Protein AF-0000000072583130 (afdb_homodimer)

pLDDT: mean 97.02, std 3.83, range [47.22, 99.0]

Secondary structure (DSSP, 8-state):
-PPP----TT--PSTT---SEEEEEEE-GGG-S-HHHHEEEEEEEPPP--TTEEEEEEEEEE--THHHHHHHT-S--HHHHHHHTT---S-B---S-EEEEEEEE-TT--S--TT-EEEE--EE--TT-HHHHTT--GGGSTT-EETTTTSS--SSBSEEEEEGGGEEEPPTTS-HHHHTSSHHHHHHHHHHHHTSTTSS--TT-EEEEESTTSHHHHHHHHHHHHTT-EEEEEESSGGGHHHHHHHT-SEEEEGGG----SPPPGGGGSHHHHHHHHHHHHHHHHHHHHHH-TT---SEEEESSBTTTHHHHHHHSPTT-EEEE---TTBSEEEEEHHHHHTTT-EEEE--S--HHHHHHHHHHHHTTSS---EEEEE-GGGHHHHHHHHHTT-SPSSEEEEESS-SSTT-S--/-PPP----TT--PSTT---SEEEEEEE-GGG-S-HHHHEEEEEEEPPP--TTEEEEEEEEEE--THHHHHHHT-S--HHHHHHHTT---S-B---S-EEEEEEEE-TT--S--TT-EEEE--EE--TT-HHHHTT--GGGSTT-EETTTTSS--SSBSEEEEEGGGEEEPPTTS-HHHHTSSHHHHHHHHHHHHTSTTSS--TT-EEEEESTTSHHHHHHHHHHHHTT-EEEEEESSGGGHHHHHHHT-SEEEEGGG----SPPPGGGGSHHHHHHHHHHHHHHHHHHHHHH-TT---SEEEESSBTTTHHHHHHHSPTT-EEEE---TTBSEEEEEHHHHHTTT-EEEE--S--HHHHHHHHHHHHTTSS---EEEEE-GGGHHHHHHHHHTT-SPSSEEEEESS-SSTT-S--

Structure (mmCIF, N/CA/C/O backbone):
data_AF-0000000072583130-model_v1
#
loop_
_entity.id
_entity.type
_entity.pdbx_description
1 polymer 'Zn-dependent alcohol dehydrogenase'
#
loop_
_atom_site.group_PDB
_atom_site.id
_atom_site.type_symbol
_atom_site.label_atom_id
_atom_site.label_alt_id
_atom_site.label_comp_id
_atom_site.label_asym_id
_atom_site.label_entity_id
_atom_site.label_seq_id
_atom_site.pdbx_PDB_ins_code
_atom_site.Cartn_x
_atom_site.Cartn_y
_atom_site.Cartn_z
_atom_site.occupancy
_atom_site.B_iso_or_equiv
_atom_site.auth_seq_id
_atom_site.auth_comp_id
_atom_site.auth_asym_id
_atom_site.auth_atom_id
_atom_site.pdbx_PDB_model_num
ATOM 1 N N . MET A 1 1 ? 21.281 -54.562 -7.496 1 47.34 1 MET A N 1
ATOM 2 C CA . MET A 1 1 ? 20.094 -54.688 -8.344 1 47.34 1 MET A CA 1
ATOM 3 C C . MET A 1 1 ? 20.219 -53.812 -9.586 1 47.34 1 MET A C 1
ATOM 5 O O . MET A 1 1 ? 20.75 -52.688 -9.508 1 47.34 1 MET A O 1
ATOM 9 N N . SER A 1 2 ? 20.109 -54.281 -10.773 1 61.22 2 SER A N 1
ATOM 10 C CA . SER A 1 2 ? 20.344 -53.562 -12.039 1 61.22 2 SER A CA 1
ATOM 11 C C . SER A 1 2 ? 19.5 -52.312 -12.125 1 61.22 2 SER A C 1
ATOM 13 O O . SER A 1 2 ? 18.312 -52.312 -11.781 1 61.22 2 SER A O 1
ATOM 15 N N . GLN A 1 3 ? 20.109 -51.125 -12.219 1 79.5 3 GLN A N 1
ATOM 16 C CA . GLN A 1 3 ? 19.406 -49.844 -12.289 1 79.5 3 GLN A CA 1
ATOM 17 C C . GLN A 1 3 ? 18.438 -49.812 -13.461 1 79.5 3 GLN A C 1
ATOM 19 O O . GLN A 1 3 ? 18.797 -50.188 -14.586 1 79.5 3 GLN A O 1
ATOM 24 N N . ILE A 1 4 ? 17.141 -49.688 -13.234 1 91.25 4 ILE A N 1
ATOM 25 C CA . ILE A 1 4 ? 16.109 -49.5 -14.25 1 91.25 4 ILE A CA 1
ATOM 26 C C . ILE A 1 4 ? 16.5 -48.375 -15.188 1 91.25 4 ILE A C 1
ATOM 28 O O . ILE A 1 4 ? 16.906 -47.281 -14.742 1 91.25 4 ILE A O 1
ATOM 32 N N . GLU A 1 5 ? 16.594 -48.625 -16.484 1 95.44 5 GLU A N 1
ATOM 33 C CA . GLU A 1 5 ? 17 -47.594 -17.453 1 95.44 5 GLU A CA 1
ATOM 34 C C . GLU A 1 5 ? 15.961 -46.469 -17.547 1 95.44 5 GLU A C 1
ATOM 36 O O . GLU A 1 5 ? 16.281 -45.312 -17.359 1 95.44 5 GLU A O 1
ATOM 41 N N . SER A 1 6 ? 14.711 -46.844 -17.828 1 97.19 6 SER A N 1
ATOM 42 C CA . SER A 1 6 ? 13.578 -45.906 -17.906 1 97.19 6 SER A CA 1
ATOM 43 C C . SER A 1 6 ? 12.25 -46.656 -17.766 1 97.19 6 SER A C 1
ATOM 45 O O . SER A 1 6 ? 12.219 -47.875 -17.828 1 97.19 6 SER A O 1
ATOM 47 N N . VAL A 1 7 ? 11.219 -46.031 -17.5 1 97.38 7 VAL A N 1
ATOM 48 C CA . VAL A 1 7 ? 9.875 -46.562 -17.484 1 97.38 7 VAL A CA 1
ATOM 49 C C . VAL A 1 7 ? 8.961 -45.75 -18.406 1 97.38 7 VAL A C 1
ATOM 51 O O . VAL A 1 7 ? 9.211 -44.562 -18.625 1 97.38 7 VAL A O 1
ATOM 54 N N . PRO A 1 8 ? 7.91 -46.375 -18.922 1 97.44 8 PRO A N 1
ATOM 55 C CA . PRO A 1 8 ? 7 -45.594 -19.781 1 97.44 8 PRO A CA 1
ATOM 56 C C . PRO A 1 8 ? 6.168 -44.594 -19.016 1 97.44 8 PRO A C 1
ATOM 58 O O . PRO A 1 8 ? 5.949 -44.75 -17.812 1 97.44 8 PRO A O 1
ATOM 61 N N . ILE A 1 9 ? 5.75 -43.562 -19.688 1 97.88 9 ILE A N 1
ATOM 62 C CA . ILE A 1 9 ? 4.781 -42.656 -19.125 1 97.88 9 ILE A CA 1
ATOM 63 C C . ILE A 1 9 ? 3.559 -43.406 -18.609 1 97.88 9 ILE A C 1
ATOM 65 O O . ILE A 1 9 ? 3.129 -44.375 -19.234 1 97.88 9 ILE A O 1
ATOM 69 N N . GLY A 1 10 ? 3.033 -43 -17.5 1 97.62 10 GLY A N 1
ATOM 70 C CA . GLY A 1 10 ? 1.865 -43.656 -16.938 1 97.62 10 GLY A CA 1
ATOM 71 C C . GLY A 1 10 ? 2.215 -44.812 -16.047 1 97.62 10 GLY A C 1
ATOM 72 O O . GLY A 1 10 ? 1.327 -45.531 -15.555 1 97.62 10 GLY A O 1
ATOM 73 N N . THR A 1 11 ? 3.475 -45.062 -15.891 1 97 11 THR A N 1
ATOM 74 C CA . THR A 1 11 ? 3.928 -46.125 -15 1 97 11 THR A CA 1
ATOM 75 C C . THR A 1 11 ? 4.957 -45.594 -14.008 1 97 11 THR A C 1
ATOM 77 O O . THR A 1 11 ? 5.516 -44.531 -14.195 1 97 11 THR A O 1
ATOM 80 N N . LEU A 1 12 ? 5.137 -46.344 -12.922 1 97 12 LEU A N 1
ATOM 81 C CA . LEU A 1 12 ? 6.137 -46.031 -11.906 1 97 12 LEU A CA 1
ATOM 82 C C . LEU A 1 12 ? 7.082 -47.219 -11.688 1 97 12 LEU A C 1
ATOM 84 O O . LEU A 1 12 ? 6.656 -48.375 -11.734 1 97 12 LEU A O 1
ATOM 88 N N . PRO A 1 13 ? 8.305 -46.906 -11.531 1 96.94 13 PRO A N 1
ATOM 89 C CA . PRO A 1 13 ? 9.164 -47.969 -11.016 1 96.94 13 PRO A CA 1
ATOM 90 C C . PRO A 1 13 ? 8.844 -48.344 -9.57 1 96.94 13 PRO A C 1
ATOM 92 O O . PRO A 1 13 ? 8.07 -47.656 -8.906 1 96.94 13 PRO A O 1
ATOM 95 N N . PRO A 1 14 ? 9.414 -49.5 -9.086 1 96.25 14 PRO A N 1
ATOM 96 C CA . PRO A 1 14 ? 9.227 -49.812 -7.66 1 96.25 14 PRO A CA 1
ATOM 97 C C . PRO A 1 14 ? 9.625 -48.625 -6.762 1 96.25 14 PRO A C 1
ATOM 99 O O . PRO A 1 14 ? 10.562 -47.906 -7.082 1 96.25 14 PRO A O 1
ATOM 102 N N . LEU A 1 15 ? 8.875 -48.531 -5.684 1 96.56 15 LEU A N 1
ATOM 103 C CA . LEU A 1 15 ? 9.062 -47.406 -4.777 1 96.56 15 LEU A CA 1
ATOM 104 C C . LEU A 1 15 ? 10.523 -47.312 -4.332 1 96.56 15 LEU A C 1
ATOM 106 O O . LEU A 1 15 ? 11.109 -48.312 -3.902 1 96.56 15 LEU A O 1
ATOM 110 N N . GLY A 1 16 ? 11.023 -46.156 -4.527 1 93.88 16 GLY A N 1
ATOM 111 C CA . GLY A 1 16 ? 12.383 -45.938 -4.07 1 93.88 16 GLY A CA 1
ATOM 112 C C . GLY A 1 16 ? 13.43 -46.25 -5.121 1 93.88 16 GLY A C 1
ATOM 113 O O . GLY A 1 16 ? 14.594 -45.906 -4.969 1 93.88 16 GLY A O 1
ATOM 114 N N . GLN A 1 17 ? 13.016 -46.875 -6.207 1 96.19 17 GLN A N 1
ATOM 115 C CA . GLN A 1 17 ? 13.938 -47.156 -7.301 1 96.19 17 GLN A CA 1
ATOM 116 C C . GLN A 1 17 ? 13.859 -46.094 -8.383 1 96.19 17 GLN A C 1
ATOM 118 O O . GLN A 1 17 ? 12.883 -46.031 -9.133 1 96.19 17 GLN A O 1
ATOM 123 N N . VAL A 1 18 ? 14.891 -45.375 -8.516 1 97.06 18 VAL A N 1
ATOM 124 C CA . VAL A 1 18 ? 14.945 -44.25 -9.469 1 97.06 18 VAL A CA 1
ATOM 125 C C . VAL A 1 18 ? 15.594 -44.719 -10.766 1 97.06 18 VAL A C 1
ATOM 127 O O . VAL A 1 18 ? 16.719 -45.25 -10.75 1 97.06 18 VAL A O 1
ATOM 130 N N . PRO A 1 19 ? 14.93 -44.594 -11.852 1 97.94 19 PRO A N 1
ATOM 131 C CA . PRO A 1 19 ? 15.555 -44.969 -13.117 1 97.94 19 PRO A CA 1
ATOM 132 C C . PRO A 1 19 ? 16.672 -44.031 -13.539 1 97.94 19 PRO A C 1
ATOM 134 O O . PRO A 1 19 ? 16.797 -42.938 -12.992 1 97.94 19 PRO A O 1
ATOM 137 N N . LYS A 1 20 ? 17.453 -44.5 -14.5 1 97.81 20 LYS A N 1
ATOM 138 C CA . LYS A 1 20 ? 18.547 -43.688 -15 1 97.81 20 LYS A CA 1
ATOM 139 C C . LYS A 1 20 ? 18.016 -42.5 -15.836 1 97.81 20 LYS A C 1
ATOM 141 O O . LYS A 1 20 ? 18.516 -41.375 -15.727 1 97.81 20 LYS A O 1
ATOM 146 N N . LYS A 1 21 ? 17.016 -42.812 -16.656 1 98.5 21 LYS A N 1
ATOM 147 C CA . LYS A 1 21 ? 16.469 -41.812 -17.562 1 98.5 21 LYS A CA 1
ATOM 148 C C . LYS A 1 21 ? 14.969 -41.625 -17.344 1 98.5 21 LYS A C 1
ATOM 150 O O . LYS A 1 21 ? 14.312 -42.5 -16.781 1 98.5 21 LYS A O 1
ATOM 155 N N . MET A 1 22 ? 14.461 -40.531 -17.766 1 98.5 22 MET A N 1
ATOM 156 C CA . MET A 1 22 ? 13.039 -40.188 -17.656 1 98.5 22 MET A CA 1
ATOM 157 C C . MET A 1 22 ? 12.555 -39.438 -18.891 1 98.5 22 MET A C 1
ATOM 159 O O . MET A 1 22 ? 13.336 -38.781 -19.547 1 98.5 22 MET A O 1
ATOM 163 N N . TYR A 1 23 ? 11.312 -39.625 -19.141 1 98.75 23 TYR A N 1
ATOM 164 C CA . TYR A 1 23 ? 10.664 -38.75 -20.125 1 98.75 23 TYR A CA 1
ATOM 165 C C . TYR A 1 23 ? 10.352 -37.375 -19.531 1 98.75 23 TYR A C 1
ATOM 167 O O . TYR A 1 23 ? 9.938 -37.281 -18.375 1 98.75 23 TYR A O 1
ATOM 175 N N . ALA A 1 24 ? 10.602 -36.375 -20.312 1 98.88 24 ALA A N 1
ATOM 176 C CA . ALA A 1 24 ? 10.336 -35 -19.906 1 98.88 24 ALA A CA 1
ATOM 177 C C . ALA A 1 24 ? 9.867 -34.156 -21.094 1 98.88 24 AL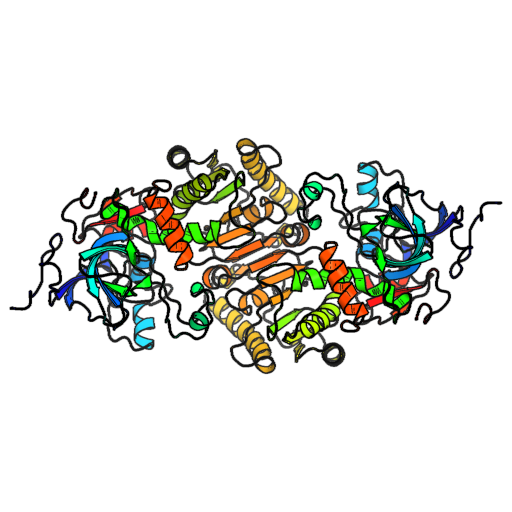A A C 1
ATOM 179 O O . ALA A 1 24 ? 10.195 -34.438 -22.234 1 98.88 24 ALA A O 1
ATOM 180 N N . GLN A 1 25 ? 8.984 -33.219 -20.828 1 98.81 25 GLN A N 1
ATOM 181 C CA . GLN A 1 25 ? 8.672 -32.156 -21.781 1 98.81 25 GLN A CA 1
ATOM 182 C C . GLN A 1 25 ? 9.688 -31.016 -21.703 1 98.81 25 GLN A C 1
ATOM 184 O O . GLN A 1 25 ? 9.711 -30.266 -20.734 1 98.81 25 GLN A O 1
ATOM 189 N N . VAL A 1 26 ? 10.484 -30.844 -22.75 1 98.69 26 VAL A N 1
ATOM 190 C CA . VAL A 1 26 ? 11.719 -30.078 -22.656 1 98.69 26 VAL A CA 1
ATOM 191 C C . VAL A 1 26 ? 11.648 -28.859 -23.578 1 98.69 26 VAL A C 1
ATOM 193 O O . VAL A 1 26 ? 11.156 -28.969 -24.703 1 98.69 26 VAL A O 1
ATOM 196 N N . VAL A 1 27 ? 12.062 -27.703 -23.078 1 98.69 27 VAL A N 1
ATOM 197 C CA . VAL A 1 27 ? 12.273 -26.5 -23.859 1 98.69 27 VAL A CA 1
ATOM 198 C C . VAL A 1 27 ? 13.766 -26.281 -24.094 1 98.69 27 VAL A C 1
ATOM 200 O O . VAL A 1 27 ? 14.57 -26.453 -23.172 1 98.69 27 VAL A O 1
ATOM 203 N N . ARG A 1 28 ? 14.195 -25.969 -25.266 1 98.31 28 ARG A N 1
ATOM 204 C CA . ARG A 1 28 ? 15.562 -25.609 -25.641 1 98.31 28 ARG A CA 1
ATOM 205 C C . ARG A 1 28 ? 15.609 -24.281 -26.375 1 98.31 28 ARG A C 1
ATOM 207 O O . ARG A 1 28 ? 14.688 -23.953 -27.125 1 98.31 28 ARG A O 1
ATOM 214 N N . PRO A 1 29 ? 16.719 -23.531 -26.172 1 97.44 29 PRO A N 1
ATOM 215 C CA . PRO A 1 29 ? 16.812 -22.203 -26.781 1 97.44 29 PRO A CA 1
ATOM 216 C C . PRO A 1 29 ? 16.625 -22.25 -28.297 1 97.44 29 PRO A C 1
ATOM 218 O O . PRO A 1 29 ? 16.047 -21.312 -28.875 1 97.44 29 PRO A O 1
ATOM 221 N N . GLU A 1 30 ? 17 -23.297 -28.922 1 96.88 30 GLU A N 1
ATOM 222 C CA . GLU A 1 30 ? 16.938 -23.406 -30.375 1 96.88 30 GLU A CA 1
ATOM 223 C C . GLU A 1 30 ? 15.484 -23.5 -30.859 1 96.88 30 GLU A C 1
ATOM 225 O O . GLU A 1 30 ? 15.203 -23.297 -32.031 1 96.88 30 GLU A O 1
ATOM 230 N N . ARG A 1 31 ? 14.562 -23.75 -29.891 1 97 31 ARG A N 1
ATOM 231 C CA . ARG A 1 31 ? 13.164 -23.938 -30.266 1 97 31 ARG A CA 1
ATOM 232 C C . ARG A 1 31 ? 12.273 -22.891 -29.609 1 97 31 ARG A C 1
ATOM 234 O O . ARG A 1 31 ? 11.055 -23.062 -29.516 1 97 31 ARG A O 1
ATOM 241 N N . TYR A 1 32 ? 12.836 -21.859 -29.016 1 97.69 32 TYR A N 1
ATOM 242 C CA . TYR A 1 32 ? 12.008 -20.828 -28.406 1 97.69 32 TYR A CA 1
ATOM 243 C C . TYR A 1 32 ? 10.914 -20.359 -29.359 1 97.69 32 TYR A C 1
ATOM 245 O O . TYR A 1 32 ? 11.148 -20.219 -30.562 1 97.69 32 TYR A O 1
ATOM 253 N N . GLY A 1 33 ? 9.781 -20.188 -28.875 1 97.94 33 GLY A N 1
ATOM 254 C CA . GLY A 1 33 ? 8.633 -19.797 -29.688 1 97.94 33 GLY A CA 1
ATOM 255 C C . GLY A 1 33 ? 7.312 -20.25 -29.094 1 97.94 33 GLY A C 1
ATOM 256 O O . GLY A 1 33 ? 7.172 -20.344 -27.875 1 97.94 33 GLY A O 1
ATOM 257 N N . ASP A 1 34 ? 6.41 -20.562 -30 1 98.25 34 ASP A N 1
ATOM 258 C CA . ASP A 1 34 ? 5.094 -21.016 -29.547 1 98.25 34 ASP A CA 1
ATOM 259 C C . ASP A 1 34 ? 5.195 -22.344 -28.812 1 98.25 34 ASP A C 1
ATOM 261 O O . ASP A 1 34 ? 5.957 -23.234 -29.203 1 98.25 34 ASP A O 1
ATOM 265 N N . PRO A 1 35 ? 4.43 -22.5 -27.766 1 98.62 35 PRO A N 1
ATOM 266 C CA . PRO A 1 35 ? 4.496 -23.719 -26.953 1 98.62 35 PRO A CA 1
ATOM 267 C C . PRO A 1 35 ? 4.352 -24.984 -27.781 1 98.62 35 PRO A C 1
ATOM 269 O O . PRO A 1 35 ? 5.066 -25.969 -27.562 1 98.62 35 PRO A O 1
ATOM 272 N N . ILE A 1 36 ? 3.549 -24.938 -28.797 1 98.38 36 ILE A N 1
ATOM 273 C CA . ILE A 1 36 ? 3.205 -26.125 -29.578 1 98.38 36 ILE A CA 1
ATOM 274 C C . ILE A 1 36 ? 4.457 -26.688 -30.234 1 98.38 36 ILE A C 1
ATOM 276 O O . ILE A 1 36 ? 4.555 -27.891 -30.469 1 98.38 36 ILE A O 1
ATOM 280 N N . THR A 1 37 ? 5.469 -25.875 -30.469 1 98.12 37 THR A N 1
ATOM 281 C CA . THR A 1 37 ? 6.695 -26.312 -31.125 1 98.12 37 THR A CA 1
ATOM 282 C C . THR A 1 37 ? 7.859 -26.328 -30.141 1 98.12 37 THR A C 1
ATOM 284 O O . THR A 1 37 ? 8.773 -27.141 -30.266 1 98.12 37 THR A O 1
ATOM 287 N N . ALA A 1 38 ? 7.828 -25.438 -29.172 1 98.62 38 ALA A N 1
ATOM 288 C CA . ALA A 1 38 ? 8.945 -25.234 -28.266 1 98.62 38 ALA A CA 1
ATOM 289 C C . ALA A 1 38 ? 9.055 -26.375 -27.25 1 98.62 38 ALA A C 1
ATOM 291 O O . ALA A 1 38 ? 10.156 -26.719 -26.797 1 98.62 38 ALA A O 1
ATOM 292 N N . ILE A 1 39 ? 7.965 -26.953 -26.859 1 98.75 39 ILE A N 1
ATOM 293 C CA . ILE A 1 39 ? 7.914 -28 -25.844 1 98.75 39 ILE A CA 1
ATOM 294 C C . ILE A 1 39 ? 7.902 -29.359 -26.516 1 98.75 39 ILE A C 1
ATOM 296 O O . ILE A 1 39 ? 6.965 -29.703 -27.25 1 98.75 39 ILE A O 1
ATOM 300 N N . GLN A 1 40 ? 8.898 -30.156 -26.234 1 98.62 40 GLN A N 1
ATOM 301 C CA . GLN A 1 40 ? 9.016 -31.453 -26.891 1 98.62 40 GLN A CA 1
ATOM 302 C C . GLN A 1 40 ? 9.422 -32.531 -25.875 1 98.62 40 GLN A C 1
ATOM 304 O O . GLN A 1 40 ? 10.234 -32.281 -24.984 1 98.62 40 GLN A O 1
ATOM 309 N N . GLU A 1 41 ? 8.891 -33.719 -26.094 1 98.69 41 GLU A N 1
ATOM 310 C CA . GLU A 1 41 ? 9.25 -34.844 -25.266 1 98.69 41 GLU A CA 1
ATOM 311 C C . GLU A 1 41 ? 10.68 -35.312 -25.547 1 98.69 41 GLU A C 1
ATOM 313 O O . GLU A 1 41 ? 11.078 -35.438 -26.703 1 98.69 41 GLU A O 1
ATOM 318 N N . GLU A 1 42 ? 11.414 -35.5 -24.516 1 98.62 42 GLU A N 1
ATOM 319 C CA . GLU A 1 42 ? 12.75 -36.062 -24.609 1 98.62 42 GLU A CA 1
ATOM 320 C C . GLU A 1 42 ? 12.984 -37.094 -23.516 1 98.62 42 GLU A C 1
ATOM 322 O O . GLU A 1 42 ? 12.312 -37.094 -22.469 1 98.62 42 GLU A O 1
ATOM 327 N N . LEU A 1 43 ? 13.805 -38.031 -23.828 1 98.5 43 LEU A N 1
ATOM 328 C CA . LEU A 1 43 ? 14.336 -38.969 -22.828 1 98.5 43 LEU A CA 1
ATOM 329 C C . LEU A 1 43 ? 15.672 -38.469 -22.297 1 98.5 43 LEU A C 1
ATOM 331 O O . LEU A 1 43 ? 16.656 -38.406 -23.031 1 98.5 43 LEU A O 1
ATOM 335 N N . ILE A 1 44 ? 15.68 -38.094 -21.016 1 98.06 44 ILE A N 1
ATOM 336 C CA . ILE A 1 44 ? 16.891 -37.469 -20.469 1 98.06 44 ILE A CA 1
ATOM 337 C C . ILE A 1 44 ? 17.234 -38.125 -19.125 1 98.06 44 ILE A C 1
ATOM 339 O O . ILE A 1 44 ? 16.453 -38.938 -18.609 1 98.06 44 ILE A O 1
ATOM 343 N N . ASP A 1 45 ? 18.391 -37.781 -18.594 1 98 45 ASP A N 1
ATOM 344 C CA . ASP A 1 45 ? 18.812 -38.344 -17.312 1 98 45 ASP A CA 1
ATOM 345 C C . ASP A 1 45 ? 17.953 -37.812 -16.172 1 98 45 ASP A C 1
ATOM 347 O O . ASP A 1 45 ? 17.594 -36.625 -16.156 1 98 45 ASP A O 1
ATOM 351 N N . VAL A 1 46 ? 17.609 -38.688 -15.219 1 98.25 46 VAL A N 1
ATOM 352 C CA . VAL A 1 46 ? 17 -38.188 -13.977 1 98.25 46 VAL A CA 1
ATOM 353 C C . VAL A 1 46 ? 18.016 -37.375 -13.188 1 98.25 46 VAL A C 1
ATOM 355 O O . VAL A 1 46 ? 19.188 -37.781 -13.078 1 98.25 46 VAL A O 1
ATOM 358 N N . PRO A 1 47 ? 17.625 -36.281 -12.656 1 97.19 47 PRO A N 1
ATOM 359 C CA . PRO A 1 47 ? 18.609 -35.438 -11.961 1 97.19 47 PRO A CA 1
ATOM 360 C C . PRO A 1 47 ? 19.016 -36 -10.602 1 97.19 47 PRO A C 1
ATOM 362 O O . PRO A 1 47 ? 18.234 -36.688 -9.961 1 97.19 47 PRO A O 1
ATOM 365 N N . GLU A 1 48 ? 20.203 -35.656 -10.195 1 96.25 48 GLU A N 1
ATOM 366 C CA . GLU A 1 48 ? 20.625 -35.875 -8.82 1 96.25 48 GLU A CA 1
ATOM 367 C C . GLU A 1 48 ? 20.016 -34.844 -7.871 1 96.25 48 GLU A C 1
ATOM 369 O O . GLU A 1 48 ? 19.562 -33.781 -8.305 1 96.25 48 GLU A O 1
ATOM 374 N N . ILE A 1 49 ? 19.984 -35.188 -6.586 1 97.62 49 ILE A N 1
ATOM 375 C CA . ILE A 1 49 ? 19.406 -34.25 -5.633 1 97.62 49 ILE A CA 1
ATOM 376 C C . ILE A 1 49 ? 20.438 -33.844 -4.598 1 97.62 49 ILE A C 1
ATOM 378 O O . ILE A 1 49 ? 21.328 -34.656 -4.27 1 97.62 49 ILE A O 1
ATOM 382 N N . ALA A 1 50 ? 20.312 -32.625 -4.16 1 96.31 50 ALA A N 1
ATOM 383 C CA . ALA A 1 50 ? 21.141 -32.094 -3.072 1 96.31 50 ALA A CA 1
ATOM 384 C C . ALA A 1 50 ? 20.641 -32.594 -1.72 1 96.31 50 ALA A C 1
ATOM 386 O O . ALA A 1 50 ? 19.578 -33.219 -1.632 1 96.31 50 ALA A O 1
ATOM 387 N N . PRO A 1 51 ? 21.406 -32.406 -0.617 1 96.81 51 PRO A N 1
ATOM 388 C CA . PRO A 1 51 ? 21.047 -32.906 0.708 1 96.81 51 PRO A CA 1
ATOM 389 C C . PRO A 1 51 ? 19.703 -32.406 1.196 1 96.81 51 PRO A C 1
ATOM 391 O O . PRO A 1 51 ? 19.016 -33.062 1.972 1 96.81 51 PRO A O 1
ATOM 394 N N . ASP A 1 52 ? 19.266 -31.266 0.76 1 96.25 52 ASP A N 1
ATOM 395 C CA . ASP A 1 52 ? 18.016 -30.703 1.25 1 96.25 52 ASP A CA 1
ATOM 396 C C . ASP A 1 52 ? 16.906 -30.844 0.205 1 96.25 52 ASP A C 1
ATOM 398 O O . ASP A 1 52 ? 15.875 -30.188 0.297 1 96.25 52 ASP A O 1
ATOM 402 N N . GLU A 1 53 ? 17.125 -31.641 -0.78 1 98.19 53 GLU A N 1
ATOM 403 C CA . GLU A 1 53 ? 16.172 -31.766 -1.884 1 98.19 53 GLU A CA 1
ATOM 404 C C . GLU A 1 53 ? 15.477 -33.125 -1.852 1 98.19 53 GLU A C 1
ATOM 406 O O . GLU A 1 53 ? 15.93 -34.062 -1.162 1 98.19 53 GLU A O 1
ATOM 411 N N . VAL A 1 54 ? 14.398 -33.156 -2.559 1 98.75 54 VAL A N 1
ATOM 412 C CA . VAL A 1 54 ? 13.523 -34.312 -2.674 1 98.75 54 VAL A CA 1
ATOM 413 C C . VAL A 1 54 ? 13.266 -34.625 -4.145 1 98.75 54 VAL A C 1
ATOM 415 O O . VAL A 1 54 ? 13.031 -33.719 -4.945 1 98.75 54 VAL A O 1
ATOM 418 N N . LEU A 1 55 ? 13.414 -35.906 -4.461 1 98.81 55 LEU A N 1
ATOM 419 C CA . LEU A 1 55 ? 12.984 -36.375 -5.777 1 98.81 55 LEU A CA 1
ATOM 420 C C . LEU A 1 55 ? 11.562 -36.906 -5.723 1 98.81 55 LEU A C 1
ATOM 422 O O . LEU A 1 55 ? 11.281 -37.844 -4.953 1 98.81 55 LEU A O 1
ATOM 426 N N . VAL A 1 56 ? 10.711 -36.375 -6.512 1 98.88 56 VAL A N 1
ATOM 427 C CA . VAL A 1 56 ? 9.297 -36.75 -6.484 1 98.88 56 VAL A CA 1
ATOM 428 C C . VAL A 1 56 ? 8.906 -37.375 -7.82 1 98.88 56 VAL A C 1
ATOM 430 O O . VAL A 1 56 ? 9.195 -36.812 -8.883 1 98.88 56 VAL A O 1
ATOM 433 N N . ALA A 1 57 ? 8.32 -38.562 -7.781 1 98.94 57 ALA A N 1
ATOM 434 C CA . ALA A 1 57 ? 7.637 -39.094 -8.953 1 98.94 57 ALA A CA 1
ATOM 435 C C . ALA A 1 57 ? 6.336 -38.344 -9.227 1 98.94 57 ALA A C 1
ATOM 437 O O . ALA A 1 57 ? 5.375 -38.469 -8.453 1 98.94 57 ALA A O 1
ATOM 438 N N . VAL A 1 58 ? 6.328 -37.656 -10.305 1 98.94 58 VAL A N 1
ATOM 439 C CA . VAL A 1 58 ? 5.18 -36.812 -10.617 1 98.94 58 VAL A CA 1
ATOM 440 C C . VAL A 1 58 ? 4.02 -37.688 -11.109 1 98.94 58 VAL A C 1
ATOM 442 O O . VAL A 1 58 ? 4.164 -38.438 -12.078 1 98.94 58 VAL A O 1
ATOM 445 N N . MET A 1 59 ? 2.943 -37.531 -10.414 1 98.94 59 MET A N 1
ATOM 446 C CA . MET A 1 59 ? 1.754 -38.281 -10.859 1 98.94 59 MET A CA 1
ATOM 447 C C . MET A 1 59 ? 0.923 -37.406 -11.805 1 98.94 59 MET A C 1
ATOM 449 O O . MET A 1 59 ? 0.388 -37.906 -12.797 1 98.94 59 MET A O 1
ATOM 453 N N . ALA A 1 60 ? 0.787 -36.219 -11.492 1 98.94 60 ALA A N 1
ATOM 454 C CA . ALA A 1 60 ? 0.165 -35.188 -12.344 1 98.94 60 ALA A CA 1
ATOM 455 C C . ALA A 1 60 ? 0.814 -33.844 -12.133 1 98.94 60 ALA A C 1
ATOM 457 O O . ALA A 1 60 ? 1.443 -33.594 -11.102 1 98.94 60 ALA A O 1
ATOM 458 N N . ALA A 1 61 ? 0.734 -33 -13.156 1 98.88 61 ALA A N 1
ATOM 459 C CA . ALA A 1 61 ? 1.316 -31.641 -13.141 1 98.88 61 ALA A CA 1
ATOM 460 C C . ALA A 1 61 ? 0.268 -30.594 -13.469 1 98.88 61 ALA A C 1
ATOM 462 O O . ALA A 1 61 ? -0.671 -30.844 -14.219 1 98.88 61 ALA A O 1
ATOM 463 N N . GLY A 1 62 ? 0.422 -29.422 -12.867 1 98.44 62 GLY A N 1
ATOM 464 C CA . GLY A 1 62 ? -0.468 -28.312 -13.18 1 98.44 62 GLY A CA 1
ATOM 465 C C . GLY A 1 62 ? 0.024 -27.469 -14.328 1 98.44 62 GLY A C 1
ATOM 466 O O . GLY A 1 62 ? 1.221 -27.438 -14.625 1 98.44 62 GLY A O 1
ATOM 467 N N . VAL A 1 63 ? -0.891 -26.812 -14.984 1 97.88 63 VAL A N 1
ATOM 468 C CA . VAL A 1 63 ? -0.568 -25.953 -16.125 1 97.88 63 VAL A CA 1
ATOM 469 C C . VAL A 1 63 ? -0.639 -24.484 -15.703 1 97.88 63 VAL A C 1
ATOM 471 O O . VAL A 1 63 ? -1.668 -24.031 -15.203 1 97.88 63 VAL A O 1
ATOM 474 N N . ASN A 1 64 ? 0.419 -23.781 -15.852 1 96.06 64 ASN A N 1
ATOM 475 C CA . ASN A 1 64 ? 0.517 -22.359 -15.531 1 96.06 64 ASN A CA 1
ATOM 476 C C . ASN A 1 64 ? 1.178 -21.562 -16.656 1 96.06 64 ASN A C 1
ATOM 478 O O . ASN A 1 64 ? 1.937 -22.125 -17.453 1 96.06 64 ASN A O 1
ATOM 482 N N . TYR A 1 65 ? 0.951 -20.328 -16.672 1 94.44 65 TYR A N 1
ATOM 483 C CA . TYR A 1 65 ? 1.422 -19.484 -17.75 1 94.44 65 TYR A CA 1
ATOM 484 C C . TYR A 1 65 ? 2.941 -19.375 -17.734 1 94.44 65 TYR A C 1
ATOM 486 O O . TYR A 1 65 ? 3.555 -19.016 -18.75 1 94.44 65 TYR A O 1
ATOM 494 N N . ASN A 1 66 ? 3.588 -19.625 -16.672 1 95.25 66 ASN A N 1
ATOM 495 C CA . ASN A 1 66 ? 5.043 -19.562 -16.562 1 95.25 66 ASN A CA 1
ATOM 496 C C . ASN A 1 66 ? 5.719 -20.359 -17.672 1 95.25 66 ASN A C 1
ATOM 498 O O . ASN A 1 66 ? 6.762 -19.953 -18.188 1 95.25 66 ASN A O 1
ATOM 502 N N . ASN A 1 67 ? 5.133 -21.422 -17.969 1 97.5 67 ASN A N 1
ATOM 503 C CA . ASN A 1 67 ? 5.781 -22.266 -18.969 1 97.5 67 ASN A CA 1
ATOM 504 C C . ASN A 1 67 ? 5.543 -21.734 -20.391 1 97.5 67 ASN A C 1
ATOM 506 O O . ASN A 1 67 ? 6.254 -22.125 -21.328 1 97.5 67 ASN A O 1
ATOM 510 N N . VAL A 1 68 ? 4.473 -20.969 -20.594 1 97.44 68 VAL A N 1
ATOM 511 C CA . VAL A 1 68 ? 4.32 -20.234 -21.859 1 97.44 68 VAL A CA 1
ATOM 512 C C . VAL A 1 68 ? 5.488 -19.266 -22.031 1 97.44 68 VAL A C 1
ATOM 514 O O . VAL A 1 68 ? 6.117 -19.219 -23.094 1 97.44 68 VAL A O 1
ATOM 517 N N . TRP A 1 69 ? 5.805 -18.531 -20.969 1 96.06 69 TRP A N 1
ATOM 518 C CA . TRP A 1 69 ? 6.922 -17.594 -21.016 1 96.06 69 TRP A CA 1
ATOM 519 C C . TRP A 1 69 ? 8.242 -18.328 -21.234 1 96.06 69 TRP A C 1
ATOM 521 O O . TRP A 1 69 ? 9.094 -17.859 -22 1 96.06 69 TRP A O 1
ATOM 531 N N . ALA A 1 70 ? 8.383 -19.438 -20.578 1 97.75 70 ALA A N 1
ATOM 532 C CA . ALA A 1 70 ? 9.594 -20.234 -20.75 1 97.75 70 ALA A CA 1
ATOM 533 C C . ALA A 1 70 ? 9.758 -20.688 -22.203 1 97.75 70 ALA A C 1
ATOM 535 O O . ALA A 1 70 ? 10.852 -20.625 -22.766 1 97.75 70 ALA A O 1
ATOM 536 N N . ALA A 1 71 ? 8.672 -21.125 -22.75 1 98.44 71 ALA A N 1
ATOM 537 C CA . ALA A 1 71 ? 8.68 -21.578 -24.141 1 98.44 71 ALA A CA 1
ATOM 538 C C . ALA A 1 71 ? 9.055 -20.438 -25.078 1 98.44 71 ALA A C 1
ATOM 540 O O . ALA A 1 71 ? 9.852 -20.609 -26 1 98.44 71 ALA A O 1
ATOM 541 N N . LEU A 1 72 ? 8.492 -19.281 -24.766 1 97.69 72 LEU A N 1
ATOM 542 C CA . LEU A 1 72 ? 8.734 -18.109 -25.594 1 97.69 72 LEU A CA 1
ATOM 543 C C . LEU A 1 72 ? 10.172 -17.609 -25.438 1 97.69 72 LEU A C 1
ATOM 545 O O . LEU A 1 72 ? 10.727 -17 -26.359 1 97.69 72 LEU A O 1
ATOM 549 N N . GLY A 1 73 ? 10.758 -17.875 -24.344 1 96.25 73 GLY A N 1
ATOM 550 C CA . GLY A 1 73 ? 12.047 -17.312 -24 1 96.25 73 GLY A CA 1
ATOM 551 C C . GLY A 1 73 ? 11.984 -15.82 -23.719 1 96.25 73 GLY A C 1
ATOM 552 O O . GLY A 1 73 ? 12.969 -15.102 -23.891 1 96.25 73 GLY A O 1
ATOM 553 N N . PHE A 1 74 ? 10.852 -15.359 -23.484 1 90.75 74 PHE A N 1
ATOM 554 C CA . PHE A 1 74 ? 10.523 -13.953 -23.25 1 90.75 74 PHE A CA 1
ATOM 555 C C . PHE A 1 74 ? 9.414 -13.82 -22.219 1 90.75 74 PHE A C 1
ATOM 557 O O . PHE A 1 74 ? 8.492 -14.633 -22.188 1 90.75 74 PHE A O 1
ATOM 564 N N . PRO A 1 75 ? 9.57 -12.82 -21.391 1 85.69 75 PRO A N 1
ATOM 565 C CA . PRO A 1 75 ? 10.492 -11.688 -21.328 1 85.69 75 PRO A CA 1
ATOM 566 C C . PRO A 1 75 ? 11.859 -12.07 -20.766 1 85.69 75 PRO A C 1
ATOM 568 O O . PRO A 1 75 ? 12.805 -11.289 -20.844 1 85.69 75 PRO A O 1
ATOM 571 N N . VAL A 1 76 ? 11.961 -13.211 -20.188 1 89.38 76 VAL A N 1
ATOM 572 C CA . VAL A 1 76 ? 13.227 -13.656 -19.625 1 89.38 76 VAL A CA 1
ATOM 573 C C . VAL A 1 76 ? 13.664 -14.953 -20.312 1 89.38 76 VAL A C 1
ATOM 575 O O . VAL A 1 76 ? 12.875 -15.891 -20.453 1 89.38 76 VAL A O 1
ATOM 578 N N . ASP A 1 77 ? 14.859 -14.961 -20.781 1 96.06 77 ASP A N 1
ATOM 579 C CA . ASP A 1 77 ? 15.492 -16.219 -21.172 1 96.06 77 ASP A CA 1
ATOM 580 C C . ASP A 1 77 ? 15.945 -17.016 -19.953 1 96.06 77 ASP A C 1
ATOM 582 O O . ASP A 1 77 ? 17.078 -16.859 -19.484 1 96.06 77 ASP A O 1
ATOM 586 N N . VAL A 1 78 ? 15.055 -17.906 -19.516 1 96.56 78 VAL A N 1
ATOM 587 C CA . VAL A 1 78 ? 15.266 -18.578 -18.234 1 96.56 78 VAL A CA 1
ATOM 588 C C . VAL A 1 78 ? 16.469 -19.5 -18.328 1 96.56 78 VAL A C 1
ATOM 590 O O . VAL A 1 78 ? 17.188 -19.703 -17.344 1 96.56 78 VAL A O 1
ATOM 593 N N . ILE A 1 79 ? 16.75 -20.125 -19.484 1 98 79 ILE A N 1
ATOM 594 C CA . ILE A 1 79 ? 17.891 -21 -19.688 1 98 79 ILE A CA 1
ATOM 595 C C . ILE A 1 79 ? 19.188 -20.188 -19.641 1 98 79 ILE A C 1
ATOM 597 O O . ILE A 1 79 ? 20.109 -20.516 -18.906 1 98 79 ILE A O 1
ATOM 601 N N . GLY A 1 80 ? 19.188 -19.125 -20.422 1 97.38 80 GLY A N 1
ATOM 602 C CA . GLY A 1 80 ? 20.328 -18.234 -20.406 1 97.38 80 GLY A CA 1
ATOM 603 C C . GLY A 1 80 ? 20.625 -17.672 -19.016 1 97.38 80 GLY A C 1
ATOM 604 O O . GLY A 1 80 ? 21.781 -17.594 -18.609 1 97.38 80 GLY A O 1
ATOM 605 N N . ALA A 1 81 ? 19.609 -17.312 -18.328 1 96.38 81 ALA A N 1
ATOM 606 C CA . ALA A 1 81 ? 19.75 -16.75 -17 1 96.38 81 ALA A CA 1
ATOM 607 C C . ALA A 1 81 ? 20.391 -17.766 -16.047 1 96.38 81 ALA A C 1
ATOM 609 O O . ALA A 1 81 ? 21.266 -17.422 -15.25 1 96.38 81 ALA A O 1
ATOM 610 N N . ARG A 1 82 ? 19.953 -18.984 -16.094 1 96.38 82 ARG A N 1
ATOM 611 C CA . ARG A 1 82 ? 20.5 -20.031 -15.227 1 96.38 82 ARG A CA 1
ATOM 612 C C . ARG A 1 82 ? 21.922 -20.391 -15.617 1 96.38 82 ARG A C 1
ATOM 614 O O . ARG A 1 82 ? 22.766 -20.641 -14.758 1 96.38 82 ARG A O 1
ATOM 621 N N . ASN A 1 83 ? 22.156 -20.375 -16.906 1 97.06 83 ASN A N 1
ATOM 622 C CA . ASN A 1 83 ? 23.516 -20.656 -17.375 1 97.06 83 ASN A CA 1
ATOM 623 C C . ASN A 1 83 ? 24.5 -19.594 -16.906 1 97.06 83 ASN A C 1
ATOM 625 O O . ASN A 1 83 ? 25.641 -19.922 -16.562 1 97.06 83 ASN A O 1
ATOM 629 N N . LYS A 1 84 ? 24.109 -18.422 -16.938 1 96.25 84 LYS A N 1
ATOM 630 C CA . LYS A 1 84 ? 24.938 -17.312 -16.453 1 96.25 84 LYS A CA 1
ATOM 631 C C . LYS A 1 84 ? 25.281 -17.5 -14.984 1 96.25 84 LYS A C 1
ATOM 633 O O . LYS A 1 84 ? 26.328 -17.047 -14.523 1 96.25 84 LYS A O 1
ATOM 638 N N . LYS A 1 85 ? 24.422 -18.203 -14.273 1 92.81 85 LYS A N 1
ATOM 639 C CA . LYS A 1 85 ? 24.641 -18.453 -12.852 1 92.81 85 LYS A CA 1
ATOM 640 C C . LYS A 1 85 ? 25.422 -19.734 -12.633 1 92.81 85 LYS A C 1
ATOM 642 O O . LYS A 1 85 ? 25.641 -20.156 -11.492 1 92.81 85 LYS A O 1
ATOM 647 N N . GLY A 1 86 ? 25.703 -20.469 -13.758 1 94.25 86 GLY A N 1
ATOM 648 C CA . GLY A 1 86 ? 26.609 -21.594 -13.648 1 94.25 86 GLY A CA 1
ATOM 649 C C . GLY A 1 86 ? 25.938 -22.938 -13.906 1 94.25 86 GLY A C 1
ATOM 650 O O . GLY A 1 86 ? 26.609 -23.969 -13.898 1 94.25 86 GLY A O 1
ATOM 651 N N . GLU A 1 87 ? 24.594 -22.969 -14.062 1 94.19 87 GLU A N 1
ATOM 652 C CA . GLU A 1 87 ? 23.922 -24.219 -14.375 1 94.19 87 GLU A CA 1
ATOM 653 C C . GLU A 1 87 ? 24.25 -24.703 -15.781 1 94.19 87 GLU A C 1
ATOM 655 O O . GLU A 1 87 ? 24.109 -23.953 -16.75 1 94.19 87 GLU A O 1
ATOM 660 N N . PRO A 1 88 ? 24.625 -25.922 -15.922 1 94.31 88 PRO A N 1
ATOM 661 C CA . PRO A 1 88 ? 25.172 -26.375 -17.203 1 94.31 88 PRO A CA 1
ATOM 662 C C . PRO A 1 88 ? 24.078 -26.766 -18.203 1 94.31 88 PRO A C 1
ATOM 664 O O . PRO A 1 88 ? 24.328 -26.844 -19.406 1 94.31 88 PRO A O 1
ATOM 667 N N . GLU A 1 89 ? 22.906 -27.047 -17.734 1 95.88 89 GLU A N 1
ATOM 668 C CA . GLU A 1 89 ? 21.859 -27.594 -18.594 1 95.88 89 GLU A CA 1
ATOM 669 C C . GLU A 1 89 ? 21.438 -26.594 -19.641 1 95.88 89 GLU A C 1
ATOM 671 O O . GLU A 1 89 ? 21.094 -25.453 -19.328 1 95.88 89 GLU A O 1
ATOM 676 N N . LYS A 1 90 ? 21.391 -26.984 -20.844 1 97 90 LYS A N 1
ATOM 677 C CA . LYS A 1 90 ? 20.969 -26.125 -21.938 1 97 90 LYS A CA 1
ATOM 678 C C . LYS A 1 90 ? 19.516 -26.406 -22.328 1 97 90 LYS A C 1
ATOM 680 O O . LYS A 1 90 ? 19.172 -26.391 -23.5 1 97 90 LYS A O 1
ATOM 685 N N . PHE A 1 91 ? 18.797 -26.844 -21.375 1 98.25 91 PHE A N 1
ATOM 686 C CA . PHE A 1 91 ? 17.375 -27.094 -21.547 1 98.25 91 PHE A CA 1
ATOM 687 C C . PHE A 1 91 ? 16.594 -26.703 -20.297 1 98.25 91 PHE A C 1
ATOM 689 O O . PHE A 1 91 ? 17.203 -26.406 -19.25 1 98.25 91 PHE A O 1
ATOM 696 N N . HIS A 1 92 ? 15.312 -26.625 -20.438 1 98.56 92 HIS A N 1
ATOM 697 C CA . HIS A 1 92 ? 14.438 -26.25 -19.344 1 98.56 92 HIS A CA 1
ATOM 698 C C . HIS A 1 92 ? 13.25 -27.203 -19.234 1 98.56 92 HIS A C 1
ATOM 700 O O . HIS A 1 92 ? 12.609 -27.516 -20.234 1 98.56 92 HIS A O 1
ATOM 706 N N . ILE A 1 93 ? 13.078 -27.766 -18.078 1 98.81 93 ILE A N 1
ATOM 707 C CA . ILE A 1 93 ? 11.852 -28.484 -17.734 1 98.81 93 ILE A CA 1
ATOM 708 C C . ILE A 1 93 ? 10.984 -27.609 -16.828 1 98.81 93 ILE A C 1
ATOM 710 O O . ILE A 1 93 ? 11.32 -27.406 -15.664 1 98.81 93 ILE A O 1
ATOM 714 N N . GLY A 1 94 ? 9.875 -27.172 -17.375 1 98.44 94 GLY A N 1
ATOM 715 C CA . GLY A 1 94 ? 8.969 -26.328 -16.609 1 98.44 94 GLY A CA 1
ATOM 716 C C . GLY A 1 94 ? 8.016 -27.125 -15.734 1 98.44 94 GLY A C 1
ATOM 717 O O . GLY A 1 94 ? 8.273 -28.281 -15.422 1 98.44 94 GLY A O 1
ATOM 718 N N . GLY A 1 95 ? 6.957 -26.438 -15.273 1 98.44 95 GLY A N 1
ATOM 719 C CA . GLY A 1 95 ? 5.961 -27.031 -14.398 1 98.44 95 GLY A CA 1
ATOM 720 C C . GLY A 1 95 ? 6.141 -26.641 -12.938 1 98.44 95 GLY A C 1
ATOM 721 O O . GLY A 1 95 ? 6.902 -27.281 -12.211 1 98.44 95 GLY A O 1
ATOM 722 N N . SER A 1 96 ? 5.363 -25.734 -12.469 1 98.44 96 SER A N 1
ATOM 723 C CA . SER A 1 96 ? 5.539 -25.141 -11.148 1 98.44 96 SER A CA 1
ATOM 724 C C . SER A 1 96 ? 4.477 -25.625 -10.172 1 98.44 96 SER A C 1
ATOM 726 O O . SER A 1 96 ? 4.266 -25.031 -9.117 1 98.44 96 SER A O 1
ATOM 728 N N . ASP A 1 97 ? 3.738 -26.656 -10.547 1 98.06 97 ASP A N 1
ATOM 729 C CA . ASP A 1 97 ? 2.688 -27.297 -9.758 1 98.06 97 ASP A CA 1
ATOM 730 C C . ASP A 1 97 ? 2.658 -28.797 -9.992 1 98.06 97 ASP A C 1
ATOM 732 O O . ASP A 1 97 ? 2.795 -29.25 -11.133 1 98.06 97 ASP A O 1
ATOM 736 N N . ALA A 1 98 ? 2.451 -29.562 -8.852 1 98.81 98 ALA A N 1
ATOM 737 C CA . ALA A 1 98 ? 2.443 -31 -9.062 1 98.81 98 ALA A CA 1
ATOM 738 C C . ALA A 1 98 ? 1.855 -31.734 -7.859 1 98.81 98 ALA A C 1
ATOM 740 O O . ALA A 1 98 ? 1.802 -31.188 -6.758 1 98.81 98 ALA A O 1
ATOM 741 N N . SER A 1 99 ? 1.393 -32.906 -8.133 1 98.94 99 SER A N 1
ATOM 742 C CA . SER A 1 99 ? 1.175 -33.938 -7.133 1 98.94 99 SER A CA 1
ATOM 743 C C . SER A 1 99 ? 1.977 -35.188 -7.457 1 98.94 99 SER A C 1
ATOM 745 O O . SER A 1 99 ? 2.205 -35.5 -8.625 1 98.94 99 SER A O 1
ATOM 747 N N . GLY A 1 100 ? 2.404 -35.844 -6.418 1 98.88 100 GLY A N 1
ATOM 748 C CA . GLY A 1 100 ? 3.229 -37 -6.68 1 98.88 100 GLY A CA 1
ATOM 749 C C . GLY A 1 100 ? 3.635 -37.75 -5.418 1 98.88 100 GLY A C 1
ATOM 750 O O . GLY A 1 100 ? 3.016 -37.562 -4.367 1 98.88 100 GLY A O 1
ATOM 751 N N . ILE A 1 101 ? 4.609 -38.625 -5.625 1 98.88 101 ILE A N 1
ATOM 752 C CA . ILE A 1 101 ? 5.086 -39.531 -4.566 1 98.88 101 ILE A CA 1
ATOM 753 C C . ILE A 1 101 ? 6.582 -39.312 -4.355 1 98.88 101 ILE A C 1
ATOM 755 O O . ILE A 1 101 ? 7.355 -39.281 -5.316 1 98.88 101 ILE A O 1
ATOM 759 N N . VAL A 1 102 ? 6.965 -39.156 -3.092 1 98.88 102 VAL A N 1
ATOM 760 C CA . VAL A 1 102 ? 8.383 -39 -2.764 1 98.88 102 VAL A CA 1
ATOM 761 C C . VAL A 1 102 ? 9.125 -40.312 -3.062 1 98.88 102 VAL A C 1
ATOM 763 O O . VAL A 1 102 ? 8.758 -41.375 -2.557 1 98.88 102 VAL A O 1
ATOM 766 N N . TYR A 1 103 ? 10.195 -40.188 -3.861 1 98.5 103 TYR A N 1
ATOM 767 C CA . TYR A 1 103 ? 10.914 -41.406 -4.277 1 98.5 103 TYR A CA 1
ATOM 768 C C . TYR A 1 103 ? 12.328 -41.406 -3.697 1 98.5 103 TYR A C 1
ATOM 770 O O . TYR A 1 103 ? 12.93 -42.469 -3.551 1 98.5 103 TYR A O 1
ATOM 778 N N . LYS A 1 104 ? 12.891 -40.344 -3.459 1 98.38 104 LYS A N 1
ATOM 779 C CA . LYS A 1 104 ? 14.219 -40.188 -2.875 1 98.38 104 LYS A CA 1
ATOM 780 C C . LYS A 1 104 ? 14.312 -38.906 -2.057 1 98.38 104 LYS A C 1
ATOM 782 O O . LYS A 1 104 ? 13.695 -37.875 -2.4 1 98.38 104 LYS A O 1
ATOM 787 N N . VAL A 1 105 ? 15.055 -38.938 -0.917 1 98.5 105 VAL A N 1
ATOM 788 C CA . VAL A 1 105 ? 15.242 -37.75 -0.092 1 98.5 105 VAL A CA 1
ATOM 789 C C . VAL A 1 105 ? 16.734 -37.531 0.18 1 98.5 105 VAL A C 1
ATOM 791 O O . VAL A 1 105 ? 17.484 -38.5 0.333 1 98.5 105 VAL A O 1
ATOM 794 N N . GLY A 1 106 ? 17.109 -36.281 0.151 1 98.06 106 GLY A N 1
ATOM 795 C CA . GLY A 1 106 ? 18.469 -35.969 0.558 1 98.06 106 GLY A CA 1
ATOM 796 C C . GLY A 1 106 ? 18.734 -36.219 2.031 1 98.06 106 GLY A C 1
ATOM 797 O O . GLY A 1 106 ? 17.781 -36.406 2.807 1 98.06 106 GLY A O 1
ATOM 798 N N . ALA A 1 107 ? 20.016 -36.062 2.402 1 97.44 107 ALA A N 1
ATOM 799 C CA . ALA A 1 107 ? 20.453 -36.469 3.738 1 97.44 107 ALA A CA 1
ATOM 800 C C . ALA A 1 107 ? 19.906 -35.5 4.797 1 97.44 107 ALA A C 1
ATOM 802 O O . ALA A 1 107 ? 19.75 -35.875 5.957 1 97.44 107 ALA A O 1
ATOM 803 N N . ASP A 1 108 ? 19.531 -34.312 4.43 1 96.56 108 ASP A N 1
ATOM 804 C CA . ASP A 1 108 ? 19.109 -33.281 5.398 1 96.56 108 ASP A CA 1
ATOM 805 C C . ASP A 1 108 ? 17.594 -33.156 5.457 1 96.56 108 ASP A C 1
ATOM 807 O O . ASP A 1 108 ? 17.062 -32.375 6.242 1 96.56 108 ASP A O 1
ATOM 811 N N . VAL A 1 109 ? 16.922 -33.906 4.645 1 97.5 109 VAL A N 1
ATOM 812 C CA . VAL A 1 109 ? 15.469 -33.812 4.57 1 97.5 109 VAL A CA 1
ATOM 813 C C . VAL A 1 109 ? 14.852 -34.531 5.773 1 97.5 109 VAL A C 1
ATOM 815 O O . VAL A 1 109 ? 15.211 -35.656 6.09 1 97.5 109 VAL A O 1
ATOM 818 N N . LYS A 1 110 ? 13.875 -33.781 6.457 1 92.5 110 LYS A N 1
ATOM 819 C CA . LYS A 1 110 ? 13.273 -34.375 7.652 1 92.5 110 LYS A CA 1
ATOM 820 C C . LYS A 1 110 ? 11.75 -34.312 7.586 1 92.5 110 LYS A C 1
ATOM 822 O O . LYS A 1 110 ? 11.062 -35.031 8.312 1 92.5 110 LYS A O 1
ATOM 827 N N . ASN A 1 111 ? 11.242 -33.625 6.715 1 94.44 111 ASN A N 1
ATOM 828 C CA . ASN A 1 111 ? 9.812 -33.344 6.777 1 94.44 111 ASN A CA 1
ATOM 829 C C . ASN A 1 111 ? 9.008 -34.312 5.93 1 94.44 111 ASN A C 1
ATOM 831 O O . ASN A 1 111 ? 7.785 -34.406 6.066 1 94.44 111 ASN A O 1
ATOM 835 N N . VAL A 1 112 ? 9.656 -35.094 4.984 1 98.19 112 VAL A N 1
ATOM 836 C CA . VAL A 1 112 ? 9 -36.094 4.172 1 98.19 112 VAL A CA 1
ATOM 837 C C . VAL A 1 112 ? 9.883 -37.344 4.086 1 98.19 112 VAL A C 1
ATOM 839 O O . VAL A 1 112 ? 11.078 -37.281 4.387 1 98.19 112 VAL A O 1
ATOM 842 N N . LYS A 1 113 ? 9.266 -38.438 3.666 1 98.31 113 LYS A N 1
ATOM 843 C CA . LYS A 1 113 ? 9.984 -39.688 3.447 1 98.31 113 LYS A CA 1
ATOM 844 C C . LYS A 1 113 ? 9.508 -40.375 2.17 1 98.31 113 LYS A C 1
ATOM 846 O O . LYS A 1 113 ? 8.445 -40.031 1.641 1 98.31 113 LYS A O 1
ATOM 851 N N . VAL A 1 114 ? 10.297 -41.281 1.759 1 98.5 114 VAL A N 1
ATOM 852 C CA . VAL A 1 114 ? 9.961 -42.062 0.569 1 98.5 114 VAL A CA 1
ATOM 853 C C . VAL A 1 114 ? 8.586 -42.719 0.742 1 98.5 114 VAL A C 1
ATOM 855 O O . VAL A 1 114 ? 8.297 -43.312 1.784 1 98.5 114 VAL A O 1
ATOM 858 N N . GLY A 1 115 ? 7.723 -42.469 -0.221 1 98.62 115 GLY A N 1
ATOM 859 C CA . GLY A 1 115 ? 6.387 -43.062 -0.185 1 98.62 115 GLY A CA 1
ATOM 860 C C . GLY A 1 115 ? 5.309 -42.031 0.13 1 98.62 115 GLY A C 1
ATOM 861 O O . GLY A 1 115 ? 4.125 -42.281 -0.117 1 98.62 115 GLY A O 1
ATOM 862 N N . ASP A 1 116 ? 5.672 -40.938 0.727 1 98.69 116 ASP A N 1
ATOM 863 C CA . ASP A 1 116 ? 4.699 -39.875 1.047 1 98.69 116 ASP A CA 1
ATOM 864 C C . ASP A 1 116 ? 4.051 -39.344 -0.219 1 98.69 116 ASP A C 1
ATOM 866 O O . ASP A 1 116 ? 4.73 -39.125 -1.224 1 98.69 116 ASP A O 1
ATOM 870 N N . GLU A 1 117 ? 2.719 -39.125 -0.249 1 98.88 117 GLU A N 1
ATOM 871 C CA . GLU A 1 117 ? 1.995 -38.438 -1.298 1 98.88 117 GLU A CA 1
ATOM 872 C C . GLU A 1 117 ? 1.945 -36.938 -1.017 1 98.88 117 GLU A C 1
ATOM 874 O O . GLU A 1 117 ? 1.485 -36.5 0.047 1 98.88 117 GLU A O 1
ATOM 879 N N . VAL A 1 118 ? 2.381 -36.156 -1.968 1 98.88 118 VAL A N 1
ATOM 880 C CA . VAL A 1 118 ? 2.582 -34.75 -1.668 1 98.88 118 VAL A CA 1
ATOM 881 C C . VAL A 1 118 ? 2.006 -33.875 -2.795 1 98.88 118 VAL A C 1
ATOM 883 O O . VAL A 1 118 ? 1.795 -34.375 -3.906 1 98.88 118 VAL A O 1
ATOM 886 N N . VAL A 1 119 ? 1.644 -32.688 -2.498 1 98.88 119 VAL A N 1
ATOM 887 C CA . VAL A 1 119 ? 1.501 -31.578 -3.438 1 98.88 119 VAL A CA 1
ATOM 888 C C . VAL A 1 119 ? 2.656 -30.594 -3.258 1 98.88 119 VAL A C 1
ATOM 890 O O . VAL A 1 119 ? 3.211 -30.484 -2.164 1 98.88 119 VAL A O 1
ATOM 893 N N . LEU A 1 120 ? 3.01 -29.953 -4.34 1 98.88 120 LEU A N 1
ATOM 894 C CA . LEU A 1 120 ? 4.223 -29.141 -4.328 1 98.88 120 LEU A CA 1
ATOM 895 C C . LEU A 1 120 ? 3.902 -27.672 -4.566 1 98.88 120 LEU A C 1
ATOM 897 O O . LEU A 1 120 ? 3.129 -27.344 -5.465 1 98.88 120 LEU A O 1
ATOM 901 N N . HIS A 1 121 ? 4.461 -26.797 -3.73 1 98.62 121 HIS A N 1
ATOM 902 C CA . HIS A 1 121 ? 4.395 -25.375 -4.086 1 98.62 121 HIS A CA 1
ATOM 903 C C . HIS A 1 121 ? 5.695 -24.906 -4.73 1 98.62 121 HIS A C 1
ATOM 905 O O . HIS A 1 121 ? 6.711 -25.609 -4.664 1 98.62 121 HIS A O 1
ATOM 911 N N . CYS A 1 122 ? 5.758 -23.734 -5.277 1 98.62 122 CYS A N 1
ATOM 912 C CA . CYS A 1 122 ? 6.84 -23.438 -6.207 1 98.62 122 CYS A CA 1
ATOM 913 C C . CYS A 1 122 ? 7.832 -22.453 -5.594 1 98.62 122 CYS A C 1
ATOM 915 O O . CYS A 1 122 ? 8.75 -21.984 -6.266 1 98.62 122 CYS A O 1
ATOM 917 N N . GLY A 1 123 ? 7.656 -22.109 -4.316 1 98.44 123 GLY A N 1
ATOM 918 C CA . GLY A 1 123 ? 8.609 -21.219 -3.678 1 98.44 123 GLY A CA 1
ATOM 919 C C . GLY A 1 123 ? 9.922 -21.891 -3.32 1 98.44 123 GLY A C 1
ATOM 920 O O . GLY A 1 123 ? 9.922 -22.969 -2.715 1 98.44 123 GLY A O 1
ATOM 921 N N . ILE A 1 124 ? 11.031 -21.281 -3.764 1 97.69 124 ILE A N 1
ATOM 922 C CA . ILE A 1 124 ? 12.359 -21.766 -3.436 1 97.69 124 ILE A CA 1
ATOM 923 C C . ILE A 1 124 ? 13.188 -20.656 -2.789 1 97.69 124 ILE A C 1
ATOM 925 O O . ILE A 1 124 ? 13.102 -19.5 -3.201 1 97.69 124 ILE A O 1
ATOM 929 N N . TRP A 1 125 ? 13.906 -21.016 -1.767 1 97.94 125 TRP A N 1
ATOM 930 C CA . TRP A 1 125 ? 14.867 -20.078 -1.185 1 97.94 125 TRP A CA 1
ATOM 931 C C . TRP A 1 125 ? 15.969 -20.828 -0.439 1 97.94 125 TRP A C 1
ATOM 933 O O . TRP A 1 125 ? 15.766 -21.953 0.008 1 97.94 125 TRP A O 1
ATOM 943 N N . ASP A 1 126 ? 17.125 -20.188 -0.292 1 97 126 ASP A N 1
ATOM 944 C CA . ASP A 1 126 ? 18.266 -20.734 0.436 1 97 126 ASP A CA 1
ATOM 945 C C . ASP A 1 126 ? 18.062 -20.609 1.945 1 97 126 ASP A C 1
ATOM 947 O O . ASP A 1 126 ? 17.953 -19.5 2.479 1 97 126 ASP A O 1
ATOM 951 N N . LYS A 1 127 ? 18.047 -21.719 2.637 1 94.12 127 LYS A N 1
ATOM 952 C CA . LYS A 1 127 ? 17.844 -21.719 4.082 1 94.12 127 LYS A CA 1
ATOM 953 C C . LYS A 1 127 ? 18.984 -21.016 4.797 1 94.12 127 LYS A C 1
ATOM 955 O O . LYS A 1 127 ? 18.844 -20.594 5.953 1 94.12 127 LYS A O 1
ATOM 960 N N . ASN A 1 128 ? 20.141 -20.891 4.09 1 95.62 128 ASN A N 1
ATOM 961 C CA . ASN A 1 128 ? 21.297 -20.25 4.688 1 95.62 128 ASN A CA 1
ATOM 962 C C . ASN A 1 128 ? 21.375 -18.766 4.336 1 95.62 128 ASN A C 1
ATOM 964 O O . ASN A 1 128 ? 22.281 -18.062 4.77 1 95.62 128 ASN A O 1
ATOM 968 N N . ASP A 1 129 ? 20.391 -18.344 3.564 1 97 129 ASP A N 1
ATOM 969 C CA . ASP A 1 129 ? 20.281 -16.922 3.301 1 97 129 ASP A CA 1
ATOM 970 C C . ASP A 1 129 ? 20.141 -16.125 4.602 1 97 129 ASP A C 1
ATOM 972 O O . ASP A 1 129 ? 19.281 -16.438 5.426 1 97 129 ASP A O 1
ATOM 976 N N . PRO A 1 130 ? 21 -15.117 4.75 1 96.56 130 PRO A N 1
ATOM 977 C CA . PRO A 1 130 ? 20.953 -14.359 6.004 1 96.56 130 PRO A CA 1
ATOM 978 C C . PRO A 1 130 ? 19.562 -13.82 6.309 1 96.56 130 PRO A C 1
ATOM 980 O O . PRO A 1 130 ? 19.156 -13.789 7.473 1 96.56 130 PRO A O 1
ATOM 983 N N . TRP A 1 131 ? 18.844 -13.453 5.371 1 96.12 131 TRP A N 1
ATOM 984 C CA . TRP A 1 131 ? 17.484 -12.953 5.551 1 96.12 131 TRP A CA 1
ATOM 985 C C . TRP A 1 131 ? 16.562 -14.055 6.078 1 96.12 131 TRP A C 1
ATOM 987 O O . TRP A 1 131 ? 15.789 -13.828 7.016 1 96.12 131 TRP A O 1
ATOM 997 N N . VAL A 1 132 ? 16.688 -15.172 5.488 1 97.31 132 VAL A N 1
ATOM 998 C CA . VAL A 1 132 ? 15.867 -16.312 5.867 1 97.31 132 VAL A CA 1
ATOM 999 C C . VAL A 1 132 ? 16.266 -16.797 7.258 1 97.31 132 VAL A C 1
ATOM 1001 O O . VAL A 1 132 ? 15.406 -17.078 8.094 1 97.31 132 VAL A O 1
ATOM 1004 N N . LYS A 1 133 ? 17.531 -16.797 7.527 1 96.75 133 LYS A N 1
ATOM 1005 C CA . LYS A 1 133 ? 18.031 -17.219 8.828 1 96.75 133 LYS A CA 1
ATOM 1006 C C . LYS A 1 133 ? 17.562 -16.297 9.938 1 96.75 133 LYS A C 1
ATOM 1008 O O . LYS A 1 133 ? 17.359 -16.734 11.078 1 96.75 133 LYS A O 1
ATOM 1013 N N . ALA A 1 134 ? 17.328 -15.094 9.57 1 95.5 134 ALA A N 1
ATOM 1014 C CA . ALA A 1 134 ? 16.875 -14.102 10.547 1 95.5 134 ALA A CA 1
ATOM 1015 C C . ALA A 1 134 ? 15.383 -14.25 10.836 1 95.5 134 ALA A C 1
ATOM 1017 O O . ALA A 1 134 ? 14.82 -13.484 11.617 1 95.5 134 ALA A O 1
ATOM 1018 N N . GLY A 1 135 ? 14.75 -15.18 10.227 1 95.31 135 GLY A N 1
ATOM 1019 C CA . GLY A 1 135 ? 13.344 -15.453 10.469 1 95.31 135 GLY A CA 1
ATOM 1020 C C . GLY A 1 135 ? 12.414 -14.523 9.703 1 95.31 135 GLY A C 1
ATOM 1021 O O . GLY A 1 135 ? 11.227 -14.43 10.023 1 95.31 135 GLY A O 1
ATOM 1022 N N . LYS A 1 136 ? 12.992 -13.828 8.75 1 95.31 136 LYS A N 1
ATOM 1023 C CA . LYS A 1 136 ? 12.195 -12.891 7.965 1 95.31 136 LYS A CA 1
ATOM 1024 C C . LYS A 1 136 ? 11.492 -13.602 6.812 1 95.31 136 LYS A C 1
ATOM 1026 O O . LYS A 1 136 ? 11.766 -14.766 6.527 1 95.31 136 LYS A O 1
ATOM 1031 N N . ASP A 1 137 ? 10.531 -12.977 6.199 1 97.56 137 ASP A N 1
ATOM 1032 C CA . ASP A 1 137 ? 9.734 -13.578 5.137 1 97.56 137 ASP A CA 1
ATOM 1033 C C . ASP A 1 137 ? 10.617 -14.016 3.969 1 97.56 137 ASP A C 1
ATOM 1035 O O . ASP A 1 137 ? 11.219 -13.18 3.291 1 97.56 137 ASP A O 1
ATOM 1039 N N . PRO A 1 138 ? 10.656 -15.242 3.648 1 98.19 138 PRO A N 1
ATOM 1040 C CA . PRO A 1 138 ? 11.562 -15.711 2.6 1 98.19 138 PRO A CA 1
ATOM 1041 C C . PRO A 1 138 ? 11.195 -15.172 1.219 1 98.19 138 PRO A C 1
ATOM 1043 O O . PRO A 1 138 ? 12.039 -15.164 0.313 1 98.19 138 PRO A O 1
ATOM 1046 N N . MET A 1 139 ? 9.984 -14.711 1.079 1 98.19 139 MET A N 1
ATOM 1047 C CA . MET A 1 139 ? 9.555 -14.195 -0.217 1 98.19 139 MET A CA 1
ATOM 1048 C C . MET A 1 139 ? 10.234 -12.859 -0.523 1 98.19 139 MET A C 1
ATOM 1050 O O . MET A 1 139 ? 10.195 -12.383 -1.658 1 98.19 139 MET A O 1
ATOM 1054 N N . PHE A 1 140 ? 10.852 -12.297 0.543 1 97.69 140 PHE A N 1
ATOM 1055 C CA . PHE A 1 140 ? 11.586 -11.055 0.334 1 97.69 140 PHE A CA 1
ATOM 1056 C C . PHE A 1 140 ? 13.078 -11.32 0.191 1 97.69 140 PHE A C 1
ATOM 1058 O O . PHE A 1 140 ? 13.859 -10.406 -0.056 1 97.69 140 PHE A O 1
ATOM 1065 N N . ALA A 1 141 ? 13.531 -12.586 0.366 1 97.62 141 ALA A N 1
ATOM 1066 C CA . ALA A 1 141 ? 14.953 -12.922 0.408 1 97.62 141 ALA A CA 1
ATOM 1067 C C . ALA A 1 141 ? 15.586 -12.805 -0.975 1 97.62 141 ALA A C 1
ATOM 1069 O O . ALA A 1 141 ? 14.969 -13.164 -1.98 1 97.62 141 ALA A O 1
ATOM 1070 N N . PRO A 1 142 ? 16.844 -12.367 -1.019 1 95.44 142 PRO A N 1
ATOM 1071 C CA . PRO A 1 142 ? 17.562 -12.328 -2.293 1 95.44 142 PRO A CA 1
ATOM 1072 C C . PRO A 1 142 ? 17.641 -13.695 -2.965 1 95.44 142 PRO A C 1
ATOM 1074 O O . PRO A 1 142 ? 17.719 -13.781 -4.191 1 95.44 142 PRO A O 1
ATOM 1077 N N . SER A 1 143 ? 17.531 -14.766 -2.186 1 97.31 143 SER A N 1
ATOM 1078 C CA . SER A 1 143 ? 17.688 -16.125 -2.711 1 97.31 143 SER A CA 1
ATOM 1079 C C . SER A 1 143 ? 16.375 -16.672 -3.227 1 97.31 143 SER A C 1
ATOM 1081 O O . SER A 1 143 ? 16.328 -17.781 -3.768 1 97.31 143 SER A O 1
ATOM 1083 N N . GLN A 1 144 ? 15.328 -15.922 -3.051 1 97.75 144 GLN A N 1
ATOM 1084 C CA . GLN A 1 144 ? 14.008 -16.438 -3.418 1 97.75 144 GLN A CA 1
ATOM 1085 C C . GLN A 1 144 ? 13.891 -16.625 -4.926 1 97.75 144 GLN A C 1
ATOM 1087 O O . GLN A 1 144 ? 14.312 -15.758 -5.699 1 97.75 144 GLN A O 1
ATOM 1092 N N . LEU A 1 145 ? 13.375 -17.734 -5.375 1 97.25 145 LEU A N 1
ATOM 1093 C CA . LEU A 1 145 ? 13.094 -18.047 -6.773 1 97.25 145 LEU A CA 1
ATOM 1094 C C . LEU A 1 145 ? 11.766 -18.781 -6.91 1 97.25 145 LEU A C 1
ATOM 1096 O O . LEU A 1 145 ? 11.203 -19.25 -5.918 1 97.25 145 LEU A O 1
ATOM 1100 N N . ILE A 1 146 ? 11.312 -18.859 -8.094 1 97.62 146 ILE A N 1
ATOM 1101 C CA . ILE A 1 146 ? 10.125 -19.641 -8.414 1 97.62 146 ILE A CA 1
ATOM 1102 C C . ILE A 1 146 ? 10.531 -20.938 -9.117 1 97.62 146 ILE A C 1
ATOM 1104 O O . ILE A 1 146 ? 11.148 -20.906 -10.18 1 97.62 146 ILE A O 1
ATOM 1108 N N . TRP A 1 147 ? 10.125 -22 -8.508 1 98.19 147 TRP A N 1
ATOM 1109 C CA . TRP A 1 147 ? 10.469 -23.328 -8.961 1 98.19 147 TRP A CA 1
ATOM 1110 C C . TRP A 1 147 ? 9.938 -23.594 -10.367 1 98.19 147 TRP A C 1
ATOM 1112 O O . TRP A 1 147 ? 8.797 -23.25 -10.68 1 98.19 147 TRP A O 1
ATOM 1122 N N . ALA A 1 148 ? 10.812 -24.109 -11.242 1 97.94 148 ALA A N 1
ATOM 1123 C CA . ALA A 1 148 ? 10.469 -24.625 -12.57 1 97.94 148 ALA A CA 1
ATOM 1124 C C . ALA A 1 148 ? 10.109 -23.484 -13.523 1 97.94 148 ALA A C 1
ATOM 1126 O O . ALA A 1 148 ? 9.461 -23.719 -14.547 1 97.94 148 ALA A O 1
ATOM 1127 N N . TYR A 1 149 ? 10.359 -22.297 -13.148 1 97.12 149 TYR A N 1
ATOM 1128 C CA . TYR A 1 149 ? 10.453 -21.125 -14.016 1 97.12 149 TYR A CA 1
ATOM 1129 C C . TYR A 1 149 ? 11.836 -20.5 -13.93 1 97.12 149 TYR A C 1
ATOM 1131 O O . TYR A 1 149 ? 12.57 -20.453 -14.922 1 97.12 149 TYR A O 1
ATOM 1139 N N . GLU A 1 150 ? 12.156 -20.172 -12.703 1 96.5 150 GLU A N 1
ATOM 1140 C CA . GLU A 1 150 ? 13.484 -19.609 -12.492 1 96.5 150 GLU A CA 1
ATOM 1141 C C . GLU A 1 150 ? 14.508 -20.688 -12.156 1 96.5 150 GLU A C 1
ATOM 1143 O O . GLU A 1 150 ? 15.719 -20.438 -12.188 1 96.5 15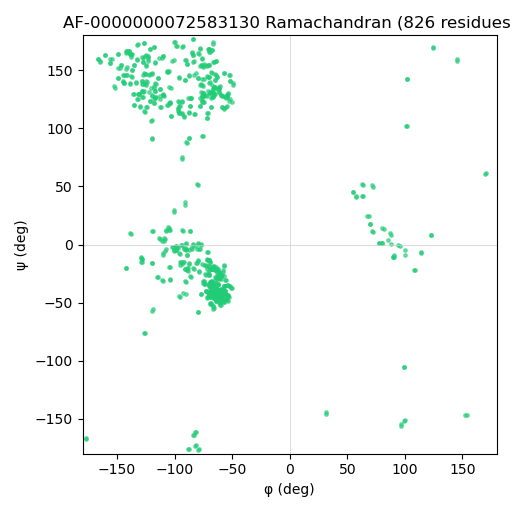0 GLU A O 1
ATOM 1148 N N . THR A 1 151 ? 14.047 -21.859 -11.812 1 97 151 THR A N 1
ATOM 1149 C CA . THR A 1 151 ? 14.891 -23.031 -11.648 1 97 151 THR A CA 1
ATOM 1150 C C . THR A 1 151 ? 14.5 -24.125 -12.641 1 97 151 THR A C 1
ATOM 1152 O O . THR A 1 151 ? 13.492 -24 -13.336 1 97 151 THR A O 1
ATOM 1155 N N . ASN A 1 152 ? 15.234 -25.125 -12.781 1 97.81 152 ASN A N 1
ATOM 1156 C CA . ASN A 1 152 ? 15.008 -26.25 -13.695 1 97.81 152 ASN A CA 1
ATOM 1157 C C . ASN A 1 152 ? 14.406 -27.438 -12.977 1 97.81 152 ASN A C 1
ATOM 1159 O O . ASN A 1 152 ? 14.141 -27.391 -11.773 1 97.81 152 ASN A O 1
ATOM 1163 N N . TRP A 1 153 ? 14.047 -28.484 -13.773 1 98.56 153 TRP A N 1
ATOM 1164 C CA . TRP A 1 153 ? 13.641 -29.797 -13.266 1 98.56 153 TRP A CA 1
ATOM 1165 C C . TRP A 1 153 ? 12.258 -29.719 -12.625 1 98.56 153 TRP A C 1
ATOM 1167 O O . TRP A 1 153 ? 12.07 -30.141 -11.484 1 98.56 153 TRP A O 1
ATOM 1177 N N . GLY A 1 154 ? 11.367 -29.172 -13.359 1 98.75 154 GLY A N 1
ATOM 1178 C CA . GLY A 1 154 ? 9.992 -29.016 -12.914 1 98.75 154 GLY A CA 1
ATOM 1179 C C . GLY A 1 154 ? 9.156 -30.266 -13.102 1 98.75 154 GLY A C 1
ATOM 1180 O O . GLY A 1 154 ? 9.703 -31.375 -13.203 1 98.75 154 GLY A O 1
ATOM 1181 N N . SER A 1 155 ? 7.879 -30.094 -13.086 1 98.88 155 SER A N 1
ATOM 1182 C CA . SER A 1 155 ? 6.953 -31.219 -12.961 1 98.88 155 SER A CA 1
ATOM 1183 C C . SER A 1 155 ? 6.582 -31.781 -14.328 1 98.88 155 SER A C 1
ATOM 1185 O O . SER A 1 155 ? 5.945 -32.844 -14.422 1 98.88 155 SER A O 1
ATOM 1187 N N . PHE A 1 156 ? 6.961 -31.109 -15.422 1 98.88 156 PHE A N 1
ATOM 1188 C CA . PHE A 1 156 ? 6.699 -31.688 -16.734 1 98.88 156 PHE A CA 1
ATOM 1189 C C . PHE A 1 156 ? 7.746 -32.75 -17.078 1 98.88 156 PHE A C 1
ATOM 1191 O O . PHE A 1 156 ? 8.352 -32.688 -18.141 1 98.88 156 PHE A O 1
ATOM 1198 N N . ALA A 1 157 ? 7.93 -33.625 -16.188 1 98.88 157 ALA A N 1
ATOM 1199 C CA . ALA A 1 157 ? 8.812 -34.781 -16.234 1 98.88 157 ALA A CA 1
ATOM 1200 C C . ALA A 1 157 ? 8.328 -35.906 -15.297 1 98.88 157 ALA A C 1
ATOM 1202 O O . ALA A 1 157 ? 7.551 -35.625 -14.375 1 98.88 157 ALA A O 1
ATOM 1203 N N . GLN A 1 158 ? 8.773 -37.094 -15.539 1 98.88 158 GLN A N 1
ATOM 1204 C CA . GLN A 1 158 ? 8.352 -38.188 -14.68 1 98.88 158 GLN A CA 1
ATOM 1205 C C . GLN A 1 158 ? 8.859 -38.031 -13.258 1 98.88 158 GLN A C 1
ATOM 1207 O O . GLN A 1 158 ? 8.219 -38.438 -12.297 1 98.88 158 GLN A O 1
ATOM 1212 N N . PHE A 1 159 ? 10.016 -37.406 -13.141 1 98.81 159 PHE A N 1
ATOM 1213 C CA . PHE A 1 159 ? 10.57 -37.062 -11.836 1 98.81 159 PHE A CA 1
ATOM 1214 C C . PHE A 1 159 ? 10.953 -35.562 -11.797 1 98.81 159 PHE A C 1
ATOM 1216 O O . PHE A 1 159 ? 11.5 -35.031 -12.766 1 98.81 159 PHE A O 1
ATOM 1223 N N . CYS A 1 160 ? 10.648 -34.969 -10.703 1 98.81 160 CYS A N 1
ATOM 1224 C CA . CYS A 1 160 ? 11.047 -33.562 -10.492 1 98.81 160 CYS A CA 1
ATOM 1225 C C . CYS A 1 160 ? 11.844 -33.438 -9.203 1 98.81 160 CYS A C 1
ATOM 1227 O O . CYS A 1 160 ? 11.859 -34.344 -8.367 1 98.81 160 CYS A O 1
ATOM 1229 N N . LYS A 1 161 ? 12.516 -32.312 -9.133 1 98.19 161 LYS A N 1
ATOM 1230 C CA . LYS A 1 161 ? 13.367 -32 -7.988 1 98.19 161 LYS A CA 1
ATOM 1231 C C . LYS A 1 161 ? 12.875 -30.75 -7.258 1 98.19 161 LYS A C 1
ATOM 1233 O O . LYS A 1 161 ? 12.711 -29.703 -7.867 1 98.19 161 LYS A O 1
ATOM 1238 N N . VAL A 1 162 ? 12.641 -30.891 -5.922 1 98.56 162 VAL A N 1
ATOM 1239 C CA . VAL A 1 162 ? 12.172 -29.766 -5.125 1 98.56 162 VAL A CA 1
ATOM 1240 C C . VAL A 1 162 ? 12.906 -29.734 -3.787 1 98.56 162 VAL A C 1
ATOM 1242 O O . VAL A 1 162 ? 13.562 -30.703 -3.41 1 98.56 162 VAL A O 1
ATOM 1245 N N . GLN A 1 163 ? 12.844 -28.562 -3.154 1 98.12 163 GLN A N 1
ATOM 1246 C CA . GLN A 1 163 ? 13.297 -28.5 -1.768 1 98.12 163 GLN A CA 1
ATOM 1247 C C . GLN A 1 163 ? 12.281 -29.156 -0.828 1 98.12 163 GLN A C 1
ATOM 1249 O O . GLN A 1 163 ? 11.086 -29.203 -1.139 1 98.12 163 GLN A O 1
ATOM 1254 N N . ASP A 1 164 ? 12.703 -29.625 0.299 1 96.94 164 ASP A N 1
ATOM 1255 C CA . ASP A 1 164 ? 11.852 -30.375 1.209 1 96.94 164 ASP A CA 1
ATOM 1256 C C . ASP A 1 164 ? 10.648 -29.547 1.661 1 96.94 164 ASP A C 1
ATOM 1258 O O . ASP A 1 164 ? 9.531 -30.062 1.758 1 96.94 164 ASP A O 1
ATOM 1262 N N . HIS A 1 165 ? 10.844 -28.172 1.914 1 97.19 165 HIS A N 1
ATOM 1263 C CA . HIS A 1 165 ? 9.781 -27.328 2.459 1 97.19 165 HIS A CA 1
ATOM 1264 C C . HIS A 1 165 ? 8.672 -27.125 1.436 1 97.19 165 HIS A C 1
ATOM 1266 O O . HIS A 1 165 ? 7.574 -26.672 1.787 1 97.19 165 HIS A O 1
ATOM 1272 N N . GLN A 1 166 ? 8.922 -27.422 0.199 1 98.44 166 GLN A N 1
ATOM 1273 C CA . GLN A 1 166 ? 7.93 -27.281 -0.863 1 98.44 166 GLN A CA 1
ATOM 1274 C C . GLN A 1 166 ? 6.879 -28.391 -0.796 1 98.44 166 GLN A C 1
ATOM 1276 O O . GLN A 1 166 ? 5.836 -28.297 -1.451 1 98.44 166 GLN A O 1
ATOM 1281 N N . CYS A 1 167 ? 7.129 -29.469 -0.104 1 98.81 167 CYS A N 1
ATOM 1282 C CA . CYS A 1 167 ? 6.27 -30.641 -0.064 1 98.81 167 CYS A CA 1
ATOM 1283 C C . CYS A 1 167 ? 5.199 -30.5 1.01 1 98.81 167 CYS A C 1
ATOM 1285 O O . CYS A 1 167 ? 5.512 -30.344 2.189 1 98.81 167 CYS A O 1
ATOM 1287 N N . LEU A 1 168 ? 3.984 -30.516 0.614 1 98.88 168 LEU A N 1
ATOM 1288 C CA . LEU A 1 168 ? 2.84 -30.547 1.519 1 98.88 168 LEU A CA 1
ATOM 1289 C C . LEU A 1 168 ? 2.031 -31.828 1.349 1 98.88 168 LEU A C 1
ATOM 1291 O O . LEU A 1 168 ? 2.057 -32.438 0.282 1 98.88 168 LEU A O 1
ATOM 1295 N N . PRO A 1 169 ? 1.304 -32.188 2.369 1 98.75 169 PRO A N 1
ATOM 1296 C CA . PRO A 1 169 ? 0.528 -33.406 2.23 1 98.75 169 PRO A CA 1
ATOM 1297 C C . PRO A 1 169 ? -0.564 -33.312 1.17 1 98.75 169 PRO A C 1
ATOM 1299 O O . PRO A 1 169 ? -1.274 -32.312 1.107 1 98.75 169 PRO A O 1
ATOM 1302 N N . LYS A 1 170 ? -0.679 -34.312 0.378 1 98.81 170 LYS A N 1
ATOM 1303 C CA . LYS A 1 170 ? -1.767 -34.375 -0.594 1 98.81 170 LYS A CA 1
ATOM 1304 C C . LYS A 1 170 ? -3.115 -34.531 0.1 1 98.81 170 LYS A C 1
ATOM 1306 O O . LYS A 1 170 ? -3.262 -35.375 0.992 1 98.81 170 LYS A O 1
ATOM 1311 N N . PRO A 1 171 ? -4.105 -33.719 -0.277 1 98.88 171 PRO A N 1
ATOM 1312 C CA . PRO A 1 171 ? -5.449 -34 0.234 1 98.88 171 PRO A CA 1
ATOM 1313 C C . PRO A 1 171 ? -5.961 -35.375 -0.171 1 98.88 171 PRO A C 1
ATOM 1315 O O . PRO A 1 171 ? -6.016 -35.688 -1.362 1 98.88 171 PRO A O 1
ATOM 1318 N N . LYS A 1 172 ? -6.402 -36.125 0.706 1 98.5 172 LYS A N 1
ATOM 1319 C CA . LYS A 1 172 ? -6.73 -37.531 0.486 1 98.5 172 LYS A CA 1
ATOM 1320 C C . LYS A 1 172 ? -7.941 -37.688 -0.429 1 98.5 172 LYS A C 1
ATOM 1322 O O . LYS A 1 172 ? -8.039 -38.625 -1.195 1 98.5 172 LYS A O 1
ATOM 1327 N N . HIS A 1 173 ? -8.828 -36.75 -0.335 1 98.56 173 HIS A N 1
ATOM 1328 C CA . HIS A 1 173 ? -10.094 -36.875 -1.061 1 98.56 173 HIS A CA 1
ATOM 1329 C C . HIS A 1 173 ? -9.93 -36.469 -2.521 1 98.56 173 HIS A C 1
ATOM 1331 O O . HIS A 1 173 ? -10.867 -36.562 -3.312 1 98.56 173 HIS A O 1
ATOM 1337 N N . LEU A 1 174 ? -8.75 -36 -2.943 1 98.81 174 LEU A N 1
ATOM 1338 C CA . LEU A 1 174 ? -8.555 -35.531 -4.301 1 98.81 174 LEU A CA 1
ATOM 1339 C C . LEU A 1 174 ? -7.77 -36.531 -5.137 1 98.81 174 LEU A C 1
ATOM 1341 O O . LEU A 1 174 ? -6.934 -37.25 -4.605 1 98.81 174 LEU A O 1
ATOM 1345 N N . THR A 1 175 ? -8.086 -36.531 -6.445 1 98.88 175 THR A N 1
ATOM 1346 C CA . THR A 1 175 ? -7.297 -37.281 -7.41 1 98.88 175 THR A CA 1
ATOM 1347 C C . THR A 1 175 ? -5.93 -36.625 -7.613 1 98.88 175 THR A C 1
ATOM 1349 O O . THR A 1 175 ? -5.68 -35.531 -7.117 1 98.88 175 THR A O 1
ATOM 1352 N N . TRP A 1 176 ? -5.035 -37.375 -8.297 1 98.88 176 TRP A N 1
ATOM 1353 C CA . TRP A 1 176 ? -3.721 -36.812 -8.609 1 98.88 176 TRP A CA 1
ATOM 1354 C C . TRP A 1 176 ? -3.852 -35.531 -9.43 1 98.88 176 TRP A C 1
ATOM 1356 O O . TRP A 1 176 ? -3.186 -34.531 -9.141 1 98.88 176 TRP A O 1
ATOM 1366 N N . GLU A 1 177 ? -4.727 -35.562 -10.469 1 98.81 177 GLU A N 1
ATOM 1367 C CA . GLU A 1 177 ? -4.859 -34.438 -11.359 1 98.81 177 GLU A CA 1
ATOM 1368 C C . GLU A 1 177 ? -5.516 -33.25 -10.641 1 98.81 177 GLU A C 1
ATOM 1370 O O . GLU A 1 177 ? -5.172 -32.094 -10.883 1 98.81 177 GLU A O 1
ATOM 1375 N N . GLU A 1 178 ? -6.465 -33.469 -9.758 1 98.75 178 GLU A N 1
ATOM 1376 C CA . GLU A 1 178 ? -7.035 -32.406 -8.945 1 98.75 178 GLU A CA 1
ATOM 1377 C C . GLU A 1 178 ? -5.984 -31.797 -8.016 1 98.75 178 GLU A C 1
ATOM 1379 O O . GLU A 1 178 ? -5.91 -30.578 -7.863 1 98.75 178 GLU A O 1
ATOM 1384 N N . SER A 1 179 ? -5.156 -32.656 -7.477 1 98.88 179 SER A N 1
ATOM 1385 C CA . SER A 1 179 ? -4.16 -32.25 -6.484 1 98.88 179 SER A CA 1
ATOM 1386 C C . SER A 1 179 ? -3.023 -31.469 -7.125 1 98.88 179 SER A C 1
ATOM 1388 O O . SER A 1 179 ? -2.303 -30.734 -6.441 1 98.88 179 SER A O 1
ATOM 1390 N N . ALA A 1 180 ? -2.871 -31.562 -8.398 1 98.75 180 ALA A N 1
ATOM 1391 C CA . ALA A 1 180 ? -1.752 -30.922 -9.086 1 98.75 180 ALA A CA 1
ATOM 1392 C C . ALA A 1 180 ? -2.125 -29.516 -9.562 1 98.75 180 ALA A C 1
ATOM 1394 O O . ALA A 1 180 ? -1.268 -28.766 -10.023 1 98.75 180 ALA A O 1
ATOM 1395 N N . ALA A 1 181 ? -3.371 -29.109 -9.352 1 97.5 181 ALA A N 1
ATOM 1396 C CA . ALA A 1 181 ? -3.857 -28 -10.18 1 97.5 181 ALA A CA 1
ATOM 1397 C C . ALA A 1 181 ? -4.047 -26.734 -9.352 1 97.5 181 ALA A C 1
ATOM 1399 O O . ALA A 1 181 ? -4.43 -25.688 -9.883 1 97.5 181 ALA A O 1
ATOM 1400 N N . TYR A 1 182 ? -3.723 -26.719 -8.047 1 98.25 182 TYR A N 1
ATOM 1401 C CA . TYR A 1 182 ? -4.281 -25.594 -7.316 1 98.25 182 TYR A CA 1
ATOM 1402 C C . TYR A 1 182 ? -3.199 -24.844 -6.535 1 98.25 182 TYR A C 1
ATOM 1404 O O . TYR A 1 182 ? -3.406 -23.719 -6.09 1 98.25 182 TYR A O 1
ATOM 1412 N N . MET A 1 183 ? -2.041 -25.375 -6.34 1 98.62 183 MET A N 1
ATOM 1413 C CA . MET A 1 183 ? -1.13 -24.828 -5.34 1 98.62 183 MET A CA 1
ATOM 1414 C C . MET A 1 183 ? -0.605 -23.469 -5.773 1 98.62 183 MET A C 1
ATOM 1416 O O . MET A 1 183 ? -0.681 -22.5 -5.016 1 98.62 183 MET A O 1
ATOM 1420 N N . LEU A 1 184 ? -0.109 -23.359 -6.953 1 98.19 184 LEU A N 1
ATOM 1421 C CA . LEU A 1 184 ? 0.486 -22.109 -7.387 1 98.19 184 LEU A CA 1
ATOM 1422 C C . LEU A 1 184 ? -0.54 -20.984 -7.352 1 98.19 184 LEU A C 1
ATOM 1424 O O . LEU A 1 184 ? -0.326 -19.953 -6.691 1 98.19 184 LEU A O 1
ATOM 1428 N N . VAL A 1 185 ? -1.685 -21.141 -7.961 1 97.75 185 VAL A N 1
ATOM 1429 C CA . VAL A 1 185 ? -2.678 -20.078 -8.055 1 97.75 185 VAL A CA 1
ATOM 1430 C C . VAL A 1 185 ? -3.342 -19.875 -6.695 1 97.75 185 VAL A C 1
ATOM 1432 O O . VAL A 1 185 ? -3.596 -18.734 -6.293 1 97.75 185 VAL A O 1
ATOM 1435 N N . GLY A 1 186 ? -3.605 -20.969 -6.004 1 98.62 186 GLY A N 1
ATOM 1436 C CA . GLY A 1 186 ? -4.277 -20.875 -4.715 1 98.62 186 GLY A CA 1
ATOM 1437 C C . GLY A 1 186 ? -3.439 -20.203 -3.652 1 98.62 186 GLY A C 1
ATOM 1438 O O . GLY A 1 186 ? -3.938 -19.344 -2.92 1 98.62 186 GLY A O 1
ATOM 1439 N N . ALA A 1 187 ? -2.168 -20.594 -3.58 1 98.81 187 ALA A N 1
ATOM 1440 C CA . ALA A 1 187 ? -1.288 -20 -2.586 1 98.81 187 ALA A CA 1
ATOM 1441 C C . ALA A 1 187 ? -1.045 -18.516 -2.895 1 98.81 187 ALA A C 1
ATOM 1443 O O . ALA A 1 187 ? -0.915 -17.703 -1.98 1 98.81 187 ALA A O 1
ATOM 1444 N N . THR A 1 188 ? -0.95 -18.219 -4.184 1 98.62 188 THR A N 1
ATOM 1445 C CA . THR A 1 188 ? -0.857 -16.812 -4.598 1 98.62 188 THR A CA 1
ATOM 1446 C C . THR A 1 188 ? -2.055 -16.016 -4.086 1 98.62 188 THR A C 1
ATOM 1448 O O . THR A 1 188 ? -1.889 -14.977 -3.449 1 98.62 188 THR A O 1
ATOM 1451 N N . ALA A 1 189 ? -3.25 -16.547 -4.316 1 98.81 189 ALA A N 1
ATOM 1452 C CA . ALA A 1 189 ? -4.48 -15.891 -3.885 1 98.81 189 ALA A CA 1
ATOM 1453 C C . ALA A 1 189 ? -4.555 -15.812 -2.363 1 98.81 189 ALA A C 1
ATOM 1455 O O . ALA A 1 189 ? -4.977 -14.797 -1.808 1 98.81 189 ALA A O 1
ATOM 1456 N N . TYR A 1 190 ? -4.16 -16.891 -1.729 1 98.94 190 TYR A N 1
ATOM 1457 C CA . TYR A 1 190 ? -4.188 -16.922 -0.271 1 98.94 190 TYR A CA 1
ATOM 1458 C C . TYR A 1 190 ? -3.311 -15.82 0.314 1 98.94 190 TYR A C 1
ATOM 1460 O O . TYR A 1 190 ? -3.711 -15.133 1.257 1 98.94 190 TYR A O 1
ATOM 1468 N N . ARG A 1 191 ? -2.123 -15.695 -0.229 1 98.81 191 ARG A N 1
ATOM 1469 C CA . ARG A 1 191 ? -1.229 -14.641 0.248 1 98.81 191 ARG A CA 1
ATOM 1470 C C . ARG A 1 191 ? -1.848 -13.266 0.044 1 98.81 191 ARG A C 1
ATOM 1472 O O . ARG A 1 191 ? -1.809 -12.422 0.942 1 98.81 191 ARG A O 1
ATOM 1479 N N . MET A 1 192 ? -2.438 -13.023 -1.076 1 98.88 192 MET A N 1
ATOM 1480 C CA . MET A 1 192 ? -3.051 -11.734 -1.39 1 98.88 192 MET A CA 1
ATOM 1481 C C . MET A 1 192 ? -4.164 -11.406 -0.399 1 98.88 192 MET A C 1
ATOM 1483 O O . MET A 1 192 ? -4.352 -10.242 -0.036 1 98.88 192 MET A O 1
ATOM 1487 N N . LEU A 1 193 ? -4.812 -12.414 0.151 1 98.88 193 LEU A N 1
ATOM 1488 C CA . LEU A 1 193 ? -6.051 -12.188 0.887 1 98.88 193 LEU A CA 1
ATOM 1489 C C . LEU A 1 193 ? -5.816 -12.289 2.391 1 98.88 193 LEU A C 1
ATOM 1491 O O . LEU A 1 193 ? -6.598 -11.75 3.182 1 98.88 193 LEU A O 1
ATOM 1495 N N . HIS A 1 194 ? -4.711 -12.938 2.824 1 98.62 194 HIS A N 1
ATOM 1496 C CA . HIS A 1 194 ? -4.613 -13.258 4.246 1 98.62 194 HIS A CA 1
ATOM 1497 C C . HIS A 1 194 ? -3.289 -12.773 4.828 1 98.62 194 HIS A C 1
ATOM 1499 O O . HIS A 1 194 ? -3.123 -12.734 6.051 1 98.62 194 HIS A O 1
ATOM 1505 N N . HIS A 1 195 ? -2.348 -12.398 3.996 1 98.25 195 HIS A N 1
ATOM 1506 C CA . HIS A 1 195 ? -0.984 -12.219 4.484 1 98.25 195 HIS A CA 1
ATOM 1507 C C . HIS A 1 195 ? -0.751 -10.789 4.957 1 98.25 195 HIS A C 1
ATOM 1509 O O . HIS A 1 195 ? -0.012 -10.562 5.918 1 98.25 195 HIS A O 1
ATOM 1515 N N . TRP A 1 196 ? -1.378 -9.805 4.383 1 97.88 196 TRP A N 1
ATOM 1516 C CA . TRP A 1 196 ? -1.013 -8.398 4.5 1 97.88 196 TRP A CA 1
ATOM 1517 C C . TRP A 1 196 ? -1.787 -7.727 5.629 1 97.88 196 TRP A C 1
ATOM 1519 O O . TRP A 1 196 ? -2.582 -6.816 5.387 1 97.88 196 TRP A O 1
ATOM 1529 N N . LYS A 1 197 ? -1.43 -8.023 6.805 1 95.88 197 LYS A N 1
ATOM 1530 C CA . LYS A 1 197 ? -2.084 -7.434 7.969 1 95.88 197 LYS A CA 1
ATOM 1531 C C . LYS A 1 197 ? -1.88 -5.922 8 1 95.88 197 LYS A C 1
ATOM 1533 O O . LYS A 1 197 ? -0.794 -5.43 7.684 1 95.88 197 LYS A O 1
ATOM 1538 N N . PRO A 1 198 ? -2.883 -5.172 8.461 1 95.19 198 PRO A N 1
ATOM 1539 C CA . PRO A 1 198 ? -4.172 -5.613 8.992 1 95.19 198 PRO A CA 1
ATOM 1540 C C . PRO A 1 198 ? -5.227 -5.816 7.906 1 95.19 198 PRO A C 1
ATOM 1542 O O . PRO A 1 198 ? -6.418 -5.926 8.211 1 95.19 198 PRO A O 1
ATOM 1545 N N . ASN A 1 199 ? -4.859 -5.82 6.617 1 97.44 199 ASN A N 1
ATOM 1546 C CA . ASN A 1 199 ? -5.82 -5.93 5.527 1 97.44 199 ASN A CA 1
ATOM 1547 C C . ASN A 1 199 ? -6.047 -7.383 5.121 1 97.44 199 ASN A C 1
ATOM 1549 O O . ASN A 1 199 ? -6.191 -7.688 3.938 1 97.44 199 ASN A O 1
ATOM 1553 N N . ASP A 1 200 ? -6.008 -8.32 6.047 1 97.62 200 ASP A N 1
ATOM 1554 C CA . ASP A 1 200 ? -6.426 -9.695 5.785 1 97.62 200 ASP A CA 1
ATOM 1555 C C . ASP A 1 200 ? -7.945 -9.836 5.863 1 97.62 200 ASP A C 1
ATOM 1557 O O . ASP A 1 200 ? -8.594 -9.141 6.641 1 97.62 200 ASP A O 1
ATOM 1561 N N . VAL A 1 201 ? -8.516 -10.727 5.062 1 98.38 201 VAL A N 1
ATOM 1562 C CA . VAL A 1 201 ? -9.969 -10.852 4.949 1 98.38 201 VAL A CA 1
ATOM 1563 C C . VAL A 1 201 ? -10.555 -11.266 6.297 1 98.38 201 VAL A C 1
ATOM 1565 O O . VAL A 1 201 ? -10.047 -12.188 6.949 1 98.38 201 VAL A O 1
ATOM 1568 N N . GLN A 1 202 ? -11.578 -10.617 6.691 1 97.44 202 GLN A N 1
ATOM 1569 C CA . GLN A 1 202 ? -12.344 -10.922 7.895 1 97.44 202 GLN A CA 1
ATOM 1570 C C . GLN A 1 202 ? -13.805 -11.219 7.559 1 97.44 202 GLN A C 1
ATOM 1572 O O . GLN A 1 202 ? -14.242 -11 6.43 1 97.44 202 GLN A O 1
ATOM 1577 N N . LYS A 1 203 ? -14.508 -11.742 8.578 1 98 203 LYS A N 1
ATOM 1578 C CA . LYS A 1 203 ? -15.938 -11.992 8.422 1 98 203 LYS A CA 1
ATOM 1579 C C . LYS A 1 203 ? -16.672 -10.742 7.965 1 98 203 LYS A C 1
ATOM 1581 O O . LYS A 1 203 ? -16.406 -9.641 8.453 1 98 203 LYS A O 1
ATOM 1586 N N . ASP A 1 204 ? -17.469 -10.836 6.957 1 97.75 204 ASP A N 1
ATOM 1587 C CA . ASP A 1 204 ? -18.406 -9.844 6.449 1 97.75 204 ASP A CA 1
ATOM 1588 C C . ASP A 1 204 ? -17.688 -8.797 5.594 1 97.75 204 ASP A C 1
ATOM 1590 O O . ASP A 1 204 ? -18.312 -7.852 5.113 1 97.75 204 ASP A O 1
ATOM 1594 N N . ASP A 1 205 ? -16.391 -8.961 5.426 1 98.38 205 ASP A N 1
ATOM 1595 C CA . ASP A 1 205 ? -15.688 -8.062 4.516 1 98.38 205 ASP A CA 1
ATOM 1596 C C . ASP A 1 205 ? -16.172 -8.25 3.078 1 98.38 205 ASP A C 1
ATOM 1598 O O . ASP A 1 205 ? -16.234 -9.383 2.582 1 98.38 205 ASP A O 1
ATOM 1602 N N . VAL A 1 206 ? -16.516 -7.164 2.441 1 98.88 206 VAL A N 1
ATOM 1603 C CA . VAL A 1 206 ? -16.75 -7.199 1 1 98.88 206 VAL A CA 1
ATOM 1604 C C . VAL A 1 206 ? -15.406 -7.246 0.266 1 98.88 206 VAL A C 1
ATOM 1606 O O . VAL A 1 206 ? -14.523 -6.43 0.531 1 98.88 206 VAL A O 1
ATOM 1609 N N . VAL A 1 207 ? -15.25 -8.211 -0.62 1 98.94 207 VAL A N 1
ATOM 1610 C CA . VAL A 1 207 ? -14.039 -8.344 -1.414 1 98.94 207 VAL A CA 1
ATOM 1611 C C . VAL A 1 207 ? -14.391 -8.352 -2.9 1 98.94 207 VAL A C 1
ATOM 1613 O O . VAL A 1 207 ? -15.164 -9.195 -3.354 1 98.94 207 VAL A O 1
ATOM 1616 N N . LEU A 1 208 ? -13.867 -7.34 -3.658 1 99 208 LEU A N 1
ATOM 1617 C CA . LEU A 1 208 ? -14.031 -7.309 -5.109 1 99 208 LEU A CA 1
ATOM 1618 C C . LEU A 1 208 ? -12.938 -8.125 -5.797 1 99 208 LEU A C 1
ATOM 1620 O O . LEU A 1 208 ? -11.75 -7.891 -5.562 1 99 208 LEU A O 1
ATOM 1624 N N . ILE A 1 209 ? -13.32 -9.031 -6.613 1 98.94 209 ILE A N 1
ATOM 1625 C CA . ILE A 1 209 ? -12.375 -9.977 -7.207 1 98.94 209 ILE A CA 1
ATOM 1626 C C . ILE A 1 209 ? -12.398 -9.852 -8.727 1 98.94 209 ILE A C 1
ATOM 1628 O O . ILE A 1 209 ? -13.367 -10.266 -9.375 1 98.94 209 ILE A O 1
ATOM 1632 N N . TRP A 1 210 ? -11.367 -9.266 -9.266 1 98.62 210 TRP A N 1
ATOM 1633 C CA . TRP A 1 210 ? -11.242 -9.18 -10.719 1 98.62 210 TRP A CA 1
ATOM 1634 C C . TRP A 1 210 ? -10.961 -10.555 -11.32 1 98.62 210 TRP A C 1
ATOM 1636 O O . TRP A 1 210 ? -10.219 -11.352 -10.75 1 98.62 210 TRP A O 1
ATOM 1646 N N . GLY A 1 211 ? -11.516 -10.812 -12.492 1 96.62 211 GLY A N 1
ATOM 1647 C CA . GLY A 1 211 ? -11.266 -12.07 -13.18 1 96.62 211 GLY A CA 1
ATOM 1648 C C . GLY A 1 211 ? -11.789 -13.281 -12.422 1 96.62 211 GLY A C 1
ATOM 1649 O O . GLY A 1 211 ? -11.062 -14.258 -12.227 1 96.62 211 GLY A O 1
ATOM 1650 N N . GLY A 1 212 ? -13 -13.227 -12.047 1 97.06 212 GLY A N 1
ATOM 1651 C CA . GLY A 1 212 ? -13.57 -14.211 -11.141 1 97.06 212 GLY A CA 1
ATOM 1652 C C . GLY A 1 212 ? -13.531 -15.625 -11.695 1 97.06 212 GLY A C 1
ATOM 1653 O O . GLY A 1 212 ? -13.484 -16.594 -10.93 1 97.06 212 GLY A O 1
ATOM 1654 N N . ALA A 1 213 ? -13.492 -15.75 -13 1 94.62 213 ALA A N 1
ATOM 1655 C CA . ALA A 1 213 ? -13.594 -17.078 -13.602 1 94.62 213 ALA A CA 1
ATOM 1656 C C . ALA A 1 213 ? -12.211 -17.641 -13.945 1 94.62 213 ALA A C 1
ATOM 1658 O O . ALA A 1 213 ? -12.086 -18.781 -14.398 1 94.62 213 ALA A O 1
ATOM 1659 N N . GLY A 1 214 ? -11.227 -16.859 -13.719 1 93.5 214 GLY A N 1
ATOM 1660 C CA . GLY A 1 214 ? -9.867 -17.312 -13.977 1 93.5 214 GLY A CA 1
ATOM 1661 C C . GLY A 1 214 ? -9.273 -18.109 -12.836 1 93.5 214 GLY A C 1
ATOM 1662 O O . GLY A 1 214 ? -9.938 -18.328 -11.812 1 93.5 214 GLY A O 1
ATOM 1663 N N . GLY A 1 215 ? -8.078 -18.594 -13.039 1 93.25 215 GLY A N 1
ATOM 1664 C CA . GLY A 1 215 ? -7.414 -19.406 -12.039 1 93.25 215 GLY A CA 1
ATOM 1665 C C . GLY A 1 215 ? -7.285 -18.719 -10.688 1 93.25 215 GLY A C 1
ATOM 1666 O O . GLY A 1 215 ? -7.629 -19.297 -9.656 1 93.25 215 GLY A O 1
ATOM 1667 N N . LEU A 1 216 ? -6.863 -17.5 -10.672 1 95.94 216 LEU A N 1
ATOM 1668 C CA . LEU A 1 216 ? -6.699 -16.75 -9.438 1 95.94 216 LEU A CA 1
ATOM 1669 C C . LEU A 1 216 ? -8.055 -16.375 -8.852 1 95.94 216 LEU A C 1
ATOM 1671 O O . LEU A 1 216 ? -8.289 -16.578 -7.656 1 95.94 216 LEU A O 1
ATOM 1675 N N . GLY A 1 217 ? -8.891 -15.906 -9.727 1 97.56 217 GLY A N 1
ATOM 1676 C CA . GLY A 1 217 ? -10.188 -15.445 -9.258 1 97.56 217 GLY A CA 1
ATOM 1677 C C . GLY A 1 217 ? -11.031 -16.547 -8.656 1 97.56 217 GLY A C 1
ATOM 1678 O O . GLY A 1 217 ? -11.68 -16.344 -7.629 1 97.56 217 GLY A O 1
ATOM 1679 N N . ALA A 1 218 ? -11.008 -17.672 -9.312 1 97.75 218 ALA A N 1
ATOM 1680 C CA . ALA A 1 218 ? -11.773 -18.812 -8.828 1 97.75 218 ALA A CA 1
ATOM 1681 C C . ALA A 1 218 ? -11.32 -19.219 -7.43 1 97.75 218 ALA A C 1
ATOM 1683 O O . ALA A 1 218 ? -12.148 -19.516 -6.562 1 97.75 218 ALA A O 1
ATOM 1684 N N . MET A 1 219 ? -10.047 -19.219 -7.234 1 98.56 219 MET A N 1
ATOM 1685 C CA . MET A 1 219 ? -9.508 -19.531 -5.914 1 98.56 219 MET A CA 1
ATOM 1686 C C . MET A 1 219 ? -9.875 -18.453 -4.906 1 98.56 219 MET A C 1
ATOM 1688 O O . MET A 1 219 ? -10.273 -18.766 -3.781 1 98.56 219 MET A O 1
ATOM 1692 N N . ALA A 1 220 ? -9.789 -17.234 -5.285 1 98.88 220 ALA A N 1
ATOM 1693 C CA . ALA A 1 220 ? -10.047 -16.094 -4.402 1 98.88 220 ALA A CA 1
ATOM 1694 C C . ALA A 1 220 ? -11.484 -16.109 -3.896 1 98.88 220 ALA A C 1
ATOM 1696 O O . ALA A 1 220 ? -11.734 -15.859 -2.715 1 98.88 220 ALA A O 1
ATOM 1697 N N . ILE A 1 221 ? -12.461 -16.375 -4.801 1 98.88 221 ILE A N 1
ATOM 1698 C CA . ILE A 1 221 ? -13.867 -16.422 -4.414 1 98.88 221 ILE A CA 1
ATOM 1699 C C . ILE A 1 221 ? -14.047 -17.391 -3.25 1 98.88 221 ILE A C 1
ATOM 1701 O O . ILE A 1 221 ? -14.641 -17.047 -2.229 1 98.88 221 ILE A O 1
ATOM 1705 N N . GLN A 1 222 ? -13.5 -18.531 -3.377 1 98.88 222 GLN A N 1
ATOM 1706 C CA . GLN A 1 222 ? -13.68 -19.578 -2.377 1 98.88 222 GLN A CA 1
ATOM 1707 C C . GLN A 1 222 ? -12.953 -19.234 -1.079 1 98.88 222 GLN A C 1
ATOM 1709 O O . GLN A 1 222 ? -13.477 -19.469 0.012 1 98.88 222 GLN A O 1
ATOM 1714 N N . ILE A 1 223 ? -11.719 -18.703 -1.183 1 98.94 223 ILE A N 1
ATOM 1715 C CA . ILE A 1 223 ? -10.922 -18.359 -0.01 1 98.94 223 ILE A CA 1
ATOM 1716 C C . ILE A 1 223 ? -11.641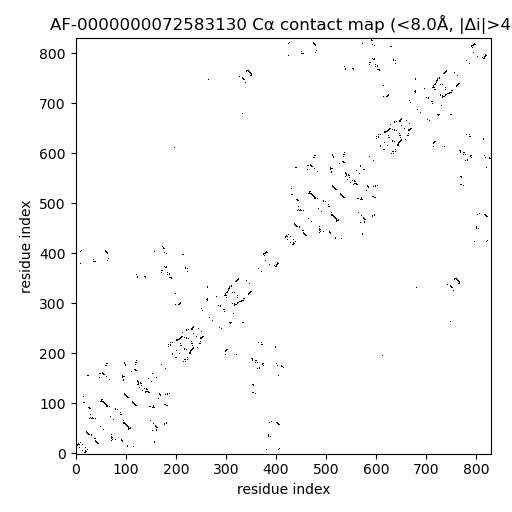 -17.281 0.792 1 98.94 223 ILE A C 1
ATOM 1718 O O . ILE A 1 223 ? -11.695 -17.344 2.021 1 98.94 223 ILE A O 1
ATOM 1722 N N . VAL A 1 224 ? -12.195 -16.25 0.099 1 98.94 224 VAL A N 1
ATOM 1723 C CA . VAL A 1 224 ? -12.938 -15.188 0.756 1 98.94 224 VAL A CA 1
ATOM 1724 C C . VAL A 1 224 ? -14.164 -15.773 1.455 1 98.94 224 VAL A C 1
ATOM 1726 O O . VAL A 1 224 ? -14.438 -15.453 2.613 1 98.94 224 VAL A O 1
ATOM 1729 N N . LYS A 1 225 ? -14.883 -16.641 0.759 1 98.81 225 LYS A N 1
ATOM 1730 C CA . LYS A 1 225 ? -16.062 -17.297 1.343 1 98.81 225 LYS A CA 1
ATOM 1731 C C . LYS A 1 225 ? -15.688 -18.094 2.588 1 98.81 225 LYS A C 1
ATOM 1733 O O . LYS A 1 225 ? -16.375 -18.016 3.609 1 98.81 225 LYS A O 1
ATOM 1738 N N . ALA A 1 226 ? -14.609 -18.812 2.48 1 98.81 226 ALA A N 1
ATOM 1739 C CA . ALA A 1 226 ? -14.156 -19.641 3.596 1 98.81 226 ALA A CA 1
ATOM 1740 C C . ALA A 1 226 ? -13.836 -18.797 4.82 1 98.81 226 ALA A C 1
ATOM 1742 O O . ALA A 1 226 ? -13.992 -19.25 5.957 1 98.81 226 ALA A O 1
ATOM 1743 N N . ALA A 1 227 ? -13.438 -17.562 4.617 1 98.62 227 ALA A N 1
ATOM 1744 C CA . ALA A 1 227 ? -13.102 -16.656 5.707 1 98.62 227 ALA A CA 1
ATOM 1745 C C . ALA A 1 227 ? -14.344 -15.938 6.23 1 98.62 227 ALA A C 1
ATOM 1747 O O . ALA A 1 227 ? -14.273 -15.172 7.195 1 98.62 227 ALA A O 1
ATOM 1748 N N . GLY A 1 228 ? -15.461 -16.188 5.605 1 98.56 228 GLY A N 1
ATOM 1749 C CA . GLY A 1 228 ? -16.703 -15.547 6.012 1 98.56 228 GLY A CA 1
ATOM 1750 C C . GLY A 1 228 ? -16.938 -14.203 5.344 1 98.56 228 GLY A C 1
ATOM 1751 O O . GLY A 1 228 ? -17.859 -13.477 5.711 1 98.56 228 GLY A O 1
ATOM 1752 N N . GLY A 1 229 ? -16.109 -13.844 4.359 1 98.69 229 GLY A N 1
ATOM 1753 C CA . GLY A 1 229 ? -16.281 -12.602 3.625 1 98.69 229 GLY A CA 1
ATOM 1754 C C . GLY A 1 229 ? -17.359 -12.68 2.559 1 98.69 229 GLY A C 1
ATOM 1755 O O . GLY A 1 229 ? -18.062 -13.688 2.441 1 98.69 229 GLY A O 1
ATOM 1756 N N . ILE A 1 230 ? -17.516 -11.602 1.799 1 98.81 230 ILE A N 1
ATOM 1757 C CA . ILE A 1 230 ? -18.516 -11.453 0.745 1 98.81 230 ILE A CA 1
ATOM 1758 C C . ILE A 1 230 ? -17.812 -11.219 -0.595 1 98.81 230 ILE A C 1
ATOM 1760 O O . ILE A 1 230 ? -17.562 -10.078 -0.979 1 98.81 230 ILE A O 1
ATOM 1764 N N . PRO A 1 231 ? -17.562 -12.297 -1.276 1 98.94 231 PRO A N 1
ATOM 1765 C CA . PRO A 1 231 ? -16.859 -12.148 -2.555 1 98.94 231 PRO A CA 1
ATOM 1766 C C . PRO A 1 231 ? -17.781 -11.656 -3.676 1 98.94 231 PRO A C 1
ATOM 1768 O O . PRO A 1 231 ? -18.828 -12.242 -3.92 1 98.94 231 PRO A O 1
ATOM 1771 N N . ILE A 1 232 ? -17.406 -10.609 -4.312 1 98.94 232 ILE A N 1
ATOM 1772 C CA . ILE A 1 232 ? -18.047 -10.102 -5.523 1 98.94 232 ILE A CA 1
ATOM 1773 C C . ILE A 1 232 ? -17.094 -10.242 -6.707 1 98.94 232 ILE A C 1
ATOM 1775 O O . ILE A 1 232 ? -16.016 -9.625 -6.723 1 98.94 232 ILE A O 1
ATOM 1779 N N . ALA A 1 233 ? -17.484 -11.023 -7.711 1 98.88 233 ALA A N 1
ATOM 1780 C CA . ALA A 1 233 ? -16.609 -11.32 -8.844 1 98.88 233 ALA A CA 1
ATOM 1781 C C . ALA A 1 233 ? -16.891 -10.383 -10.016 1 98.88 233 ALA A C 1
ATOM 1783 O O . ALA A 1 233 ? -18.031 -9.969 -10.227 1 98.88 233 ALA A O 1
ATOM 1784 N N . VAL A 1 234 ? -15.891 -9.992 -10.719 1 98.81 234 VAL A N 1
ATOM 1785 C CA . VAL A 1 234 ? -16 -9.258 -11.969 1 98.81 234 VAL A CA 1
ATOM 1786 C C . VAL A 1 234 ? -15.594 -10.156 -13.133 1 98.81 234 VAL A C 1
ATOM 1788 O O . VAL A 1 234 ? -14.539 -10.797 -13.086 1 98.81 234 VAL A O 1
ATOM 1791 N N . VAL A 1 235 ? -16.391 -10.289 -14.164 1 97.44 235 VAL A N 1
ATOM 1792 C CA . VAL A 1 235 ? -16.125 -11.109 -15.344 1 97.44 235 VAL A CA 1
ATOM 1793 C C . VAL A 1 235 ? -16.266 -10.266 -16.609 1 97.44 235 VAL A C 1
ATOM 1795 O O . VAL A 1 235 ? -16.625 -9.086 -16.531 1 97.44 235 VAL A O 1
ATOM 1798 N N . SER A 1 236 ? -15.938 -10.828 -17.719 1 94.38 236 SER A N 1
ATOM 1799 C CA . SER A 1 236 ? -16.047 -10.109 -18.984 1 94.38 236 SER A CA 1
ATOM 1800 C C . SER A 1 236 ? -17.172 -10.672 -19.844 1 94.38 236 SER A C 1
ATOM 1802 O O . SER A 1 236 ? -17.484 -10.125 -20.906 1 94.38 236 SER A O 1
ATOM 1804 N N . GLU A 1 237 ? -17.734 -11.812 -19.422 1 94.44 237 GLU A N 1
ATOM 1805 C CA . GLU A 1 237 ? -18.797 -12.469 -20.172 1 94.44 237 GLU A CA 1
ATOM 1806 C C . GLU A 1 237 ? -19.859 -13.047 -19.25 1 94.44 237 GLU A C 1
ATOM 1808 O O . GLU A 1 237 ? -19.531 -13.578 -18.188 1 94.44 237 GLU A O 1
ATOM 1813 N N . ASP A 1 238 ? -21.031 -13.016 -19.688 1 95.88 238 ASP A N 1
ATOM 1814 C CA . ASP A 1 238 ? -22.156 -13.445 -18.859 1 95.88 238 ASP A CA 1
ATOM 1815 C C . ASP A 1 238 ? -22.125 -14.961 -18.641 1 95.88 238 ASP A C 1
ATOM 1817 O O . ASP A 1 238 ? -22.641 -15.461 -17.641 1 95.88 238 ASP A O 1
ATOM 1821 N N . ASP A 1 239 ? -21.516 -15.617 -19.547 1 93.94 239 ASP A N 1
ATOM 1822 C CA . ASP A 1 239 ? -21.516 -17.078 -19.453 1 93.94 239 ASP A CA 1
ATOM 1823 C C . ASP A 1 239 ? -20.609 -17.547 -18.312 1 93.94 239 ASP A C 1
ATOM 1825 O O . ASP A 1 239 ? -20.594 -18.734 -17.984 1 93.94 239 ASP A O 1
ATOM 1829 N N . LYS A 1 240 ? -19.891 -16.625 -17.703 1 94.62 240 LYS A N 1
ATOM 1830 C CA . LYS A 1 240 ? -19 -16.969 -16.594 1 94.62 240 LYS A CA 1
ATOM 1831 C C . LYS A 1 240 ? -19.703 -16.75 -15.25 1 94.62 240 LYS A C 1
ATOM 1833 O O . LYS A 1 240 ? -19.172 -17.125 -14.203 1 94.62 240 LYS A O 1
ATOM 1838 N N . ILE A 1 241 ? -20.844 -16.172 -15.25 1 97.31 241 ILE A N 1
ATOM 1839 C CA . ILE A 1 241 ? -21.547 -15.742 -14.039 1 97.31 241 ILE A CA 1
ATOM 1840 C C . ILE A 1 241 ? -21.891 -16.953 -13.18 1 97.31 241 ILE A C 1
ATOM 1842 O O . ILE A 1 241 ? -21.594 -16.984 -11.984 1 97.31 241 ILE A O 1
ATOM 1846 N N . ASP A 1 242 ? -22.438 -17.969 -13.781 1 97.12 242 ASP A N 1
ATOM 1847 C CA . ASP A 1 242 ? -22.875 -19.141 -13.039 1 97.12 242 ASP A CA 1
ATOM 1848 C C . ASP A 1 242 ? -21.688 -19.859 -12.398 1 97.12 242 ASP A C 1
ATOM 1850 O O . ASP A 1 242 ? -21.797 -20.359 -11.281 1 97.12 242 ASP A O 1
ATOM 1854 N N . PHE A 1 243 ? -20.609 -19.906 -13.133 1 96.19 243 PHE A N 1
ATOM 1855 C CA . PHE A 1 243 ? -19.406 -20.531 -12.609 1 96.19 243 PHE A CA 1
ATOM 1856 C C . PHE A 1 243 ? -18.969 -19.844 -11.312 1 96.19 243 PHE A C 1
ATOM 1858 O O . PHE A 1 243 ? -18.719 -20.516 -10.312 1 96.19 243 PHE A O 1
ATOM 1865 N N . CYS A 1 244 ? -18.938 -18.547 -11.305 1 98.31 244 CYS A N 1
ATOM 1866 C CA . CYS A 1 244 ? -18.516 -17.781 -10.133 1 98.31 244 CYS A CA 1
ATOM 1867 C C . CYS A 1 244 ? -19.484 -17.953 -8.984 1 98.31 244 CYS A C 1
ATOM 1869 O O . CYS A 1 244 ? -19.078 -18.094 -7.828 1 98.31 244 CYS A O 1
ATOM 1871 N N . LYS A 1 245 ? -20.766 -17.953 -9.297 1 98.44 245 LYS A N 1
ATOM 1872 C CA . LYS A 1 245 ? -21.797 -18.125 -8.273 1 98.44 245 LYS A CA 1
ATOM 1873 C C . LYS A 1 245 ? -21.672 -19.484 -7.602 1 98.44 245 LYS A C 1
ATOM 1875 O O . LYS A 1 245 ? -21.812 -19.594 -6.383 1 98.44 245 LYS A O 1
ATOM 1880 N N . LYS A 1 246 ? -21.391 -20.453 -8.406 1 97.62 246 LYS A N 1
ATOM 1881 C CA . LYS A 1 246 ? -21.234 -21.812 -7.879 1 97.62 246 LYS A CA 1
ATOM 1882 C C . LYS A 1 246 ? -20.047 -21.891 -6.918 1 97.62 246 LYS A C 1
ATOM 1884 O O . LYS A 1 246 ? -20.062 -22.688 -5.977 1 97.62 246 LYS A O 1
ATOM 1889 N N . LEU A 1 247 ? -19.125 -21.062 -7.129 1 98.12 247 LEU A N 1
ATOM 1890 C CA . LEU A 1 247 ? -17.938 -21.062 -6.281 1 98.12 247 LEU A CA 1
ATOM 1891 C C . LEU A 1 247 ? -18.188 -20.312 -4.98 1 98.12 247 LEU A C 1
ATOM 1893 O O . LEU A 1 247 ? -17.391 -20.391 -4.043 1 98.12 247 LEU A O 1
ATOM 1897 N N . GLY A 1 248 ? -19.25 -19.531 -4.961 1 98.5 248 GLY A N 1
ATOM 1898 C CA . GLY A 1 248 ? -19.594 -18.859 -3.715 1 98.5 248 GLY A CA 1
ATOM 1899 C C . GLY A 1 248 ? -19.656 -17.359 -3.844 1 98.5 248 GLY A C 1
ATOM 1900 O O . GLY A 1 248 ? -19.828 -16.656 -2.848 1 98.5 248 GLY A O 1
ATOM 1901 N N . ALA A 1 249 ? -19.578 -16.844 -5 1 98.81 249 ALA A N 1
ATOM 1902 C CA . ALA A 1 249 ? -19.703 -15.391 -5.172 1 98.81 249 ALA A CA 1
ATOM 1903 C C . ALA A 1 249 ? -21.062 -14.898 -4.723 1 98.81 249 ALA A C 1
ATOM 1905 O O . ALA A 1 249 ? -22.094 -15.492 -5.066 1 98.81 249 ALA A O 1
ATOM 1906 N N . ALA A 1 250 ? -21.047 -13.828 -3.979 1 98.75 250 ALA A N 1
ATOM 1907 C CA . ALA A 1 250 ? -22.297 -13.203 -3.551 1 98.75 250 ALA A CA 1
ATOM 1908 C C . ALA A 1 250 ? -22.969 -12.484 -4.711 1 98.75 250 ALA A C 1
ATOM 1910 O O . ALA A 1 250 ? -24.188 -12.305 -4.715 1 98.75 250 ALA A O 1
ATOM 1911 N N . GLY A 1 251 ? -22.188 -12.094 -5.629 1 98.69 251 GLY A N 1
ATOM 1912 C CA . GLY A 1 251 ? -22.625 -11.453 -6.863 1 98.69 251 GLY A CA 1
ATOM 1913 C C . GLY A 1 251 ? -21.531 -11.391 -7.914 1 98.69 251 GLY A C 1
ATOM 1914 O O . GLY A 1 251 ? -20.359 -11.617 -7.613 1 98.69 251 GLY A O 1
ATOM 1915 N N . VAL A 1 252 ? -21.984 -11.211 -9.172 1 98.75 252 VAL A N 1
ATOM 1916 C CA . VAL A 1 252 ? -21.062 -11.141 -10.289 1 98.75 252 VAL A CA 1
ATOM 1917 C C . VAL A 1 252 ? -21.391 -9.93 -11.156 1 98.75 252 VAL A C 1
ATOM 1919 O O . VAL A 1 252 ? -22.547 -9.68 -11.477 1 98.75 252 VAL A O 1
ATOM 1922 N N . ILE A 1 253 ? -20.406 -9.141 -11.453 1 98.75 253 ILE A N 1
ATOM 1923 C CA . ILE A 1 253 ? -20.547 -7.957 -12.289 1 98.75 253 ILE A CA 1
ATOM 1924 C C . ILE A 1 253 ? -19.844 -8.18 -13.625 1 98.75 253 ILE A C 1
ATOM 1926 O O . ILE A 1 253 ? -18.688 -8.625 -13.664 1 98.75 253 ILE A O 1
ATOM 1930 N N . ASN A 1 254 ? -20.5 -7.938 -14.75 1 98.44 254 ASN A N 1
ATOM 1931 C CA . ASN A 1 254 ? -19.875 -7.957 -16.078 1 98.44 254 ASN A CA 1
ATOM 1932 C C . ASN A 1 254 ? -19.281 -6.602 -16.422 1 98.44 254 ASN A C 1
ATOM 1934 O O . ASN A 1 254 ? -20 -5.629 -16.641 1 98.44 254 ASN A O 1
ATOM 1938 N N . ARG A 1 255 ? -18.031 -6.539 -16.516 1 97.12 255 ARG A N 1
ATOM 1939 C CA . ARG A 1 255 ? -17.328 -5.27 -16.688 1 97.12 255 ARG A CA 1
ATOM 1940 C C . ARG A 1 255 ? -17.656 -4.633 -18.031 1 97.12 255 ARG A C 1
ATOM 1942 O O . ARG A 1 255 ? -17.453 -3.43 -18.219 1 97.12 255 ARG A O 1
ATOM 1949 N N . LYS A 1 256 ? -18.125 -5.379 -19 1 96.94 256 LYS A N 1
ATOM 1950 C CA . LYS A 1 256 ? -18.422 -4.863 -20.328 1 96.94 256 LYS A CA 1
ATOM 1951 C C . LYS A 1 256 ? -19.641 -3.947 -20.297 1 96.94 256 LYS A C 1
ATOM 1953 O O . LYS A 1 256 ? -19.906 -3.223 -21.266 1 96.94 256 LYS A O 1
ATOM 1958 N N . LYS A 1 257 ? -20.328 -3.977 -19.25 1 97.06 257 LYS A N 1
ATOM 1959 C CA . LYS A 1 257 ? -21.469 -3.088 -19.094 1 97.06 257 LYS A CA 1
ATOM 1960 C C . LYS A 1 257 ? -21.031 -1.672 -18.734 1 97.06 257 LYS A C 1
ATOM 1962 O O . LYS A 1 257 ? -21.859 -0.762 -18.641 1 97.06 257 LYS A O 1
ATOM 1967 N N . PHE A 1 258 ? -19.781 -1.468 -18.547 1 97.69 258 PHE A N 1
ATOM 1968 C CA . PHE A 1 258 ? -19.188 -0.183 -18.203 1 97.69 258 PHE A CA 1
ATOM 1969 C C . PHE A 1 258 ? -18.125 0.211 -19.219 1 97.69 258 PHE A C 1
ATOM 1971 O O . PHE A 1 258 ? -17.625 -0.634 -19.969 1 97.69 258 PHE A O 1
ATOM 1978 N N . ASN A 1 259 ? -17.719 1.534 -19.281 1 95.06 259 ASN A N 1
ATOM 1979 C CA . ASN A 1 259 ? -16.844 1.943 -20.375 1 95.06 259 ASN A CA 1
ATOM 1980 C C . ASN A 1 259 ? -15.75 2.898 -19.891 1 95.06 259 ASN A C 1
ATOM 1982 O O . ASN A 1 259 ? -15.039 3.49 -20.703 1 95.06 259 ASN A O 1
ATOM 1986 N N . HIS A 1 260 ? -15.586 3.078 -18.641 1 96.31 260 HIS A N 1
ATOM 1987 C CA . HIS A 1 260 ? -14.672 4.098 -18.141 1 96.31 260 HIS A CA 1
ATOM 1988 C C . HIS A 1 260 ? -13.289 3.52 -17.875 1 96.31 260 HIS A C 1
ATOM 1990 O O . HIS A 1 260 ? -12.438 4.176 -17.281 1 96.31 260 HIS A O 1
ATOM 1996 N N . TRP A 1 261 ? -13.031 2.299 -18.359 1 96.94 261 TRP A N 1
ATOM 1997 C CA . TRP A 1 261 ? -11.789 1.597 -18.062 1 96.94 261 TRP A CA 1
ATOM 1998 C C . TRP A 1 261 ? -10.602 2.307 -18.703 1 96.94 261 TRP A C 1
ATOM 2000 O O . TRP A 1 261 ? -10.758 3.018 -19.703 1 96.94 261 TRP A O 1
ATOM 2010 N N . GLY A 1 262 ? -9.336 2.055 -18.109 1 94.81 262 GLY A N 1
ATOM 2011 C CA . GLY A 1 262 ? -8.109 2.57 -18.672 1 94.81 262 GLY A CA 1
ATOM 2012 C C . GLY A 1 262 ? -7.293 3.398 -17.703 1 94.81 262 GLY A C 1
ATOM 2013 O O . GLY A 1 262 ? -7.758 3.709 -16.609 1 94.81 262 GLY A O 1
ATOM 2014 N N . ALA A 1 263 ? -6.105 3.682 -18.094 1 94.19 263 ALA A N 1
ATOM 2015 C CA . ALA A 1 263 ? -5.234 4.551 -17.297 1 94.19 263 ALA A CA 1
ATOM 2016 C C . ALA A 1 263 ? -5.762 5.98 -17.281 1 94.19 263 ALA A C 1
ATOM 2018 O O . ALA A 1 263 ? -6.395 6.43 -18.234 1 94.19 263 ALA A O 1
ATOM 2019 N N . LEU A 1 264 ? -5.492 6.641 -16.125 1 94.06 264 LEU A N 1
ATOM 2020 C CA . LEU A 1 264 ? -5.789 8.07 -16.062 1 94.06 264 LEU A CA 1
ATOM 2021 C C . LEU A 1 264 ? -4.754 8.867 -16.859 1 94.06 264 LEU A C 1
ATOM 2023 O O . LEU A 1 264 ? -3.551 8.711 -16.641 1 94.06 264 LEU A O 1
ATOM 2027 N N . THR A 1 265 ? -5.172 9.625 -17.812 1 89.44 265 THR A N 1
ATOM 2028 C CA . THR A 1 265 ? -4.277 10.523 -18.547 1 89.44 265 THR A CA 1
ATOM 2029 C C . THR A 1 265 ? -4.277 11.914 -17.922 1 89.44 265 THR A C 1
ATOM 2031 O O . THR A 1 265 ? -5.047 12.18 -16.984 1 89.44 265 THR A O 1
ATOM 2034 N N . SER A 1 266 ? -3.359 12.75 -18.375 1 85.69 266 SER A N 1
ATOM 2035 C CA . SER A 1 266 ? -3.297 14.109 -17.859 1 85.69 266 SER A CA 1
ATOM 2036 C C . SER A 1 266 ? -4.625 14.836 -18.062 1 85.69 266 SER A C 1
ATOM 2038 O O . SER A 1 266 ? -4.895 15.836 -17.391 1 85.69 266 SER A O 1
ATOM 2040 N N . GLU A 1 267 ? -5.445 14.367 -18.891 1 88.56 267 GLU A N 1
ATOM 2041 C CA . GLU A 1 267 ? -6.754 14.961 -19.141 1 88.56 267 GLU A CA 1
ATOM 2042 C C . GLU A 1 267 ? -7.633 14.922 -17.906 1 88.56 267 GLU A C 1
ATOM 2044 O O . GLU A 1 267 ? -8.578 15.711 -17.781 1 88.56 267 GLU A O 1
ATOM 2049 N N . ILE A 1 268 ? -7.309 14.078 -17.047 1 90.75 268 ILE A N 1
ATOM 2050 C CA . ILE A 1 268 ? -8.125 13.898 -15.844 1 90.75 268 ILE A CA 1
ATOM 2051 C C . ILE A 1 268 ? -8.047 15.156 -14.977 1 90.75 268 ILE A C 1
ATOM 2053 O O . ILE A 1 268 ? -8.875 15.352 -14.086 1 90.75 268 ILE A O 1
ATOM 2057 N N . ASN A 1 269 ? -7.004 15.93 -15.195 1 85.31 269 ASN A N 1
ATOM 2058 C CA . ASN A 1 269 ? -6.832 17.172 -14.453 1 85.31 269 ASN A CA 1
ATOM 2059 C C . ASN A 1 269 ? -7.855 18.219 -14.867 1 85.31 269 ASN A C 1
ATOM 2061 O O . ASN A 1 269 ? -8.047 19.219 -14.172 1 85.31 269 ASN A O 1
ATOM 2065 N N . LYS A 1 270 ? -8.5 18.047 -16.062 1 90.88 270 LYS A N 1
ATOM 2066 C CA . LYS A 1 270 ? -9.609 18.891 -16.484 1 90.88 270 LYS A CA 1
ATOM 2067 C C . LYS A 1 270 ? -10.891 18.531 -15.742 1 90.88 270 LYS A C 1
ATOM 2069 O O . LYS A 1 270 ? -11.266 17.344 -15.68 1 90.88 270 LYS A O 1
ATOM 2074 N N . THR A 1 271 ? -11.555 19.484 -15.195 1 89.75 271 THR A N 1
ATOM 2075 C CA . THR A 1 271 ? -12.734 19.297 -14.359 1 89.75 271 THR A CA 1
ATOM 2076 C C . THR A 1 271 ? -13.789 18.453 -15.094 1 89.75 271 THR A C 1
ATOM 2078 O O . THR A 1 271 ? -14.359 17.531 -14.516 1 89.75 271 THR A O 1
ATOM 2081 N N . GLU A 1 272 ? -14 18.734 -16.312 1 94.12 272 GLU A N 1
ATOM 2082 C CA . GLU A 1 272 ? -15.023 18.047 -17.094 1 94.12 272 GLU A CA 1
ATOM 2083 C C . GLU A 1 272 ? -14.711 16.562 -17.219 1 94.12 272 GLU A C 1
ATOM 2085 O O . GLU A 1 272 ? -15.602 15.719 -17.078 1 94.12 272 GLU A O 1
ATOM 2090 N N . LYS A 1 273 ? -13.43 16.281 -17.547 1 93.75 273 LYS A N 1
ATOM 2091 C CA . LYS A 1 273 ? -13.016 14.891 -17.688 1 93.75 273 LYS A CA 1
ATOM 2092 C C . LYS A 1 273 ? -13.094 14.148 -16.359 1 93.75 273 LYS A C 1
ATOM 2094 O O . LYS A 1 273 ? -13.477 12.977 -16.312 1 93.75 273 LYS A O 1
ATOM 2099 N N . PHE A 1 274 ? -12.789 14.852 -15.391 1 94 274 PHE A N 1
ATOM 2100 C CA . PHE A 1 274 ? -12.859 14.281 -14.055 1 94 274 PHE A CA 1
ATOM 2101 C C . PHE A 1 274 ? -14.297 13.914 -13.695 1 94 274 PHE A C 1
ATOM 2103 O O . PHE A 1 274 ? -14.555 12.82 -13.203 1 94 274 PHE A O 1
ATOM 2110 N N . ILE A 1 275 ? -15.18 14.781 -13.898 1 95 275 ILE A N 1
ATOM 2111 C CA . ILE A 1 275 ? -16.594 14.562 -13.594 1 95 275 ILE A CA 1
ATOM 2112 C C . ILE A 1 275 ? -17.125 13.391 -14.414 1 95 275 ILE A C 1
ATOM 2114 O O . ILE A 1 275 ? -17.844 12.539 -13.883 1 95 275 ILE A O 1
ATOM 2118 N N . GLU A 1 276 ? -16.75 13.398 -15.641 1 96.19 276 GLU A N 1
ATOM 2119 C CA . GLU A 1 276 ? -17.188 12.32 -16.531 1 96.19 276 GLU A CA 1
ATOM 2120 C C . GLU A 1 276 ? -16.688 10.969 -16.031 1 96.19 276 GLU A C 1
ATOM 2122 O O . GLU A 1 276 ? -17.469 10.016 -15.906 1 96.19 276 GLU A O 1
ATOM 2127 N N . TRP A 1 277 ? -15.469 10.867 -15.734 1 96.81 277 TRP A N 1
ATOM 2128 C CA . TRP A 1 277 ? -14.875 9.609 -15.297 1 96.81 277 TRP A CA 1
ATOM 2129 C C . TRP A 1 277 ? -15.469 9.164 -13.961 1 96.81 277 TRP A C 1
ATOM 2131 O O . TRP A 1 277 ? -15.836 8 -13.797 1 96.81 277 TRP A O 1
ATOM 2141 N N . THR A 1 278 ? -15.609 10.07 -13.031 1 96.56 278 THR A N 1
ATOM 2142 C CA . THR A 1 278 ? -16.094 9.711 -11.703 1 96.56 278 THR A CA 1
ATOM 2143 C C . THR A 1 278 ? -17.547 9.281 -11.758 1 96.56 278 THR A C 1
ATOM 2145 O O . THR A 1 278 ? -17.969 8.391 -11.008 1 96.56 278 THR A O 1
ATOM 2148 N N . LYS A 1 279 ? -18.297 9.914 -12.625 1 97.38 279 LYS A N 1
ATOM 2149 C CA . LYS A 1 279 ? -19.688 9.492 -12.797 1 97.38 279 LYS A CA 1
ATOM 2150 C C . LYS A 1 279 ? -19.766 8.039 -13.25 1 97.38 279 LYS A C 1
ATOM 2152 O O . LYS A 1 279 ? -20.547 7.258 -12.711 1 97.38 279 LYS A O 1
ATOM 2157 N N . ALA A 1 280 ? -18.984 7.73 -14.227 1 97.12 280 ALA A N 1
ATOM 2158 C CA . ALA A 1 280 ? -18.969 6.363 -14.742 1 97.12 280 ALA A CA 1
ATOM 2159 C C . ALA A 1 280 ? -18.453 5.387 -13.688 1 97.12 280 ALA A C 1
ATOM 2161 O O . ALA A 1 280 ? -19 4.293 -13.523 1 97.12 280 ALA A O 1
ATOM 2162 N N . ALA A 1 281 ? -17.422 5.73 -12.977 1 97.69 281 ALA A N 1
ATOM 2163 C CA . ALA A 1 281 ? -16.859 4.895 -11.914 1 97.69 281 ALA A CA 1
ATOM 2164 C C . ALA A 1 281 ? -17.875 4.688 -10.789 1 97.69 281 ALA A C 1
ATOM 2166 O O . ALA A 1 281 ? -17.953 3.607 -10.195 1 97.69 281 ALA A O 1
ATOM 2167 N N . ARG A 1 282 ? -18.688 5.672 -10.539 1 98 282 ARG A N 1
ATOM 2168 C CA . ARG A 1 282 ? -19.719 5.574 -9.508 1 98 282 ARG A CA 1
ATOM 2169 C C . ARG A 1 282 ? -20.812 4.59 -9.914 1 98 282 ARG A C 1
ATOM 2171 O O . ARG A 1 282 ? -21.391 3.912 -9.062 1 98 282 ARG A O 1
ATOM 2178 N N . GLU A 1 283 ? -21.031 4.547 -11.195 1 98.38 283 GLU A N 1
ATOM 2179 C CA . GLU A 1 283 ? -21.984 3.543 -11.664 1 98.38 283 GLU A CA 1
ATOM 2180 C C . GLU A 1 283 ? -21.484 2.131 -11.375 1 98.38 283 GLU A C 1
ATOM 2182 O O . GLU A 1 283 ? -22.266 1.261 -10.977 1 98.38 283 GLU A O 1
ATOM 2187 N N . PHE A 1 284 ? -20.281 1.884 -11.586 1 98.75 284 PHE A N 1
ATOM 2188 C CA . PHE A 1 284 ? -19.672 0.611 -11.211 1 98.75 284 PHE A CA 1
ATOM 2189 C C . PHE A 1 284 ? -19.75 0.387 -9.711 1 98.75 284 PHE A C 1
ATOM 2191 O O . PHE A 1 284 ? -20.078 -0.713 -9.258 1 98.75 284 PHE A O 1
ATOM 2198 N N . GLY A 1 285 ? -19.469 1.437 -8.898 1 98.69 285 GLY A N 1
ATOM 2199 C CA . GLY A 1 285 ? -19.641 1.376 -7.457 1 98.69 285 GLY A CA 1
ATOM 2200 C C . GLY A 1 285 ? -21.047 1.01 -7.039 1 98.69 285 GLY A C 1
ATOM 2201 O O . GLY A 1 285 ? -21.234 0.247 -6.09 1 98.69 285 GLY A O 1
ATOM 2202 N N . LYS A 1 286 ? -22 1.549 -7.73 1 98.56 286 LYS A N 1
ATOM 2203 C CA . LYS A 1 286 ? -23.391 1.234 -7.445 1 98.56 286 LYS A CA 1
ATOM 2204 C C . LYS A 1 286 ? -23.688 -0.245 -7.684 1 98.56 286 LYS A C 1
ATOM 2206 O O . LYS A 1 286 ? -24.469 -0.857 -6.941 1 98.56 286 LYS A O 1
ATOM 2211 N N . ALA A 1 287 ? -23.094 -0.783 -8.727 1 98.75 287 ALA A N 1
ATOM 2212 C CA . ALA A 1 287 ? -23.266 -2.209 -9 1 98.75 287 ALA A CA 1
ATOM 2213 C C . ALA A 1 287 ? -22.75 -3.049 -7.832 1 98.75 287 ALA A C 1
ATOM 2215 O O . ALA A 1 287 ? -23.328 -4.082 -7.496 1 98.75 287 ALA A O 1
ATOM 2216 N N . ILE A 1 288 ? -21.641 -2.664 -7.23 1 98.88 288 ILE A N 1
ATOM 2217 C CA . ILE A 1 288 ? -21.109 -3.334 -6.047 1 98.88 288 ILE A CA 1
ATOM 2218 C C . ILE A 1 288 ? -22.109 -3.207 -4.895 1 98.88 288 ILE A C 1
ATOM 2220 O O . ILE A 1 288 ? -22.422 -4.195 -4.23 1 98.88 288 ILE A O 1
ATOM 2224 N N . TRP A 1 289 ? -22.672 -2.004 -4.723 1 98.75 289 TRP A N 1
ATOM 2225 C CA . TRP A 1 289 ? -23.594 -1.727 -3.637 1 98.75 289 TRP A CA 1
ATOM 2226 C C . TRP A 1 289 ? -24.891 -2.523 -3.811 1 98.75 289 TRP A C 1
ATOM 2228 O O . TRP A 1 289 ? -25.516 -2.93 -2.828 1 98.75 289 TRP A O 1
ATOM 2238 N N . ASP A 1 290 ? -25.281 -2.723 -5.051 1 98.62 290 ASP A N 1
ATOM 2239 C CA . ASP A 1 290 ? -26.484 -3.516 -5.324 1 98.62 290 ASP A CA 1
ATOM 2240 C C . ASP A 1 290 ? -26.328 -4.934 -4.781 1 98.62 290 ASP A C 1
ATOM 2242 O O . ASP A 1 290 ? -27.328 -5.578 -4.438 1 98.62 290 ASP A O 1
ATOM 2246 N N . ILE A 1 291 ? -25.125 -5.387 -4.668 1 98.62 291 ILE A N 1
ATOM 2247 C CA . ILE A 1 291 ? -24.875 -6.746 -4.195 1 98.62 291 ILE A CA 1
ATOM 2248 C C . ILE A 1 291 ? -24.594 -6.727 -2.695 1 98.62 291 ILE A C 1
ATOM 2250 O O . ILE A 1 291 ? -25.156 -7.516 -1.94 1 98.62 291 ILE A O 1
ATOM 2254 N N . ALA A 1 292 ? -23.75 -5.781 -2.271 1 98.25 292 ALA A N 1
ATOM 2255 C CA . ALA A 1 292 ? -23.203 -5.789 -0.913 1 98.25 292 ALA A CA 1
ATOM 2256 C C . ALA A 1 292 ? -24.062 -4.934 0.018 1 98.25 292 ALA A C 1
ATOM 2258 O O . ALA A 1 292 ? -23.938 -5.02 1.242 1 98.25 292 ALA A O 1
ATOM 2259 N N . GLY A 1 293 ? -24.891 -4.098 -0.468 1 97.88 293 GLY A N 1
ATOM 2260 C CA . GLY A 1 293 ? -25.609 -3.076 0.281 1 97.88 293 GLY A CA 1
ATOM 2261 C C . GLY A 1 293 ? -25.016 -1.691 0.115 1 97.88 293 GLY A C 1
ATOM 2262 O O . GLY A 1 293 ? -23.781 -1.537 0.066 1 97.88 293 GLY A O 1
ATOM 2263 N N . LYS A 1 294 ? -25.953 -0.716 0.047 1 96.62 294 LYS A N 1
ATOM 2264 C CA . LYS A 1 294 ? -25.531 0.666 -0.176 1 96.62 294 LYS A CA 1
ATOM 2265 C C . LYS A 1 294 ? -24.5 1.1 0.856 1 96.62 294 LYS A C 1
ATOM 2267 O O . LYS A 1 294 ? -24.688 0.908 2.059 1 96.62 294 LYS A O 1
ATOM 2272 N N . GLY A 1 295 ? -23.422 1.63 0.36 1 95.31 295 GLY A N 1
ATOM 2273 C CA . GLY A 1 295 ? -22.391 2.166 1.239 1 95.31 295 GLY A CA 1
ATOM 2274 C C . GLY A 1 295 ? -21.344 1.139 1.636 1 95.31 295 GLY A C 1
ATOM 2275 O O . GLY A 1 295 ? -20.344 1.479 2.254 1 95.31 295 GLY A O 1
ATOM 2276 N N . ASN A 1 296 ? -21.562 -0.122 1.359 1 97.5 296 ASN A N 1
ATOM 2277 C CA . ASN A 1 296 ? -20.594 -1.165 1.679 1 97.5 296 ASN A CA 1
ATOM 2278 C C . ASN A 1 296 ? -19.578 -1.347 0.556 1 97.5 296 ASN A C 1
ATOM 2280 O O . ASN A 1 296 ? -19.797 -2.131 -0.367 1 97.5 296 ASN A O 1
ATOM 2284 N N . ASN A 1 297 ? -18.5 -0.642 0.665 1 98.38 297 ASN A N 1
ATOM 2285 C CA . ASN A 1 297 ? -17.406 -0.709 -0.298 1 98.38 297 ASN A CA 1
ATOM 2286 C C . ASN A 1 297 ? -16.469 -1.879 -0.001 1 98.38 297 ASN A C 1
ATOM 2288 O O . ASN A 1 297 ? -16.422 -2.373 1.126 1 98.38 297 ASN A O 1
ATOM 2292 N N . PRO A 1 298 ? -15.734 -2.314 -1.041 1 98.88 298 PRO A N 1
ATOM 2293 C CA . PRO A 1 298 ? -14.805 -3.414 -0.8 1 98.88 298 PRO A CA 1
ATOM 2294 C C . PRO A 1 298 ? -13.656 -3.023 0.133 1 98.88 298 PRO A C 1
ATOM 2296 O O . PRO A 1 298 ? -12.945 -2.049 -0.13 1 98.88 298 PRO A O 1
ATOM 2299 N N . ARG A 1 299 ? -13.5 -3.842 1.171 1 98.5 299 ARG A N 1
ATOM 2300 C CA . ARG A 1 299 ? -12.352 -3.691 2.061 1 98.5 299 ARG A CA 1
ATOM 2301 C C . ARG A 1 299 ? -11.055 -4.105 1.365 1 98.5 299 ARG A C 1
ATOM 2303 O O . ARG A 1 299 ? -9.992 -3.547 1.637 1 98.5 299 ARG A O 1
ATOM 2310 N N . ILE A 1 300 ? -11.18 -5.094 0.52 1 98.94 300 ILE A N 1
ATOM 2311 C CA . ILE A 1 300 ? -10.07 -5.582 -0.287 1 98.94 300 ILE A CA 1
ATOM 2312 C C . ILE A 1 300 ? -10.5 -5.688 -1.748 1 98.94 300 ILE A C 1
ATOM 2314 O O . ILE A 1 300 ? -11.594 -6.18 -2.045 1 98.94 300 ILE A O 1
ATOM 2318 N N . VAL A 1 301 ? -9.727 -5.125 -2.615 1 98.94 301 VAL A N 1
ATOM 2319 C CA . VAL A 1 301 ? -9.867 -5.359 -4.047 1 98.94 301 VAL A CA 1
ATOM 2320 C C . VAL A 1 301 ? -8.734 -6.266 -4.535 1 98.94 301 VAL A C 1
ATOM 2322 O O . VAL A 1 301 ? -7.559 -5.922 -4.406 1 98.94 301 VAL A O 1
ATOM 2325 N N . PHE A 1 302 ? -9.133 -7.422 -5.078 1 98.88 302 PHE A N 1
ATOM 2326 C CA . PHE A 1 302 ? -8.234 -8.453 -5.59 1 98.88 302 PHE A CA 1
ATOM 2327 C C . PHE A 1 302 ? -7.969 -8.25 -7.074 1 98.88 302 PHE A C 1
ATOM 2329 O O . PHE A 1 302 ? -8.836 -8.516 -7.91 1 98.88 302 PHE A O 1
ATOM 2336 N N . GLU A 1 303 ? -6.613 -7.824 -7.375 1 98.19 303 GLU A N 1
ATOM 2337 C CA . GLU A 1 303 ? -6.27 -7.309 -8.695 1 98.19 303 GLU A CA 1
ATOM 2338 C C . GLU A 1 303 ? -5.293 -8.234 -9.414 1 98.19 303 GLU A C 1
ATOM 2340 O O . GLU A 1 303 ? -4.434 -8.852 -8.781 1 98.19 303 GLU A O 1
ATOM 2345 N N . HIS A 1 304 ? -5.438 -8.383 -10.766 1 96.75 304 HIS A N 1
ATOM 2346 C CA . HIS A 1 304 ? -4.387 -8.953 -11.602 1 96.75 304 HIS A CA 1
ATOM 2347 C C . HIS A 1 304 ? -4.312 -8.234 -12.945 1 96.75 304 HIS A C 1
ATOM 2349 O O . HIS A 1 304 ? -3.279 -8.289 -13.625 1 96.75 304 HIS A O 1
ATOM 2355 N N . PRO A 1 305 ? -5.449 -7.484 -13.414 1 96.31 305 PRO A N 1
ATOM 2356 C CA . PRO A 1 305 ? -5.359 -6.812 -14.711 1 96.31 305 PRO A CA 1
ATOM 2357 C C . PRO A 1 305 ? -4.344 -5.668 -14.719 1 96.31 305 PRO A C 1
ATOM 2359 O O . PRO A 1 305 ? -3.523 -5.57 -15.633 1 96.31 305 PRO A O 1
ATOM 2362 N N . GLY A 1 306 ? -4.484 -4.754 -13.773 1 96.56 306 GLY A N 1
ATOM 2363 C CA . GLY A 1 306 ? -3.457 -3.73 -13.641 1 96.56 306 GLY A CA 1
ATOM 2364 C C . GLY A 1 306 ? -3.836 -2.416 -14.297 1 96.56 306 GLY A C 1
ATOM 2365 O O . GLY A 1 306 ? -4.758 -1.736 -13.852 1 96.56 306 GLY A O 1
ATOM 2366 N N . GLU A 1 307 ? -3.271 -2.07 -15.445 1 96.56 307 GLU A N 1
ATOM 2367 C CA . GLU A 1 307 ? -3.277 -0.76 -16.094 1 96.56 307 GLU A CA 1
ATOM 2368 C C . GLU A 1 307 ? -4.703 -0.243 -16.266 1 96.56 307 GLU A C 1
ATOM 2370 O O . GLU A 1 307 ? -4.988 0.917 -15.969 1 96.56 307 GLU A O 1
ATOM 2375 N N . THR A 1 308 ? -5.602 -1.068 -16.688 1 96.88 308 THR A N 1
ATOM 2376 C CA . THR A 1 308 ? -6.918 -0.583 -17.094 1 96.88 308 THR A CA 1
ATOM 2377 C C . THR A 1 308 ? -7.859 -0.518 -15.898 1 96.88 308 THR A C 1
ATOM 2379 O O . THR A 1 308 ? -8.891 0.156 -15.953 1 96.88 308 THR A O 1
ATOM 2382 N N . THR A 1 309 ? -7.523 -1.192 -14.773 1 98.31 309 THR A N 1
ATOM 2383 C CA . THR A 1 309 ? -8.547 -1.341 -13.742 1 98.31 309 THR A CA 1
ATOM 2384 C C . THR A 1 309 ? -8.086 -0.694 -12.438 1 98.31 309 THR A C 1
ATOM 2386 O O . THR A 1 309 ? -8.914 -0.39 -11.57 1 98.31 309 THR A O 1
ATOM 2389 N N . ILE A 1 310 ? -6.828 -0.393 -12.266 1 98.5 310 ILE A N 1
ATOM 2390 C CA . ILE A 1 310 ? -6.297 0.098 -10.992 1 98.5 310 ILE A CA 1
ATOM 2391 C C . ILE A 1 310 ? -6.957 1.43 -10.641 1 98.5 310 ILE A C 1
ATOM 2393 O O . ILE A 1 310 ? -7.352 1.649 -9.492 1 98.5 310 ILE A O 1
ATOM 2397 N N . PRO A 1 311 ? -7.152 2.373 -11.594 1 98.12 311 PRO A N 1
ATOM 2398 C CA . PRO A 1 311 ? -7.816 3.625 -11.219 1 98.12 311 PRO A CA 1
ATOM 2399 C C . PRO A 1 311 ? -9.188 3.398 -10.586 1 98.12 311 PRO A C 1
ATOM 2401 O O . PRO A 1 311 ? -9.5 4 -9.555 1 98.12 311 PRO A O 1
ATOM 2404 N N . THR A 1 312 ? -9.945 2.514 -11.156 1 98.56 312 THR A N 1
ATOM 2405 C CA . THR A 1 312 ? -11.281 2.217 -10.641 1 98.56 312 THR A CA 1
ATOM 2406 C C . THR A 1 312 ? -11.195 1.478 -9.312 1 98.56 312 THR A C 1
ATOM 2408 O O . THR A 1 312 ? -11.961 1.766 -8.383 1 98.56 312 THR A O 1
ATOM 2411 N N . SER A 1 313 ? -10.273 0.466 -9.234 1 98.88 313 SER A N 1
ATOM 2412 C CA . SER A 1 313 ? -10.078 -0.292 -8 1 98.88 313 SER A CA 1
ATOM 2413 C C . SER A 1 313 ? -9.773 0.63 -6.828 1 98.88 313 SER A C 1
ATOM 2415 O O . SER A 1 313 ? -10.359 0.484 -5.75 1 98.88 313 SER A O 1
ATOM 2417 N N . MET A 1 314 ? -8.93 1.598 -7.059 1 98.69 314 MET A N 1
ATOM 2418 C CA . MET A 1 314 ? -8.547 2.545 -6.016 1 98.69 314 MET A CA 1
ATOM 2419 C C . MET A 1 314 ? -9.719 3.449 -5.645 1 98.69 314 MET A C 1
ATOM 2421 O O . MET A 1 314 ? -9.867 3.844 -4.488 1 98.69 314 MET A O 1
ATOM 2425 N N . PHE A 1 315 ? -10.516 3.777 -6.605 1 98.44 315 PHE A N 1
ATOM 2426 C CA . PHE A 1 315 ? -11.648 4.672 -6.391 1 98.44 315 PHE A CA 1
ATOM 2427 C C . PHE A 1 315 ? -12.719 3.998 -5.539 1 98.44 315 PHE A C 1
ATOM 2429 O O . PHE A 1 315 ? -13.219 4.59 -4.578 1 98.44 315 PHE A O 1
ATOM 2436 N N . VAL A 1 316 ? -13.023 2.715 -5.758 1 98.69 316 VAL A N 1
ATOM 2437 C CA . VAL A 1 316 ? -14.172 2.078 -5.133 1 98.69 316 VAL A CA 1
ATOM 2438 C C . VAL A 1 316 ? -13.758 1.442 -3.807 1 98.69 316 VAL A C 1
ATOM 2440 O O . VAL A 1 316 ? -14.609 1.111 -2.977 1 98.69 316 VAL A O 1
ATOM 2443 N N . CYS A 1 317 ? -12.469 1.17 -3.629 1 98.81 317 CYS A N 1
ATOM 2444 C CA . CYS A 1 317 ? -11.992 0.563 -2.391 1 98.81 317 CYS A CA 1
ATOM 2445 C C . CYS A 1 317 ? -12.375 1.412 -1.185 1 98.81 317 CYS A C 1
ATOM 2447 O O . CYS A 1 317 ? -12.344 2.643 -1.253 1 98.81 317 CYS A O 1
ATOM 2449 N N . GLU A 1 318 ? -12.609 0.79 -0.092 1 98.12 318 GLU A N 1
ATOM 2450 C CA . GLU A 1 318 ? -13.031 1.443 1.143 1 98.12 318 GLU A CA 1
ATOM 2451 C C . GLU A 1 318 ? -11.898 2.262 1.754 1 98.12 318 GLU A C 1
ATOM 2453 O O . GLU A 1 318 ? -10.727 1.963 1.533 1 98.12 318 GLU A O 1
ATOM 2458 N N . THR A 1 319 ? -12.25 3.311 2.555 1 98.06 319 THR A N 1
ATOM 2459 C CA . THR A 1 319 ? -11.273 4.039 3.352 1 98.06 319 THR A CA 1
ATOM 2460 C C . THR A 1 319 ? -10.484 3.088 4.246 1 98.06 319 THR A C 1
ATOM 2462 O O . THR A 1 319 ? -11.07 2.26 4.949 1 98.06 319 THR A O 1
ATOM 2465 N N . GLY A 1 320 ? -9.188 3.197 4.16 1 98 320 GLY A N 1
ATOM 2466 C CA . GLY A 1 320 ? -8.344 2.318 4.949 1 98 320 GLY A CA 1
ATOM 2467 C C . GLY A 1 320 ? -8.227 0.921 4.367 1 98 320 GLY A C 1
ATOM 2468 O O . GLY A 1 320 ? -7.562 0.057 4.941 1 98 320 GLY A O 1
ATOM 2469 N N . GLY A 1 321 ? -8.891 0.689 3.197 1 98.56 321 GLY A N 1
ATOM 2470 C CA . GLY A 1 321 ? -8.852 -0.616 2.559 1 98.56 321 GLY A CA 1
ATOM 2471 C C . GLY A 1 321 ? -7.598 -0.844 1.737 1 98.56 321 GLY A C 1
ATOM 2472 O O . GLY A 1 321 ? -6.672 -0.032 1.771 1 98.56 321 GLY A O 1
ATOM 2473 N N . MET A 1 322 ? -7.621 -2.031 0.98 1 98.81 322 MET A N 1
ATOM 2474 C CA . MET A 1 322 ? -6.418 -2.42 0.248 1 98.81 322 MET A CA 1
ATOM 2475 C C . MET A 1 322 ? -6.77 -2.902 -1.156 1 98.81 322 MET A C 1
ATOM 2477 O O . MET A 1 322 ? -7.723 -3.66 -1.336 1 98.81 322 MET A O 1
ATOM 2481 N N . VAL A 1 323 ? -6.078 -2.348 -2.109 1 98.94 323 VAL A N 1
ATOM 2482 C CA . VAL A 1 323 ? -5.992 -2.945 -3.438 1 98.94 323 VAL A CA 1
ATOM 2483 C C . VAL A 1 323 ? -4.715 -3.771 -3.555 1 98.94 323 VAL A C 1
ATOM 2485 O O . VAL A 1 323 ? -3.609 -3.234 -3.447 1 98.94 323 VAL A O 1
ATOM 2488 N N . VAL A 1 324 ? -4.809 -5.07 -3.705 1 98.94 324 VAL A N 1
ATOM 2489 C CA . VAL A 1 324 ? -3.658 -5.965 -3.768 1 98.94 324 VAL A CA 1
ATOM 2490 C C . VAL A 1 324 ? -3.545 -6.566 -5.168 1 98.94 324 VAL A C 1
ATOM 2492 O O . VAL A 1 324 ? -4.543 -7.008 -5.742 1 98.94 324 VAL A O 1
ATOM 2495 N N . ILE A 1 325 ? -2.275 -6.531 -5.672 1 98.69 325 ILE A N 1
ATOM 2496 C CA . ILE A 1 325 ? -2.168 -6.941 -7.066 1 98.69 325 ILE A CA 1
ATOM 2497 C C . ILE A 1 325 ? -1.001 -7.91 -7.23 1 98.69 325 ILE A C 1
ATOM 2499 O O . ILE A 1 325 ? 0.045 -7.746 -6.602 1 98.69 325 ILE A O 1
ATOM 2503 N N . CYS A 1 326 ? -1.221 -8.867 -8 1 97 326 CYS A N 1
ATOM 2504 C CA . CYS A 1 326 ? -0.23 -9.758 -8.594 1 97 326 CYS A CA 1
ATOM 2505 C C . CYS A 1 326 ? -0.384 -9.805 -10.109 1 97 326 CYS A C 1
ATOM 2507 O O . CYS A 1 326 ? -1.428 -10.219 -10.617 1 97 326 CYS A O 1
ATOM 2509 N N . ALA A 1 327 ? 0.632 -9.32 -10.836 1 94.12 327 ALA A N 1
ATOM 2510 C CA . ALA A 1 327 ? 0.672 -9.336 -12.297 1 94.12 327 ALA A CA 1
ATOM 2511 C C . ALA A 1 327 ? 0.272 -7.984 -12.875 1 94.12 327 ALA A C 1
ATOM 2513 O O . ALA A 1 327 ? 0.6 -6.941 -12.305 1 94.12 327 ALA A O 1
ATOM 2514 N N . GLY A 1 328 ? -0.275 -7.855 -14.055 1 93.5 328 GLY A N 1
ATOM 2515 C CA . GLY A 1 328 ? -0.655 -6.715 -14.875 1 93.5 328 GLY A CA 1
ATOM 2516 C C . GLY A 1 328 ? -1.051 -7.102 -16.297 1 93.5 328 GLY A C 1
ATOM 2517 O O . GLY A 1 328 ? -0.462 -6.617 -17.266 1 93.5 328 GLY A O 1
ATOM 2518 N N . THR A 1 329 ? -2.096 -7.902 -16.328 1 91.44 329 THR A N 1
ATOM 2519 C CA . THR A 1 329 ? -2.402 -8.586 -17.578 1 91.44 329 THR A CA 1
ATOM 2520 C C . THR A 1 329 ? -2.869 -7.586 -18.641 1 91.44 329 THR A C 1
ATOM 2522 O O . THR A 1 329 ? -2.822 -7.875 -19.828 1 91.44 329 THR A O 1
ATOM 2525 N N . THR A 1 330 ? -3.342 -6.406 -18.234 1 93.31 330 THR A N 1
ATOM 2526 C CA . THR A 1 330 ? -3.76 -5.418 -19.234 1 93.31 330 THR A CA 1
ATOM 2527 C C . THR A 1 330 ? -2.674 -4.367 -19.438 1 93.31 330 THR A C 1
ATOM 2529 O O . THR A 1 330 ? -2.82 -3.471 -20.266 1 93.31 330 THR A O 1
ATOM 2532 N N . GLY A 1 331 ? -1.69 -4.457 -18.672 1 93 331 GLY A N 1
ATOM 2533 C CA . GLY A 1 331 ? -0.581 -3.516 -18.703 1 93 331 GLY A CA 1
ATOM 2534 C C . GLY A 1 331 ? 0.012 -3.252 -17.328 1 93 331 GLY A C 1
ATOM 2535 O O . GLY A 1 331 ? -0.648 -3.467 -16.312 1 93 331 GLY A O 1
ATOM 2536 N N . TYR A 1 332 ? 1.243 -2.801 -17.375 1 93.12 332 TYR A N 1
ATOM 2537 C CA . TYR A 1 332 ? 1.936 -2.689 -16.094 1 93.12 332 TYR A CA 1
ATOM 2538 C C . TYR A 1 332 ? 2.082 -1.231 -15.672 1 93.12 332 TYR A C 1
ATOM 2540 O O . TYR A 1 332 ? 2.602 -0.937 -14.594 1 93.12 332 TYR A O 1
ATOM 2548 N N . ASN A 1 333 ? 1.661 -0.295 -16.5 1 94.88 333 ASN A N 1
ATOM 2549 C CA . ASN A 1 333 ? 1.727 1.122 -16.172 1 94.88 333 ASN A CA 1
ATOM 2550 C C . ASN A 1 333 ? 0.456 1.588 -15.461 1 94.88 333 ASN A C 1
ATOM 2552 O O . ASN A 1 333 ? -0.427 2.176 -16.094 1 94.88 333 ASN A O 1
ATOM 2556 N N . ALA A 1 334 ? 0.435 1.465 -14.188 1 96.56 334 ALA A N 1
ATOM 2557 C CA . ALA A 1 334 ? -0.765 1.785 -13.422 1 96.56 334 ALA A CA 1
ATOM 2558 C C . ALA A 1 334 ? -0.804 3.266 -13.055 1 96.56 334 ALA A C 1
ATOM 2560 O O . ALA A 1 334 ? 0.239 3.881 -12.812 1 96.56 334 ALA A O 1
ATOM 2561 N N . THR A 1 335 ? -1.993 3.801 -13.016 1 97.38 335 THR A N 1
ATOM 2562 C CA . THR A 1 335 ? -2.211 5.176 -12.578 1 97.38 335 THR A CA 1
ATOM 2563 C C . THR A 1 335 ? -3.076 5.203 -11.32 1 97.38 335 THR A C 1
ATOM 2565 O O . THR A 1 335 ? -4.02 4.422 -11.188 1 97.38 335 THR A O 1
ATOM 2568 N N . VAL A 1 336 ? -2.711 6.059 -10.398 1 97.5 336 VAL A N 1
ATOM 2569 C CA . VAL A 1 336 ? -3.395 6.203 -9.117 1 97.5 336 VAL A CA 1
ATOM 2570 C C . VAL A 1 336 ? -3.697 7.68 -8.859 1 97.5 336 VAL A C 1
ATOM 2572 O O . VAL A 1 336 ? -2.793 8.516 -8.875 1 97.5 336 VAL A O 1
ATOM 2575 N N . ASP A 1 337 ? -4.961 8.031 -8.727 1 97 337 ASP A N 1
ATOM 2576 C CA . ASP A 1 337 ? -5.316 9.367 -8.258 1 97 337 ASP A CA 1
ATOM 2577 C C . ASP A 1 337 ? -5.016 9.523 -6.77 1 97 337 ASP A C 1
ATOM 2579 O O . ASP A 1 337 ? -5.734 8.977 -5.926 1 97 337 ASP A O 1
ATOM 2583 N N . LEU A 1 338 ? -4 10.297 -6.426 1 96.69 338 LEU A N 1
ATOM 2584 C CA . LEU A 1 338 ? -3.467 10.398 -5.07 1 96.69 338 LEU A CA 1
ATOM 2585 C C . LEU A 1 338 ? -4.5 11 -4.125 1 96.69 338 LEU A C 1
ATOM 2587 O O . LEU A 1 338 ? -4.426 10.805 -2.91 1 96.69 338 LEU A O 1
ATOM 2591 N N . ARG A 1 339 ? -5.512 11.75 -4.57 1 93 339 ARG A N 1
ATOM 2592 C CA . ARG A 1 339 ? -6.551 12.328 -3.725 1 93 339 ARG A CA 1
ATOM 2593 C C . ARG A 1 339 ? -7.367 11.242 -3.035 1 93 339 ARG A C 1
ATOM 2595 O O . ARG A 1 339 ? -7.719 11.367 -1.86 1 93 339 ARG A O 1
ATOM 2602 N N . TYR A 1 340 ? -7.535 10.109 -3.762 1 95.38 340 TYR A N 1
ATOM 2603 C CA . TYR A 1 340 ? -8.297 9 -3.203 1 95.38 340 TYR A CA 1
ATOM 2604 C C . TYR A 1 340 ? -7.395 8.055 -2.416 1 95.38 340 TYR A C 1
ATOM 2606 O O . TYR A 1 340 ? -7.867 7.281 -1.582 1 95.38 340 TYR A O 1
ATOM 2614 N N . LEU A 1 341 ? -6.07 8.125 -2.707 1 97.62 341 LEU A N 1
ATOM 2615 C CA . LEU A 1 341 ? -5.129 7.301 -1.958 1 97.62 341 LEU A CA 1
ATOM 2616 C C . LEU A 1 341 ? -4.816 7.93 -0.604 1 97.62 341 LEU A C 1
ATOM 2618 O O . LEU A 1 341 ? -5.059 7.32 0.439 1 97.62 341 LEU A O 1
ATOM 2622 N N . TRP A 1 342 ? -4.324 9.133 -0.517 1 96.81 342 TRP A N 1
ATOM 2623 C CA . TRP A 1 342 ? -3.83 9.703 0.729 1 96.81 342 TRP A CA 1
ATOM 2624 C C . TRP A 1 342 ? -4.984 10.148 1.62 1 96.81 342 TRP A C 1
ATOM 2626 O O . TRP A 1 342 ? -4.988 9.883 2.824 1 96.81 342 TRP A O 1
ATOM 2636 N N . MET A 1 343 ? -6.035 10.797 1.011 1 95.12 343 MET A N 1
ATOM 2637 C CA . MET A 1 343 ? -7.125 11.297 1.846 1 95.12 343 MET A CA 1
ATOM 2638 C C . MET A 1 343 ? -7.914 10.148 2.463 1 95.12 343 MET A C 1
ATOM 2640 O O . MET A 1 343 ? -8.461 10.289 3.559 1 95.12 343 MET A O 1
ATOM 2644 N N . ARG A 1 344 ? -7.984 9.047 1.72 1 97.62 344 ARG A N 1
ATOM 2645 C CA . ARG A 1 344 ? -8.734 7.887 2.191 1 97.62 344 ARG A CA 1
ATOM 2646 C C . ARG A 1 344 ? -7.812 6.852 2.82 1 97.62 344 ARG A C 1
ATOM 2648 O O . ARG A 1 344 ? -8.266 5.797 3.271 1 97.62 344 ARG A O 1
ATOM 2655 N N . GLN A 1 345 ? -6.586 7.16 2.787 1 98.5 345 GLN A N 1
ATOM 2656 C CA . GLN A 1 345 ? -5.559 6.363 3.449 1 98.5 345 GLN A CA 1
ATOM 2657 C C . GLN A 1 345 ? -5.613 4.91 2.988 1 98.5 345 GLN A C 1
ATOM 2659 O O . GLN A 1 345 ? -5.594 3.99 3.809 1 98.5 345 GLN A O 1
ATOM 2664 N N . LYS A 1 346 ? -5.738 4.742 1.707 1 98.69 346 LYS A N 1
ATOM 2665 C CA . LYS A 1 346 ? -5.781 3.41 1.107 1 98.69 346 LYS A CA 1
ATOM 2666 C C . LYS A 1 346 ? -4.375 2.865 0.871 1 98.69 346 LYS A C 1
ATOM 2668 O O . LYS A 1 346 ? -3.395 3.607 0.955 1 98.69 346 LYS A O 1
ATOM 2673 N N . ARG A 1 347 ? -4.352 1.492 0.669 1 98.62 347 ARG A N 1
ATOM 2674 C CA . ARG A 1 347 ? -3.111 0.759 0.44 1 98.62 347 ARG A CA 1
ATOM 2675 C C . ARG A 1 347 ? -3.111 0.101 -0.936 1 98.62 347 ARG A C 1
ATOM 2677 O O . ARG A 1 347 ? -4.062 -0.591 -1.299 1 98.62 347 ARG A O 1
ATOM 2684 N N . LEU A 1 348 ? -2.127 0.432 -1.795 1 98.88 348 LEU A N 1
ATOM 2685 C CA . LEU A 1 348 ? -1.82 -0.378 -2.969 1 98.88 348 LEU A CA 1
ATOM 2686 C C . LEU A 1 348 ? -0.662 -1.328 -2.686 1 98.88 348 LEU A C 1
ATOM 2688 O O . LEU A 1 348 ? 0.46 -0.887 -2.426 1 98.88 348 LEU A O 1
ATOM 2692 N N . GLN A 1 349 ? -0.947 -2.625 -2.754 1 98.88 349 GLN A N 1
ATOM 2693 C CA . GLN A 1 349 ? -0.022 -3.641 -2.264 1 98.88 349 GLN A CA 1
ATOM 2694 C C . GLN A 1 349 ? 0.375 -4.609 -3.377 1 98.88 349 GLN A C 1
ATOM 2696 O O . GLN A 1 349 ? -0.488 -5.199 -4.031 1 98.88 349 GLN A O 1
ATOM 2701 N N . GLY A 1 350 ? 1.703 -4.668 -3.566 1 98.75 350 GLY A N 1
ATOM 2702 C CA . GLY A 1 350 ? 2.197 -5.746 -4.41 1 98.75 350 GLY A CA 1
ATOM 2703 C C . GLY A 1 350 ? 2.279 -7.078 -3.688 1 98.75 350 GLY A C 1
ATOM 2704 O O . GLY A 1 350 ? 2.637 -7.129 -2.508 1 98.75 350 GLY A O 1
ATOM 2705 N N . SER A 1 351 ? 1.983 -8.102 -4.379 1 98.62 351 SER A N 1
ATOM 2706 C CA . SER A 1 351 ? 2.078 -9.453 -3.848 1 98.62 351 SER A CA 1
ATOM 2707 C C . SER A 1 351 ? 2.66 -10.414 -4.879 1 98.62 351 SER A C 1
ATOM 2709 O O . SER A 1 351 ? 2.365 -10.305 -6.074 1 98.62 351 SER A O 1
ATOM 2711 N N . HIS A 1 352 ? 3.531 -11.297 -4.449 1 97.56 352 HIS A N 1
ATOM 2712 C CA . HIS A 1 352 ? 4.176 -12.305 -5.285 1 97.56 352 HIS A CA 1
ATOM 2713 C C . HIS A 1 352 ? 4.176 -13.672 -4.598 1 97.56 352 HIS A C 1
ATOM 2715 O O . HIS A 1 352 ? 4.777 -13.836 -3.533 1 97.56 352 HIS A O 1
ATOM 2721 N N . PHE A 1 353 ? 3.57 -14.562 -5.246 1 97.88 353 PHE A N 1
ATOM 2722 C CA . PHE A 1 353 ? 3.406 -15.93 -4.766 1 97.88 353 PHE A CA 1
ATOM 2723 C C . PHE A 1 353 ? 3.326 -15.961 -3.244 1 97.88 353 PHE A C 1
ATOM 2725 O O . PHE A 1 353 ? 2.666 -15.117 -2.635 1 97.88 353 PHE A O 1
ATOM 2732 N N . ALA A 1 354 ? 3.867 -17.047 -2.602 1 98.5 354 ALA A N 1
ATOM 2733 C CA . ALA A 1 354 ? 3.529 -17.297 -1.203 1 98.5 354 ALA A CA 1
ATOM 2734 C C . ALA A 1 354 ? 4.695 -17.938 -0.465 1 98.5 354 ALA A C 1
ATOM 2736 O O . ALA A 1 354 ? 5.555 -18.578 -1.083 1 98.5 354 ALA A O 1
ATOM 2737 N N . ASN A 1 355 ? 4.77 -17.703 0.795 1 98.5 355 ASN A N 1
ATOM 2738 C CA . ASN A 1 355 ? 5.707 -18.422 1.646 1 98.5 355 ASN A CA 1
ATOM 2739 C C . ASN A 1 355 ? 5.105 -19.719 2.174 1 98.5 355 ASN A C 1
ATOM 2741 O O . ASN A 1 355 ? 4.012 -20.109 1.76 1 98.5 355 ASN A O 1
ATOM 2745 N N . ASP A 1 356 ? 5.824 -20.438 3.035 1 98.31 356 ASP A N 1
ATOM 2746 C CA . ASP A 1 356 ? 5.398 -21.734 3.527 1 98.31 356 ASP A CA 1
ATOM 2747 C C . ASP A 1 356 ? 4.094 -21.625 4.316 1 98.31 356 ASP A C 1
ATOM 2749 O O . ASP A 1 356 ? 3.213 -22.484 4.184 1 98.31 356 ASP A O 1
ATOM 2753 N N . GLU A 1 357 ? 4 -20.609 5.109 1 98.44 357 GLU A N 1
ATOM 2754 C CA . GLU A 1 357 ? 2.795 -20.406 5.91 1 98.44 357 GLU A CA 1
ATOM 2755 C C . GLU A 1 357 ? 1.569 -20.203 5.023 1 98.44 357 GLU A C 1
ATOM 2757 O O . GLU A 1 357 ? 0.506 -20.766 5.281 1 98.44 357 GLU A O 1
ATOM 2762 N N . ASN A 1 358 ? 1.719 -19.406 4.023 1 98.81 358 ASN A N 1
ATOM 2763 C CA . ASN A 1 358 ? 0.625 -19.156 3.09 1 98.81 358 ASN A CA 1
ATOM 2764 C C . ASN A 1 358 ? 0.223 -20.438 2.352 1 98.81 358 ASN A C 1
ATOM 2766 O O . ASN A 1 358 ? -0.966 -20.719 2.211 1 98.81 358 ASN A O 1
ATOM 2770 N N . SER A 1 359 ? 1.212 -21.172 1.86 1 98.88 359 SER A N 1
ATOM 2771 C CA . SER A 1 359 ? 0.958 -22.406 1.123 1 98.88 359 SER A CA 1
ATOM 2772 C C . SER A 1 359 ? 0.253 -23.438 1.998 1 98.88 359 SER A C 1
ATOM 2774 O O . SER A 1 359 ? -0.69 -24.094 1.555 1 98.88 359 SER A O 1
ATOM 2776 N N . LYS A 1 360 ? 0.713 -23.562 3.186 1 98.81 360 LYS A N 1
ATOM 2777 C CA . LYS A 1 360 ? 0.064 -24.484 4.125 1 98.81 360 LYS A CA 1
ATOM 2778 C C . LYS A 1 360 ? -1.367 -24.031 4.418 1 98.81 360 LYS A C 1
ATOM 2780 O O . LYS A 1 360 ? -2.275 -24.875 4.492 1 98.81 360 LYS A O 1
ATOM 2785 N N . GLY A 1 361 ? -1.524 -22.703 4.629 1 98.88 361 GLY A N 1
ATOM 2786 C CA . GLY A 1 361 ? -2.863 -22.188 4.855 1 98.88 361 GLY A CA 1
ATOM 2787 C C . GLY A 1 361 ? -3.84 -22.547 3.752 1 98.88 361 GLY A C 1
ATOM 2788 O O . GLY A 1 361 ? -4.957 -23 4.023 1 98.88 361 GLY A O 1
ATOM 2789 N N . LEU A 1 362 ? -3.428 -22.359 2.555 1 98.88 362 LEU A N 1
ATOM 2790 C CA . LEU A 1 362 ? -4.266 -22.75 1.425 1 98.88 362 LEU A CA 1
ATOM 2791 C C . LEU A 1 362 ? -4.527 -24.25 1.44 1 98.88 362 LEU A C 1
ATOM 2793 O O . LEU A 1 362 ? -5.668 -24.688 1.264 1 98.88 362 LEU A O 1
ATOM 2797 N N . ASN A 1 363 ? -3.463 -25.016 1.572 1 98.88 363 ASN A N 1
ATOM 2798 C CA . ASN A 1 363 ? -3.604 -26.469 1.52 1 98.88 363 ASN A CA 1
ATOM 2799 C C . ASN A 1 363 ? -4.566 -26.984 2.586 1 98.88 363 ASN A C 1
ATOM 2801 O O . ASN A 1 363 ? -5.332 -27.906 2.344 1 98.88 363 ASN A O 1
ATOM 2805 N N . ASP A 1 364 ? -4.496 -26.391 3.748 1 98.94 364 ASP A N 1
ATOM 2806 C CA . ASP A 1 364 ? -5.414 -26.766 4.82 1 98.94 364 ASP A CA 1
ATOM 2807 C C . ASP A 1 364 ? -6.863 -26.5 4.41 1 98.94 364 ASP A C 1
ATOM 2809 O O . ASP A 1 364 ? -7.75 -27.312 4.715 1 98.94 364 ASP A O 1
ATOM 2813 N N . LEU A 1 365 ? -7.125 -25.422 3.736 1 98.88 365 LEU A N 1
ATOM 2814 C CA . LEU A 1 365 ? -8.477 -25.125 3.266 1 98.88 365 LEU A CA 1
ATOM 2815 C C . LEU A 1 365 ? -8.945 -26.188 2.268 1 98.88 365 LEU A C 1
ATOM 2817 O O . LEU A 1 365 ? -10.125 -26.547 2.242 1 98.88 365 LEU A O 1
ATOM 2821 N N . VAL A 1 366 ? -8.055 -26.641 1.438 1 98.88 366 VAL A N 1
ATOM 2822 C CA . VAL A 1 366 ? -8.391 -27.656 0.456 1 98.88 366 VAL A CA 1
ATOM 2823 C C . VAL A 1 366 ? -8.648 -28.984 1.164 1 98.88 366 VAL A C 1
ATOM 2825 O O . VAL A 1 366 ? -9.633 -29.672 0.869 1 98.88 366 VAL A O 1
ATOM 2828 N N . ILE A 1 367 ? -7.777 -29.328 2.1 1 98.81 367 ILE A N 1
ATOM 2829 C CA . ILE A 1 367 ? -7.941 -30.547 2.877 1 98.81 367 ILE A CA 1
ATOM 2830 C C . ILE A 1 367 ? -9.289 -30.531 3.59 1 98.81 367 ILE A C 1
ATOM 2832 O O . ILE A 1 367 ? -9.984 -31.547 3.646 1 98.81 367 ILE A O 1
ATOM 2836 N N . ASP A 1 368 ? -9.695 -29.359 4.016 1 98.62 368 ASP A N 1
ATOM 2837 C CA . ASP A 1 368 ? -10.953 -29.188 4.742 1 98.62 368 ASP A CA 1
ATOM 2838 C C . ASP A 1 368 ? -12.133 -29.062 3.781 1 98.62 368 ASP A C 1
ATOM 2840 O O . ASP A 1 368 ? -13.266 -28.828 4.207 1 98.62 368 ASP A O 1
ATOM 2844 N N . LYS A 1 369 ? -11.898 -29.109 2.535 1 98.38 369 LYS A N 1
ATOM 2845 C CA . LYS A 1 369 ? -12.906 -29.094 1.478 1 98.38 369 LYS A CA 1
ATOM 2846 C C . LYS A 1 369 ? -13.602 -27.734 1.406 1 98.38 369 LYS A C 1
ATOM 2848 O O . LYS A 1 369 ? -14.758 -27.656 0.981 1 98.38 369 LYS A O 1
ATOM 2853 N N . LYS A 1 370 ? -12.883 -26.766 1.869 1 98.62 370 LYS A N 1
ATOM 2854 C CA . LYS A 1 370 ? -13.406 -25.406 1.808 1 98.62 370 LYS A CA 1
ATOM 2855 C C . LYS A 1 370 ? -13.031 -24.734 0.493 1 98.62 370 LYS A C 1
ATOM 2857 O O . LYS A 1 370 ? -13.672 -23.766 0.078 1 98.62 370 LYS A O 1
ATOM 2862 N N . VAL A 1 371 ? -12.023 -25.25 -0.081 1 98.69 371 VAL A N 1
ATOM 2863 C CA . VAL A 1 371 ? -11.594 -24.75 -1.385 1 98.69 371 VAL A CA 1
ATOM 2864 C C . VAL A 1 371 ? -11.453 -25.922 -2.355 1 98.69 371 VAL A C 1
ATOM 2866 O O . VAL A 1 371 ? -10.805 -26.922 -2.041 1 98.69 371 VAL A O 1
ATOM 2869 N N . ASP A 1 372 ? -12.086 -25.781 -3.42 1 98.5 372 ASP A N 1
ATOM 2870 C CA . ASP A 1 372 ? -11.992 -26.734 -4.52 1 98.5 372 ASP A CA 1
ATOM 2871 C C . ASP A 1 372 ? -10.883 -26.344 -5.488 1 98.5 372 ASP A C 1
ATOM 2873 O O . ASP A 1 372 ? -10.695 -25.172 -5.797 1 98.5 372 ASP A O 1
ATOM 2877 N N . PRO A 1 373 ? -10.148 -27.297 -6.012 1 98.06 373 PRO A N 1
ATOM 2878 C CA . PRO A 1 373 ? -9.07 -27 -6.961 1 98.06 373 PRO A CA 1
ATOM 2879 C C . PRO A 1 373 ? -9.578 -26.344 -8.242 1 98.06 373 PRO A C 1
ATOM 2881 O O . PRO A 1 373 ? -8.789 -25.766 -8.992 1 98.06 373 PRO A O 1
ATOM 2884 N N . CYS A 1 374 ? -10.789 -26.516 -8.578 1 97.25 374 CYS A N 1
ATOM 2885 C CA . CYS A 1 374 ? -11.422 -25.969 -9.781 1 97.25 374 CYS A CA 1
ATOM 2886 C C . CYS A 1 374 ? -10.773 -26.547 -11.039 1 97.25 374 CYS A C 1
ATOM 2888 O O . CYS A 1 374 ? -10.43 -25.797 -11.953 1 97.25 374 CYS A O 1
ATOM 2890 N N . LEU A 1 375 ? -10.492 -27.844 -11.016 1 97.75 375 LEU A N 1
ATOM 2891 C CA . LEU A 1 375 ? -9.945 -28.516 -12.195 1 97.75 375 LEU A CA 1
ATOM 2892 C C . LEU A 1 375 ? -10.984 -28.578 -13.312 1 97.75 375 LEU A C 1
ATOM 2894 O O . LEU A 1 375 ? -12.062 -29.141 -13.133 1 97.75 375 LEU A O 1
ATOM 2898 N N . SER A 1 376 ? -10.688 -27.969 -14.414 1 95.94 376 SER A N 1
ATOM 2899 C CA . SER A 1 376 ? -11.648 -27.906 -15.508 1 95.94 376 SER A CA 1
ATOM 2900 C C . SER A 1 376 ? -11.297 -28.875 -16.625 1 95.94 376 SER A C 1
ATOM 2902 O O . SER A 1 376 ? -12.172 -29.344 -17.359 1 95.94 376 SER A O 1
ATOM 2904 N N . LYS A 1 377 ? -10 -29.125 -16.766 1 97.56 377 LYS A N 1
ATOM 2905 C CA . LYS A 1 377 ? -9.57 -30.016 -17.844 1 97.56 377 LYS A CA 1
ATOM 2906 C C . LYS A 1 377 ? -8.266 -30.719 -17.484 1 97.56 377 LYS A C 1
ATOM 2908 O O . LYS A 1 377 ? -7.367 -30.109 -16.891 1 97.56 377 LYS A O 1
ATOM 2913 N N . THR A 1 378 ? -8.219 -32 -17.766 1 98.62 378 THR A N 1
ATOM 2914 C CA . THR A 1 378 ? -7.012 -32.812 -17.641 1 98.62 378 THR A CA 1
ATOM 2915 C C . THR A 1 378 ? -6.523 -33.281 -19 1 98.62 378 THR A C 1
ATOM 2917 O O . THR A 1 378 ? -7.301 -33.812 -19.797 1 98.62 378 THR A O 1
ATOM 2920 N N . PHE A 1 379 ? -5.305 -33 -19.281 1 98.69 379 PHE A N 1
ATOM 2921 C CA . PHE A 1 379 ? -4.695 -33.375 -20.547 1 98.69 379 PHE A CA 1
ATOM 2922 C C . PHE A 1 379 ? -3.824 -34.625 -20.375 1 98.69 379 PHE A C 1
ATOM 2924 O O . PHE A 1 379 ? -3.379 -34.938 -19.266 1 98.69 379 PHE A O 1
ATOM 2931 N N . ALA A 1 380 ? -3.631 -35.25 -21.516 1 98.5 380 ALA A N 1
ATOM 2932 C CA . ALA A 1 380 ? -2.646 -36.344 -21.562 1 98.5 380 ALA A CA 1
ATOM 2933 C C . ALA A 1 380 ? -1.229 -35.781 -21.672 1 98.5 380 ALA A C 1
ATOM 2935 O O . ALA A 1 380 ? -1.038 -34.625 -22 1 98.5 380 ALA A O 1
ATOM 2936 N N . TRP A 1 381 ? -0.314 -36.625 -21.406 1 98.5 381 TRP A N 1
ATOM 2937 C CA . TRP A 1 381 ? 1.103 -36.281 -21.422 1 98.5 381 TRP A CA 1
ATOM 2938 C C . TRP A 1 381 ? 1.482 -35.656 -22.75 1 98.5 381 TRP A C 1
ATOM 2940 O O . TRP A 1 381 ? 2.137 -34.594 -22.781 1 98.5 381 TRP A O 1
ATOM 2950 N N . ASN A 1 382 ? 1.034 -36.219 -23.812 1 98.06 382 ASN A N 1
ATOM 2951 C CA . ASN A 1 382 ? 1.442 -35.781 -25.141 1 98.06 382 ASN A CA 1
ATOM 2952 C C . ASN A 1 382 ? 0.727 -34.5 -25.562 1 98.06 382 ASN A C 1
ATOM 2954 O O . ASN A 1 382 ? 0.994 -33.938 -26.625 1 98.06 382 ASN A O 1
ATOM 2958 N N . GLU A 1 383 ? -0.136 -34 -24.672 1 98.44 383 GLU A N 1
ATOM 2959 C CA . GLU A 1 383 ? -0.868 -32.75 -24.938 1 98.44 383 GLU A CA 1
ATOM 2960 C C . GLU A 1 383 ? -0.292 -31.578 -24.141 1 98.44 383 GLU A C 1
ATOM 2962 O O . GLU A 1 383 ? -0.899 -30.516 -24.078 1 98.44 383 GLU A O 1
ATOM 2967 N N . THR A 1 384 ? 0.874 -31.781 -23.562 1 98.62 384 THR A N 1
ATOM 2968 C CA . THR A 1 384 ? 1.482 -30.734 -22.734 1 98.62 384 THR A CA 1
ATOM 2969 C C . THR A 1 384 ? 1.68 -29.453 -23.547 1 98.62 384 THR A C 1
ATOM 2971 O O . THR A 1 384 ? 1.285 -28.375 -23.094 1 98.62 384 THR A O 1
ATOM 2974 N N . ALA A 1 385 ? 2.225 -29.562 -24.688 1 98.62 385 ALA A N 1
ATOM 2975 C CA . ALA A 1 385 ? 2.436 -28.391 -25.547 1 98.62 385 ALA A CA 1
ATOM 2976 C C . ALA A 1 385 ? 1.106 -27.75 -25.938 1 98.62 385 ALA A C 1
ATOM 2978 O O . ALA A 1 385 ? 0.975 -26.531 -25.922 1 98.62 385 ALA A O 1
ATOM 2979 N N . HIS A 1 386 ? 0.2 -28.594 -26.266 1 98.44 386 HIS A N 1
ATOM 2980 C CA . HIS A 1 386 ? -1.118 -28.125 -26.688 1 98.44 386 HIS A CA 1
ATOM 2981 C C . HIS A 1 386 ? -1.809 -27.344 -25.562 1 98.44 386 HIS A C 1
ATOM 2983 O O . HIS A 1 386 ? -2.41 -26.297 -25.812 1 98.44 386 HIS A O 1
ATOM 2989 N N . SER A 1 387 ? -1.796 -27.859 -24.391 1 98.12 387 SER A N 1
ATOM 2990 C CA . SER A 1 387 ? -2.424 -27.172 -23.25 1 98.12 387 SER A CA 1
ATOM 2991 C C . SER A 1 387 ? -1.851 -25.781 -23.062 1 98.12 387 SER A C 1
ATOM 2993 O O . SER A 1 387 ? -2.592 -24.828 -22.797 1 98.12 387 SER A O 1
ATOM 2995 N N . HIS A 1 388 ? -0.56 -25.609 -23.234 1 98.38 388 HIS A N 1
ATOM 2996 C CA . HIS A 1 388 ? 0.085 -24.312 -23.047 1 98.38 388 HIS A CA 1
ATOM 2997 C C . HIS A 1 388 ? -0.21 -23.391 -24.219 1 98.38 388 HIS A C 1
ATOM 2999 O O . HIS A 1 388 ? -0.306 -22.172 -24.047 1 98.38 388 HIS A O 1
ATOM 3005 N N . GLN A 1 389 ? -0.344 -23.969 -25.391 1 98.25 389 GLN A N 1
ATOM 3006 C CA . GLN A 1 389 ? -0.75 -23.172 -26.531 1 98.25 389 GLN A CA 1
ATOM 3007 C C . GLN A 1 389 ? -2.145 -22.578 -26.344 1 98.25 389 GLN A C 1
ATOM 3009 O O . GLN A 1 389 ? -2.381 -21.406 -26.641 1 98.25 389 GLN A O 1
ATOM 3014 N N . LEU A 1 390 ? -3.057 -23.406 -25.828 1 96.75 390 LEU A N 1
ATOM 3015 C CA . LEU A 1 390 ? -4.402 -22.938 -25.516 1 96.75 390 LEU A CA 1
ATOM 3016 C C . LEU A 1 390 ? -4.355 -21.781 -24.516 1 96.75 390 LEU A C 1
ATOM 3018 O O . LEU A 1 390 ? -5.086 -20.797 -24.672 1 96.75 390 LEU A O 1
ATOM 3022 N N . MET A 1 391 ? -3.484 -21.922 -23.547 1 94.69 391 MET A N 1
ATOM 3023 C CA . MET A 1 391 ? -3.344 -20.891 -22.531 1 94.69 391 MET A CA 1
ATOM 3024 C C . MET A 1 391 ? -2.822 -19.594 -23.141 1 94.69 391 MET A C 1
ATOM 3026 O O . MET A 1 391 ? -3.348 -18.516 -22.859 1 94.69 391 MET A O 1
ATOM 3030 N N . LYS A 1 392 ? -1.815 -19.672 -23.938 1 95.06 392 LYS A N 1
ATOM 3031 C CA . LYS A 1 392 ? -1.253 -18.5 -24.594 1 95.06 392 LYS A CA 1
ATOM 3032 C C . LYS A 1 392 ? -2.318 -17.766 -25.406 1 95.06 392 LYS A C 1
ATOM 3034 O O . LYS A 1 392 ? -2.324 -16.531 -25.453 1 95.06 392 LYS A O 1
ATOM 3039 N N . GLU A 1 393 ? -3.207 -18.594 -25.984 1 94.62 393 GLU A N 1
ATOM 3040 C CA . GLU A 1 393 ? -4.219 -18.047 -26.891 1 94.62 393 GLU A CA 1
ATOM 3041 C C . GLU A 1 393 ? -5.488 -17.672 -26.125 1 94.62 393 GLU A C 1
ATOM 3043 O O . GLU A 1 393 ? -6.473 -17.219 -26.734 1 94.62 393 GLU A O 1
ATOM 3048 N N . ASN A 1 394 ? -5.516 -17.844 -24.875 1 88.44 394 ASN A N 1
ATOM 3049 C CA . ASN A 1 394 ? -6.672 -17.562 -24.016 1 88.44 394 ASN A CA 1
ATOM 3050 C C . ASN A 1 394 ? -7.902 -18.344 -24.469 1 88.44 394 ASN A C 1
ATOM 3052 O O . ASN A 1 394 ? -9 -17.797 -24.531 1 88.44 394 ASN A O 1
ATOM 3056 N N . LYS A 1 395 ? -7.703 -19.578 -24.828 1 91.12 395 LYS A N 1
ATOM 3057 C CA . LYS A 1 395 ? -8.781 -20.438 -25.297 1 91.12 395 LYS A CA 1
ATOM 3058 C C . LYS A 1 395 ? -9.031 -21.594 -24.312 1 91.12 395 LYS A C 1
ATOM 3060 O O . LYS A 1 395 ? -9.836 -22.484 -24.594 1 91.12 395 LYS A O 1
ATOM 3065 N N . HIS A 1 396 ? -8.336 -21.5 -23.234 1 89.44 396 HIS A N 1
ATOM 3066 C CA . HIS A 1 396 ? -8.523 -22.547 -22.25 1 89.44 396 HIS A CA 1
ATOM 3067 C C . HIS A 1 396 ? -9.82 -22.344 -21.469 1 89.44 396 HIS A C 1
ATOM 3069 O O . HIS A 1 396 ? -10.336 -21.219 -21.406 1 89.44 396 HIS A O 1
ATOM 3075 N N . PRO A 1 397 ? -10.359 -23.391 -20.953 1 90.75 397 PRO A N 1
ATOM 3076 C CA . PRO A 1 397 ? -11.594 -23.25 -20.172 1 90.75 397 PRO A CA 1
ATOM 3077 C C . PRO A 1 397 ? -11.375 -22.547 -18.844 1 90.75 397 PRO A C 1
ATOM 3079 O O . PRO A 1 397 ? -10.227 -22.359 -18.422 1 90.75 397 PRO A O 1
ATOM 3082 N N . ALA A 1 398 ? -12.539 -22.156 -18.203 1 90.94 398 ALA A N 1
ATOM 3083 C CA . ALA A 1 398 ? -12.477 -21.562 -16.859 1 90.94 398 ALA A CA 1
ATOM 3084 C C . ALA A 1 398 ? -11.945 -22.562 -15.844 1 90.94 398 ALA A C 1
ATOM 3086 O O . ALA A 1 398 ? -12.156 -23.781 -15.977 1 90.94 398 ALA A O 1
ATOM 3087 N N . GLY A 1 399 ? -11.219 -22.016 -14.891 1 93.44 399 GLY A N 1
ATOM 3088 C CA . GLY A 1 399 ? -10.641 -22.875 -13.867 1 93.44 399 GLY A CA 1
ATOM 3089 C C . GLY A 1 399 ? -9.203 -23.25 -14.148 1 93.44 399 GLY A C 1
ATOM 3090 O O . GLY A 1 399 ? -8.453 -22.469 -14.727 1 93.44 399 GLY A O 1
ATOM 3091 N N . ASN A 1 400 ? -8.781 -24.359 -13.578 1 97.06 400 ASN A N 1
ATOM 3092 C CA . ASN A 1 400 ? -7.395 -24.812 -13.656 1 97.06 400 ASN A CA 1
ATOM 3093 C C . ASN A 1 400 ? -7.262 -26.078 -14.508 1 97.06 400 ASN A C 1
ATOM 3095 O O . ASN A 1 400 ? -8.25 -26.766 -14.766 1 97.06 400 ASN A O 1
ATOM 3099 N N . MET A 1 401 ? -6.059 -26.344 -14.977 1 98.06 401 MET A N 1
ATOM 3100 C CA . MET A 1 401 ? -5.797 -27.5 -15.836 1 98.06 401 MET A CA 1
ATOM 3101 C C . MET A 1 401 ? -4.645 -28.328 -15.281 1 98.06 401 MET A C 1
ATOM 3103 O O . MET A 1 401 ? -3.84 -27.844 -14.492 1 98.06 401 MET A O 1
ATOM 3107 N N . SER A 1 402 ? -4.633 -29.594 -15.68 1 98.62 402 SER A N 1
ATOM 3108 C CA . SER A 1 402 ? -3.57 -30.5 -15.266 1 98.62 402 SER A CA 1
ATOM 3109 C C . SER A 1 402 ? -3.174 -31.438 -16.406 1 98.62 402 SER A C 1
ATOM 3111 O O . SER A 1 402 ? -3.854 -31.484 -17.438 1 98.62 402 SER A O 1
ATOM 3113 N N . ILE A 1 403 ? -2.066 -32.062 -16.234 1 98.81 403 ILE A N 1
ATOM 3114 C CA . ILE A 1 403 ? -1.517 -33.062 -17.156 1 98.81 403 ILE A CA 1
ATOM 3115 C C . ILE A 1 403 ? -1.203 -34.344 -16.422 1 98.81 403 ILE A C 1
ATOM 3117 O O . ILE A 1 403 ? -0.595 -34.344 -15.352 1 98.81 403 ILE A O 1
ATOM 3121 N N . LEU A 1 404 ? -1.65 -35.438 -17 1 98.81 404 LEU A N 1
ATOM 3122 C CA . LEU A 1 404 ? -1.276 -36.719 -16.422 1 98.81 404 LEU A CA 1
ATOM 3123 C C . LEU A 1 404 ? 0.169 -37.094 -16.766 1 98.81 404 LEU A C 1
ATOM 3125 O O . LEU A 1 404 ? 0.613 -36.875 -17.906 1 98.81 404 LEU A O 1
ATOM 3129 N N . VAL A 1 405 ? 0.886 -37.594 -15.781 1 98.75 405 VAL A N 1
ATOM 3130 C CA . VAL A 1 405 ? 2.279 -37.969 -15.977 1 98.75 405 VAL A CA 1
ATOM 3131 C C . VAL A 1 405 ? 2.477 -39.438 -15.531 1 98.75 405 VAL A C 1
ATOM 3133 O O . VAL A 1 405 ? 2.471 -40.344 -16.359 1 98.75 405 VAL A O 1
ATOM 3136 N N . GLY A 1 406 ? 2.523 -39.625 -14.25 1 98.5 406 GLY A N 1
ATOM 3137 C CA . GLY A 1 406 ? 2.658 -40.938 -13.695 1 98.5 406 GLY A CA 1
ATOM 3138 C C . GLY A 1 406 ? 1.327 -41.656 -13.516 1 98.5 406 GLY A C 1
ATOM 3139 O O . GLY A 1 406 ? 1.275 -42.875 -13.461 1 98.5 406 GLY A O 1
ATOM 3140 N N . ALA A 1 407 ? 0.281 -40.875 -13.328 1 98.44 407 ALA A N 1
ATOM 3141 C CA . ALA A 1 407 ? -1.055 -41.469 -13.289 1 98.44 407 ALA A CA 1
ATOM 3142 C C . ALA A 1 407 ? -1.497 -41.906 -14.68 1 98.44 407 ALA A C 1
ATOM 3144 O O . ALA A 1 407 ? -1.507 -41.125 -15.625 1 98.44 407 ALA A O 1
ATOM 3145 N N . GLU A 1 408 ? -1.931 -43.125 -14.797 1 97.06 408 GLU A N 1
ATOM 3146 C CA . GLU A 1 408 ? -2.232 -43.719 -16.094 1 97.06 408 GLU A CA 1
ATOM 3147 C C . GLU A 1 408 ? -3.551 -43.188 -16.656 1 97.06 408 GLU A C 1
ATOM 3149 O O . GLU A 1 408 ? -3.752 -43.156 -17.875 1 97.06 408 GLU A O 1
ATOM 3154 N N . LYS A 1 409 ? -4.445 -42.875 -15.781 1 97.56 409 LYS A N 1
ATOM 3155 C CA . LYS A 1 409 ? -5.75 -42.344 -16.141 1 97.56 409 LYS A CA 1
ATOM 3156 C C . LYS A 1 409 ? -6.289 -41.406 -15.062 1 97.56 409 LYS A C 1
ATOM 3158 O O . LYS A 1 409 ? -5.777 -41.406 -13.938 1 97.56 409 LYS A O 1
ATOM 3163 N N . THR A 1 410 ? -7.254 -40.656 -15.422 1 98 410 THR A N 1
ATOM 3164 C CA . THR A 1 410 ? -7.883 -39.781 -14.453 1 98 410 THR A CA 1
ATOM 3165 C C . THR A 1 410 ? -8.562 -40.562 -13.344 1 98 410 THR A C 1
ATOM 3167 O O . THR A 1 410 ? -8.875 -41.75 -13.523 1 98 410 THR A O 1
ATOM 3170 N N . GLY A 1 411 ? -8.758 -39.938 -12.242 1 98 411 GLY A N 1
ATOM 3171 C CA . GLY A 1 411 ? -9.586 -40.5 -11.195 1 98 411 GLY A CA 1
ATOM 3172 C C . GLY A 1 411 ? -8.781 -41.281 -10.164 1 98 411 GLY A C 1
ATOM 3173 O O . GLY A 1 411 ? -9.336 -41.781 -9.172 1 98 411 GLY A O 1
ATOM 3174 N N . LEU A 1 412 ? -7.5 -41.375 -10.32 1 98.19 412 LEU A N 1
ATOM 3175 C CA . LEU A 1 412 ? -6.668 -42.125 -9.391 1 98.19 412 LEU A CA 1
ATOM 3176 C C . LEU A 1 412 ? -6.168 -41.219 -8.258 1 98.19 412 LEU A C 1
ATOM 3178 O O . LEU A 1 412 ? -6.145 -40 -8.398 1 98.19 412 LEU A O 1
ATOM 3182 N N . GLY A 1 413 ? -5.77 -41.844 -7.082 1 96.88 413 GLY A N 1
ATOM 3183 C CA . GLY A 1 413 ? -5.094 -41.156 -6.008 1 96.88 413 GLY A CA 1
ATOM 3184 C C . GLY A 1 413 ? -6.012 -40.781 -4.852 1 96.88 413 GLY A C 1
ATOM 3185 O O . GLY A 1 413 ? -5.559 -40.281 -3.828 1 96.88 413 GLY A O 1
ATOM 3186 N N . LYS A 1 414 ? -7.297 -41.031 -5.02 1 96.12 414 LYS A N 1
ATOM 3187 C CA . LYS A 1 414 ? -8.242 -40.75 -3.941 1 96.12 414 LYS A CA 1
ATOM 3188 C C . LYS A 1 414 ? -8.164 -41.812 -2.848 1 96.12 414 LYS A C 1
ATOM 3190 O O . LYS A 1 414 ? -7.992 -42.969 -3.135 1 96.12 414 LYS A O 1
ATOM 3195 N N . LYS A 1 415 ? -8.32 -41.219 -1.626 1 93.12 415 LYS A N 1
ATOM 3196 C CA . LYS A 1 415 ? -8.406 -42.094 -0.463 1 93.12 415 LYS A CA 1
ATOM 3197 C C . LYS A 1 415 ? -9.531 -41.656 0.473 1 93.12 415 LYS A C 1
ATOM 3199 O O . LYS A 1 415 ? -9.828 -40.469 0.575 1 93.12 415 LYS A O 1
ATOM 3204 N N . MET B 1 1 ? -20.234 39.656 38.406 1 47.22 1 MET B N 1
ATOM 3205 C CA . MET B 1 1 ? -19.078 40.406 37.906 1 47.22 1 MET B CA 1
ATOM 3206 C C . MET B 1 1 ? -19.266 40.812 36.469 1 47.22 1 MET B C 1
ATOM 3208 O O . MET B 1 1 ? -19.828 40.062 35.688 1 47.22 1 MET B O 1
ATOM 3212 N N . SER B 1 2 ? -19.188 42.031 36.062 1 60.97 2 SER B N 1
ATOM 3213 C CA . SER B 1 2 ? -19.469 42.562 34.719 1 60.97 2 SER B CA 1
ATOM 3214 C C . SER B 1 2 ? -18.672 41.844 33.656 1 60.97 2 SER B C 1
ATOM 3216 O O . SER B 1 2 ? -17.484 41.594 33.812 1 60.97 2 SER B O 1
ATOM 3218 N N . GLN B 1 3 ? -19.344 41.188 32.688 1 79.62 3 GLN B N 1
ATOM 3219 C CA . GLN B 1 3 ? -18.703 40.438 31.625 1 79.62 3 GLN B CA 1
ATOM 3220 C C . GLN B 1 3 ? -17.75 41.312 30.828 1 79.62 3 GLN B C 1
ATOM 3222 O O . GLN B 1 3 ? -18.109 42.438 30.422 1 79.62 3 GLN B O 1
ATOM 3227 N N . ILE B 1 4 ? -16.438 41.031 30.812 1 91.5 4 ILE B N 1
ATOM 3228 C CA . ILE B 1 4 ? -15.43 41.719 30 1 91.5 4 ILE B CA 1
ATOM 3229 C C . ILE B 1 4 ? -15.875 41.719 28.531 1 91.5 4 ILE B C 1
ATOM 3231 O O . ILE B 1 4 ? -16.281 40.688 28 1 91.5 4 ILE B O 1
ATOM 3235 N N . GLU B 1 5 ? -15.977 42.906 27.922 1 95.44 5 GLU B N 1
ATOM 3236 C CA . GLU B 1 5 ? -16.422 43 26.531 1 95.44 5 GLU B CA 1
ATOM 3237 C C . GLU B 1 5 ? -15.398 42.375 25.578 1 95.44 5 GLU B C 1
ATOM 3239 O O . GLU B 1 5 ? -15.734 41.5 24.797 1 95.44 5 GLU B O 1
ATOM 3244 N N . SER B 1 6 ? -14.164 42.844 25.656 1 97.12 6 SER B N 1
ATOM 3245 C CA . SER B 1 6 ? -13.047 42.344 24.859 1 97.12 6 SER B CA 1
ATOM 3246 C C . SER B 1 6 ? -11.711 42.719 25.484 1 97.12 6 SER B C 1
ATOM 3248 O O . SER B 1 6 ? -11.656 43.531 26.422 1 97.12 6 SER B O 1
ATOM 3250 N N . VAL B 1 7 ? -10.68 42.125 25.125 1 97.38 7 VAL B N 1
ATOM 3251 C CA . VAL B 1 7 ? -9.32 42.469 25.531 1 97.38 7 VAL B CA 1
ATOM 3252 C C . VAL B 1 7 ? -8.445 42.688 24.297 1 97.38 7 VAL B C 1
ATOM 3254 O O . VAL B 1 7 ? -8.711 42.094 23.234 1 97.38 7 VAL B O 1
ATOM 3257 N N . PRO B 1 8 ? -7.402 43.469 24.422 1 97.5 8 PRO B N 1
ATOM 3258 C CA . PRO B 1 8 ? -6.523 43.688 23.266 1 97.5 8 PRO B CA 1
ATOM 3259 C C . PRO B 1 8 ? -5.688 42.469 22.938 1 97.5 8 PRO B C 1
ATOM 3261 O O . PRO B 1 8 ? -5.434 41.625 23.797 1 97.5 8 PRO B O 1
ATOM 3264 N N . ILE B 1 9 ? -5.301 42.344 21.703 1 97.88 9 ILE B N 1
ATOM 3265 C CA . ILE B 1 9 ? -4.332 41.344 21.297 1 97.88 9 ILE B CA 1
ATOM 3266 C C . ILE B 1 9 ? -3.086 41.438 22.172 1 97.88 9 ILE B C 1
ATOM 3268 O O . ILE B 1 9 ? -2.658 42.531 22.531 1 97.88 9 ILE B O 1
ATOM 3272 N N . GLY B 1 10 ? -2.537 40.312 22.531 1 97.69 10 GLY B N 1
ATOM 3273 C CA . GLY B 1 10 ? -1.347 40.281 23.375 1 97.69 10 GLY B CA 1
ATOM 3274 C C . GLY B 1 10 ? -1.658 40.344 24.859 1 97.69 10 GLY B C 1
ATOM 3275 O O . GLY B 1 10 ? -0.748 40.406 25.688 1 97.69 10 GLY B O 1
ATOM 3276 N N . THR B 1 11 ? -2.906 40.344 25.172 1 97.12 11 THR B N 1
ATOM 3277 C CA . THR B 1 11 ? -3.322 40.312 26.562 1 97.12 11 THR B CA 1
ATOM 3278 C C . THR B 1 11 ? -4.336 39.188 26.797 1 97.12 11 THR B C 1
ATOM 3280 O O . THR B 1 11 ? -4.895 38.625 25.859 1 97.12 11 THR B O 1
ATOM 3283 N N . LEU B 1 12 ? -4.488 38.812 28.062 1 97 12 LEU B N 1
ATOM 3284 C CA . LEU B 1 12 ? -5.469 37.812 28.484 1 97 12 LEU B CA 1
ATOM 3285 C C . LEU B 1 12 ? -6.383 38.375 29.562 1 97 12 LEU B C 1
ATOM 3287 O O . LEU B 1 12 ? -5.941 39.125 30.422 1 97 12 LEU B O 1
ATOM 3291 N N . PRO B 1 13 ? -7.605 38.031 29.469 1 97 13 PRO B N 1
ATOM 3292 C CA . PRO B 1 13 ? -8.43 38.312 30.641 1 97 13 PRO B CA 1
ATOM 3293 C C . PRO B 1 13 ? -8.062 37.406 31.828 1 97 13 PRO B C 1
ATOM 3295 O O . PRO B 1 13 ? -7.285 36.469 31.672 1 97 13 PRO B O 1
ATOM 3298 N N . PRO B 1 14 ? -8.602 37.75 33.062 1 96.31 14 PRO B N 1
ATOM 3299 C CA . PRO B 1 14 ? -8.367 36.844 34.156 1 96.31 14 PRO B CA 1
ATOM 3300 C C . PRO B 1 14 ? -8.758 35.406 33.844 1 96.31 14 PRO B C 1
ATOM 3302 O O . PRO B 1 14 ? -9.727 35.156 33.094 1 96.31 14 PRO B O 1
ATOM 3305 N N . LEU B 1 15 ? -7.984 34.5 34.406 1 96.62 15 LEU B N 1
ATOM 3306 C CA . LEU B 1 15 ? -8.172 33.094 34.125 1 96.62 15 LEU B CA 1
ATOM 3307 C C . LEU B 1 15 ? -9.617 32.656 34.344 1 96.62 15 LEU B C 1
ATOM 3309 O O . LEU B 1 15 ? -10.172 32.938 35.406 1 96.62 15 LEU B O 1
ATOM 3313 N N . GLY B 1 16 ? -10.141 32.094 33.344 1 94 16 GLY B N 1
ATOM 3314 C CA . GLY B 1 16 ? -11.492 31.578 33.5 1 94 16 GLY B CA 1
ATOM 3315 C C . GLY B 1 16 ? -12.555 32.594 33.125 1 94 16 GLY B C 1
ATOM 3316 O O . GLY B 1 16 ? -13.727 32.25 32.969 1 94 16 GLY B O 1
ATOM 3317 N N . GLN B 1 17 ? -12.164 33.812 32.906 1 96.25 17 GLN B N 1
ATOM 3318 C CA . GLN B 1 17 ? -13.109 34.844 32.469 1 96.25 17 GLN B CA 1
ATOM 3319 C C . GLN B 1 17 ? -13.07 35 30.953 1 96.25 17 GLN B C 1
ATOM 3321 O O . GLN B 1 17 ? -12.102 35.562 30.406 1 96.25 17 GLN B O 1
ATOM 3326 N N . VAL B 1 18 ? -14.125 34.656 30.328 1 97.12 18 VAL B N 1
ATOM 3327 C CA . VAL B 1 18 ? -14.211 34.719 28.875 1 97.12 18 VAL B CA 1
ATOM 3328 C C . VAL B 1 18 ? -14.898 36 28.453 1 97.12 18 VAL B C 1
ATOM 3330 O O . VAL B 1 18 ? -16.016 36.312 28.875 1 97.12 18 VAL B O 1
ATOM 3333 N N . PRO B 1 19 ? -14.258 36.781 27.641 1 97.94 19 PRO B N 1
ATOM 3334 C CA . PRO B 1 19 ? -14.914 38 27.172 1 97.94 19 PRO B CA 1
ATOM 3335 C C . PRO B 1 19 ? -16.062 37.719 26.203 1 97.94 19 PRO B C 1
ATOM 3337 O O . PRO B 1 19 ? -16.188 36.594 25.703 1 97.94 19 PRO B O 1
ATOM 3340 N N . LYS B 1 20 ? -16.859 38.75 25.984 1 97.88 20 LYS B N 1
ATOM 3341 C CA . LYS B 1 20 ? -17.984 38.594 25.062 1 97.88 20 LYS B CA 1
ATOM 3342 C C . LYS B 1 20 ? -17.484 38.531 23.609 1 97.88 20 LYS B C 1
ATOM 3344 O O . LYS B 1 20 ? -18 37.719 22.828 1 97.88 20 LYS B O 1
ATOM 3349 N N . LYS B 1 21 ? -16.5 39.375 23.328 1 98.5 21 LYS B N 1
ATOM 3350 C CA . LYS B 1 21 ? -15.992 39.469 21.953 1 98.5 21 LYS B CA 1
ATOM 3351 C C . LYS B 1 21 ? -14.492 39.188 21.906 1 98.5 21 LYS B C 1
ATOM 3353 O O . LYS B 1 21 ? -13.805 39.312 22.938 1 98.5 21 LYS B O 1
ATOM 3358 N N . MET B 1 22 ? -14.016 38.812 20.766 1 98.5 22 MET B N 1
ATOM 3359 C CA . MET B 1 22 ? -12.594 38.562 20.547 1 98.5 22 MET B CA 1
ATOM 3360 C C . MET B 1 22 ? -12.148 39.062 19.172 1 98.5 22 MET B C 1
ATOM 3362 O O . MET B 1 22 ? -12.953 39.156 18.25 1 98.5 22 MET B O 1
ATOM 3366 N N . TYR B 1 23 ? -10.914 39.375 19.125 1 98.75 23 TYR B N 1
ATOM 3367 C CA . TYR B 1 23 ? -10.297 39.625 17.812 1 98.75 23 TYR B CA 1
ATOM 3368 C C . TYR B 1 23 ? -9.992 38.312 17.109 1 98.75 23 TYR B C 1
ATOM 3370 O O . TYR B 1 23 ? -9.547 37.344 17.75 1 98.75 23 TYR B O 1
ATOM 3378 N N . ALA B 1 24 ? -10.281 38.25 15.836 1 98.88 24 ALA B N 1
ATOM 3379 C CA . ALA B 1 24 ? -10.023 37.094 15.008 1 98.88 24 ALA B CA 1
ATOM 3380 C C . ALA B 1 24 ? -9.602 37.5 13.594 1 98.88 24 ALA B C 1
ATOM 3382 O O . ALA B 1 24 ? -9.953 38.562 13.125 1 98.88 24 ALA B O 1
ATOM 3383 N N . GLN B 1 25 ? -8.727 36.719 13.008 1 98.81 25 GLN B N 1
ATOM 3384 C CA . GLN B 1 25 ? -8.461 36.781 11.57 1 98.81 25 GLN B CA 1
ATOM 3385 C C . GLN B 1 25 ? -9.492 36 10.773 1 98.81 25 GLN B C 1
ATOM 3387 O O . GLN B 1 25 ? -9.5 34.781 10.797 1 98.81 25 GLN B O 1
ATOM 3392 N N . VAL B 1 26 ? -10.312 36.719 10 1 98.69 26 VAL B N 1
ATOM 3393 C CA . VAL B 1 26 ? -11.555 36.125 9.492 1 98.69 26 VAL B CA 1
ATOM 3394 C C . VAL B 1 26 ? -11.523 36.094 7.965 1 98.69 26 VAL B C 1
ATOM 3396 O O . VAL B 1 26 ? -11.07 37.062 7.328 1 98.69 26 VAL B O 1
ATOM 3399 N N . VAL B 1 27 ? -11.953 34.969 7.402 1 98.69 27 VAL B N 1
ATOM 3400 C CA . VAL B 1 27 ? -12.203 34.844 5.969 1 98.69 27 VAL B CA 1
ATOM 3401 C C . VAL B 1 27 ? -13.711 34.844 5.703 1 98.69 27 VAL B C 1
ATOM 3403 O O . VAL B 1 27 ? -14.484 34.25 6.434 1 98.69 27 VAL B O 1
ATOM 3406 N N . ARG B 1 28 ? -14.172 35.562 4.738 1 98.31 28 ARG B N 1
ATOM 3407 C CA . ARG B 1 28 ? -15.555 35.625 4.277 1 98.31 28 ARG B CA 1
ATOM 3408 C C . ARG B 1 28 ? -15.641 35.375 2.777 1 98.31 28 ARG B C 1
ATOM 3410 O O . ARG B 1 28 ? -14.75 35.75 2.021 1 98.31 28 ARG B O 1
ATOM 3417 N N . PRO B 1 29 ? -16.75 34.719 2.348 1 97.44 29 PRO B N 1
ATOM 3418 C CA . PRO B 1 29 ? -16.875 34.375 0.93 1 97.44 29 PRO B CA 1
ATOM 3419 C C . PRO B 1 29 ? -16.734 35.594 0.009 1 97.44 29 PRO B C 1
ATOM 3421 O O . PRO B 1 29 ? -16.203 35.469 -1.094 1 97.44 29 PRO B O 1
ATOM 3424 N N . GLU B 1 30 ? -17.109 36.719 0.437 1 96.94 30 GLU B N 1
ATOM 3425 C CA . GLU B 1 30 ? -17.078 37.938 -0.385 1 96.94 30 GLU B CA 1
ATOM 3426 C C . GLU B 1 30 ? -15.648 38.375 -0.647 1 96.94 30 GLU B C 1
ATOM 3428 O O . GLU B 1 30 ? -15.398 39.188 -1.558 1 96.94 30 GLU B O 1
ATOM 3433 N N . ARG B 1 31 ? -14.688 37.812 0.13 1 97.12 31 ARG B N 1
ATOM 3434 C CA . ARG B 1 31 ? -13.305 38.219 0.001 1 97.12 31 ARG B CA 1
ATOM 3435 C C . ARG B 1 31 ? -12.406 37.062 -0.427 1 97.12 31 ARG B C 1
ATOM 3437 O O . ARG B 1 31 ? -11.188 37.125 -0.274 1 97.12 31 ARG B O 1
ATOM 3444 N N . TYR B 1 32 ? -12.984 35.938 -0.853 1 97.69 32 TYR B N 1
ATOM 3445 C CA . TYR B 1 32 ? -12.148 34.844 -1.298 1 97.69 32 TYR B CA 1
ATOM 3446 C C . TYR B 1 32 ? -11.086 35.312 -2.283 1 97.69 32 TYR B C 1
ATOM 3448 O O . TYR B 1 32 ? -11.359 36.156 -3.135 1 97.69 32 TYR B O 1
ATOM 3456 N N . GLY B 1 33 ? -9.945 34.844 -2.168 1 97.94 33 GLY B N 1
ATOM 3457 C CA . GLY B 1 33 ? -8.828 35.25 -3.006 1 97.94 33 GLY B CA 1
ATOM 3458 C C . GLY B 1 33 ? -7.484 35.094 -2.318 1 97.94 33 GLY B C 1
ATOM 3459 O O . GLY B 1 33 ? -7.309 34.188 -1.483 1 97.94 33 GLY B O 1
ATOM 3460 N N . ASP B 1 34 ? -6.598 36 -2.67 1 98.25 34 ASP B N 1
ATOM 3461 C CA . ASP B 1 34 ? -5.266 35.938 -2.078 1 98.25 34 ASP B CA 1
ATOM 3462 C C . ASP B 1 34 ? -5.324 36.188 -0.573 1 98.25 34 ASP B C 1
ATOM 3464 O O . ASP B 1 34 ? -6.082 37.031 -0.109 1 98.25 34 ASP B O 1
ATOM 3468 N N . PRO B 1 35 ? -4.523 35.469 0.182 1 98.69 35 PRO B N 1
ATOM 3469 C CA . PRO B 1 35 ? -4.547 35.594 1.641 1 98.69 35 PRO B CA 1
ATOM 3470 C C . PRO B 1 35 ? -4.41 37.062 2.104 1 98.69 35 PRO B C 1
ATOM 3472 O O . PRO B 1 35 ? -5.102 37.469 3.031 1 98.69 35 PRO B O 1
ATOM 3475 N N . ILE B 1 36 ? -3.633 37.844 1.413 1 98.38 36 ILE B N 1
ATOM 3476 C CA . ILE B 1 36 ? -3.293 39.188 1.843 1 98.38 36 ILE B CA 1
ATOM 3477 C C . ILE B 1 36 ? -4.559 40.031 1.904 1 98.38 36 ILE B C 1
ATOM 3479 O O . ILE B 1 36 ? -4.645 40.969 2.705 1 98.38 36 ILE B O 1
ATOM 3483 N N . THR B 1 37 ? -5.59 39.688 1.155 1 98.12 37 THR B N 1
ATOM 3484 C CA . THR B 1 37 ? -6.832 40.469 1.117 1 98.12 37 THR B CA 1
ATOM 3485 C C . THR B 1 37 ? -7.965 39.688 1.781 1 98.12 37 THR B C 1
ATOM 3487 O O . THR B 1 37 ? -8.867 40.281 2.375 1 98.12 37 THR B O 1
ATOM 3490 N N . ALA B 1 38 ? -7.918 38.375 1.702 1 98.62 38 ALA B N 1
ATOM 3491 C CA . ALA B 1 38 ? -9.016 37.5 2.143 1 98.62 38 ALA B CA 1
ATOM 3492 C C . ALA B 1 38 ? -9.078 37.438 3.666 1 98.62 38 ALA B C 1
ATOM 3494 O O . ALA B 1 38 ? -10.156 37.281 4.242 1 98.62 38 ALA B O 1
ATOM 3495 N N . ILE B 1 39 ? -7.961 37.5 4.312 1 98.75 39 ILE B N 1
ATOM 3496 C CA . ILE B 1 39 ? -7.867 37.375 5.762 1 98.75 39 ILE B CA 1
ATOM 3497 C C . ILE B 1 39 ? -7.855 38.75 6.41 1 98.75 39 ILE B C 1
ATOM 3499 O O . ILE B 1 39 ? -6.934 39.562 6.184 1 98.75 39 ILE B O 1
ATOM 3503 N N . GLN B 1 40 ? -8.828 39.031 7.234 1 98.62 40 GLN B N 1
ATOM 3504 C CA . GLN B 1 40 ? -8.953 40.344 7.848 1 98.62 40 GLN B CA 1
ATOM 3505 C C . GLN B 1 40 ? -9.312 40.219 9.328 1 98.62 40 GLN B C 1
ATOM 3507 O O . GLN B 1 40 ? -10.094 39.344 9.719 1 98.62 40 GLN B O 1
ATOM 3512 N N . GLU B 1 41 ? -8.773 41.125 10.094 1 98.69 41 GLU B N 1
ATOM 3513 C CA . GLU B 1 41 ? -9.086 41.219 11.516 1 98.69 41 GLU B CA 1
ATOM 3514 C C . GLU B 1 41 ? -10.516 41.688 11.742 1 98.69 41 GLU B C 1
ATOM 3516 O O . GLU B 1 41 ? -10.945 42.656 11.125 1 98.69 41 GLU B O 1
ATOM 3521 N N . GLU B 1 42 ? -11.211 41 12.547 1 98.62 42 GLU B N 1
ATOM 3522 C CA . GLU B 1 42 ? -12.547 41.406 12.977 1 98.62 42 GLU B CA 1
ATOM 3523 C C . GLU B 1 42 ? -12.734 41.188 14.477 1 98.62 42 GLU B C 1
ATOM 3525 O O . GLU B 1 42 ? -12.039 40.375 15.086 1 98.62 42 GLU B O 1
ATOM 3530 N N . LEU B 1 43 ? -13.562 42.031 15.039 1 98.56 43 LEU B N 1
ATOM 3531 C CA . LEU B 1 43 ? -14.047 41.812 16.391 1 98.56 43 LEU B CA 1
ATOM 3532 C C . LEU B 1 43 ? -15.375 41.062 16.391 1 98.56 43 LEU B C 1
ATOM 3534 O O . LEU B 1 43 ? -16.391 41.594 15.906 1 98.56 43 LEU B O 1
ATOM 3538 N N . ILE B 1 44 ? -15.352 39.844 16.891 1 98.12 44 ILE B N 1
ATOM 3539 C CA . ILE B 1 44 ? -16.547 39 16.797 1 98.12 44 ILE B CA 1
ATOM 3540 C C . ILE B 1 44 ? -16.844 38.375 18.156 1 98.12 44 ILE B C 1
ATOM 3542 O O . ILE B 1 44 ? -16.047 38.469 19.078 1 98.12 44 ILE B O 1
ATOM 3546 N N . ASP B 1 45 ? -17.984 37.719 18.25 1 98 45 ASP B N 1
ATOM 3547 C CA . ASP B 1 45 ? -18.375 37.062 19.484 1 98 45 ASP B CA 1
ATOM 3548 C C . ASP B 1 45 ? -17.5 35.844 19.75 1 98 45 ASP B C 1
ATOM 3550 O O . ASP B 1 45 ? -17.141 35.094 18.828 1 98 45 ASP B O 1
ATOM 3554 N N . VAL B 1 46 ? -17.109 35.656 21.016 1 98.25 46 VAL B N 1
ATOM 3555 C CA . VAL B 1 46 ? -16.484 34.406 21.406 1 98.25 46 VAL B CA 1
ATOM 3556 C C . VAL B 1 46 ? -17.484 33.25 21.297 1 98.25 46 VAL B C 1
ATOM 3558 O O . VAL B 1 46 ? -18.641 33.406 21.688 1 98.25 46 VAL B O 1
ATOM 3561 N N . PRO B 1 47 ? -17.094 32.125 20.75 1 97.25 47 PRO B N 1
ATOM 3562 C CA . PRO B 1 47 ? -18.062 31.062 20.547 1 97.25 47 PRO B CA 1
ATOM 3563 C C . PRO B 1 47 ? -18.422 30.344 21.844 1 97.25 47 PRO B C 1
ATOM 3565 O O . PRO B 1 47 ? -17.609 30.297 22.781 1 97.25 47 PRO B O 1
ATOM 3568 N N . GLU B 1 48 ? -19.625 29.812 21.859 1 96.31 48 GLU B N 1
ATOM 3569 C CA . GLU B 1 48 ? -20 28.875 22.922 1 96.31 48 GLU B CA 1
ATOM 3570 C C . GLU B 1 48 ? -19.375 27.5 22.688 1 96.31 48 GLU B C 1
ATOM 3572 O O . GLU B 1 48 ? -18.953 27.188 21.578 1 96.31 48 GLU B O 1
ATOM 3577 N N . ILE B 1 49 ? -19.312 26.719 23.766 1 97.62 49 ILE B N 1
ATOM 3578 C CA . ILE B 1 49 ? -18.703 25.391 23.609 1 97.62 49 ILE B CA 1
ATOM 3579 C C . ILE B 1 49 ? -19.734 24.312 23.969 1 97.62 49 ILE B C 1
ATOM 3581 O O . ILE B 1 49 ? -20.594 24.531 24.828 1 97.62 49 ILE B O 1
ATOM 3585 N N . ALA B 1 50 ? -19.609 23.219 23.281 1 96.25 50 ALA B N 1
ATOM 3586 C CA . ALA B 1 50 ? -20.406 22.031 23.562 1 96.25 50 ALA B CA 1
ATOM 3587 C C . ALA B 1 50 ? -19.859 21.281 24.797 1 96.25 50 ALA B C 1
ATOM 3589 O O . ALA B 1 50 ? -18.797 21.625 25.312 1 96.25 50 ALA B O 1
ATOM 3590 N N . PRO B 1 51 ? -20.609 20.281 25.344 1 96.81 51 PRO B N 1
ATOM 3591 C CA . PRO B 1 51 ? -20.203 19.578 26.562 1 96.81 51 PRO B CA 1
ATOM 3592 C C . PRO B 1 51 ? -18.844 18.891 26.422 1 96.81 51 PRO B C 1
ATOM 3594 O O . PRO B 1 51 ? -18.141 18.719 27.422 1 96.81 51 PRO B O 1
ATOM 3597 N N . ASP B 1 52 ? -18.438 18.531 25.25 1 96.19 52 ASP B N 1
ATOM 3598 C CA . ASP B 1 52 ? -17.188 17.812 25.094 1 96.19 52 ASP B CA 1
ATOM 3599 C C . ASP B 1 52 ? -16.109 18.734 24.516 1 96.19 52 ASP B C 1
ATOM 3601 O O . ASP B 1 52 ? -15.078 18.266 24.031 1 96.19 52 ASP B O 1
ATOM 3605 N N . GLU B 1 53 ? -16.328 20 24.531 1 98.19 53 GLU B N 1
ATOM 3606 C CA . GLU B 1 53 ? -15.414 20.953 23.922 1 98.19 53 GLU B CA 1
ATOM 3607 C C . GLU B 1 53 ? -14.695 21.781 24.984 1 98.19 53 GLU B C 1
ATOM 3609 O O . GLU B 1 53 ? -15.109 21.812 26.141 1 98.19 53 GLU B O 1
ATOM 3614 N N . VAL B 1 54 ? -13.633 22.375 24.531 1 98.75 54 VAL B N 1
ATOM 3615 C CA . VAL B 1 54 ? -12.742 23.203 25.344 1 98.75 54 VAL B CA 1
ATOM 3616 C C . VAL B 1 54 ? -12.523 24.547 24.672 1 98.75 54 VAL B C 1
ATOM 3618 O O . VAL B 1 54 ? -12.32 24.609 23.453 1 98.75 54 VAL B O 1
ATOM 3621 N N . LEU B 1 55 ? -12.664 25.578 25.453 1 98.81 55 LEU B N 1
ATOM 3622 C CA . LEU B 1 55 ? -12.273 26.906 24.984 1 98.81 55 LEU B CA 1
ATOM 3623 C C . LEU B 1 55 ? -10.844 27.219 25.406 1 98.81 55 LEU B C 1
ATOM 3625 O O . LEU B 1 55 ? -10.523 27.203 26.594 1 98.81 55 LEU B O 1
ATOM 3629 N N . VAL B 1 56 ? -10.016 27.5 24.453 1 98.88 56 VAL B N 1
ATOM 3630 C CA . VAL B 1 56 ? -8.602 27.734 24.734 1 98.88 56 VAL B CA 1
ATOM 3631 C C . VAL B 1 56 ? -8.234 29.172 24.375 1 98.88 56 VAL B C 1
ATOM 3633 O O . VAL B 1 56 ? -8.562 29.656 23.281 1 98.88 56 VAL B O 1
ATOM 3636 N N . ALA B 1 57 ? -7.637 29.891 25.312 1 98.94 57 ALA B N 1
ATOM 3637 C CA . ALA B 1 57 ? -6.977 31.156 24.984 1 98.94 57 ALA B CA 1
ATOM 3638 C C . ALA B 1 57 ? -5.691 30.906 24.203 1 98.94 57 ALA B C 1
ATOM 3640 O O . ALA B 1 57 ? -4.715 30.391 24.734 1 98.94 57 ALA B O 1
ATOM 3641 N N . VAL B 1 58 ? -5.723 31.328 22.969 1 98.94 58 VAL B N 1
ATOM 3642 C CA . VAL B 1 58 ? -4.594 31.047 22.094 1 98.94 58 VAL B CA 1
ATOM 3643 C C . VAL B 1 58 ? -3.436 31.984 22.422 1 98.94 58 VAL B C 1
ATOM 3645 O O . VAL B 1 58 ? -3.594 33.219 22.406 1 98.94 58 VAL B O 1
ATOM 3648 N N . MET B 1 59 ? -2.342 31.391 22.734 1 98.94 59 MET B N 1
ATOM 3649 C CA . MET B 1 59 ? -1.154 32.188 22.984 1 98.94 59 MET B CA 1
ATOM 3650 C C . MET B 1 59 ? -0.363 32.406 21.688 1 98.94 59 MET B C 1
ATOM 3652 O O . MET B 1 59 ? 0.146 33.5 21.453 1 98.94 59 MET B O 1
ATOM 3656 N N . ALA B 1 60 ? -0.238 31.406 20.938 1 98.94 60 ALA B N 1
ATOM 3657 C CA . ALA B 1 60 ? 0.345 31.438 19.609 1 98.94 60 ALA B CA 1
ATOM 3658 C C . ALA B 1 60 ? -0.319 30.422 18.688 1 98.94 60 ALA B C 1
ATOM 3660 O O . ALA B 1 60 ? -0.926 29.453 19.172 1 98.94 60 ALA B O 1
ATOM 3661 N N . ALA B 1 61 ? -0.274 30.688 17.391 1 98.88 61 ALA B N 1
ATOM 3662 C CA . ALA B 1 61 ? -0.873 29.828 16.375 1 98.88 61 ALA B CA 1
ATOM 3663 C C . ALA B 1 61 ? 0.152 29.438 15.32 1 98.88 61 ALA B C 1
ATOM 3665 O O . ALA B 1 61 ? 1.074 30.188 15.023 1 98.88 61 ALA B O 1
ATOM 3666 N N . GLY B 1 62 ? -0.008 28.234 14.797 1 98.44 62 GLY B N 1
ATOM 3667 C CA . GLY B 1 62 ? 0.855 27.797 13.711 1 98.44 62 GLY B CA 1
ATOM 3668 C C . GLY B 1 62 ? 0.322 28.156 12.336 1 98.44 62 GLY B C 1
ATOM 3669 O O . GLY B 1 62 ? -0.88 28.359 12.172 1 98.44 62 GLY B O 1
ATOM 3670 N N . VAL B 1 63 ? 1.22 28.266 11.391 1 97.88 63 VAL B N 1
ATOM 3671 C CA . VAL B 1 63 ? 0.856 28.609 10.023 1 97.88 63 VAL B CA 1
ATOM 3672 C C . VAL B 1 63 ? 0.916 27.375 9.133 1 97.88 63 VAL B C 1
ATOM 3674 O O . VAL B 1 63 ? 1.951 26.703 9.055 1 97.88 63 VAL B O 1
ATOM 3677 N N . ASN B 1 64 ? -0.165 27.047 8.516 1 95.94 64 ASN B N 1
ATOM 3678 C CA . ASN B 1 64 ? -0.275 25.906 7.609 1 95.94 64 ASN B CA 1
ATOM 3679 C C . ASN B 1 64 ? -0.978 26.281 6.309 1 95.94 64 ASN B C 1
ATOM 3681 O O . ASN B 1 64 ? -1.744 27.25 6.273 1 95.94 64 ASN B O 1
ATOM 3685 N N . TYR B 1 65 ? -0.771 25.516 5.328 1 94.31 65 TYR B N 1
ATOM 3686 C CA . TYR B 1 65 ? -1.284 25.828 4 1 94.31 65 TYR B CA 1
ATOM 3687 C C . TYR B 1 65 ? -2.805 25.734 3.965 1 94.31 65 TYR B C 1
ATOM 3689 O O . TYR B 1 65 ? -3.449 26.297 3.076 1 94.31 65 TYR B O 1
ATOM 3697 N N . ASN B 1 66 ? -3.41 25.047 4.852 1 95.12 66 ASN B N 1
ATOM 3698 C CA . ASN B 1 66 ? -4.859 24.906 4.922 1 95.12 66 ASN B CA 1
ATOM 3699 C C . ASN B 1 66 ? -5.559 26.266 4.867 1 95.12 66 ASN B C 1
ATOM 3701 O O . ASN B 1 66 ? -6.621 26.391 4.258 1 95.12 66 ASN B O 1
ATOM 3705 N N . ASN B 1 67 ? -4.969 27.172 5.48 1 97.38 67 ASN B N 1
ATOM 3706 C CA . ASN B 1 67 ? -5.629 28.469 5.535 1 97.38 67 ASN B CA 1
ATOM 3707 C C . ASN B 1 67 ? -5.441 29.25 4.234 1 97.38 67 ASN B C 1
ATOM 3709 O O . ASN B 1 67 ? -6.172 30.203 3.969 1 97.38 67 ASN B O 1
ATOM 3713 N N . VAL B 1 68 ? -4.395 28.938 3.457 1 97.44 68 VAL B N 1
ATOM 3714 C CA . VAL B 1 68 ? -4.289 29.453 2.098 1 97.44 68 VAL B CA 1
ATOM 3715 C C . VAL B 1 68 ? -5.473 28.969 1.265 1 97.44 68 VAL B C 1
ATOM 3717 O O . VAL B 1 68 ? -6.129 29.75 0.587 1 97.44 68 VAL B O 1
ATOM 3720 N N . TRP B 1 69 ? -5.77 27.688 1.381 1 96 69 TRP B N 1
ATOM 3721 C CA . TRP B 1 69 ? -6.902 27.125 0.659 1 96 69 TRP B CA 1
ATOM 3722 C C . TRP B 1 69 ? -8.211 27.734 1.127 1 96 69 TRP B C 1
ATOM 3724 O O . TRP B 1 69 ? -9.102 28.016 0.315 1 96 69 TRP B O 1
ATOM 3734 N N . ALA B 1 70 ? -8.32 27.906 2.4 1 97.69 70 ALA B N 1
ATOM 3735 C CA . ALA B 1 70 ? -9.531 28.516 2.949 1 97.69 70 ALA B CA 1
ATOM 3736 C C . ALA B 1 70 ? -9.719 29.938 2.408 1 97.69 70 ALA B C 1
ATOM 3738 O O . ALA B 1 70 ? -10.828 30.328 2.037 1 97.69 70 ALA B O 1
ATOM 3739 N N . ALA B 1 71 ? -8.641 30.656 2.369 1 98.44 71 ALA B N 1
ATOM 3740 C CA . ALA B 1 71 ? -8.688 32.031 1.848 1 98.44 71 ALA B CA 1
ATOM 3741 C C . ALA B 1 71 ? -9.102 32.031 0.38 1 98.44 71 ALA B C 1
ATOM 3743 O O . ALA B 1 71 ? -9.914 32.875 -0.034 1 98.44 71 ALA B O 1
ATOM 3744 N N . LEU B 1 72 ? -8.555 31.078 -0.333 1 97.69 72 LEU B N 1
ATOM 3745 C CA . LEU B 1 72 ? -8.844 30.984 -1.761 1 97.69 72 LEU B CA 1
ATOM 3746 C C . LEU B 1 72 ? -10.281 30.531 -2.002 1 97.69 72 LEU B C 1
ATOM 3748 O O . LEU B 1 72 ? -10.867 30.859 -3.033 1 97.69 72 LEU B O 1
ATOM 3752 N N . GLY B 1 73 ? -10.828 29.844 -1.101 1 96.25 73 GLY B N 1
ATOM 3753 C CA . GLY B 1 73 ? -12.117 29.203 -1.297 1 96.25 73 GLY B CA 1
ATOM 3754 C C . GLY B 1 73 ? -12.062 28.047 -2.273 1 96.25 73 GLY B C 1
ATOM 3755 O O . GLY B 1 73 ? -13.07 27.703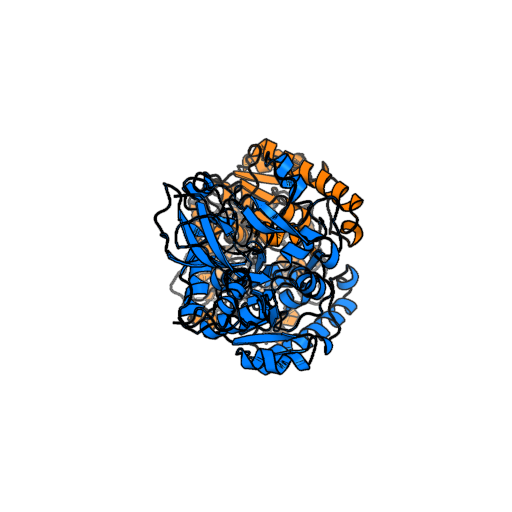 -2.902 1 96.25 73 GLY B O 1
ATOM 3756 N N . PHE B 1 74 ? -10.938 27.578 -2.508 1 90.88 74 PHE B N 1
ATOM 3757 C CA . PHE B 1 74 ? -10.617 26.531 -3.467 1 90.88 74 PHE B CA 1
ATOM 3758 C C . PHE B 1 74 ? -9.484 25.656 -2.949 1 90.88 74 PHE B C 1
ATOM 3760 O O . PHE B 1 74 ? -8.547 26.141 -2.318 1 90.88 74 PHE B O 1
ATOM 3767 N N . PRO B 1 75 ? -9.641 24.375 -3.201 1 85.69 75 PRO B N 1
ATOM 3768 C CA . PRO B 1 75 ? -10.57 23.594 -4.016 1 85.69 75 PRO B CA 1
ATOM 3769 C C . PRO B 1 75 ? -11.922 23.391 -3.332 1 85.69 75 PRO B C 1
ATOM 3771 O O . PRO B 1 75 ? -12.883 22.953 -3.975 1 85.69 75 PRO B O 1
ATOM 3774 N N . VAL B 1 76 ? -11.992 23.656 -2.092 1 89.44 76 VAL B N 1
ATOM 3775 C CA . VAL B 1 76 ? -13.25 23.484 -1.361 1 89.44 76 VAL B CA 1
ATOM 3776 C C . VAL B 1 76 ? -13.688 24.828 -0.766 1 89.44 76 VAL B C 1
ATOM 3778 O O . VAL B 1 76 ? -12.883 25.531 -0.146 1 89.44 76 VAL B O 1
ATOM 3781 N N . ASP B 1 77 ? -14.883 25.188 -1.021 1 96.06 77 ASP B N 1
ATOM 3782 C CA . ASP B 1 77 ? -15.508 26.266 -0.27 1 96.06 77 ASP B CA 1
ATOM 3783 C C . ASP B 1 77 ? -15.914 25.797 1.129 1 96.06 77 ASP B C 1
ATOM 3785 O O . ASP B 1 77 ? -17.031 25.328 1.333 1 96.06 77 ASP B O 1
ATOM 3789 N N . VAL B 1 78 ? -15 26.031 2.072 1 96.56 78 VAL B N 1
ATOM 3790 C CA . VAL B 1 78 ? -15.164 25.453 3.4 1 96.56 78 VAL B CA 1
ATOM 3791 C C . VAL B 1 78 ? -16.359 26.078 4.102 1 96.56 78 VAL B C 1
ATOM 3793 O O . VAL B 1 78 ? -17.047 25.438 4.898 1 96.56 78 VAL B O 1
ATOM 3796 N N . ILE B 1 79 ? -16.656 27.391 3.867 1 98 79 ILE B N 1
ATOM 3797 C CA . ILE B 1 79 ? -17.797 28.078 4.465 1 98 79 ILE B CA 1
ATOM 3798 C C . ILE B 1 79 ? -19.094 27.516 3.891 1 98 79 ILE B C 1
ATOM 3800 O O . ILE B 1 79 ? -20 27.141 4.641 1 98 79 ILE B O 1
ATOM 3804 N N . GLY B 1 80 ? -19.125 27.469 2.572 1 97.44 80 GLY B N 1
ATOM 3805 C CA . GLY B 1 80 ? -20.281 26.875 1.928 1 97.44 80 GLY B CA 1
ATOM 3806 C C . GLY B 1 80 ? -20.547 25.438 2.361 1 97.44 80 GLY B C 1
ATOM 3807 O O . GLY B 1 80 ? -21.703 25.047 2.586 1 97.44 80 GLY B O 1
ATOM 3808 N N . ALA B 1 81 ? -19.516 24.688 2.482 1 96.44 81 ALA B N 1
ATOM 3809 C CA . ALA B 1 81 ? -19.641 23.297 2.889 1 96.44 81 ALA B CA 1
ATOM 3810 C C . ALA B 1 81 ? -20.234 23.188 4.289 1 96.44 81 ALA B C 1
ATOM 3812 O O . ALA B 1 81 ? -21.094 22.328 4.539 1 96.44 81 ALA B O 1
ATOM 3813 N N . ARG B 1 82 ? -19.781 23.984 5.211 1 96.5 82 ARG B N 1
ATOM 3814 C CA . ARG B 1 82 ? -20.281 23.969 6.582 1 96.5 82 ARG B CA 1
ATOM 3815 C C . ARG B 1 82 ? -21.719 24.469 6.645 1 96.5 82 ARG B C 1
ATOM 3817 O O . ARG B 1 82 ? -22.531 23.953 7.414 1 96.5 82 ARG B O 1
ATOM 3824 N N . ASN B 1 83 ? -21.984 25.469 5.832 1 97.19 83 ASN B N 1
ATOM 3825 C CA . ASN B 1 83 ? -23.344 26 5.789 1 97.19 83 ASN B CA 1
ATOM 3826 C C . ASN B 1 83 ? -24.344 24.953 5.285 1 97.19 83 ASN B C 1
ATOM 3828 O O . ASN B 1 83 ? -25.469 24.875 5.785 1 97.19 83 ASN B O 1
ATOM 3832 N N . LYS B 1 84 ? -23.969 24.234 4.332 1 96.44 84 LYS B N 1
ATOM 3833 C CA . LYS B 1 84 ? -24.797 23.172 3.807 1 96.44 84 LYS B CA 1
ATOM 3834 C C . LYS B 1 84 ? -25.109 22.125 4.883 1 96.44 84 LYS B C 1
ATOM 3836 O O . LYS B 1 84 ? -26.141 21.469 4.84 1 96.44 84 LYS B O 1
ATOM 3841 N N . LYS B 1 85 ? -24.203 22.031 5.844 1 92.81 85 LYS B N 1
ATOM 3842 C CA . LYS B 1 85 ? -24.375 21.078 6.934 1 92.81 85 LYS B CA 1
ATOM 3843 C C . LYS B 1 85 ? -25.141 21.703 8.102 1 92.81 85 LYS B C 1
ATOM 3845 O O . LYS B 1 85 ? -25.328 21.062 9.141 1 92.81 85 LYS B O 1
ATOM 3850 N N . GLY B 1 86 ? -25.438 23.031 7.98 1 94.56 86 GLY B N 1
ATOM 3851 C CA . GLY B 1 86 ? -26.328 23.641 8.953 1 94.56 86 GLY B CA 1
ATOM 3852 C C . GLY B 1 86 ? -25.641 24.688 9.812 1 94.56 86 GLY B C 1
ATOM 3853 O O . GLY B 1 86 ? -26.297 25.328 10.656 1 94.56 86 GLY B O 1
ATOM 3854 N N . GLU B 1 87 ? -24.297 24.844 9.703 1 94.38 87 GLU B N 1
ATOM 3855 C CA . GLU B 1 87 ? -23.609 25.875 10.477 1 94.38 87 GLU B CA 1
ATOM 3856 C C . GLU B 1 87 ? -23.984 27.266 9.977 1 94.38 87 GLU B C 1
ATOM 3858 O O . GLU B 1 87 ? -23.875 27.562 8.781 1 94.38 87 GLU B O 1
ATOM 3863 N N . PRO B 1 88 ? -24.344 28.141 10.852 1 94.44 88 PRO B N 1
ATOM 3864 C CA . PRO B 1 88 ? -24.906 29.422 10.43 1 94.44 88 PRO B CA 1
ATOM 3865 C C . PRO B 1 88 ? -23.844 30.453 10.07 1 94.44 88 PRO B C 1
ATOM 3867 O O . PRO B 1 88 ? -24.125 31.438 9.383 1 94.44 88 PRO B O 1
ATOM 3870 N N . GLU B 1 89 ? -22.656 30.281 10.547 1 95.94 89 GLU B N 1
ATOM 3871 C CA . GLU B 1 89 ? -21.625 31.312 10.414 1 95.94 89 GLU B CA 1
ATOM 3872 C C . GLU B 1 89 ? -21.234 31.5 8.945 1 95.94 89 GLU B C 1
ATOM 3874 O O . GLU B 1 89 ? -20.906 30.547 8.25 1 95.94 89 GLU B O 1
ATOM 3879 N N . LYS B 1 90 ? -21.219 32.688 8.516 1 96.94 90 LYS B N 1
ATOM 3880 C CA . LYS B 1 90 ? -20.828 33 7.145 1 96.94 90 LYS B CA 1
ATOM 3881 C C . LYS B 1 90 ? -19.391 33.5 7.086 1 96.94 90 LYS B C 1
ATOM 3883 O O . LYS B 1 90 ? -19.062 34.438 6.336 1 96.94 90 LYS B O 1
ATOM 3888 N N . PHE B 1 91 ? -18.641 33.031 7.996 1 98.25 91 PHE B N 1
ATOM 3889 C CA . PHE B 1 91 ? -17.219 33.344 8.055 1 98.25 91 PHE B CA 1
ATOM 3890 C C . PHE B 1 91 ? -16.422 32.125 8.508 1 98.25 91 PHE B C 1
ATOM 3892 O O . PHE B 1 91 ? -16.984 31.125 8.938 1 98.25 91 PHE B O 1
ATOM 3899 N N . HIS B 1 92 ? -15.133 32.219 8.297 1 98.56 92 HIS B N 1
ATOM 3900 C CA . HIS B 1 92 ? -14.234 31.125 8.672 1 98.56 92 HIS B CA 1
ATOM 3901 C C . HIS B 1 92 ? -13.031 31.656 9.445 1 98.56 92 HIS B C 1
ATOM 3903 O O . HIS B 1 92 ? -12.414 32.656 9.039 1 98.56 92 HIS B O 1
ATOM 3909 N N . ILE B 1 93 ? -12.812 31.125 10.609 1 98.81 93 ILE B N 1
ATOM 3910 C CA . ILE B 1 93 ? -11.57 31.328 11.336 1 98.81 93 ILE B CA 1
ATOM 3911 C C . ILE B 1 93 ? -10.688 30.078 11.211 1 98.81 93 ILE B C 1
ATOM 3913 O O . ILE B 1 93 ? -11 29.031 11.781 1 98.81 93 ILE B O 1
ATOM 3917 N N . GLY B 1 94 ? -9.609 30.234 10.484 1 98.44 94 GLY B N 1
ATOM 3918 C CA . GLY B 1 94 ? -8.688 29.125 10.281 1 98.44 94 GLY B CA 1
ATOM 3919 C C . GLY B 1 94 ? -7.703 28.953 11.422 1 98.44 94 GLY B C 1
ATOM 3920 O O . GLY B 1 94 ? -7.941 29.422 12.531 1 98.44 94 GLY B O 1
ATOM 3921 N N . GLY B 1 95 ? -6.645 28.188 11.148 1 98.44 95 GLY B N 1
ATOM 3922 C CA . GLY B 1 95 ? -5.613 27.875 12.133 1 98.44 95 GLY B CA 1
ATOM 3923 C C . GLY B 1 95 ? -5.762 26.5 12.742 1 98.44 95 GLY B C 1
ATOM 3924 O O . GLY B 1 95 ? -6.5 26.312 13.719 1 98.44 95 GLY B O 1
ATOM 3925 N N . SER B 1 96 ? -4.98 25.562 12.305 1 98.44 96 SER B N 1
ATOM 3926 C CA . SER B 1 96 ? -5.133 24.156 12.672 1 98.44 96 SER B CA 1
ATOM 3927 C C . SER B 1 96 ? -4.035 23.719 13.633 1 98.44 96 SER B C 1
ATOM 3929 O O . SER B 1 96 ? -3.811 22.516 13.82 1 98.44 96 SER B O 1
ATOM 3931 N N . ASP B 1 97 ? -3.293 24.656 14.172 1 98.06 97 ASP B N 1
ATOM 3932 C CA . ASP B 1 97 ? -2.209 24.453 15.125 1 98.06 97 ASP B CA 1
ATOM 3933 C C . ASP B 1 97 ? -2.16 25.578 16.156 1 98.06 97 ASP B C 1
ATOM 3935 O O . ASP B 1 97 ? -2.32 26.75 15.797 1 98.06 97 ASP B O 1
ATOM 3939 N N . ALA B 1 98 ? -1.916 25.172 17.453 1 98.81 98 ALA B N 1
ATOM 3940 C CA . ALA B 1 98 ? -1.889 26.234 18.438 1 98.81 98 ALA B CA 1
ATOM 3941 C C . ALA B 1 98 ? -1.268 25.766 19.75 1 98.81 98 ALA B C 1
ATOM 3943 O O . ALA B 1 98 ? -1.195 24.562 20.016 1 98.81 98 ALA B O 1
ATOM 3944 N N . SER B 1 99 ? -0.804 26.719 20.484 1 98.94 99 SER B N 1
ATOM 3945 C CA . SER B 1 99 ? -0.542 26.578 21.922 1 98.94 99 SER B CA 1
ATOM 3946 C C . SER B 1 99 ? -1.332 27.609 22.719 1 98.94 99 SER B C 1
ATOM 3948 O O . SER B 1 99 ? -1.582 28.719 22.234 1 98.94 99 SER B O 1
ATOM 3950 N N . GLY B 1 100 ? -1.727 27.188 23.875 1 98.88 100 GLY B N 1
ATOM 3951 C CA . GLY B 1 100 ? -2.541 28.125 24.641 1 98.88 100 GLY B CA 1
ATOM 3952 C C . GLY B 1 100 ? -2.9 27.594 26.016 1 98.88 100 GLY B C 1
ATOM 3953 O O . GLY B 1 100 ? -2.258 26.672 26.516 1 98.88 100 GLY B O 1
ATOM 3954 N N . ILE B 1 101 ? -3.859 28.312 26.625 1 98.88 101 ILE B N 1
ATOM 3955 C CA . ILE B 1 101 ? -4.297 28.016 27.984 1 98.88 101 ILE B CA 1
ATOM 3956 C C . ILE B 1 101 ? -5.789 27.703 27.984 1 98.88 101 ILE B C 1
ATOM 3958 O O . ILE B 1 101 ? -6.59 28.438 27.391 1 98.88 101 ILE B O 1
ATOM 3962 N N . VAL B 1 102 ? -6.137 26.641 28.688 1 98.88 102 VAL B N 1
ATOM 3963 C CA . VAL B 1 102 ? -7.543 26.266 28.812 1 98.88 102 VAL B CA 1
ATOM 3964 C C . VAL B 1 102 ? -8.281 27.297 29.656 1 98.88 102 VAL B C 1
ATOM 3966 O O . VAL B 1 102 ? -7.887 27.578 30.797 1 98.88 102 VAL B O 1
ATOM 3969 N N . TYR B 1 103 ? -9.375 27.844 29.094 1 98.56 103 TYR B N 1
ATOM 3970 C CA . TYR B 1 103 ? -10.086 28.906 29.797 1 98.56 103 TYR B CA 1
ATOM 3971 C C . TYR B 1 103 ? -11.484 28.438 30.203 1 98.56 103 TYR B C 1
ATOM 3973 O O . TYR B 1 103 ? -12.062 28.984 31.156 1 98.56 103 TYR B O 1
ATOM 3981 N N . LYS B 1 104 ? -12.062 27.578 29.531 1 98.38 104 LYS B N 1
ATOM 3982 C CA . LYS B 1 104 ? -13.375 27.016 29.812 1 98.38 104 LYS B CA 1
ATOM 3983 C C . LYS B 1 104 ? -13.461 25.562 29.312 1 98.38 104 LYS B C 1
ATOM 3985 O O . LYS B 1 104 ? -12.867 25.219 28.297 1 98.38 104 LYS B O 1
ATOM 3990 N N . VAL B 1 105 ? -14.172 24.703 30.078 1 98.5 105 VAL B N 1
ATOM 3991 C CA . VAL B 1 105 ? -14.359 23.312 29.672 1 98.5 105 VAL B CA 1
ATOM 3992 C C . VAL B 1 105 ? -15.844 22.953 29.719 1 98.5 105 VAL B C 1
ATOM 3994 O O . VAL B 1 105 ? -16.578 23.422 30.594 1 98.5 105 VAL B O 1
ATOM 3997 N N . GLY B 1 106 ? -16.234 22.188 28.734 1 98.06 106 GLY B N 1
ATOM 3998 C CA . GLY B 1 106 ? -17.594 21.641 28.766 1 98.06 106 GLY B CA 1
ATOM 3999 C C . GLY B 1 106 ? -17.797 20.656 29.891 1 98.06 106 GLY B C 1
ATOM 4000 O O . GLY B 1 106 ? -16.828 20.188 30.5 1 98.06 106 GLY B O 1
ATOM 4001 N N . ALA B 1 107 ? -19.078 20.25 30.062 1 97.38 107 ALA B N 1
ATOM 4002 C CA . ALA B 1 107 ? -19.484 19.438 31.203 1 97.38 107 ALA B CA 1
ATOM 4003 C C . ALA B 1 107 ? -18.922 18.031 31.109 1 97.38 107 ALA B C 1
ATOM 4005 O O . ALA B 1 107 ? -18.719 17.359 32.125 1 97.38 107 ALA B O 1
ATOM 4006 N N . ASP B 1 108 ? -18.562 17.562 29.922 1 96.5 108 ASP B N 1
ATOM 4007 C CA . ASP B 1 108 ? -18.141 16.188 29.734 1 96.5 108 ASP B CA 1
ATOM 4008 C C . ASP B 1 108 ? -16.609 16.078 29.625 1 96.5 108 ASP B C 1
ATOM 4010 O O . ASP B 1 108 ? -16.078 14.984 29.484 1 96.5 108 ASP B O 1
ATOM 4014 N N . VAL B 1 109 ? -15.953 17.172 29.672 1 97.5 109 VAL B N 1
ATOM 4015 C CA . VAL B 1 109 ? -14.5 17.203 29.516 1 97.5 109 VAL B CA 1
ATOM 4016 C C . VAL B 1 109 ? -13.836 16.703 30.797 1 97.5 109 VAL B C 1
ATOM 4018 O O . VAL B 1 109 ? -14.188 17.156 31.906 1 97.5 109 VAL B O 1
ATOM 4021 N N . LYS B 1 110 ? -12.859 15.719 30.609 1 92.44 110 LYS B N 1
ATOM 4022 C CA . LYS B 1 110 ? -12.211 15.156 31.797 1 92.44 110 LYS B CA 1
ATOM 4023 C C . LYS B 1 110 ? -10.695 15.195 31.656 1 92.44 110 LYS B C 1
ATOM 4025 O O . LYS B 1 110 ? -9.977 15.086 32.656 1 92.44 110 LYS B O 1
ATOM 4030 N N . ASN B 1 111 ? -10.219 15.469 30.594 1 94.44 111 ASN B N 1
ATOM 4031 C CA . ASN B 1 111 ? -8.789 15.266 30.359 1 94.44 111 ASN B CA 1
ATOM 4032 C C . ASN B 1 111 ? -8 16.547 30.594 1 94.44 111 ASN B C 1
ATOM 4034 O O . ASN B 1 111 ? -6.773 16.516 30.719 1 94.44 111 ASN B O 1
ATOM 4038 N N . VAL B 1 112 ? -8.672 17.75 30.609 1 98.25 112 VAL B N 1
ATOM 4039 C CA . VAL B 1 112 ? -8.023 19.031 30.891 1 98.25 112 VAL B CA 1
ATOM 4040 C C . VAL B 1 112 ? -8.891 19.859 31.828 1 98.25 112 VAL B C 1
ATOM 4042 O O . VAL B 1 112 ? -10.078 19.578 32 1 98.25 112 VAL B O 1
ATOM 4045 N N . LYS B 1 113 ? -8.273 20.875 32.406 1 98.31 113 LYS B N 1
ATOM 4046 C CA . LYS B 1 113 ? -8.977 21.828 33.25 1 98.31 113 LYS B CA 1
ATOM 4047 C C . LYS B 1 113 ? -8.523 23.25 33 1 98.31 113 LYS B C 1
ATOM 4049 O O . LYS B 1 113 ? -7.48 23.469 32.375 1 98.31 113 LYS B O 1
ATOM 4054 N N . VAL B 1 114 ? -9.312 24.141 33.469 1 98.5 114 VAL B N 1
ATOM 4055 C CA . VAL B 1 114 ? -9 25.562 33.312 1 98.5 114 VAL B CA 1
ATOM 4056 C C . VAL B 1 114 ? -7.613 25.844 33.906 1 98.5 114 VAL B C 1
ATOM 4058 O O . VAL B 1 114 ? -7.293 25.406 35 1 98.5 114 VAL B O 1
ATOM 4061 N N . GLY B 1 115 ? -6.773 26.453 33.094 1 98.62 115 GLY B N 1
ATOM 4062 C CA . GLY B 1 115 ? -5.43 26.812 33.531 1 98.62 115 GLY B CA 1
ATOM 4063 C C . GLY B 1 115 ? -4.359 25.938 32.875 1 98.62 115 GLY B C 1
ATOM 4064 O O . GLY B 1 115 ? -3.18 26.297 32.875 1 98.62 115 GLY B O 1
ATOM 4065 N N . ASP B 1 116 ? -4.727 24.781 32.406 1 98.69 116 ASP B N 1
ATOM 4066 C CA . ASP B 1 116 ? -3.76 23.891 31.766 1 98.69 116 ASP B CA 1
ATOM 4067 C C . ASP B 1 116 ? -3.156 24.531 30.531 1 98.69 116 ASP B C 1
ATOM 4069 O O . ASP B 1 116 ? -3.865 25.172 29.75 1 98.69 116 ASP B O 1
ATOM 4073 N N . GLU B 1 117 ? -1.823 24.453 30.328 1 98.88 117 GLU B N 1
ATOM 4074 C CA . GLU B 1 117 ? -1.137 24.828 29.094 1 98.88 117 GLU B CA 1
ATOM 4075 C C . GLU B 1 117 ? -1.105 23.672 28.094 1 98.88 117 GLU B C 1
ATOM 4077 O O . GLU B 1 117 ? -0.624 22.594 28.422 1 98.88 117 GLU B O 1
ATOM 4082 N N . VAL B 1 118 ? -1.578 23.938 26.906 1 98.88 118 VAL B N 1
ATOM 4083 C CA . VAL B 1 118 ? -1.793 22.812 26 1 98.88 118 VAL B CA 1
ATOM 4084 C C . VAL B 1 118 ? -1.261 23.156 24.609 1 98.88 118 VAL B C 1
ATOM 4086 O O . VAL B 1 118 ? -1.073 24.344 24.281 1 98.88 118 VAL B O 1
ATOM 4089 N N . VAL B 1 119 ? -0.902 22.188 23.859 1 98.88 119 VAL B N 1
ATOM 4090 C CA . VAL B 1 119 ? -0.796 22.219 22.406 1 98.88 119 VAL B CA 1
ATOM 4091 C C . VAL B 1 119 ? -1.955 21.453 21.766 1 98.88 119 VAL B C 1
ATOM 4093 O O . VAL B 1 119 ? -2.477 20.516 22.375 1 98.88 119 VAL B O 1
ATOM 4096 N N . LEU B 1 120 ? -2.35 21.891 20.609 1 98.81 120 LEU B N 1
ATOM 4097 C CA . LEU B 1 120 ? -3.574 21.359 20.016 1 98.81 120 LEU B CA 1
ATOM 4098 C C . LEU B 1 120 ? -3.277 20.641 18.703 1 98.81 120 LEU B C 1
ATOM 4100 O O . LEU B 1 120 ? -2.521 21.141 17.875 1 98.81 120 LEU B O 1
ATOM 4104 N N . HIS B 1 121 ? -3.83 19.422 18.562 1 98.62 121 HIS B N 1
ATOM 4105 C CA . HIS B 1 121 ? -3.795 18.812 17.234 1 98.62 121 HIS B CA 1
ATOM 4106 C C . HIS B 1 121 ? -5.121 19.016 16.5 1 98.62 121 HIS B C 1
ATOM 4108 O O . HIS B 1 121 ? -6.121 19.391 17.109 1 98.62 121 HIS B O 1
ATOM 4114 N N . CYS B 1 122 ? -5.203 18.703 15.234 1 98.62 122 CYS B N 1
ATOM 4115 C CA . CYS B 1 122 ? -6.316 19.234 14.453 1 98.62 122 CYS B CA 1
ATOM 4116 C C . CYS B 1 122 ? -7.309 18.125 14.109 1 98.62 122 CYS B C 1
ATOM 4118 O O . CYS B 1 122 ? -8.266 18.344 13.367 1 98.62 122 CYS B O 1
ATOM 4120 N N . GLY B 1 123 ? -7.094 16.906 14.633 1 98.44 123 GLY B N 1
ATOM 4121 C CA . GLY B 1 123 ? -8.039 15.844 14.367 1 98.44 123 GLY B CA 1
ATOM 4122 C C . GLY B 1 123 ? -9.328 15.977 15.148 1 98.44 123 GLY B C 1
ATOM 4123 O O . GLY B 1 123 ? -9.305 16.188 16.359 1 98.44 123 GLY B O 1
ATOM 4124 N N . ILE B 1 124 ? -10.461 15.914 14.422 1 97.62 124 ILE B N 1
ATOM 4125 C CA . ILE B 1 124 ? -11.781 15.953 15.047 1 97.62 124 ILE B CA 1
ATOM 4126 C C . ILE B 1 124 ? -12.594 14.742 14.609 1 97.62 124 ILE B C 1
ATOM 4128 O O . ILE B 1 124 ? -12.547 14.336 13.445 1 97.62 124 ILE B O 1
ATOM 4132 N N . TRP B 1 125 ? -13.297 14.148 15.539 1 97.94 125 TRP B N 1
ATOM 4133 C CA . TRP B 1 125 ? -14.25 13.102 15.211 1 97.94 125 TRP B CA 1
ATOM 4134 C C . TRP B 1 125 ? -15.32 12.977 16.297 1 97.94 125 TRP B C 1
ATOM 4136 O O . TRP B 1 125 ? -15.094 13.352 17.438 1 97.94 125 TRP B O 1
ATOM 4146 N N . ASP B 1 126 ? -16.469 12.438 15.914 1 97 126 ASP B N 1
ATOM 4147 C CA . ASP B 1 126 ? -17.578 12.203 16.828 1 97 126 ASP B CA 1
ATOM 4148 C C . ASP B 1 126 ? -17.344 10.953 17.688 1 97 126 ASP B C 1
ATOM 4150 O O . ASP B 1 126 ? -17.234 9.844 17.141 1 97 126 ASP B O 1
ATOM 4154 N N . LYS B 1 127 ? -17.297 11.109 18.969 1 94.12 127 LYS B N 1
ATOM 4155 C CA . LYS B 1 127 ? -17.062 9.992 19.875 1 94.12 127 LYS B CA 1
ATOM 4156 C C . LYS B 1 127 ? -18.188 8.969 19.797 1 94.12 127 LYS B C 1
ATOM 4158 O O . LYS B 1 127 ? -18.031 7.816 20.188 1 94.12 127 LYS B O 1
ATOM 4163 N N . ASN B 1 128 ? -19.359 9.438 19.297 1 95.56 128 ASN B N 1
ATOM 4164 C CA . ASN B 1 128 ? -20.516 8.555 19.188 1 95.56 128 ASN B CA 1
ATOM 4165 C C . ASN B 1 128 ? -20.609 7.898 17.812 1 95.56 128 ASN B C 1
ATOM 4167 O O . ASN B 1 128 ? -21.531 7.109 17.562 1 95.56 128 ASN B O 1
ATOM 4171 N N . ASP B 1 129 ? -19.656 8.25 16.984 1 97 129 ASP B N 1
ATOM 4172 C CA . ASP B 1 129 ? -19.578 7.559 15.695 1 97 129 ASP B CA 1
ATOM 4173 C C . ASP B 1 129 ? -19.406 6.055 15.891 1 97 129 ASP B C 1
ATOM 4175 O O . ASP B 1 129 ? -18.516 5.609 16.625 1 97 129 ASP B O 1
ATOM 4179 N N . PRO B 1 130 ? -20.281 5.297 15.219 1 96.56 130 PRO B N 1
ATOM 4180 C CA . PRO B 1 130 ? -20.219 3.844 15.406 1 96.56 130 PRO B CA 1
ATOM 4181 C C . PRO B 1 130 ? -18.828 3.281 15.141 1 96.56 130 PRO B C 1
ATOM 4183 O O . PRO B 1 130 ? -18.375 2.357 15.828 1 96.56 130 PRO B O 1
ATOM 4186 N N . TRP B 1 131 ? -18.125 3.793 14.242 1 96.12 131 TRP B N 1
ATOM 4187 C CA . TRP B 1 131 ? -16.781 3.357 13.93 1 96.12 131 TRP B CA 1
ATOM 4188 C C . TRP B 1 131 ? -15.828 3.643 15.094 1 96.12 131 TRP B C 1
ATOM 4190 O O . TRP B 1 131 ? -15.031 2.783 15.477 1 96.12 131 TRP B O 1
ATOM 4200 N N . VAL B 1 132 ? -15.953 4.801 15.609 1 97.31 132 VAL B N 1
ATOM 4201 C CA . VAL B 1 132 ? -15.102 5.227 16.719 1 97.31 132 VAL B CA 1
ATOM 4202 C C . VAL B 1 132 ? -15.461 4.438 17.969 1 97.31 132 VAL B C 1
ATOM 4204 O O . VAL B 1 132 ? -14.57 3.971 18.688 1 97.31 132 VAL B O 1
ATOM 4207 N N . LYS B 1 133 ? -16.703 4.199 18.172 1 96.75 133 LYS B N 1
ATOM 4208 C CA . LYS B 1 133 ? -17.172 3.447 19.328 1 96.75 133 LYS B CA 1
ATOM 4209 C C . LYS B 1 133 ? -16.672 2.004 19.281 1 96.75 133 LYS B C 1
ATOM 4211 O O . LYS B 1 133 ? -16.438 1.389 20.328 1 96.75 133 LYS B O 1
ATOM 4216 N N . ALA B 1 134 ? -16.469 1.549 18.109 1 95.56 134 ALA B N 1
ATOM 4217 C CA . ALA B 1 134 ? -16.016 0.174 17.922 1 95.56 134 ALA B CA 1
ATOM 4218 C C . ALA B 1 134 ? -14.508 0.059 18.172 1 95.56 134 ALA B C 1
ATOM 4220 O O . ALA B 1 134 ? -13.93 -1.023 18.047 1 95.56 134 ALA B O 1
ATOM 4221 N N . GLY B 1 135 ? -13.883 1.117 18.516 1 95.38 135 GLY B N 1
ATOM 4222 C CA . GLY B 1 135 ? -12.461 1.117 18.828 1 95.38 135 GLY B CA 1
ATOM 4223 C C . GLY B 1 135 ? -11.57 1.139 17.609 1 95.38 135 GLY B C 1
ATOM 4224 O O . GLY B 1 135 ? -10.375 0.853 17.703 1 95.38 135 GLY B O 1
ATOM 4225 N N . LYS B 1 136 ? -12.188 1.453 16.484 1 95.31 136 LYS B N 1
ATOM 4226 C CA . LYS B 1 136 ? -11.43 1.489 15.242 1 95.31 136 LYS B CA 1
ATOM 4227 C C . LYS B 1 136 ? -10.742 2.838 15.055 1 95.31 136 LYS B C 1
ATOM 4229 O O . LYS B 1 136 ? -11.016 3.789 15.789 1 95.31 136 LYS B O 1
ATOM 4234 N N . ASP B 1 137 ? -9.805 2.939 14.164 1 97.5 137 ASP B N 1
ATOM 4235 C CA . ASP B 1 137 ? -9.031 4.156 13.945 1 97.5 137 ASP B CA 1
ATOM 4236 C C . ASP B 1 137 ? -9.938 5.328 13.578 1 97.5 137 ASP B C 1
ATOM 4238 O O . ASP B 1 137 ? -10.57 5.324 12.523 1 97.5 137 ASP B O 1
ATOM 4242 N N . PRO B 1 138 ? -9.969 6.344 14.336 1 98.19 138 PRO B N 1
ATOM 4243 C CA . PRO B 1 138 ? -10.898 7.449 14.078 1 98.19 138 PRO B CA 1
ATOM 4244 C C . PRO B 1 138 ? -10.578 8.188 12.781 1 98.19 138 PRO B C 1
ATOM 4246 O O . PRO B 1 138 ? -11.438 8.883 12.234 1 98.19 138 PRO B O 1
ATOM 4249 N N . MET B 1 139 ? -9.383 8.016 12.297 1 98.19 139 MET B N 1
ATOM 4250 C CA . MET B 1 139 ? -9 8.703 11.07 1 98.19 139 MET B CA 1
ATOM 4251 C C . MET B 1 139 ? -9.711 8.109 9.859 1 98.19 139 MET B C 1
ATOM 4253 O O . MET B 1 139 ? -9.703 8.695 8.781 1 98.19 139 MET B O 1
ATOM 4257 N N . PHE B 1 140 ? -10.305 6.926 10.102 1 97.69 140 PHE B N 1
ATOM 4258 C CA . PHE B 1 140 ? -11.07 6.309 9.023 1 97.69 140 PHE B CA 1
ATOM 4259 C C . PHE B 1 140 ? -12.562 6.574 9.195 1 97.69 140 PHE B C 1
ATOM 4261 O O . PHE B 1 140 ? -13.367 6.184 8.344 1 97.69 140 PHE B O 1
ATOM 4268 N N . ALA B 1 141 ? -12.977 7.211 10.297 1 97.62 141 ALA B N 1
ATOM 4269 C CA . ALA B 1 141 ? -14.391 7.379 10.633 1 97.62 141 ALA B CA 1
ATOM 4270 C C . ALA B 1 141 ? -15.062 8.375 9.688 1 97.62 141 ALA B C 1
ATOM 4272 O O . ALA B 1 141 ? -14.469 9.391 9.32 1 97.62 141 ALA B O 1
ATOM 4273 N N . PRO B 1 142 ? -16.328 8.117 9.352 1 95.5 142 PRO B N 1
ATOM 4274 C CA . PRO B 1 142 ? -17.078 9.078 8.547 1 95.5 142 PRO B CA 1
ATOM 4275 C C . PRO B 1 142 ? -17.172 10.453 9.195 1 95.5 142 PRO B C 1
ATOM 4277 O O . PRO B 1 142 ? -17.281 11.461 8.492 1 95.5 142 PRO B O 1
ATOM 4280 N N . SER B 1 143 ? -17 10.531 10.516 1 97.31 143 SER B N 1
ATOM 4281 C CA . SER B 1 143 ? -17.172 11.789 11.242 1 97.31 143 SER B CA 1
ATOM 4282 C C . SER B 1 143 ? -15.852 12.555 11.32 1 97.31 143 SER B C 1
ATOM 4284 O O . SER B 1 143 ? -15.797 13.664 11.844 1 97.31 143 SER B O 1
ATOM 4286 N N . GLN B 1 144 ? -14.812 11.953 10.812 1 97.75 144 GLN B N 1
ATOM 4287 C CA . GLN B 1 144 ? -13.5 12.57 10.945 1 97.75 144 GLN B CA 1
ATOM 4288 C C . GLN B 1 144 ? -13.422 13.867 10.141 1 97.75 144 GLN B C 1
ATOM 4290 O O . GLN B 1 144 ? -13.875 13.922 9 1 97.75 144 GLN B O 1
ATOM 4295 N N . LEU B 1 145 ? -12.898 14.922 10.719 1 97.25 145 LEU B N 1
ATOM 4296 C CA . LEU B 1 145 ? -12.656 16.219 10.078 1 97.25 145 LEU B CA 1
ATOM 4297 C C . LEU B 1 145 ? -11.32 16.797 10.531 1 97.25 145 LEU B C 1
ATOM 4299 O O . LEU B 1 145 ? -10.727 16.328 11.5 1 97.25 145 LEU B O 1
ATOM 4303 N N . ILE B 1 146 ? -10.898 17.781 9.82 1 97.62 146 ILE B N 1
ATOM 4304 C CA . ILE B 1 146 ? -9.711 18.531 10.203 1 97.62 146 ILE B CA 1
ATOM 4305 C C . ILE B 1 146 ? -10.125 19.875 10.789 1 97.62 146 ILE B C 1
ATOM 4307 O O . ILE B 1 146 ? -10.766 20.688 10.117 1 97.62 146 ILE B O 1
ATOM 4311 N N . TRP B 1 147 ? -9.68 20.078 11.992 1 98.19 147 TRP B N 1
ATOM 4312 C CA . TRP B 1 147 ? -10.016 21.266 12.766 1 98.19 147 TRP B CA 1
ATOM 4313 C C . TRP B 1 147 ? -9.523 22.531 12.07 1 98.19 147 TRP B C 1
ATOM 4315 O O . TRP B 1 147 ? -8.391 22.562 11.578 1 98.19 147 TRP B O 1
ATOM 4325 N N . ALA B 1 148 ? -10.414 23.531 11.945 1 97.94 148 ALA B N 1
ATOM 4326 C CA . ALA B 1 148 ? -10.102 24.891 11.508 1 97.94 148 ALA B CA 1
ATOM 4327 C C . ALA B 1 148 ? -9.789 24.922 10.016 1 97.94 148 ALA B C 1
ATOM 4329 O O . ALA B 1 148 ? -9.172 25.875 9.531 1 97.94 148 ALA B O 1
ATOM 4330 N N . TYR B 1 149 ? -10.031 23.891 9.328 1 97.12 149 TYR B N 1
ATOM 4331 C CA . TYR B 1 149 ? -10.164 23.828 7.879 1 97.12 149 TYR B CA 1
ATOM 4332 C C . TYR B 1 149 ? -11.555 23.344 7.477 1 97.12 149 TYR B C 1
ATOM 4334 O O . TYR B 1 149 ? -12.312 24.078 6.84 1 97.12 149 TYR B O 1
ATOM 4342 N N . GLU B 1 150 ? -11.844 22.188 8.016 1 96.5 150 GLU B N 1
ATOM 4343 C CA . GLU B 1 150 ? -13.172 21.656 7.738 1 96.5 150 GLU B CA 1
ATOM 4344 C C . GLU B 1 150 ? -14.172 22.062 8.812 1 96.5 150 GLU B C 1
ATOM 4346 O O . GLU B 1 150 ? -15.383 21.906 8.633 1 96.5 150 GLU B O 1
ATOM 4351 N N . THR B 1 151 ? -13.688 22.531 9.922 1 97.06 151 THR B N 1
ATOM 4352 C CA . THR B 1 151 ? -14.516 23.125 10.969 1 97.06 151 THR B CA 1
ATOM 4353 C C . THR B 1 151 ? -14.141 24.594 11.188 1 97.06 151 THR B C 1
ATOM 4355 O O . THR B 1 151 ? -13.148 25.078 10.641 1 97.06 151 THR B O 1
ATOM 4358 N N . ASN B 1 152 ? -14.867 25.312 11.914 1 97.81 152 ASN B N 1
ATOM 4359 C CA . ASN B 1 152 ? -14.648 26.734 12.203 1 97.81 152 ASN B CA 1
ATOM 4360 C C . ASN B 1 152 ? -14.008 26.922 13.578 1 97.81 152 ASN B C 1
ATOM 4362 O O . ASN B 1 152 ? -13.703 25.953 14.273 1 97.81 152 ASN B O 1
ATOM 4366 N N . TRP B 1 153 ? -13.656 28.203 13.883 1 98.56 153 TRP B N 1
ATOM 4367 C CA . TRP B 1 153 ? -13.219 28.625 15.211 1 98.56 153 TRP B CA 1
ATOM 4368 C C . TRP B 1 153 ? -11.82 28.109 15.516 1 98.56 153 TRP B C 1
ATOM 4370 O O . TRP B 1 153 ? -11.594 27.484 16.547 1 98.56 153 TRP B O 1
ATOM 4380 N N . GLY B 1 154 ? -10.953 28.344 14.586 1 98.75 154 GLY B N 1
ATOM 4381 C CA . GLY B 1 154 ? -9.57 27.922 14.711 1 98.75 154 GLY B CA 1
ATOM 4382 C C . GLY B 1 154 ? -8.727 28.859 15.547 1 98.75 154 GLY B C 1
ATOM 4383 O O . GLY B 1 154 ? -9.258 29.625 16.344 1 98.75 154 GLY B O 1
ATOM 4384 N N . SER B 1 155 ? -7.449 28.75 15.391 1 98.88 155 SER B N 1
ATOM 4385 C CA . SER B 1 155 ? -6.504 29.359 16.312 1 98.88 155 SER B CA 1
ATOM 4386 C C . SER B 1 155 ? -6.16 30.781 15.891 1 98.88 155 SER B C 1
ATOM 4388 O O . SER B 1 155 ? -5.508 31.531 16.625 1 98.88 155 SER B O 1
ATOM 4390 N N . PHE B 1 156 ? -6.586 31.203 14.695 1 98.88 156 PHE B N 1
ATOM 4391 C CA . PHE B 1 156 ? -6.352 32.594 14.312 1 98.88 156 PHE B CA 1
ATOM 4392 C C . PHE B 1 156 ? -7.391 33.5 14.953 1 98.88 156 PHE B C 1
ATOM 4394 O O . PHE B 1 156 ? -8.031 34.312 14.258 1 98.88 156 PHE B O 1
ATOM 4401 N N . ALA B 1 157 ? -7.527 33.375 16.219 1 98.88 157 ALA B N 1
ATOM 4402 C CA . ALA B 1 157 ? -8.398 34.125 17.109 1 98.88 157 ALA B CA 1
ATOM 4403 C C . ALA B 1 157 ? -7.871 34.094 18.547 1 98.88 157 ALA B C 1
ATOM 4405 O O . ALA B 1 157 ? -7.074 33.219 18.906 1 98.88 157 ALA B O 1
ATOM 4406 N N . GLN B 1 158 ? -8.305 35.031 19.344 1 98.88 158 GLN B N 1
ATOM 4407 C CA . GLN B 1 158 ? -7.848 35.062 20.734 1 98.88 158 GLN B CA 1
ATOM 4408 C C . GLN B 1 158 ? -8.328 33.812 21.5 1 98.88 158 GLN B C 1
ATOM 4410 O O . GLN B 1 158 ? -7.652 33.344 22.406 1 98.88 158 GLN B O 1
ATOM 4415 N N . PHE B 1 159 ? -9.492 33.344 21.109 1 98.81 159 PHE B N 1
ATOM 4416 C CA . PHE B 1 159 ? -10.016 32.094 21.656 1 98.81 159 PHE B CA 1
ATOM 4417 C C . PHE B 1 159 ? -10.414 31.125 20.547 1 98.81 159 PHE B C 1
ATOM 4419 O O . PHE B 1 159 ? -10.992 31.547 19.531 1 98.81 159 PHE B O 1
ATOM 4426 N N . CYS B 1 160 ? -10.086 29.891 20.75 1 98.81 160 CYS B N 1
ATOM 4427 C CA . CYS B 1 160 ? -10.5 28.859 19.812 1 98.81 160 CYS B CA 1
ATOM 4428 C C . CYS B 1 160 ? -11.25 27.75 20.531 1 98.81 160 CYS B C 1
ATOM 4430 O O . CYS B 1 160 ? -11.234 27.672 21.75 1 98.81 160 CYS B O 1
ATOM 4432 N N . LYS B 1 161 ? -11.945 27 19.719 1 98.19 161 LYS B N 1
ATOM 4433 C CA . LYS B 1 161 ? -12.773 25.891 20.219 1 98.19 161 LYS B CA 1
ATOM 4434 C C . LYS B 1 161 ? -12.273 24.547 19.688 1 98.19 161 LYS B C 1
ATOM 4436 O O . LYS B 1 161 ? -12.141 24.375 18.484 1 98.19 161 LYS B O 1
ATOM 4441 N N . VAL B 1 162 ? -12 23.594 20.625 1 98.56 162 VAL B N 1
ATOM 4442 C CA . VAL B 1 162 ? -11.523 22.266 20.219 1 98.56 162 VAL B CA 1
ATOM 4443 C C . VAL B 1 162 ? -12.227 21.203 21.062 1 98.56 162 VAL B C 1
ATOM 4445 O O . VAL B 1 162 ? -12.859 21.5 22.078 1 98.56 162 VAL B O 1
ATOM 4448 N N . GLN B 1 163 ? -12.148 19.984 20.547 1 98.06 163 GLN B N 1
ATOM 4449 C CA . GLN B 1 163 ? -12.57 18.859 21.375 1 98.06 163 GLN B CA 1
ATOM 4450 C C . GLN B 1 163 ? -11.516 18.531 22.438 1 98.06 163 GLN B C 1
ATOM 4452 O O . GLN B 1 163 ? -10.336 18.828 22.25 1 98.06 163 GLN B O 1
ATOM 4457 N N . ASP B 1 164 ? -11.922 17.938 23.516 1 96.88 164 ASP B N 1
ATOM 4458 C CA . ASP B 1 164 ? -11.039 17.703 24.656 1 96.88 164 ASP B CA 1
ATOM 4459 C C . ASP B 1 164 ? -9.836 16.844 24.25 1 96.88 164 ASP B C 1
ATOM 4461 O O . ASP B 1 164 ? -8.711 17.109 24.688 1 96.88 164 ASP B O 1
ATOM 4465 N N . HIS B 1 165 ? -10.031 15.789 23.344 1 97.12 165 HIS B N 1
ATOM 4466 C CA . HIS B 1 165 ? -8.961 14.859 23 1 97.12 165 HIS B CA 1
ATOM 4467 C C . HIS B 1 165 ? -7.883 15.539 22.156 1 97.12 165 HIS B C 1
ATOM 4469 O O . HIS B 1 165 ? -6.781 15.008 22.016 1 97.12 165 HIS B O 1
ATOM 4475 N N . GLN B 1 166 ? -8.172 16.703 21.641 1 98.44 166 GLN B N 1
ATOM 4476 C CA . GLN B 1 166 ? -7.211 17.453 20.828 1 98.44 166 GLN B CA 1
ATOM 4477 C C . GLN B 1 166 ? -6.148 18.109 21.703 1 98.44 166 GLN B C 1
ATOM 4479 O O . GLN B 1 166 ? -5.129 18.578 21.203 1 98.44 166 GLN B O 1
ATOM 4484 N N . CYS B 1 167 ? -6.363 18.234 22.984 1 98.81 167 CYS B N 1
ATOM 4485 C CA . CYS B 1 167 ? -5.484 18.938 23.906 1 98.81 167 CYS B CA 1
ATOM 4486 C C . CYS B 1 167 ? -4.387 18.031 24.438 1 98.81 167 CYS B C 1
ATOM 4488 O O . CYS B 1 167 ? -4.672 17.016 25.062 1 98.81 167 CYS B O 1
ATOM 4490 N N . LEU B 1 168 ? -3.18 18.375 24.172 1 98.88 168 LEU B N 1
ATOM 4491 C CA . LEU B 1 168 ? -2.012 17.688 24.719 1 98.88 168 LEU B CA 1
ATOM 4492 C C . LEU B 1 168 ? -1.194 18.625 25.594 1 98.88 168 LEU B C 1
ATOM 4494 O O . LEU B 1 168 ? -1.24 19.844 25.406 1 98.88 168 LEU B O 1
ATOM 4498 N N . PRO B 1 169 ? -0.443 18.062 26.484 1 98.75 169 PRO B N 1
ATOM 4499 C CA . PRO B 1 169 ? 0.346 18.953 27.344 1 98.75 169 PRO B CA 1
ATOM 4500 C C . PRO B 1 169 ? 1.408 19.734 26.578 1 98.75 169 PRO B C 1
ATOM 4502 O O . PRO B 1 169 ? 2.105 19.156 25.734 1 98.75 169 PRO B O 1
ATOM 4505 N N . LYS B 1 170 ? 1.513 20.969 26.844 1 98.88 170 LYS B N 1
ATOM 4506 C CA . LYS B 1 170 ? 2.574 21.781 26.25 1 98.88 170 LYS B CA 1
ATOM 4507 C C . LYS B 1 170 ? 3.943 21.359 26.781 1 98.88 170 LYS B C 1
ATOM 4509 O O . LYS B 1 170 ? 4.125 21.203 28 1 98.88 170 LYS B O 1
ATOM 4514 N N . PRO B 1 171 ? 4.914 21.156 25.891 1 98.88 171 PRO B N 1
ATOM 4515 C CA . PRO B 1 171 ? 6.277 20.953 26.391 1 98.88 171 PRO B CA 1
ATOM 4516 C C . PRO B 1 171 ? 6.793 22.141 27.203 1 98.88 171 PRO B C 1
ATOM 4518 O O . PRO B 1 171 ? 6.816 23.266 26.703 1 98.88 171 PRO B O 1
ATOM 4521 N N . LYS B 1 172 ? 7.27 21.938 28.328 1 98.5 172 LYS B N 1
ATOM 4522 C CA . LYS B 1 172 ? 7.609 23 29.266 1 98.5 172 LYS B CA 1
ATOM 4523 C C . LYS B 1 172 ? 8.797 23.812 28.781 1 98.5 172 LYS B C 1
ATOM 4525 O O . LYS B 1 172 ? 8.891 25.016 29.047 1 98.5 172 LYS B O 1
ATOM 4530 N N . HIS B 1 173 ? 9.672 23.172 28.078 1 98.56 173 HIS B N 1
ATOM 4531 C CA . HIS B 1 173 ? 10.914 23.828 27.688 1 98.56 173 HIS B CA 1
ATOM 4532 C C . HIS B 1 173 ? 10.711 24.703 26.453 1 98.56 173 HIS B C 1
ATOM 4534 O O . HIS B 1 173 ? 11.625 25.422 26.031 1 98.56 173 HIS B O 1
ATOM 4540 N N . LEU B 1 174 ? 9.523 24.75 25.891 1 98.81 174 LEU B N 1
ATOM 4541 C CA . LEU B 1 174 ? 9.281 25.5 24.656 1 98.81 174 LEU B CA 1
ATOM 4542 C C . LEU B 1 174 ? 8.492 26.766 24.938 1 98.81 174 LEU B C 1
ATOM 4544 O O . LEU B 1 174 ? 7.68 26.812 25.875 1 98.81 174 LEU B O 1
ATOM 4548 N N . THR B 1 175 ? 8.781 27.781 24.109 1 98.88 175 THR B N 1
ATOM 4549 C CA . THR B 1 175 ? 7.977 29 24.109 1 98.88 175 THR B CA 1
ATOM 4550 C C . THR B 1 175 ? 6.594 28.734 23.516 1 98.88 175 THR B C 1
ATOM 4552 O O . THR B 1 175 ? 6.34 27.656 22.984 1 98.88 175 THR B O 1
ATOM 4555 N N . TRP B 1 176 ? 5.68 29.719 23.688 1 98.88 176 TRP B N 1
ATOM 4556 C CA . TRP B 1 176 ? 4.352 29.594 23.094 1 98.88 176 TRP B CA 1
ATOM 4557 C C . TRP B 1 176 ? 4.441 29.438 21.578 1 98.88 176 TRP B C 1
ATOM 4559 O O . TRP B 1 176 ? 3.77 28.578 21 1 98.88 176 TRP B O 1
ATOM 4569 N N . GLU B 1 177 ? 5.293 30.281 20.938 1 98.88 177 GLU B N 1
ATOM 4570 C CA . GLU B 1 177 ? 5.383 30.25 19.484 1 98.88 177 GLU B CA 1
ATOM 4571 C C . GLU B 1 177 ? 6.043 28.969 19 1 98.88 177 GLU B C 1
ATOM 4573 O O . GLU B 1 177 ? 5.676 28.422 17.953 1 98.88 177 GLU B O 1
ATOM 4578 N N . GLU B 1 178 ? 7.016 28.438 19.703 1 98.75 178 GLU B N 1
ATOM 4579 C CA . GLU B 1 178 ? 7.59 27.141 19.359 1 98.75 178 GLU B CA 1
ATOM 4580 C C . GLU B 1 178 ? 6.559 26.031 19.516 1 98.75 178 GLU B C 1
ATOM 4582 O O . GLU B 1 178 ? 6.469 25.141 18.656 1 98.75 178 GLU B O 1
ATOM 4587 N N . SER B 1 179 ? 5.758 26.125 20.531 1 98.88 179 SER B N 1
ATOM 4588 C CA . SER B 1 179 ? 4.785 25.094 20.859 1 98.88 179 SER B CA 1
ATOM 4589 C C . SER B 1 179 ? 3.621 25.078 19.875 1 98.88 179 SER B C 1
ATOM 4591 O O . SER B 1 179 ? 2.912 24.078 19.75 1 98.88 179 SER B O 1
ATOM 4593 N N . ALA B 1 180 ? 3.434 26.125 19.156 1 98.75 180 ALA B N 1
ATOM 4594 C CA . ALA B 1 180 ? 2.289 26.25 18.25 1 98.75 180 ALA B CA 1
ATOM 4595 C C . ALA B 1 180 ? 2.633 25.75 16.859 1 98.75 180 ALA B C 1
ATOM 4597 O O . ALA B 1 180 ? 1.754 25.609 16 1 98.75 180 ALA B O 1
ATOM 4598 N N . ALA B 1 181 ? 3.887 25.359 16.641 1 97.5 181 ALA B N 1
ATOM 4599 C CA . ALA B 1 181 ? 4.34 25.312 15.25 1 97.5 181 ALA B CA 1
ATOM 4600 C C . ALA B 1 181 ? 4.531 23.875 14.773 1 97.5 181 ALA B C 1
ATOM 4602 O O . ALA B 1 181 ? 4.887 23.641 13.617 1 97.5 181 ALA B O 1
ATOM 4603 N N . TYR B 1 182 ? 4.234 22.844 15.586 1 98.25 182 TYR B N 1
ATOM 4604 C CA . TYR B 1 182 ? 4.801 21.578 15.148 1 98.25 182 TYR B CA 1
ATOM 4605 C C . TYR B 1 182 ? 3.73 20.484 15.094 1 98.25 182 TYR B C 1
ATOM 4607 O O . TYR B 1 182 ? 3.936 19.438 14.484 1 98.25 182 TYR B O 1
ATOM 4615 N N . MET B 1 183 ? 2.588 20.641 15.664 1 98.62 183 MET B N 1
ATOM 4616 C CA . MET B 1 183 ? 1.699 19.5 15.883 1 98.62 183 MET B CA 1
ATOM 4617 C C . MET B 1 183 ? 1.146 18.984 14.562 1 98.62 183 MET B C 1
ATOM 4619 O O . MET B 1 183 ? 1.232 17.797 14.273 1 98.62 183 MET B O 1
ATOM 4623 N N . LEU B 1 184 ? 0.607 19.844 13.758 1 98.19 184 LEU B N 1
ATOM 4624 C CA . LEU B 1 184 ? -0.014 19.391 12.516 1 98.19 184 LEU B CA 1
ATOM 4625 C C . LEU B 1 184 ? 1 18.672 11.633 1 98.19 184 LEU B C 1
ATOM 4627 O O . LEU B 1 184 ? 0.791 17.516 11.25 1 98.19 184 LEU B O 1
ATOM 4631 N N . VAL B 1 185 ? 2.131 19.266 11.359 1 97.69 185 VAL B N 1
ATOM 4632 C CA . VAL B 1 185 ? 3.111 18.688 10.445 1 97.69 185 VAL B CA 1
ATOM 4633 C C . VAL B 1 185 ? 3.807 17.5 11.109 1 97.69 185 VAL B C 1
ATOM 4635 O O . VAL B 1 185 ? 4.059 16.484 10.461 1 97.69 185 VAL B O 1
ATOM 4638 N N . GLY B 1 186 ? 4.105 17.656 12.398 1 98.62 186 GLY B N 1
ATOM 4639 C CA . GLY B 1 186 ? 4.809 16.609 13.109 1 98.62 186 GLY B CA 1
ATOM 4640 C C . GLY B 1 186 ? 3.99 15.336 13.258 1 98.62 186 GLY B C 1
ATOM 4641 O O . GLY B 1 186 ? 4.496 14.234 13.031 1 98.62 186 GLY B O 1
ATOM 4642 N N . ALA B 1 187 ? 2.73 15.508 13.648 1 98.81 187 ALA B N 1
ATOM 4643 C CA . ALA B 1 187 ? 1.869 14.344 13.82 1 98.81 187 ALA B CA 1
ATOM 4644 C C . ALA B 1 187 ? 1.601 13.656 12.484 1 98.81 187 ALA B C 1
ATOM 4646 O O . ALA B 1 187 ? 1.486 12.43 12.422 1 98.81 187 ALA B O 1
ATOM 4647 N N . THR B 1 188 ? 1.466 14.469 11.438 1 98.56 188 THR B N 1
ATOM 4648 C CA . THR B 1 188 ? 1.347 13.914 10.094 1 98.56 188 THR B CA 1
ATOM 4649 C C . THR B 1 188 ? 2.549 13.031 9.766 1 98.56 188 THR B C 1
ATOM 4651 O O . THR B 1 188 ? 2.387 11.883 9.352 1 98.56 188 THR B O 1
ATOM 4654 N N . ALA B 1 189 ? 3.742 13.562 10.008 1 98.81 189 ALA B N 1
ATOM 4655 C CA . ALA B 1 189 ? 4.973 12.828 9.727 1 98.81 189 ALA B CA 1
ATOM 4656 C C . ALA B 1 189 ? 5.086 11.594 10.617 1 98.81 189 ALA B C 1
ATOM 4658 O O . ALA B 1 189 ? 5.508 10.523 10.164 1 98.81 189 ALA B O 1
ATOM 4659 N N . TYR B 1 190 ? 4.727 11.766 11.859 1 98.88 190 TYR B N 1
ATOM 4660 C CA . TYR B 1 190 ? 4.789 10.648 12.797 1 98.88 190 TYR B CA 1
ATOM 4661 C C . TYR B 1 190 ? 3.914 9.492 12.328 1 98.88 190 TYR B C 1
ATOM 4663 O O . TYR B 1 190 ? 4.328 8.336 12.375 1 98.88 190 TYR B O 1
ATOM 4671 N N . ARG B 1 191 ? 2.705 9.82 11.922 1 98.81 191 ARG B N 1
ATOM 4672 C CA . ARG B 1 191 ? 1.812 8.781 11.43 1 98.81 191 ARG B CA 1
ATOM 4673 C C . ARG B 1 191 ? 2.408 8.086 10.211 1 98.81 191 ARG B C 1
ATOM 4675 O O . ARG B 1 191 ? 2.383 6.855 10.109 1 98.81 191 ARG B O 1
ATOM 4682 N N . MET B 1 192 ? 2.965 8.82 9.289 1 98.88 192 MET B N 1
ATOM 4683 C CA . MET B 1 192 ? 3.555 8.266 8.078 1 98.88 192 MET B CA 1
ATOM 4684 C C . MET B 1 192 ? 4.688 7.297 8.414 1 98.88 192 MET B C 1
ATOM 4686 O O . MET B 1 192 ? 4.867 6.285 7.734 1 98.88 192 MET B O 1
ATOM 4690 N N . LEU B 1 193 ? 5.371 7.516 9.531 1 98.88 193 LEU B N 1
ATOM 4691 C CA . LEU B 1 193 ? 6.625 6.812 9.781 1 98.88 193 LEU B CA 1
ATOM 4692 C C . LEU B 1 193 ? 6.43 5.703 10.805 1 98.88 193 LEU B C 1
ATOM 4694 O O . LEU B 1 193 ? 7.23 4.766 10.875 1 98.88 193 LEU B O 1
ATOM 4698 N N . HIS B 1 194 ? 5.34 5.758 11.609 1 98.56 194 HIS B N 1
ATOM 4699 C CA . HIS B 1 194 ? 5.285 4.852 12.758 1 98.56 194 HIS B CA 1
ATOM 4700 C C . HIS B 1 194 ? 3.969 4.082 12.781 1 98.56 194 HIS B C 1
ATOM 4702 O O . HIS B 1 194 ? 3.83 3.107 13.523 1 98.56 194 HIS B O 1
ATOM 4708 N N . HIS B 1 195 ? 3.01 4.469 11.992 1 98.19 195 HIS B N 1
ATOM 4709 C CA . HIS B 1 195 ? 1.658 3.957 12.195 1 98.19 195 HIS B CA 1
ATOM 4710 C C . HIS B 1 195 ? 1.421 2.688 11.383 1 98.19 195 HIS B C 1
ATOM 4712 O O . HIS B 1 195 ? 0.697 1.791 11.828 1 98.19 195 HIS B O 1
ATOM 4718 N N . TRP B 1 196 ? 2.027 2.518 10.242 1 97.88 196 TRP B N 1
ATOM 4719 C CA . TRP B 1 196 ? 1.648 1.536 9.227 1 97.88 196 TRP B CA 1
ATOM 4720 C C . TRP B 1 196 ? 2.439 0.243 9.406 1 97.88 196 TRP B C 1
ATOM 4722 O O . TRP B 1 196 ? 3.248 -0.117 8.547 1 97.88 196 TRP B O 1
ATOM 4732 N N . LYS B 1 197 ? 2.088 -0.501 10.352 1 95.75 197 LYS B N 1
ATOM 4733 C CA . LYS B 1 197 ? 2.758 -1.774 10.602 1 95.75 197 LYS B CA 1
ATOM 4734 C C . LYS B 1 197 ? 2.568 -2.732 9.43 1 95.75 197 LYS B C 1
ATOM 4736 O O . LYS B 1 197 ? 1.485 -2.803 8.844 1 95.75 197 LYS B O 1
ATOM 4741 N N . PRO B 1 198 ? 3.58 -3.541 9.125 1 95.19 198 PRO B N 1
ATOM 4742 C CA . PRO B 1 198 ? 4.883 -3.662 9.781 1 95.19 198 PRO B CA 1
ATOM 4743 C C . PRO B 1 198 ? 5.91 -2.67 9.234 1 95.19 198 PRO B C 1
ATOM 4745 O O . PRO B 1 198 ? 7.109 -2.816 9.492 1 95.19 198 PRO B O 1
ATOM 4748 N N . ASN B 1 199 ? 5.5 -1.668 8.438 1 97.44 199 ASN B N 1
ATOM 4749 C CA . ASN B 1 199 ? 6.43 -0.729 7.82 1 97.44 199 ASN B CA 1
ATOM 4750 C C . ASN B 1 199 ? 6.648 0.5 8.703 1 97.44 199 ASN B C 1
ATOM 4752 O O . ASN B 1 199 ? 6.715 1.623 8.195 1 97.44 199 ASN B O 1
ATOM 4756 N N . ASP B 1 200 ? 6.688 0.368 10.016 1 97.62 200 ASP B N 1
ATOM 4757 C CA . ASP B 1 200 ? 7.105 1.439 10.914 1 97.62 200 ASP B CA 1
ATOM 4758 C C . ASP B 1 200 ? 8.625 1.49 11.039 1 97.62 200 ASP B C 1
ATOM 4760 O O . ASP B 1 200 ? 9.289 0.455 10.977 1 97.62 200 ASP B O 1
ATOM 4764 N N . VAL B 1 201 ? 9.172 2.678 11.195 1 98.38 201 VAL B N 1
ATOM 4765 C CA . VAL B 1 201 ? 10.625 2.863 11.188 1 98.38 201 VAL B CA 1
ATOM 4766 C C . VAL B 1 201 ? 11.25 2.084 12.344 1 98.38 201 VAL B C 1
ATOM 4768 O O . VAL B 1 201 ? 10.773 2.146 13.477 1 98.38 201 VAL B O 1
ATOM 4771 N N . GLN B 1 202 ? 12.281 1.385 12.062 1 97.44 202 GLN B N 1
ATOM 4772 C CA . GLN B 1 202 ? 13.078 0.648 13.031 1 97.44 202 GLN B CA 1
ATOM 4773 C C . GLN B 1 202 ? 14.531 1.111 13.016 1 97.44 202 GLN B C 1
ATOM 4775 O O . GLN B 1 202 ? 14.938 1.86 12.125 1 97.44 202 GLN B O 1
ATOM 4780 N N . LYS B 1 203 ? 15.273 0.652 14.047 1 98 203 LYS B N 1
ATOM 4781 C CA . LYS B 1 203 ? 16.703 0.946 14.109 1 98 203 LYS B CA 1
ATOM 4782 C C . LYS B 1 203 ? 17.406 0.524 12.82 1 98 203 LYS B C 1
ATOM 4784 O O . LYS B 1 203 ? 17.125 -0.549 12.281 1 98 203 LYS B O 1
ATOM 4789 N N . ASP B 1 204 ? 18.172 1.381 12.242 1 97.81 204 ASP B N 1
ATOM 4790 C CA . ASP B 1 204 ? 19.078 1.161 11.125 1 97.81 204 ASP B CA 1
ATOM 4791 C C . ASP B 1 204 ? 18.328 1.162 9.797 1 97.81 204 ASP B C 1
ATOM 4793 O O . ASP B 1 204 ? 18.938 0.951 8.734 1 97.81 204 ASP B O 1
ATOM 4797 N N . ASP B 1 205 ? 17.031 1.383 9.852 1 98.44 205 ASP B N 1
ATOM 4798 C CA . ASP B 1 205 ? 16.297 1.517 8.594 1 98.44 205 ASP B CA 1
ATOM 4799 C C . ASP B 1 205 ? 16.734 2.76 7.828 1 98.44 205 ASP B C 1
ATOM 4801 O O . ASP B 1 205 ? 16.812 3.854 8.391 1 98.44 205 ASP B O 1
ATOM 4805 N N . VAL B 1 206 ? 17.062 2.578 6.566 1 98.88 206 VAL B N 1
ATOM 4806 C CA . VAL B 1 206 ? 17.25 3.727 5.688 1 98.88 206 VAL B CA 1
ATOM 4807 C C . VAL B 1 206 ? 15.898 4.309 5.297 1 98.88 206 VAL B C 1
ATOM 4809 O O . VAL B 1 206 ? 15.008 3.58 4.852 1 98.88 206 VAL B O 1
ATOM 4812 N N . VAL B 1 207 ? 15.734 5.605 5.5 1 98.94 207 VAL B N 1
ATOM 4813 C CA . VAL B 1 207 ? 14.492 6.289 5.137 1 98.94 207 VAL B CA 1
ATOM 4814 C C . VAL B 1 207 ? 14.805 7.461 4.203 1 98.94 207 VAL B C 1
ATOM 4816 O O . VAL B 1 207 ? 15.578 8.352 4.559 1 98.94 207 VAL B O 1
ATOM 4819 N N . LEU B 1 208 ? 14.258 7.41 2.951 1 99 208 LEU B N 1
ATOM 4820 C CA . LEU B 1 208 ? 14.383 8.523 2.016 1 99 208 LEU B CA 1
ATOM 4821 C C . LEU B 1 208 ? 13.281 9.555 2.248 1 99 208 LEU B C 1
ATOM 4823 O O . LEU B 1 208 ? 12.094 9.219 2.246 1 99 208 LEU B O 1
ATOM 4827 N N . ILE B 1 209 ? 13.656 10.766 2.436 1 98.94 209 ILE B N 1
ATOM 4828 C CA . ILE B 1 209 ? 12.711 11.812 2.826 1 98.94 209 ILE B CA 1
ATOM 4829 C C . ILE B 1 209 ? 12.695 12.914 1.771 1 98.94 209 ILE B C 1
ATOM 4831 O O . ILE B 1 209 ? 13.648 13.688 1.656 1 98.94 209 ILE B O 1
ATOM 4835 N N . TRP B 1 210 ? 11.633 12.961 1.015 1 98.62 210 TRP B N 1
ATOM 4836 C CA . TRP B 1 210 ? 11.469 14.039 0.045 1 98.62 210 TRP B CA 1
ATOM 4837 C C . TRP B 1 210 ? 11.195 15.367 0.746 1 98.62 210 TRP B C 1
ATOM 4839 O O . TRP B 1 210 ? 10.477 15.414 1.747 1 98.62 210 TRP B O 1
ATOM 4849 N N . GLY B 1 211 ? 11.711 16.438 0.188 1 96.56 211 GLY B N 1
ATOM 4850 C CA . GLY B 1 211 ? 11.469 17.766 0.747 1 96.56 211 GLY B CA 1
ATOM 4851 C C . GLY B 1 211 ? 12.023 17.938 2.146 1 96.56 211 GLY B C 1
ATOM 4852 O O . GLY B 1 211 ? 11.32 18.375 3.053 1 96.56 211 GLY B O 1
ATOM 4853 N N . GLY B 1 212 ? 13.242 17.625 2.307 1 97.06 212 GLY B N 1
ATOM 4854 C CA . GLY B 1 212 ? 13.852 17.547 3.625 1 97.06 212 GLY B CA 1
ATOM 4855 C C . GLY B 1 212 ? 13.82 18.859 4.387 1 97.06 212 GLY B C 1
ATOM 4856 O O . GLY B 1 212 ? 13.812 18.859 5.617 1 97.06 212 GLY B O 1
ATOM 4857 N N . ALA B 1 213 ? 13.742 19.953 3.66 1 94.62 213 ALA B N 1
ATOM 4858 C CA . ALA B 1 213 ? 13.844 21.25 4.324 1 94.62 213 ALA B CA 1
ATOM 4859 C C . ALA B 1 213 ? 12.461 21.859 4.57 1 94.62 213 ALA B C 1
ATOM 4861 O O . ALA B 1 213 ? 12.344 22.922 5.172 1 94.62 213 ALA B O 1
ATOM 4862 N N . GLY B 1 214 ? 11.469 21.172 4.137 1 93.44 214 GLY B N 1
ATOM 4863 C CA . GLY B 1 214 ? 10.117 21.641 4.367 1 93.44 214 GLY B CA 1
ATOM 4864 C C . GLY B 1 214 ? 9.562 21.25 5.723 1 93.44 214 GLY B C 1
ATOM 4865 O O . GLY B 1 214 ? 10.25 20.594 6.508 1 93.44 214 GLY B O 1
ATOM 4866 N N . GLY B 1 215 ? 8.367 21.703 5.996 1 93.19 215 GLY B N 1
ATOM 4867 C CA . GLY B 1 215 ? 7.738 21.422 7.281 1 93.19 215 GLY B CA 1
ATOM 4868 C C . GLY B 1 215 ? 7.633 19.953 7.586 1 93.19 215 GLY B C 1
ATOM 4869 O O . GLY B 1 215 ? 8.008 19.5 8.672 1 93.19 215 GLY B O 1
ATOM 4870 N N . LEU B 1 216 ? 7.203 19.156 6.66 1 95.88 216 LEU B N 1
ATOM 4871 C CA . LEU B 1 216 ? 7.059 17.719 6.84 1 95.88 216 LEU B CA 1
ATOM 4872 C C . LEU B 1 216 ? 8.422 17.031 6.891 1 95.88 216 LEU B C 1
ATOM 4874 O O . LEU B 1 216 ? 8.695 16.234 7.793 1 95.88 216 LEU B O 1
ATOM 4878 N N . GLY B 1 217 ? 9.234 17.438 5.953 1 97.5 217 GLY B N 1
ATOM 4879 C CA . GLY B 1 217 ? 10.531 16.797 5.848 1 97.5 217 GLY B CA 1
ATOM 4880 C C . GLY B 1 217 ? 11.414 17.031 7.062 1 97.5 217 GLY B C 1
ATOM 4881 O O . GLY B 1 217 ? 12.086 16.125 7.535 1 97.5 217 GLY B O 1
ATOM 4882 N N . ALA B 1 218 ? 11.383 18.266 7.527 1 97.75 218 ALA B N 1
ATOM 4883 C CA . ALA B 1 218 ? 12.172 18.609 8.703 1 97.75 218 ALA B CA 1
ATOM 4884 C C . ALA B 1 218 ? 11.766 17.766 9.914 1 97.75 218 ALA B C 1
ATOM 4886 O O . ALA B 1 218 ? 12.625 17.281 10.656 1 97.75 218 ALA B O 1
ATOM 4887 N N . MET B 1 219 ? 10.5 17.594 10.07 1 98.56 219 MET B N 1
ATOM 4888 C CA . MET B 1 219 ? 10 16.75 11.156 1 98.56 219 MET B CA 1
ATOM 4889 C C . MET B 1 219 ? 10.375 15.297 10.938 1 98.56 219 MET B C 1
ATOM 4891 O O . MET B 1 219 ? 10.805 14.617 11.867 1 98.56 219 MET B O 1
ATOM 4895 N N . ALA B 1 220 ? 10.266 14.828 9.742 1 98.88 220 ALA B N 1
ATOM 4896 C CA . ALA B 1 220 ? 10.531 13.43 9.406 1 98.88 220 ALA B CA 1
ATOM 4897 C C . ALA B 1 220 ? 11.984 13.062 9.695 1 98.88 220 ALA B C 1
ATOM 4899 O O . ALA B 1 220 ? 12.258 11.992 10.234 1 98.88 220 ALA B O 1
ATOM 4900 N N . ILE B 1 221 ? 12.938 13.953 9.312 1 98.88 221 ILE B N 1
ATOM 4901 C CA . ILE B 1 221 ? 14.352 13.695 9.555 1 98.88 221 ILE B CA 1
ATOM 4902 C C . ILE B 1 221 ? 14.578 13.398 11.039 1 98.88 221 ILE B C 1
ATOM 4904 O O . ILE B 1 221 ? 15.195 12.398 11.391 1 98.88 221 ILE B O 1
ATOM 4908 N N . GLN B 1 222 ? 14.031 14.211 11.867 1 98.88 222 GLN B N 1
ATOM 4909 C CA . GLN B 1 222 ? 14.25 14.094 13.305 1 98.88 222 GLN B CA 1
ATOM 4910 C C . GLN B 1 222 ? 13.555 12.852 13.859 1 98.88 222 GLN B C 1
ATOM 4912 O O . GLN B 1 222 ? 14.109 12.156 14.719 1 98.88 222 GLN B O 1
ATOM 4917 N N . ILE B 1 223 ? 12.312 12.586 13.422 1 98.94 223 ILE B N 1
ATOM 4918 C CA . ILE B 1 223 ? 11.547 11.438 13.898 1 98.94 223 ILE B CA 1
ATOM 4919 C C . ILE B 1 223 ? 12.273 10.148 13.539 1 98.94 223 ILE B C 1
ATOM 4921 O O . ILE B 1 223 ? 12.367 9.227 14.359 1 98.94 223 ILE B O 1
ATOM 4925 N N . VAL B 1 224 ? 12.797 10.047 12.297 1 98.94 224 VAL B N 1
ATOM 4926 C CA . VAL B 1 224 ? 13.547 8.875 11.859 1 98.94 224 VAL B CA 1
ATOM 4927 C C . VAL B 1 224 ? 14.797 8.711 12.719 1 98.94 224 VAL B C 1
ATOM 4929 O O . VAL B 1 224 ? 15.102 7.613 13.188 1 98.94 224 VAL B O 1
ATOM 4932 N N . LYS B 1 225 ? 15.508 9.82 12.945 1 98.81 225 LYS B N 1
ATOM 4933 C CA . LYS B 1 225 ? 16.703 9.781 13.781 1 98.81 225 LYS B CA 1
ATOM 4934 C C . LYS B 1 225 ? 16.375 9.312 15.195 1 98.81 225 LYS B C 1
ATOM 4936 O O . LYS B 1 225 ? 17.078 8.477 15.758 1 98.81 225 LYS B O 1
ATOM 4941 N N . ALA B 1 226 ? 15.297 9.828 15.727 1 98.81 226 ALA B N 1
ATOM 4942 C CA . ALA B 1 226 ? 14.883 9.477 17.078 1 98.81 226 ALA B CA 1
ATOM 4943 C C . ALA B 1 226 ? 14.586 7.98 17.188 1 98.81 226 ALA B C 1
ATOM 4945 O O . ALA B 1 226 ? 14.773 7.379 18.25 1 98.81 226 ALA B O 1
ATOM 4946 N N . ALA B 1 227 ? 14.164 7.367 16.125 1 98.62 227 ALA B N 1
ATOM 4947 C CA . ALA B 1 227 ? 13.844 5.941 16.094 1 98.62 227 ALA B CA 1
ATOM 4948 C C . ALA B 1 227 ? 15.094 5.105 15.836 1 98.62 227 ALA B C 1
ATOM 4950 O O . ALA B 1 227 ? 15.031 3.871 15.844 1 98.62 227 ALA B O 1
ATOM 4951 N N . GLY B 1 228 ? 16.203 5.754 15.617 1 98.62 228 GLY B N 1
ATOM 4952 C CA . GLY B 1 228 ? 17.453 5.059 15.344 1 98.62 228 GLY B CA 1
ATOM 4953 C C . GLY B 1 228 ? 17.641 4.738 13.875 1 98.62 228 GLY B C 1
ATOM 4954 O O . GLY B 1 228 ? 18.562 4.004 13.508 1 98.62 228 GLY B O 1
ATOM 4955 N N . GLY B 1 229 ? 16.797 5.266 12.992 1 98.69 229 GLY B N 1
ATOM 4956 C CA . GLY B 1 229 ? 16.922 5.059 11.555 1 98.69 229 GLY B CA 1
ATOM 4957 C C . GLY B 1 229 ? 17.969 5.949 10.922 1 98.69 229 GLY B C 1
ATOM 4958 O O . GLY B 1 229 ? 18.672 6.68 11.617 1 98.69 229 GLY B O 1
ATOM 4959 N N . ILE B 1 230 ? 18.094 5.871 9.594 1 98.81 230 ILE B N 1
ATOM 4960 C CA . ILE B 1 230 ? 19.062 6.617 8.797 1 98.81 230 ILE B CA 1
ATOM 4961 C C . ILE B 1 230 ? 18.328 7.504 7.793 1 98.81 230 ILE B C 1
ATOM 4963 O O . ILE B 1 230 ? 18.062 7.082 6.668 1 98.81 230 ILE B O 1
ATOM 4967 N N . PRO B 1 231 ? 18.062 8.703 8.219 1 98.94 231 PRO B N 1
ATOM 4968 C CA . PRO B 1 231 ? 17.328 9.602 7.32 1 98.94 231 PRO B CA 1
ATOM 4969 C C . PRO B 1 231 ? 18.203 10.172 6.211 1 98.94 231 PRO B C 1
ATOM 4971 O O . PRO B 1 231 ? 19.266 10.742 6.488 1 98.94 231 PRO B O 1
ATOM 4974 N N . ILE B 1 232 ? 17.812 10.008 4.996 1 98.94 232 ILE B N 1
ATOM 4975 C CA . ILE B 1 232 ? 18.406 10.641 3.824 1 98.94 232 ILE B CA 1
ATOM 4976 C C . ILE B 1 232 ? 17.422 11.641 3.219 1 98.94 232 ILE B C 1
ATOM 4978 O O . ILE B 1 232 ? 16.344 11.258 2.756 1 98.94 232 ILE B O 1
ATOM 4982 N N . ALA B 1 233 ? 17.812 12.922 3.188 1 98.88 233 ALA B N 1
ATOM 4983 C CA . ALA B 1 233 ? 16.906 13.977 2.73 1 98.88 233 ALA B CA 1
ATOM 4984 C C . ALA B 1 233 ? 17.156 14.305 1.259 1 98.88 233 ALA B C 1
ATOM 4986 O O . ALA B 1 233 ? 18.281 14.227 0.777 1 98.88 233 ALA B O 1
ATOM 4987 N N . VAL B 1 234 ? 16.125 14.602 0.541 1 98.81 234 VAL B N 1
ATOM 4988 C CA . VAL B 1 234 ? 16.203 15.125 -0.821 1 98.81 234 VAL B CA 1
ATOM 4989 C C . VAL B 1 234 ? 15.766 16.594 -0.838 1 98.81 234 VAL B C 1
ATOM 4991 O O . VAL B 1 234 ? 14.727 16.938 -0.272 1 98.81 234 VAL B O 1
ATOM 4994 N N . VAL B 1 235 ? 16.531 17.469 -1.398 1 97.5 235 VAL B N 1
ATOM 4995 C CA . VAL B 1 235 ? 16.25 18.906 -1.49 1 97.5 235 VAL B CA 1
ATOM 4996 C C . VAL B 1 235 ? 16.359 19.359 -2.943 1 97.5 235 VAL B C 1
ATOM 4998 O O . VAL B 1 235 ? 16.703 18.562 -3.824 1 97.5 235 VAL B O 1
ATOM 5001 N N . SER B 1 236 ? 16 20.578 -3.199 1 94.38 236 SER B N 1
ATOM 5002 C CA . SER B 1 236 ? 16.078 21.109 -4.555 1 94.38 236 SER B CA 1
ATOM 5003 C C . SER B 1 236 ? 17.172 22.156 -4.684 1 94.38 236 SER B C 1
ATOM 5005 O O . SER B 1 236 ? 17.453 22.641 -5.781 1 94.38 236 SER B O 1
ATOM 5007 N N . GLU B 1 237 ? 17.766 22.531 -3.543 1 94.44 237 GLU B N 1
ATOM 5008 C CA . GLU B 1 237 ? 18.812 23.547 -3.531 1 94.44 237 GLU B CA 1
ATOM 5009 C C . GLU B 1 237 ? 19.906 23.203 -2.525 1 94.44 237 GLU B C 1
ATOM 5011 O O . GLU B 1 237 ? 19.609 22.703 -1.436 1 94.44 237 GLU B O 1
ATOM 5016 N N . ASP B 1 238 ? 21.062 23.547 -2.854 1 95.88 238 ASP B N 1
ATOM 5017 C CA . ASP B 1 238 ? 22.203 23.172 -2.02 1 95.88 238 ASP B CA 1
ATOM 5018 C C . ASP B 1 238 ? 22.203 23.953 -0.708 1 95.88 238 ASP B C 1
ATOM 5020 O O . ASP B 1 238 ? 22.75 23.5 0.299 1 95.88 238 ASP B O 1
ATOM 5024 N N . ASP B 1 239 ? 21.578 25.078 -0.752 1 93.88 239 ASP B N 1
ATOM 5025 C CA . ASP B 1 239 ? 21.594 25.922 0.442 1 93.88 239 ASP B CA 1
ATOM 5026 C C . ASP B 1 239 ? 20.734 25.328 1.55 1 93.88 239 ASP B C 1
ATOM 5028 O O . ASP B 1 239 ? 20.75 25.812 2.682 1 93.88 239 ASP B O 1
ATOM 5032 N N . LYS B 1 240 ? 20.016 24.25 1.24 1 94.56 240 LYS B N 1
ATOM 5033 C CA . LYS B 1 240 ? 19.172 23.594 2.225 1 94.56 240 LYS B CA 1
ATOM 5034 C C . LYS B 1 240 ? 19.891 22.422 2.875 1 94.56 240 LYS B C 1
ATOM 5036 O O . LYS B 1 240 ? 19.406 21.828 3.842 1 94.56 240 LYS B O 1
ATOM 5041 N N . ILE B 1 241 ? 21.047 22.062 2.395 1 97.31 241 ILE B N 1
ATOM 5042 C CA . ILE B 1 241 ? 21.766 20.859 2.799 1 97.31 241 ILE B CA 1
ATOM 5043 C C . ILE B 1 241 ? 22.141 20.969 4.273 1 97.31 241 ILE B C 1
ATOM 5045 O O . ILE B 1 241 ? 21.891 20.047 5.051 1 97.31 241 ILE B O 1
ATOM 5049 N N . ASP B 1 242 ? 22.688 22.078 4.664 1 97.06 242 ASP B N 1
ATOM 5050 C CA . ASP B 1 242 ? 23.156 22.25 6.035 1 97.06 242 ASP B CA 1
ATOM 5051 C C . ASP B 1 242 ? 22 22.172 7.027 1 97.06 242 ASP B C 1
ATOM 5053 O O . ASP B 1 242 ? 22.141 21.609 8.117 1 97.06 242 ASP B O 1
ATOM 5057 N N . PHE B 1 243 ? 20.906 22.766 6.637 1 96.19 243 PHE B N 1
ATOM 5058 C CA . PHE B 1 243 ? 19.703 22.719 7.477 1 96.19 243 PHE B CA 1
ATOM 5059 C C . PHE B 1 243 ? 19.297 21.281 7.77 1 96.19 243 PHE B C 1
ATOM 5061 O O . PHE B 1 243 ? 19.078 20.922 8.93 1 96.19 243 PHE B O 1
ATOM 5068 N N . CYS B 1 244 ? 19.266 20.453 6.762 1 98.31 244 CYS B N 1
ATOM 5069 C CA . CYS B 1 244 ? 18.859 19.062 6.906 1 98.31 244 CYS B CA 1
ATOM 5070 C C . CYS B 1 244 ? 19.859 18.281 7.742 1 98.31 244 CYS B C 1
ATOM 5072 O O . CYS B 1 244 ? 19.484 17.453 8.578 1 98.31 244 CYS B O 1
ATOM 5074 N N . LYS B 1 245 ? 21.125 18.547 7.512 1 98.44 245 LYS B N 1
ATOM 5075 C CA . LYS B 1 245 ? 22.188 17.859 8.258 1 98.44 245 LYS B CA 1
ATOM 5076 C C . LYS B 1 245 ? 22.094 18.203 9.75 1 98.44 245 LYS B C 1
ATOM 5078 O O . LYS B 1 245 ? 22.281 17.312 10.594 1 98.44 245 LYS B O 1
ATOM 5083 N N . LYS B 1 246 ? 21.797 19.422 10.008 1 97.62 246 LYS B N 1
ATOM 5084 C CA . LYS B 1 246 ? 21.672 19.859 11.398 1 97.62 246 LYS B CA 1
ATOM 5085 C C . LYS B 1 246 ? 20.531 19.141 12.102 1 97.62 246 LYS B C 1
ATOM 5087 O O . LYS B 1 246 ? 20.578 18.906 13.305 1 97.62 246 LYS B O 1
ATOM 5092 N N . LEU B 1 247 ? 19.578 18.781 11.344 1 98.12 247 LEU B N 1
ATOM 5093 C CA . LEU B 1 247 ? 18.422 18.109 11.906 1 98.12 247 LEU B CA 1
ATOM 5094 C C . LEU B 1 247 ? 18.703 16.625 12.125 1 98.12 247 LEU B C 1
ATOM 5096 O O . LEU B 1 247 ? 17.922 15.922 12.781 1 98.12 247 LEU B O 1
ATOM 5100 N N . GLY B 1 248 ? 19.75 16.125 11.5 1 98.5 248 GLY B N 1
ATOM 5101 C CA . GLY B 1 248 ? 20.125 14.75 11.75 1 98.5 248 GLY B CA 1
ATOM 5102 C C . GLY B 1 248 ? 20.172 13.906 10.492 1 98.5 248 GLY B C 1
ATOM 5103 O O . GLY B 1 248 ? 20.359 12.688 10.562 1 98.5 248 GLY B O 1
ATOM 5104 N N . ALA B 1 249 ? 20.047 14.469 9.359 1 98.81 249 ALA B N 1
ATOM 5105 C CA . ALA B 1 249 ? 20.141 13.703 8.125 1 98.81 249 ALA B CA 1
ATOM 5106 C C . ALA B 1 249 ? 21.516 13.055 7.988 1 98.81 249 ALA B C 1
ATOM 5108 O O . ALA B 1 249 ? 22.547 13.703 8.219 1 98.81 249 ALA B O 1
ATOM 5109 N N . ALA B 1 250 ? 21.5 11.812 7.609 1 98.75 250 ALA B N 1
ATOM 5110 C CA . ALA B 1 250 ? 22.75 11.109 7.359 1 98.75 250 ALA B CA 1
ATOM 5111 C C . ALA B 1 250 ? 23.391 11.562 6.055 1 98.75 250 ALA B C 1
ATOM 5113 O O . ALA B 1 250 ? 24.609 11.469 5.883 1 98.75 250 ALA B O 1
ATOM 5114 N N . GLY B 1 251 ? 22.594 12.023 5.195 1 98.69 251 GLY B N 1
ATOM 5115 C CA . GLY B 1 251 ? 22.969 12.594 3.916 1 98.69 251 GLY B CA 1
ATOM 5116 C C . GLY B 1 251 ? 21.859 13.352 3.236 1 98.69 251 GLY B C 1
ATOM 5117 O O . GLY B 1 251 ? 20.688 13.25 3.635 1 98.69 251 GLY B O 1
ATOM 5118 N N . VAL B 1 252 ? 22.266 14.227 2.299 1 98.75 252 VAL B N 1
ATOM 5119 C CA . VAL B 1 252 ? 21.312 15.055 1.566 1 98.75 252 VAL B CA 1
ATOM 5120 C C . VAL B 1 252 ? 21.594 14.969 0.068 1 98.75 252 VAL B C 1
ATOM 5122 O O . VAL B 1 252 ? 22.75 15.078 -0.356 1 98.75 252 VAL B O 1
ATOM 5125 N N . ILE B 1 253 ? 20.609 14.703 -0.699 1 98.81 253 ILE B N 1
ATOM 5126 C CA . ILE B 1 253 ? 20.703 14.617 -2.15 1 98.81 253 ILE B CA 1
ATOM 5127 C C . ILE B 1 253 ? 19.969 15.789 -2.793 1 98.81 253 ILE B C 1
ATOM 5129 O O . ILE B 1 253 ? 18.828 16.078 -2.439 1 98.81 253 ILE B O 1
ATOM 5133 N N . ASN B 1 254 ? 20.609 16.516 -3.701 1 98.44 254 ASN B N 1
ATOM 5134 C CA . ASN B 1 254 ? 19.953 17.547 -4.5 1 98.44 254 ASN B CA 1
ATOM 5135 C C . ASN B 1 254 ? 19.328 16.969 -5.766 1 98.44 254 ASN B C 1
ATOM 5137 O O . ASN B 1 254 ? 20.031 16.531 -6.676 1 98.44 254 ASN B O 1
ATOM 5141 N N . ARG B 1 255 ? 18.062 17 -5.844 1 97.12 255 ARG B N 1
ATOM 5142 C CA . ARG B 1 255 ? 17.344 16.312 -6.914 1 97.12 255 ARG B CA 1
ATOM 5143 C C . ARG B 1 255 ? 17.641 16.969 -8.266 1 97.12 255 ARG B C 1
ATOM 5145 O O . ARG B 1 255 ? 17.422 16.359 -9.312 1 97.12 255 ARG B O 1
ATOM 5152 N N . LYS B 1 256 ? 18.109 18.172 -8.297 1 96.94 256 LYS B N 1
ATOM 5153 C CA . LYS B 1 256 ? 18.359 18.891 -9.539 1 96.94 256 LYS B CA 1
ATOM 5154 C C . LYS B 1 256 ? 19.578 18.312 -10.266 1 96.94 256 LYS B C 1
ATOM 5156 O O . LYS B 1 256 ? 19.797 18.609 -11.438 1 96.94 256 LYS B O 1
ATOM 5161 N N . LYS B 1 257 ? 20.281 17.516 -9.602 1 97.12 257 LYS B N 1
ATOM 5162 C CA . LYS B 1 257 ? 21.422 16.844 -10.227 1 97.12 257 LYS B CA 1
ATOM 5163 C C . LYS B 1 257 ? 20.969 15.672 -11.086 1 97.12 257 LYS B C 1
ATOM 5165 O O . LYS B 1 257 ? 21.781 15.047 -11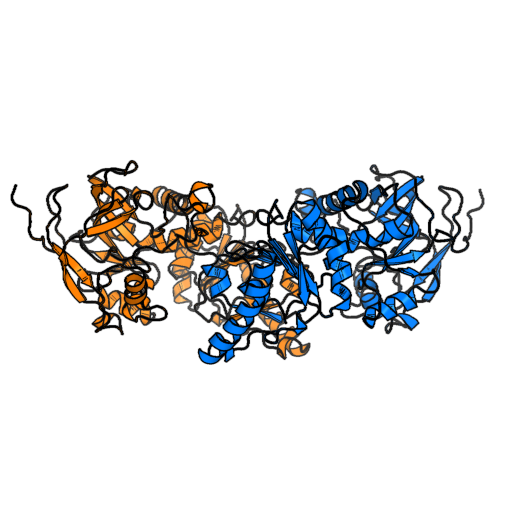.766 1 97.12 257 LYS B O 1
ATOM 5170 N N . PHE B 1 258 ? 19.719 15.383 -11.102 1 97.69 258 PHE B N 1
ATOM 5171 C CA . PHE B 1 258 ? 19.109 14.305 -11.875 1 97.69 258 PHE B CA 1
ATOM 5172 C C . PHE B 1 258 ? 18.016 14.836 -12.789 1 97.69 258 PHE B C 1
ATOM 5174 O O . PHE B 1 258 ? 17.516 15.953 -12.586 1 97.69 258 PHE B O 1
ATOM 5181 N N . ASN B 1 259 ? 17.594 14.062 -13.852 1 95.12 259 ASN B N 1
ATOM 5182 C CA . ASN B 1 259 ? 16.688 14.648 -14.836 1 95.12 259 ASN B CA 1
ATOM 5183 C C . ASN B 1 259 ? 15.594 13.664 -15.242 1 95.12 259 ASN B C 1
ATOM 5185 O O . ASN B 1 259 ? 14.836 13.922 -16.188 1 95.12 259 ASN B O 1
ATOM 5189 N N . HIS B 1 260 ? 15.469 12.562 -14.594 1 96.38 260 HIS B N 1
ATOM 5190 C CA . HIS B 1 260 ? 14.555 11.523 -15.047 1 96.38 260 HIS B CA 1
ATOM 5191 C C . HIS B 1 260 ? 13.188 11.664 -14.398 1 96.38 260 HIS B C 1
ATOM 5193 O O . HIS B 1 260 ? 12.336 10.781 -14.523 1 96.38 260 HIS B O 1
ATOM 5199 N N . TRP B 1 261 ? 12.938 12.789 -13.742 1 96.94 261 TRP B N 1
ATOM 5200 C CA . TRP B 1 261 ? 11.703 12.992 -12.984 1 96.94 261 TRP B CA 1
ATOM 5201 C C . TRP B 1 261 ? 10.492 13.023 -13.906 1 96.94 261 TRP B C 1
ATOM 5203 O O . TRP B 1 261 ? 10.609 13.352 -15.086 1 96.94 261 TRP B O 1
ATOM 5213 N N . GLY B 1 262 ? 9.258 12.703 -13.281 1 94.88 262 GLY B N 1
ATOM 5214 C CA . GLY B 1 262 ? 8 12.812 -14.008 1 94.88 262 GLY B CA 1
ATOM 5215 C C . GLY B 1 262 ? 7.203 11.523 -14.023 1 94.88 262 GLY B C 1
ATOM 5216 O O . GLY B 1 262 ? 7.695 10.477 -13.594 1 94.88 262 GLY B O 1
ATOM 5217 N N . ALA B 1 263 ? 6 11.633 -14.469 1 94.31 263 ALA B N 1
ATOM 5218 C CA . ALA B 1 263 ? 5.137 10.469 -14.625 1 94.31 263 ALA B CA 1
ATOM 5219 C C . ALA B 1 263 ? 5.652 9.555 -15.734 1 94.31 263 ALA B C 1
ATOM 5221 O O . ALA B 1 263 ? 6.262 10.023 -16.703 1 94.31 263 ALA B O 1
ATOM 5222 N N . LEU B 1 264 ? 5.398 8.234 -15.523 1 94.12 264 LEU B N 1
ATOM 5223 C CA . LEU B 1 264 ? 5.672 7.301 -16.609 1 94.12 264 LEU B CA 1
ATOM 5224 C C . LEU B 1 264 ? 4.609 7.406 -17.688 1 94.12 264 LEU B C 1
ATOM 5226 O O . LEU B 1 264 ? 3.414 7.324 -17.406 1 94.12 264 LEU B O 1
ATOM 5230 N N . THR B 1 265 ? 4.984 7.688 -18.891 1 89.56 265 THR B N 1
ATOM 5231 C CA . THR B 1 265 ? 4.062 7.695 -20.031 1 89.56 265 THR B CA 1
ATOM 5232 C C . THR B 1 265 ? 4.059 6.344 -20.734 1 89.56 265 THR B C 1
ATOM 5234 O O . THR B 1 265 ? 4.848 5.457 -20.391 1 89.56 265 THR B O 1
ATOM 5237 N N . SER B 1 266 ? 3.127 6.184 -21.656 1 86.06 266 SER B N 1
ATOM 5238 C CA . SER B 1 266 ? 3.059 4.938 -22.406 1 86.06 266 SER B CA 1
ATOM 5239 C C . SER B 1 266 ? 4.375 4.652 -23.125 1 86.06 266 SER B C 1
ATOM 5241 O O . SER B 1 266 ? 4.648 3.512 -23.5 1 86.06 266 SER B O 1
ATOM 5243 N N . GLU B 1 267 ? 5.176 5.617 -23.297 1 89 267 GLU B N 1
ATOM 5244 C CA . GLU B 1 267 ? 6.473 5.469 -23.953 1 89 267 GLU B CA 1
ATOM 5245 C C . GLU B 1 267 ? 7.379 4.52 -23.172 1 89 267 GLU B C 1
ATOM 5247 O O . GLU B 1 267 ? 8.312 3.945 -23.734 1 89 267 GLU B O 1
ATOM 5252 N N . ILE B 1 268 ? 7.078 4.367 -21.969 1 91.06 268 ILE B N 1
ATOM 5253 C CA . ILE B 1 268 ? 7.922 3.543 -21.109 1 91.06 268 ILE B CA 1
ATOM 5254 C C . ILE B 1 268 ? 7.844 2.086 -21.562 1 91.06 268 ILE B C 1
ATOM 5256 O O . ILE B 1 268 ? 8.695 1.271 -21.188 1 91.06 268 ILE B O 1
ATOM 5260 N N . ASN B 1 269 ? 6.793 1.771 -22.281 1 86 269 ASN B N 1
ATOM 5261 C CA . ASN B 1 269 ? 6.621 0.414 -22.797 1 86 269 ASN B CA 1
ATOM 5262 C C . ASN B 1 269 ? 7.629 0.096 -23.891 1 86 269 ASN B C 1
ATOM 5264 O O . ASN B 1 269 ? 7.824 -1.068 -24.234 1 86 269 ASN B O 1
ATOM 5268 N N . LYS B 1 270 ? 8.242 1.151 -24.5 1 91.25 270 LYS B N 1
ATOM 5269 C CA . LYS B 1 270 ? 9.344 0.961 -25.438 1 91.25 270 LYS B CA 1
ATOM 5270 C C . LYS B 1 270 ? 10.641 0.622 -24.719 1 91.25 270 LYS B C 1
ATOM 5272 O O . LYS B 1 270 ? 11.031 1.319 -23.781 1 91.25 270 LYS B O 1
ATOM 5277 N N . THR B 1 271 ? 11.305 -0.4 -25.156 1 90 271 THR B N 1
ATOM 5278 C CA . THR B 1 271 ? 12.5 -0.926 -24.5 1 90 271 THR B CA 1
ATOM 5279 C C . THR B 1 271 ? 13.547 0.17 -24.328 1 90 271 THR B C 1
ATOM 5281 O O . THR B 1 271 ? 14.148 0.301 -23.266 1 90 271 THR B O 1
ATOM 5284 N N . GLU B 1 272 ? 13.742 0.942 -25.312 1 94.31 272 GLU B N 1
ATOM 5285 C CA . GLU B 1 272 ? 14.758 1.991 -25.281 1 94.31 272 GLU B CA 1
ATOM 5286 C C . GLU B 1 272 ? 14.453 3.016 -24.188 1 94.31 272 GLU B C 1
ATOM 5288 O O . GLU B 1 272 ? 15.359 3.445 -23.469 1 94.31 272 GLU B O 1
ATOM 5293 N N . LYS B 1 273 ? 13.172 3.439 -24.156 1 93.88 273 LYS B N 1
ATOM 5294 C CA . LYS B 1 273 ? 12.773 4.422 -23.156 1 93.88 273 LYS B CA 1
ATOM 5295 C C . LYS B 1 273 ? 12.891 3.848 -21.734 1 93.88 273 LYS B C 1
ATOM 5297 O O . LYS B 1 273 ? 13.289 4.551 -20.812 1 93.88 273 LYS B O 1
ATOM 5302 N N . PHE B 1 274 ? 12.602 2.645 -21.672 1 94.06 274 PHE B N 1
ATOM 5303 C CA . PHE B 1 274 ? 12.711 1.959 -20.391 1 94.06 274 PHE B CA 1
ATOM 5304 C C . PHE B 1 274 ? 14.156 1.924 -19.922 1 94.06 274 PHE B C 1
ATOM 5306 O O . PHE B 1 274 ? 14.445 2.227 -18.766 1 94.06 274 PHE B O 1
ATOM 5313 N N . ILE B 1 275 ? 15.023 1.553 -20.75 1 95.06 275 ILE B N 1
ATOM 5314 C CA . ILE B 1 275 ? 16.438 1.46 -20.422 1 95.06 275 ILE B CA 1
ATOM 5315 C C . ILE B 1 275 ? 16.969 2.838 -20.031 1 95.06 275 ILE B C 1
ATOM 5317 O O . ILE B 1 275 ? 17.719 2.971 -19.062 1 95.06 275 ILE B O 1
ATOM 5321 N N . GLU B 1 276 ? 16.562 3.785 -20.797 1 96.25 276 GLU B N 1
ATOM 5322 C CA . GLU B 1 276 ? 17 5.152 -20.516 1 96.25 276 GLU B CA 1
ATOM 5323 C C . GLU B 1 276 ? 16.531 5.609 -19.141 1 96.25 276 GLU B C 1
ATOM 5325 O O . GLU B 1 276 ? 17.328 6.113 -18.344 1 96.25 276 GLU B O 1
ATOM 5330 N N . TRP B 1 277 ? 15.32 5.422 -18.844 1 96.88 277 TRP B N 1
ATOM 5331 C CA . TRP B 1 277 ? 14.758 5.859 -17.578 1 96.88 277 TRP B CA 1
ATOM 5332 C C . TRP B 1 277 ? 15.383 5.105 -16.406 1 96.88 277 TRP B C 1
ATOM 5334 O O . TRP B 1 277 ? 15.773 5.711 -15.406 1 96.88 277 TRP B O 1
ATOM 5344 N N . THR B 1 278 ? 15.547 3.82 -16.531 1 96.62 278 THR B N 1
ATOM 5345 C CA . THR B 1 278 ? 16.062 3.012 -15.438 1 96.62 278 THR B CA 1
ATOM 5346 C C . THR B 1 278 ? 17.531 3.342 -15.172 1 96.62 278 THR B C 1
ATOM 5348 O O . THR B 1 278 ? 17.969 3.32 -14.016 1 96.62 278 THR B O 1
ATOM 5351 N N . LYS B 1 279 ? 18.234 3.631 -16.219 1 97.44 279 LYS B N 1
ATOM 5352 C CA . LYS B 1 279 ? 19.625 4.039 -16.031 1 97.44 279 LYS B CA 1
ATOM 5353 C C . LYS B 1 279 ? 19.719 5.309 -15.188 1 97.44 279 LYS B C 1
ATOM 5355 O O . LYS B 1 279 ? 20.516 5.383 -14.258 1 97.44 279 LYS B O 1
ATOM 5360 N N . ALA B 1 280 ? 18.906 6.25 -15.547 1 97.19 280 ALA B N 1
ATOM 5361 C CA . ALA B 1 280 ? 18.906 7.508 -14.805 1 97.19 280 ALA B CA 1
ATOM 5362 C C . ALA B 1 280 ? 18.422 7.293 -13.367 1 97.19 280 ALA B C 1
ATOM 5364 O O . ALA B 1 280 ? 18.984 7.863 -12.43 1 97.19 280 ALA B O 1
ATOM 5365 N N . ALA B 1 281 ? 17.406 6.504 -13.156 1 97.75 281 ALA B N 1
ATOM 5366 C CA . ALA B 1 281 ? 16.891 6.199 -11.828 1 97.75 281 ALA B CA 1
ATOM 5367 C C . ALA B 1 281 ? 17.938 5.469 -10.984 1 97.75 281 ALA B C 1
ATOM 5369 O O . ALA B 1 281 ? 18.016 5.684 -9.773 1 97.75 281 ALA B O 1
ATOM 5370 N N . ARG B 1 282 ? 18.734 4.668 -11.617 1 98 282 ARG B N 1
ATOM 5371 C CA . ARG B 1 282 ? 19.797 3.938 -10.914 1 98 282 ARG B CA 1
ATOM 5372 C C . ARG B 1 282 ? 20.891 4.883 -10.43 1 98 282 ARG B C 1
ATOM 5374 O O . ARG B 1 282 ? 21.484 4.656 -9.383 1 98 282 ARG B O 1
ATOM 5381 N N . GLU B 1 283 ? 21.078 5.91 -11.203 1 98.38 283 GLU B N 1
ATOM 5382 C CA . GLU B 1 283 ? 22.031 6.918 -10.742 1 98.38 283 GLU B CA 1
ATOM 5383 C C . GLU B 1 283 ? 21.547 7.57 -9.445 1 98.38 283 GLU B C 1
ATOM 5385 O O . GLU B 1 283 ? 22.359 7.816 -8.539 1 98.38 283 GLU B O 1
ATOM 5390 N N . PHE B 1 284 ? 20.344 7.875 -9.359 1 98.75 284 PHE B N 1
ATOM 5391 C CA . PHE B 1 284 ? 19.766 8.375 -8.125 1 98.75 284 PHE B CA 1
ATOM 5392 C C . PHE B 1 284 ? 19.891 7.348 -7.008 1 98.75 284 PHE B C 1
ATOM 5394 O O . PHE B 1 284 ? 20.234 7.691 -5.875 1 98.75 284 PHE B O 1
ATOM 5401 N N . GLY B 1 285 ? 19.609 6.051 -7.309 1 98.69 285 GLY B N 1
ATOM 5402 C CA . GLY B 1 285 ? 19.812 4.965 -6.359 1 98.69 285 GLY B CA 1
ATOM 5403 C C . GLY B 1 285 ? 21.25 4.887 -5.848 1 98.69 285 GLY B C 1
ATOM 5404 O O . GLY B 1 285 ? 21.469 4.625 -4.664 1 98.69 285 GLY B O 1
ATOM 5405 N N . LYS B 1 286 ? 22.156 5.105 -6.727 1 98.56 286 LYS B N 1
ATOM 5406 C CA . LYS B 1 286 ? 23.562 5.098 -6.34 1 98.56 286 LYS B CA 1
ATOM 5407 C C . LYS B 1 286 ? 23.875 6.215 -5.344 1 98.56 286 LYS B C 1
ATOM 5409 O O . LYS B 1 286 ? 24.672 6.031 -4.426 1 98.56 286 LYS B O 1
ATOM 5414 N N . ALA B 1 287 ? 23.266 7.355 -5.57 1 98.75 287 ALA B N 1
ATOM 5415 C CA . ALA B 1 287 ? 23.438 8.461 -4.633 1 98.75 287 ALA B CA 1
ATOM 5416 C C . ALA B 1 287 ? 22.953 8.07 -3.234 1 98.75 287 ALA B C 1
ATOM 5418 O O . ALA B 1 287 ? 23.562 8.469 -2.234 1 98.75 287 ALA B O 1
ATOM 5419 N N . ILE B 1 288 ? 21.859 7.344 -3.121 1 98.88 288 ILE B N 1
ATOM 5420 C CA . ILE B 1 288 ? 21.375 6.836 -1.845 1 98.88 288 ILE B CA 1
ATOM 5421 C C . ILE B 1 288 ? 22.406 5.871 -1.249 1 98.88 288 ILE B C 1
ATOM 5423 O O . ILE B 1 288 ? 22.75 5.977 -0.071 1 98.88 288 ILE B O 1
ATOM 5427 N N . TRP B 1 289 ? 22.953 5.008 -2.096 1 98.75 289 TRP B N 1
ATOM 5428 C CA . TRP B 1 289 ? 23.906 3.998 -1.655 1 98.75 289 TRP B CA 1
ATOM 5429 C C . TRP B 1 289 ? 25.203 4.648 -1.179 1 98.75 289 TRP B C 1
ATOM 5431 O O . TRP B 1 289 ? 25.859 4.141 -0.265 1 98.75 289 TRP B O 1
ATOM 5441 N N . ASP B 1 290 ? 25.562 5.738 -1.808 1 98.62 290 ASP B N 1
ATOM 5442 C CA . ASP B 1 290 ? 26.766 6.465 -1.396 1 98.62 290 ASP B CA 1
ATOM 5443 C C . ASP B 1 290 ? 26.656 6.934 0.054 1 98.62 290 ASP B C 1
ATOM 5445 O O . ASP B 1 290 ? 27.656 7.078 0.744 1 98.62 290 ASP B O 1
ATOM 5449 N N . ILE B 1 291 ? 25.453 7.117 0.521 1 98.62 291 ILE B N 1
ATOM 5450 C CA . ILE B 1 291 ? 25.234 7.598 1.879 1 98.62 291 ILE B CA 1
ATOM 5451 C C . ILE B 1 291 ? 24.984 6.414 2.812 1 98.62 291 ILE B C 1
ATOM 5453 O O . ILE B 1 291 ? 25.594 6.332 3.885 1 98.62 291 ILE B O 1
ATOM 5457 N N . ALA B 1 292 ? 24.141 5.469 2.361 1 98.25 292 ALA B N 1
ATOM 5458 C CA . ALA B 1 292 ? 23.656 4.41 3.236 1 98.25 292 ALA B CA 1
ATOM 5459 C C . ALA B 1 292 ? 24.516 3.156 3.125 1 98.25 292 ALA B C 1
ATOM 5461 O O . ALA B 1 292 ? 24.422 2.256 3.963 1 98.25 292 ALA B O 1
ATOM 5462 N N . GLY B 1 293 ? 25.328 3.021 2.143 1 97.94 293 GLY B N 1
ATOM 5463 C CA . GLY B 1 293 ? 26.047 1.807 1.793 1 97.94 293 GLY B CA 1
ATOM 5464 C C . GLY B 1 293 ? 25.422 1.064 0.624 1 97.94 293 GLY B C 1
ATOM 5465 O O . GLY B 1 293 ? 24.203 0.996 0.504 1 97.94 293 GLY B O 1
ATOM 5466 N N . LYS B 1 294 ? 26.344 0.514 -0.205 1 96.69 294 LYS B N 1
ATOM 5467 C CA . LYS B 1 294 ? 25.906 -0.178 -1.412 1 96.69 294 LYS B CA 1
ATOM 5468 C C . LYS B 1 294 ? 24.891 -1.269 -1.079 1 96.69 294 LYS B C 1
ATOM 5470 O O . LYS B 1 294 ? 25.125 -2.084 -0.183 1 96.69 294 LYS B O 1
ATOM 5475 N N . GLY B 1 295 ? 23.797 -1.223 -1.774 1 95.31 295 GLY B N 1
ATOM 5476 C CA . GLY B 1 295 ? 22.781 -2.256 -1.615 1 95.31 295 GLY B CA 1
ATOM 5477 C C . GLY B 1 295 ? 21.766 -1.934 -0.537 1 95.31 295 GLY B C 1
ATOM 5478 O O . GLY B 1 295 ? 20.766 -2.637 -0.392 1 95.31 295 GLY B O 1
ATOM 5479 N N . ASN B 1 296 ? 21.984 -0.934 0.27 1 97.5 296 ASN B N 1
ATOM 5480 C CA . ASN B 1 296 ? 21.047 -0.54 1.311 1 97.5 296 ASN B CA 1
ATOM 5481 C C . ASN B 1 296 ? 20 0.437 0.777 1 97.5 296 ASN B C 1
ATOM 5483 O O . ASN B 1 296 ? 20.203 1.65 0.801 1 97.5 296 ASN B O 1
ATOM 5487 N N . ASN B 1 297 ? 18.922 -0.101 0.33 1 98.38 297 ASN B N 1
ATOM 5488 C CA . ASN B 1 297 ? 17.797 0.678 -0.192 1 98.38 297 ASN B CA 1
ATOM 5489 C C . ASN B 1 297 ? 16.875 1.164 0.928 1 98.38 297 ASN B C 1
ATOM 5491 O O . ASN B 1 297 ? 16.875 0.593 2.02 1 98.38 297 ASN B O 1
ATOM 5495 N N . PRO B 1 298 ? 16.125 2.234 0.632 1 98.88 298 PRO B N 1
ATOM 5496 C CA . PRO B 1 298 ? 15.219 2.725 1.665 1 98.88 298 PRO B CA 1
ATOM 5497 C C . PRO B 1 298 ? 14.094 1.737 1.976 1 98.88 298 PRO B C 1
ATOM 5499 O O . PRO B 1 298 ? 13.367 1.32 1.071 1 98.88 298 PRO B O 1
ATOM 5502 N N . ARG B 1 299 ? 13.961 1.441 3.266 1 98.5 299 ARG B N 1
ATOM 5503 C CA . ARG B 1 299 ? 12.844 0.638 3.738 1 98.5 299 ARG B CA 1
ATOM 5504 C C . ARG B 1 299 ? 11.531 1.422 3.66 1 98.5 299 ARG B C 1
ATOM 5506 O O . ARG B 1 299 ? 10.469 0.845 3.42 1 98.5 299 ARG B O 1
ATOM 5513 N N . ILE B 1 300 ? 11.648 2.705 3.895 1 98.94 300 ILE B N 1
ATOM 5514 C CA . ILE B 1 300 ? 10.523 3.627 3.795 1 98.94 300 ILE B CA 1
ATOM 5515 C C . ILE B 1 300 ? 10.914 4.836 2.953 1 98.94 300 ILE B C 1
ATOM 5517 O O . ILE B 1 300 ? 12.008 5.391 3.121 1 98.94 300 ILE B O 1
ATOM 5521 N N . VAL B 1 301 ? 10.109 5.156 2.002 1 98.94 301 VAL B N 1
ATOM 5522 C CA . VAL B 1 301 ? 10.219 6.422 1.288 1 98.94 301 VAL B CA 1
ATOM 5523 C C . VAL B 1 301 ? 9.086 7.355 1.717 1 98.94 301 VAL B C 1
ATOM 5525 O O . VAL B 1 301 ? 7.91 7.027 1.562 1 98.94 301 VAL B O 1
ATOM 5528 N N . PHE B 1 302 ? 9.484 8.508 2.264 1 98.88 302 PHE B N 1
ATOM 5529 C CA . PHE B 1 302 ? 8.586 9.547 2.77 1 98.88 302 PHE B CA 1
ATOM 5530 C C . PHE B 1 302 ? 8.273 10.562 1.683 1 98.88 302 PHE B C 1
ATOM 5532 O O . PHE B 1 302 ? 9.125 11.391 1.339 1 98.88 302 PHE B O 1
ATOM 5539 N N . GLU B 1 303 ? 6.914 10.516 1.192 1 98.25 303 GLU B N 1
ATOM 5540 C CA . GLU B 1 303 ? 6.531 11.211 -0.032 1 98.25 303 GLU B CA 1
ATOM 5541 C C . GLU B 1 303 ? 5.543 12.336 0.259 1 98.25 303 GLU B C 1
ATOM 5543 O O . GLU B 1 303 ? 4.695 12.219 1.147 1 98.25 303 GLU B O 1
ATOM 5548 N N . HIS B 1 304 ? 5.652 13.484 -0.468 1 96.69 304 HIS B N 1
ATOM 5549 C CA . HIS B 1 304 ? 4.59 14.477 -0.52 1 96.69 304 HIS B CA 1
ATOM 5550 C C . HIS B 1 304 ? 4.469 15.086 -1.914 1 96.69 304 HIS B C 1
ATOM 5552 O O . HIS B 1 304 ? 3.426 15.641 -2.266 1 96.69 304 HIS B O 1
ATOM 5558 N N . PRO B 1 305 ? 5.59 14.992 -2.824 1 96.31 305 PRO B N 1
ATOM 5559 C CA . PRO B 1 305 ? 5.457 15.586 -4.156 1 96.31 305 PRO B CA 1
ATOM 5560 C C . PRO B 1 305 ? 4.43 14.867 -5.023 1 96.31 305 PRO B C 1
ATOM 5562 O O . PRO B 1 305 ? 3.588 15.508 -5.656 1 96.31 305 PRO B O 1
ATOM 5565 N N . GLY B 1 306 ? 4.574 13.555 -5.148 1 96.5 306 GLY B N 1
ATOM 5566 C CA . GLY B 1 306 ? 3.535 12.805 -5.84 1 96.5 306 GLY B CA 1
ATOM 5567 C C . GLY B 1 306 ? 3.881 12.5 -7.285 1 96.5 306 GLY B C 1
ATOM 5568 O O . GLY B 1 306 ? 4.812 11.742 -7.559 1 96.5 306 GLY B O 1
ATOM 5569 N N . GLU B 1 307 ? 3.287 13.164 -8.25 1 96.5 307 GLU B N 1
ATOM 5570 C CA . GLU B 1 307 ? 3.264 12.844 -9.68 1 96.5 307 GLU B CA 1
ATOM 5571 C C . GLU B 1 307 ? 4.676 12.68 -10.234 1 96.5 307 GLU B C 1
ATOM 5573 O O . GLU B 1 307 ? 4.957 11.727 -10.961 1 96.5 307 GLU B O 1
ATOM 5578 N N . THR B 1 308 ? 5.574 13.539 -9.867 1 96.88 308 THR B N 1
ATOM 5579 C CA . THR B 1 308 ? 6.875 13.562 -10.531 1 96.88 308 THR B CA 1
ATOM 5580 C C . THR B 1 308 ? 7.848 12.602 -9.859 1 96.88 308 THR B C 1
ATOM 5582 O O . THR B 1 308 ? 8.875 12.242 -10.445 1 96.88 308 THR B O 1
ATOM 5585 N N . THR B 1 309 ? 7.543 12.141 -8.625 1 98.31 309 THR B N 1
ATOM 5586 C CA . THR B 1 309 ? 8.594 11.445 -7.887 1 98.31 309 THR B CA 1
ATOM 5587 C C . THR B 1 309 ? 8.164 10.016 -7.559 1 98.31 309 THR B C 1
ATOM 5589 O O . THR B 1 309 ? 9.008 9.164 -7.27 1 98.31 309 THR B O 1
ATOM 5592 N N . ILE B 1 310 ? 6.906 9.672 -7.648 1 98.5 310 ILE B N 1
ATOM 5593 C CA . ILE B 1 310 ? 6.402 8.375 -7.223 1 98.5 310 ILE B CA 1
ATOM 5594 C C . ILE B 1 310 ? 7.055 7.27 -8.055 1 98.5 310 ILE B C 1
ATOM 5596 O O . ILE B 1 310 ? 7.48 6.246 -7.52 1 98.5 310 ILE B O 1
ATOM 5600 N N . PRO B 1 311 ? 7.207 7.422 -9.391 1 98.12 311 PRO B N 1
ATOM 5601 C CA . PRO B 1 311 ? 7.863 6.352 -10.148 1 98.12 311 PRO B CA 1
ATOM 5602 C C . PRO B 1 311 ? 9.258 6.016 -9.609 1 98.12 311 PRO B C 1
ATOM 5604 O O . PRO B 1 311 ? 9.586 4.844 -9.445 1 98.12 311 PRO B O 1
ATOM 5607 N N . THR B 1 312 ? 10.008 7.027 -9.305 1 98.56 312 THR B N 1
ATOM 5608 C CA . THR B 1 312 ? 11.359 6.836 -8.797 1 98.56 312 THR B CA 1
ATOM 5609 C C . THR B 1 312 ? 11.32 6.262 -7.383 1 98.56 312 THR B C 1
ATOM 5611 O O . THR B 1 312 ? 12.109 5.371 -7.047 1 98.56 312 THR B O 1
ATOM 5614 N N . SER B 1 313 ? 10.414 6.82 -6.52 1 98.88 313 SER B N 1
ATOM 5615 C CA . SER B 1 313 ? 10.266 6.332 -5.152 1 98.88 313 SER B CA 1
ATOM 5616 C C . SER B 1 313 ? 9.984 4.832 -5.129 1 98.88 313 SER B C 1
ATOM 5618 O O . SER B 1 313 ? 10.594 4.094 -4.359 1 98.88 313 SER B O 1
ATOM 5620 N N . MET B 1 314 ? 9.117 4.402 -6 1 98.69 314 MET B N 1
ATOM 5621 C CA . MET B 1 314 ? 8.75 2.99 -6.074 1 98.69 314 MET B CA 1
ATOM 5622 C C . MET B 1 314 ? 9.922 2.15 -6.582 1 98.69 314 MET B C 1
ATOM 5624 O O . MET B 1 314 ? 10.086 1.002 -6.168 1 98.69 314 MET B O 1
ATOM 5628 N N . PHE B 1 315 ? 10.688 2.705 -7.461 1 98.5 315 PHE B N 1
ATOM 5629 C CA . PHE B 1 315 ? 11.805 1.989 -8.055 1 98.5 315 PHE B CA 1
ATOM 5630 C C . PHE B 1 315 ? 12.906 1.758 -7.023 1 98.5 315 PHE B C 1
ATOM 5632 O O . PHE B 1 315 ? 13.422 0.646 -6.898 1 98.5 315 PHE B O 1
ATOM 5639 N N . VAL B 1 316 ? 13.227 2.736 -6.164 1 98.69 316 VAL B N 1
ATOM 5640 C CA . VAL B 1 316 ? 14.406 2.66 -5.305 1 98.69 316 VAL B CA 1
ATOM 5641 C C . VAL B 1 316 ? 14.031 2.016 -3.973 1 98.69 316 VAL B C 1
ATOM 5643 O O . VAL B 1 316 ? 14.906 1.585 -3.217 1 98.69 316 VAL B O 1
ATOM 5646 N N . CYS B 1 317 ? 12.75 2.029 -3.609 1 98.81 317 CYS B N 1
ATOM 5647 C CA . CYS B 1 317 ? 12.312 1.438 -2.35 1 98.81 317 CYS B CA 1
ATOM 5648 C C . CYS B 1 317 ? 12.711 -0.03 -2.268 1 98.81 317 CYS B C 1
ATOM 5650 O O . CYS B 1 317 ? 12.672 -0.748 -3.268 1 98.81 317 CYS B O 1
ATOM 5652 N N . GLU B 1 318 ? 12.992 -0.476 -1.102 1 98.12 318 GLU B N 1
ATOM 5653 C CA . GLU B 1 318 ? 13.438 -1.842 -0.849 1 98.12 318 GLU B CA 1
ATOM 5654 C C . GLU B 1 318 ? 12.312 -2.846 -1.073 1 98.12 318 GLU B C 1
ATOM 5656 O O . GLU B 1 318 ? 11.133 -2.504 -0.945 1 98.12 318 GLU B O 1
ATOM 5661 N N . THR B 1 319 ? 12.672 -4.129 -1.41 1 98.06 319 THR B N 1
ATOM 5662 C CA . THR B 1 319 ? 11.703 -5.223 -1.456 1 98.06 319 THR B CA 1
ATOM 5663 C C . THR B 1 319 ? 10.953 -5.332 -0.132 1 98.06 319 THR B C 1
ATOM 5665 O O . THR B 1 319 ? 11.562 -5.355 0.937 1 98.06 319 THR B O 1
ATOM 5668 N N . GLY B 1 320 ? 9.648 -5.355 -0.237 1 98 320 GLY B N 1
ATOM 5669 C CA . GLY B 1 320 ? 8.836 -5.43 0.964 1 98 320 GLY B CA 1
ATOM 5670 C C . GLY B 1 320 ? 8.719 -4.105 1.692 1 98 320 GLY B C 1
ATOM 5671 O O . GLY B 1 320 ? 8.086 -4.02 2.744 1 98 320 GLY B O 1
ATOM 5672 N N . GLY B 1 321 ? 9.352 -3.031 1.114 1 98.56 321 GLY B N 1
ATOM 5673 C CA . GLY B 1 321 ? 9.312 -1.715 1.732 1 98.56 321 GLY B CA 1
ATOM 5674 C C . GLY B 1 321 ? 8.047 -0.946 1.425 1 98.56 321 GLY B C 1
ATOM 5675 O O . GLY B 1 321 ? 7.113 -1.489 0.826 1 98.56 321 GLY B O 1
ATOM 5676 N N . MET B 1 322 ? 8.055 0.384 1.889 1 98.81 322 MET B N 1
ATOM 5677 C CA . MET B 1 322 ? 6.844 1.186 1.764 1 98.81 322 MET B CA 1
ATOM 5678 C C . MET B 1 322 ? 7.164 2.584 1.249 1 98.81 322 MET B C 1
ATOM 5680 O O . MET B 1 322 ? 8.125 3.211 1.7 1 98.81 322 MET B O 1
ATOM 5684 N N . VAL B 1 323 ? 6.445 2.977 0.241 1 98.94 323 VAL B N 1
ATOM 5685 C CA . VAL B 1 323 ? 6.336 4.387 -0.122 1 98.94 323 VAL B CA 1
ATOM 5686 C C . VAL B 1 323 ? 5.062 4.977 0.48 1 98.94 323 VAL B C 1
ATOM 5688 O O . VAL B 1 323 ? 3.955 4.543 0.155 1 98.94 323 VAL B O 1
ATOM 5691 N N . VAL B 1 324 ? 5.172 5.91 1.398 1 98.94 324 VAL B N 1
ATOM 5692 C CA . VAL B 1 324 ? 4.027 6.504 2.086 1 98.94 324 VAL B CA 1
ATOM 5693 C C . VAL B 1 324 ? 3.887 7.969 1.68 1 98.94 324 VAL B C 1
ATOM 5695 O O . VAL B 1 324 ? 4.875 8.711 1.646 1 98.94 324 VAL B O 1
ATOM 5698 N N . ILE B 1 325 ? 2.609 8.328 1.359 1 98.62 325 ILE B N 1
ATOM 5699 C CA . ILE B 1 325 ? 2.471 9.672 0.807 1 98.62 325 ILE B CA 1
ATOM 5700 C C . ILE B 1 325 ? 1.313 10.391 1.494 1 98.62 325 ILE B C 1
ATOM 5702 O O . ILE B 1 325 ? 0.282 9.781 1.789 1 98.62 325 ILE B O 1
ATOM 5706 N N . CYS B 1 326 ? 1.523 11.594 1.761 1 96.94 326 CYS B N 1
ATOM 5707 C CA . CYS B 1 326 ? 0.531 12.602 2.117 1 96.94 326 CYS B CA 1
ATOM 5708 C C . CYS B 1 326 ? 0.64 13.82 1.207 1 96.94 326 CYS B C 1
ATOM 5710 O O . CYS B 1 326 ? 1.669 14.492 1.191 1 96.94 326 CYS B O 1
ATOM 5712 N N . ALA B 1 327 ? -0.406 14.047 0.388 1 94.06 327 ALA B N 1
ATOM 5713 C CA . ALA B 1 327 ? -0.488 15.195 -0.508 1 94.06 327 ALA B CA 1
ATOM 5714 C C . ALA B 1 327 ? -0.121 14.805 -1.937 1 94.06 327 ALA B C 1
ATOM 5716 O O . ALA B 1 327 ? -0.441 13.703 -2.387 1 94.06 327 ALA B O 1
ATOM 5717 N N . GLY B 1 328 ? 0.409 15.656 -2.789 1 93.44 328 GLY B N 1
ATOM 5718 C CA . GLY B 1 328 ? 0.747 15.586 -4.203 1 93.44 328 GLY B CA 1
ATOM 5719 C C . GLY B 1 328 ? 1.116 16.938 -4.797 1 93.44 328 GLY B C 1
ATOM 5720 O O . GLY B 1 328 ? 0.505 17.375 -5.77 1 93.44 328 GLY B O 1
ATOM 5721 N N . THR B 1 329 ? 2.168 17.484 -4.219 1 91.25 329 THR B N 1
ATOM 5722 C CA . THR B 1 329 ? 2.457 18.875 -4.477 1 91.25 329 THR B CA 1
ATOM 5723 C C . THR B 1 329 ? 2.881 19.094 -5.93 1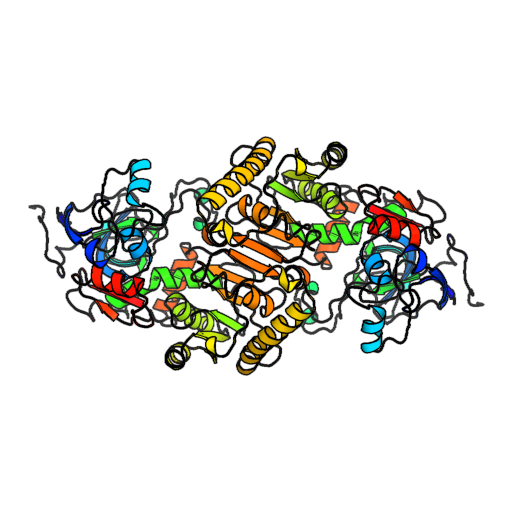 91.25 329 THR B C 1
ATOM 5725 O O . THR B 1 329 ? 2.811 20.203 -6.453 1 91.25 329 THR B O 1
ATOM 5728 N N . THR B 1 330 ? 3.344 18.047 -6.617 1 93.25 330 THR B N 1
ATOM 5729 C CA . THR B 1 330 ? 3.723 18.203 -8.016 1 93.25 330 THR B CA 1
ATOM 5730 C C . THR B 1 330 ? 2.621 17.688 -8.938 1 93.25 330 THR B C 1
ATOM 5732 O O . THR B 1 330 ? 2.738 17.766 -10.164 1 93.25 330 THR B O 1
ATOM 5735 N N . GLY B 1 331 ? 1.647 17.141 -8.352 1 93 331 GLY B N 1
ATOM 5736 C CA . GLY B 1 331 ? 0.529 16.562 -9.086 1 93 331 GLY B CA 1
ATOM 5737 C C . GLY B 1 331 ? -0.045 15.328 -8.422 1 93 331 GLY B C 1
ATOM 5738 O O . GLY B 1 331 ? 0.623 14.688 -7.609 1 93 331 GLY B O 1
ATOM 5739 N N . TYR B 1 332 ? -1.261 15.047 -8.812 1 93.19 332 TYR B N 1
ATOM 5740 C CA . TYR B 1 332 ? -1.959 13.992 -8.086 1 93.19 332 TYR B CA 1
ATOM 5741 C C . TYR B 1 332 ? -2.09 12.734 -8.945 1 93.19 332 TYR B C 1
ATOM 5743 O O . TYR B 1 332 ? -2.59 11.711 -8.477 1 93.19 332 TYR B O 1
ATOM 5751 N N . ASN B 1 333 ? -1.687 12.789 -10.195 1 94.88 333 ASN B N 1
ATOM 5752 C CA . ASN B 1 333 ? -1.756 11.633 -11.086 1 94.88 333 ASN B CA 1
ATOM 5753 C C . ASN B 1 333 ? -0.473 10.812 -11.031 1 94.88 333 ASN B C 1
ATOM 5755 O O . ASN B 1 333 ? 0.395 10.945 -11.891 1 94.88 333 ASN B O 1
ATOM 5759 N N . ALA B 1 334 ? -0.43 9.898 -10.133 1 96.5 334 ALA B N 1
ATOM 5760 C CA . ALA B 1 334 ? 0.784 9.117 -9.93 1 96.5 334 ALA B CA 1
ATOM 5761 C C . ALA B 1 334 ? 0.814 7.902 -10.852 1 96.5 334 ALA B C 1
ATOM 5763 O O . ALA B 1 334 ? -0.228 7.312 -11.148 1 96.5 334 ALA B O 1
ATOM 5764 N N . THR B 1 335 ? 1.992 7.566 -11.289 1 97.44 335 THR B N 1
ATOM 5765 C CA . THR B 1 335 ? 2.207 6.363 -12.086 1 97.44 335 THR B CA 1
ATOM 5766 C C . THR B 1 335 ? 3.102 5.375 -11.336 1 97.44 335 THR B C 1
ATOM 5768 O O . THR B 1 335 ? 4.055 5.777 -10.672 1 97.44 335 THR B O 1
ATOM 5771 N N . VAL B 1 336 ? 2.742 4.113 -11.406 1 97.56 336 VAL B N 1
ATOM 5772 C CA . VAL B 1 336 ? 3.455 3.031 -10.734 1 97.56 336 VAL B CA 1
ATOM 5773 C C . VAL B 1 336 ? 3.748 1.908 -11.727 1 97.56 336 VAL B C 1
ATOM 5775 O O . VAL B 1 336 ? 2.832 1.38 -12.367 1 97.56 336 VAL B O 1
ATOM 5778 N N . ASP B 1 337 ? 5.016 1.613 -11.961 1 97.06 337 ASP B N 1
ATOM 5779 C CA . ASP B 1 337 ? 5.371 0.413 -12.719 1 97.06 337 ASP B CA 1
ATOM 5780 C C . ASP B 1 337 ? 5.109 -0.847 -11.891 1 97.06 337 ASP B C 1
ATOM 5782 O O . ASP B 1 337 ? 5.852 -1.153 -10.961 1 97.06 337 ASP B O 1
ATOM 5786 N N . LEU B 1 338 ? 4.082 -1.617 -12.258 1 96.81 338 LEU B N 1
ATOM 5787 C CA . LEU B 1 338 ? 3.59 -2.744 -11.477 1 96.81 338 LEU B CA 1
ATOM 5788 C C . LEU B 1 338 ? 4.641 -3.844 -11.383 1 96.81 338 LEU B C 1
ATOM 5790 O O . LEU B 1 338 ? 4.609 -4.664 -10.461 1 96.81 338 LEU B O 1
ATOM 5794 N N . ARG B 1 339 ? 5.621 -3.949 -12.273 1 93.25 339 ARG B N 1
ATOM 5795 C CA . ARG B 1 339 ? 6.676 -4.957 -12.227 1 93.25 339 ARG B CA 1
ATOM 5796 C C . ARG B 1 339 ? 7.523 -4.805 -10.969 1 93.25 339 ARG B C 1
ATOM 5798 O O . ARG B 1 339 ? 7.898 -5.797 -10.336 1 93.25 339 ARG B O 1
ATOM 5805 N N . TYR B 1 340 ? 7.695 -3.525 -10.555 1 95.38 340 TYR B N 1
ATOM 5806 C CA . TYR B 1 340 ? 8.492 -3.258 -9.359 1 95.38 340 TYR B CA 1
ATOM 5807 C C . TYR B 1 340 ? 7.621 -3.295 -8.109 1 95.38 340 TYR B C 1
ATOM 5809 O O . TYR B 1 340 ? 8.125 -3.465 -6.996 1 95.38 340 TYR B O 1
ATOM 5817 N N . LEU B 1 341 ? 6.293 -3.127 -8.305 1 97.69 341 LEU B N 1
ATOM 5818 C CA . LEU B 1 341 ? 5.379 -3.207 -7.168 1 97.69 341 LEU B CA 1
ATOM 5819 C C . LEU B 1 341 ? 5.094 -4.66 -6.801 1 97.69 341 LEU B C 1
ATOM 5821 O O . LEU B 1 341 ? 5.375 -5.09 -5.68 1 97.69 341 LEU B O 1
ATOM 5825 N N . TRP B 1 342 ? 4.59 -5.477 -7.656 1 96.88 342 TRP B N 1
ATOM 5826 C CA . TRP B 1 342 ? 4.121 -6.812 -7.309 1 96.88 342 TRP B CA 1
ATOM 5827 C C . TRP B 1 342 ? 5.293 -7.773 -7.133 1 96.88 342 TRP B C 1
ATOM 5829 O O . TRP B 1 342 ? 5.332 -8.547 -6.172 1 96.88 342 TRP B O 1
ATOM 5839 N N . MET B 1 343 ? 6.312 -7.691 -8.055 1 95.19 343 MET B N 1
ATOM 5840 C CA . MET B 1 343 ? 7.414 -8.641 -7.957 1 95.19 343 MET B CA 1
ATOM 5841 C C . MET B 1 343 ? 8.234 -8.398 -6.695 1 95.19 343 MET B C 1
ATOM 5843 O O . MET B 1 343 ? 8.812 -9.328 -6.137 1 95.19 343 MET B O 1
ATOM 5847 N N . ARG B 1 344 ? 8.297 -7.133 -6.293 1 97.62 344 ARG B N 1
ATOM 5848 C CA . ARG B 1 344 ? 9.078 -6.766 -5.117 1 97.62 344 ARG B CA 1
ATOM 5849 C C . ARG B 1 344 ? 8.188 -6.613 -3.889 1 97.62 344 ARG B C 1
ATOM 5851 O O . ARG B 1 344 ? 8.672 -6.305 -2.799 1 97.62 344 ARG B O 1
ATOM 5858 N N . GLN B 1 345 ? 6.953 -6.797 -4.121 1 98.5 345 GLN B N 1
ATOM 5859 C CA . GLN B 1 345 ? 5.957 -6.824 -3.055 1 98.5 345 GLN B CA 1
ATOM 5860 C C . GLN B 1 345 ? 6.02 -5.555 -2.213 1 98.5 345 GLN B C 1
ATOM 5862 O O . GLN B 1 345 ? 6.039 -5.617 -0.982 1 98.5 345 GLN B O 1
ATOM 5867 N N . LYS B 1 346 ? 6.113 -4.445 -2.887 1 98.69 346 LYS B N 1
ATOM 5868 C CA . LYS B 1 346 ? 6.156 -3.146 -2.227 1 98.69 346 LYS B CA 1
ATOM 5869 C C . LYS B 1 346 ? 4.754 -2.637 -1.917 1 98.69 346 LYS B C 1
ATOM 5871 O O . LYS B 1 346 ? 3.766 -3.18 -2.418 1 98.69 346 LYS B O 1
ATOM 5876 N N . ARG B 1 347 ? 4.738 -1.616 -0.977 1 98.62 347 ARG B N 1
ATOM 5877 C CA . ARG B 1 347 ? 3.5 -0.992 -0.52 1 98.62 347 ARG B CA 1
ATOM 5878 C C . ARG B 1 347 ? 3.475 0.492 -0.869 1 98.62 347 ARG B C 1
ATOM 5880 O O . ARG B 1 347 ? 4.43 1.219 -0.583 1 98.62 347 ARG B O 1
ATOM 5887 N N . LEU B 1 348 ? 2.471 0.938 -1.633 1 98.88 348 LEU B N 1
ATOM 5888 C CA . LEU B 1 348 ? 2.143 2.355 -1.725 1 98.88 348 LEU B CA 1
ATOM 5889 C C . LEU B 1 348 ? 1.003 2.713 -0.777 1 98.88 348 LEU B C 1
ATOM 5891 O O . LEU B 1 348 ? -0.114 2.215 -0.928 1 98.88 348 LEU B O 1
ATOM 5895 N N . GLN B 1 349 ? 1.302 3.588 0.18 1 98.88 349 GLN B N 1
ATOM 5896 C CA . GLN B 1 349 ? 0.4 3.83 1.302 1 98.88 349 GLN B CA 1
ATOM 5897 C C . GLN B 1 349 ? -0.011 5.301 1.368 1 98.88 349 GLN B C 1
ATOM 5899 O O . GLN B 1 349 ? 0.843 6.188 1.393 1 98.88 349 GLN B O 1
ATOM 5904 N N . GLY B 1 350 ? -1.333 5.473 1.337 1 98.69 350 GLY B N 1
ATOM 5905 C CA . GLY B 1 350 ? -1.832 6.797 1.664 1 98.69 350 GLY B CA 1
ATOM 5906 C C . GLY B 1 350 ? -1.877 7.066 3.156 1 98.69 350 GLY B C 1
ATOM 5907 O O . GLY B 1 350 ? -2.203 6.176 3.943 1 98.69 350 GLY B O 1
ATOM 5908 N N . SER B 1 351 ? -1.594 8.25 3.518 1 98.56 351 SER B N 1
ATOM 5909 C CA . SER B 1 351 ? -1.657 8.68 4.91 1 98.56 351 SER B CA 1
ATOM 5910 C C . SER B 1 351 ? -2.256 10.078 5.027 1 98.56 351 SER B C 1
ATOM 5912 O O . SER B 1 351 ? -1.984 10.945 4.199 1 98.56 351 SER B O 1
ATOM 5914 N N . HIS B 1 352 ? -3.109 10.289 6.008 1 97.5 352 HIS B N 1
ATOM 5915 C CA . HIS B 1 352 ? -3.764 11.562 6.289 1 97.5 352 HIS B CA 1
ATOM 5916 C C . HIS B 1 352 ? -3.727 11.883 7.777 1 97.5 352 HIS B C 1
ATOM 5918 O O . HIS B 1 352 ? -4.289 11.141 8.594 1 97.5 352 HIS B O 1
ATOM 5924 N N . PHE B 1 353 ? -3.135 12.953 8.055 1 97.88 353 PHE B N 1
ATOM 5925 C CA . PHE B 1 353 ? -2.936 13.445 9.414 1 97.88 353 PHE B CA 1
ATOM 5926 C C . PHE B 1 353 ? -2.795 12.281 10.391 1 97.88 353 PHE B C 1
ATOM 5928 O O . PHE B 1 353 ? -2.1 11.305 10.109 1 97.88 353 PHE B O 1
ATOM 5935 N N . ALA B 1 354 ? -3.326 12.438 11.641 1 98.5 354 ALA B N 1
ATOM 5936 C CA . ALA B 1 354 ? -2.945 11.508 12.703 1 98.5 354 ALA B CA 1
ATOM 5937 C C . ALA B 1 354 ? -4.082 11.32 13.703 1 98.5 354 ALA B C 1
ATOM 5939 O O . ALA B 1 354 ? -4.953 12.188 13.828 1 98.5 354 ALA B O 1
ATOM 5940 N N . ASN B 1 355 ? -4.121 10.188 14.312 1 98.5 355 ASN B N 1
ATOM 5941 C CA . ASN B 1 355 ? -5.031 9.961 15.43 1 98.5 355 ASN B CA 1
ATOM 5942 C C . ASN B 1 355 ? -4.398 10.367 16.75 1 98.5 355 ASN B C 1
ATOM 5944 O O . ASN B 1 355 ? -3.311 10.953 16.781 1 98.5 355 ASN B O 1
ATOM 5948 N N . ASP B 1 356 ? -5.09 10.133 17.875 1 98.31 356 ASP B N 1
ATOM 5949 C CA . ASP B 1 356 ? -4.637 10.578 19.188 1 98.31 356 ASP B CA 1
ATOM 5950 C C . ASP B 1 356 ? -3.314 9.914 19.562 1 98.31 356 ASP B C 1
ATOM 5952 O O . ASP B 1 356 ? -2.428 10.562 20.125 1 98.31 356 ASP B O 1
ATOM 5956 N N . GLU B 1 357 ? -3.209 8.656 19.266 1 98.44 357 GLU B N 1
ATOM 5957 C CA . GLU B 1 357 ? -1.986 7.922 19.578 1 98.44 357 GLU B CA 1
ATOM 5958 C C . GLU B 1 357 ? -0.788 8.492 18.828 1 98.44 357 GLU B C 1
ATOM 5960 O O . GLU B 1 357 ? 0.289 8.664 19.406 1 98.44 357 GLU B O 1
ATOM 5965 N N . ASN B 1 358 ? -0.976 8.766 17.594 1 98.75 358 ASN B N 1
ATOM 5966 C CA . ASN B 1 358 ? 0.09 9.352 16.781 1 98.75 358 ASN B CA 1
ATOM 5967 C C . ASN B 1 358 ? 0.487 10.734 17.297 1 98.75 358 ASN B C 1
ATOM 5969 O O . ASN B 1 358 ? 1.675 11.047 17.406 1 98.75 358 ASN B O 1
ATOM 5973 N N . SER B 1 359 ? -0.495 11.57 17.594 1 98.88 359 SER B N 1
ATOM 5974 C CA . SER B 1 359 ? -0.246 12.922 18.078 1 98.88 359 SER B CA 1
ATOM 5975 C C . SER B 1 359 ? 0.494 12.891 19.422 1 98.88 359 SER B C 1
ATOM 5977 O O . SER B 1 359 ? 1.433 13.664 19.625 1 98.88 359 SER B O 1
ATOM 5979 N N . LYS B 1 360 ? 0.066 12.047 20.281 1 98.81 360 LYS B N 1
ATOM 5980 C CA . LYS B 1 360 ? 0.751 11.898 21.562 1 98.81 360 LYS B CA 1
ATOM 5981 C C . LYS B 1 360 ? 2.184 11.414 21.359 1 98.81 360 LYS B C 1
ATOM 5983 O O . LYS B 1 360 ? 3.104 11.883 22.031 1 98.81 360 LYS B O 1
ATOM 5988 N N . GLY B 1 361 ? 2.326 10.414 20.453 1 98.88 361 GLY B N 1
ATOM 5989 C CA . GLY B 1 361 ? 3.664 9.922 20.156 1 98.88 361 GLY B CA 1
ATOM 5990 C C . GLY B 1 361 ? 4.613 11.023 19.719 1 98.88 361 GLY B C 1
ATOM 5991 O O . GLY B 1 361 ? 5.742 11.109 20.203 1 98.88 361 GLY B O 1
ATOM 5992 N N . LEU B 1 362 ? 4.168 11.836 18.828 1 98.88 362 LEU B N 1
ATOM 5993 C CA . LEU B 1 362 ? 4.977 12.977 18.406 1 98.88 362 LEU B CA 1
ATOM 5994 C C . LEU B 1 362 ? 5.262 13.906 19.578 1 98.88 362 LEU B C 1
ATOM 5996 O O . LEU B 1 362 ? 6.402 14.328 19.781 1 98.88 362 LEU B O 1
ATOM 6000 N N . ASN B 1 363 ? 4.211 14.258 20.297 1 98.88 363 ASN B N 1
ATOM 6001 C CA . ASN B 1 363 ? 4.371 15.211 21.391 1 98.88 363 ASN B CA 1
ATOM 6002 C C . ASN B 1 363 ? 5.371 14.711 22.422 1 98.88 363 ASN B C 1
ATOM 6004 O O . ASN B 1 363 ? 6.141 15.5 22.984 1 98.88 363 ASN B O 1
ATOM 6008 N N . ASP B 1 364 ? 5.32 13.445 22.688 1 98.94 364 ASP B N 1
ATOM 6009 C CA . ASP B 1 364 ? 6.277 12.852 23.625 1 98.94 364 ASP B CA 1
ATOM 6010 C C . ASP B 1 364 ? 7.711 13.031 23.125 1 98.94 364 ASP B C 1
ATOM 6012 O O . ASP B 1 364 ? 8.617 13.305 23.922 1 98.94 364 ASP B O 1
ATOM 6016 N N . LEU B 1 365 ? 7.941 12.891 21.844 1 98.88 365 LEU B N 1
ATOM 6017 C CA . LEU B 1 365 ? 9.273 13.094 21.297 1 98.88 365 LEU B CA 1
ATOM 6018 C C . LEU B 1 365 ? 9.727 14.539 21.484 1 98.88 365 LEU B C 1
ATOM 6020 O O . LEU B 1 365 ? 10.906 14.797 21.703 1 98.88 365 LEU B O 1
ATOM 6024 N N . VAL B 1 366 ? 8.812 15.453 21.344 1 98.88 366 VAL B N 1
ATOM 6025 C CA . VAL B 1 366 ? 9.133 16.859 21.516 1 98.88 366 VAL B CA 1
ATOM 6026 C C . VAL B 1 366 ? 9.43 17.141 22.984 1 98.88 366 VAL B C 1
ATOM 6028 O O . VAL B 1 366 ? 10.406 17.828 23.312 1 98.88 366 VAL B O 1
ATOM 6031 N N . ILE B 1 367 ? 8.594 16.625 23.859 1 98.81 367 ILE B N 1
ATOM 6032 C CA . ILE B 1 367 ? 8.789 16.781 25.297 1 98.81 367 ILE B CA 1
ATOM 6033 C C . ILE B 1 367 ? 10.156 16.234 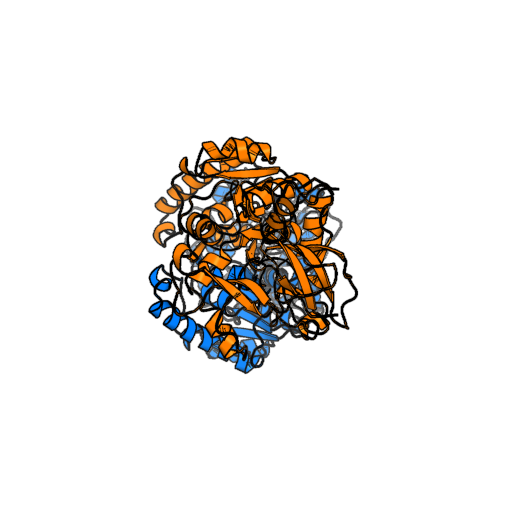25.688 1 98.81 367 ILE B C 1
ATOM 6035 O O . ILE B 1 367 ? 10.859 16.828 26.5 1 98.81 367 ILE B O 1
ATOM 6039 N N . ASP B 1 368 ? 10.562 15.172 25.031 1 98.62 368 ASP B N 1
ATOM 6040 C CA . ASP B 1 368 ? 11.828 14.516 25.312 1 98.62 368 ASP B CA 1
ATOM 6041 C C . ASP B 1 368 ? 12.984 15.203 24.578 1 98.62 368 ASP B C 1
ATOM 6043 O O . ASP B 1 368 ? 14.125 14.742 24.641 1 98.62 368 ASP B O 1
ATOM 6047 N N . LYS B 1 369 ? 12.719 16.203 23.859 1 98.38 369 LYS B N 1
ATOM 6048 C CA . LYS B 1 369 ? 13.695 17.031 23.156 1 98.38 369 LYS B CA 1
ATOM 6049 C C . LYS B 1 369 ? 14.375 16.25 22.031 1 98.38 369 LYS B C 1
ATOM 6051 O O . LYS B 1 369 ? 15.508 16.547 21.656 1 98.38 369 LYS B O 1
ATOM 6056 N N . LYS B 1 370 ? 13.664 15.266 21.594 1 98.62 370 LYS B N 1
ATOM 6057 C CA . LYS B 1 370 ? 14.164 14.469 20.484 1 98.62 370 LYS B CA 1
ATOM 6058 C C . LYS B 1 370 ? 13.75 15.062 19.141 1 98.62 370 LYS B C 1
ATOM 6060 O O . LYS B 1 370 ? 14.367 14.789 18.109 1 98.62 370 LYS B O 1
ATOM 6065 N N . VAL B 1 371 ? 12.734 15.812 19.203 1 98.69 371 VAL B N 1
ATOM 6066 C CA . VAL B 1 371 ? 12.258 16.516 18.016 1 98.69 371 VAL B CA 1
ATOM 6067 C C . VAL B 1 371 ? 12.109 18 18.328 1 98.69 371 VAL B C 1
ATOM 6069 O O . VAL B 1 371 ? 11.477 18.375 19.328 1 98.69 371 VAL B O 1
ATOM 6072 N N . ASP B 1 372 ? 12.711 18.75 17.531 1 98.44 372 ASP B N 1
ATOM 6073 C CA . ASP B 1 372 ? 12.602 20.203 17.594 1 98.44 372 ASP B CA 1
ATOM 6074 C C . ASP B 1 372 ? 11.461 20.703 16.703 1 98.44 372 ASP B C 1
ATOM 6076 O O . ASP B 1 372 ? 11.258 20.203 15.602 1 98.44 372 ASP B O 1
ATOM 6080 N N . PRO B 1 373 ? 10.727 21.688 17.125 1 98.06 373 PRO B N 1
ATOM 6081 C CA . PRO B 1 373 ? 9.625 22.25 16.328 1 98.06 373 PRO B CA 1
ATOM 6082 C C . PRO B 1 373 ? 10.086 22.844 15.008 1 98.06 373 PRO B C 1
ATOM 6084 O O . PRO B 1 373 ? 9.273 23.047 14.102 1 98.06 373 PRO B O 1
ATOM 6087 N N . CYS B 1 374 ? 11.289 23.219 14.891 1 97.25 374 CYS B N 1
ATOM 6088 C CA . CYS B 1 374 ? 11.875 23.828 13.703 1 97.25 374 CYS B CA 1
ATOM 6089 C C . CYS B 1 374 ? 11.203 25.156 13.375 1 97.25 374 CYS B C 1
ATOM 6091 O O . CYS B 1 374 ? 10.82 25.406 12.227 1 97.25 374 CYS B O 1
ATOM 6093 N N . LEU B 1 375 ? 10.938 25.953 14.414 1 97.69 375 LEU B N 1
ATOM 6094 C CA . LEU B 1 375 ? 10.367 27.281 14.219 1 97.69 375 LEU B CA 1
ATOM 6095 C C . LEU B 1 375 ? 11.375 28.203 13.539 1 97.69 375 LEU B C 1
ATOM 6097 O O . LEU B 1 375 ? 12.453 28.453 14.07 1 97.69 375 LEU B O 1
ATOM 6101 N N . SER B 1 376 ? 11.039 28.688 12.375 1 95.88 376 SER B N 1
ATOM 6102 C CA . SER B 1 376 ? 11.969 29.5 11.609 1 95.88 376 SER B CA 1
ATOM 6103 C C . SER B 1 376 ? 11.594 30.984 11.68 1 95.88 376 SER B C 1
ATOM 6105 O O . SER B 1 376 ? 12.453 31.844 11.547 1 95.88 376 SER B O 1
ATOM 6107 N N . LYS B 1 377 ? 10.305 31.234 11.812 1 97.56 377 LYS B N 1
ATOM 6108 C CA . LYS B 1 377 ? 9.852 32.625 11.836 1 97.56 377 LYS B CA 1
ATOM 6109 C C . LYS B 1 377 ? 8.57 32.781 12.648 1 97.56 377 LYS B C 1
ATOM 6111 O O . LYS B 1 377 ? 7.68 31.922 12.578 1 97.56 377 LYS B O 1
ATOM 6116 N N . THR B 1 378 ? 8.539 33.781 13.484 1 98.62 378 THR B N 1
ATOM 6117 C CA . THR B 1 378 ? 7.344 34.156 14.219 1 98.62 378 THR B CA 1
ATOM 6118 C C . THR B 1 378 ? 6.824 35.531 13.734 1 98.62 378 THR B C 1
ATOM 6120 O O . THR B 1 378 ? 7.586 36.5 13.633 1 98.62 378 THR B O 1
ATOM 6123 N N . PHE B 1 379 ? 5.594 35.562 13.398 1 98.75 379 PHE B N 1
ATOM 6124 C CA . PHE B 1 379 ? 4.953 36.781 12.922 1 98.75 379 PHE B CA 1
ATOM 6125 C C . PHE B 1 379 ? 4.102 37.406 14.016 1 98.75 379 PHE B C 1
ATOM 6127 O O . PHE B 1 379 ? 3.691 36.719 14.961 1 98.75 379 PHE B O 1
ATOM 6134 N N . ALA B 1 380 ? 3.885 38.688 13.812 1 98.5 380 ALA B N 1
ATOM 6135 C CA . ALA B 1 380 ? 2.916 39.406 14.656 1 98.5 380 ALA B CA 1
ATOM 6136 C C . ALA B 1 380 ? 1.488 39.125 14.195 1 98.5 380 ALA B C 1
ATOM 6138 O O . ALA B 1 380 ? 1.272 38.656 13.078 1 98.5 380 ALA B O 1
ATOM 6139 N N . TRP B 1 381 ? 0.592 39.438 15.047 1 98.5 381 TRP B N 1
ATOM 6140 C CA . TRP B 1 381 ? -0.83 39.219 14.797 1 98.5 381 TRP B CA 1
ATOM 6141 C C . TRP B 1 381 ? -1.255 39.844 13.477 1 98.5 381 TRP B C 1
ATOM 6143 O O . TRP B 1 381 ? -1.925 39.188 12.664 1 98.5 381 TRP B O 1
ATOM 6153 N N . ASN B 1 382 ? -0.823 41.031 13.25 1 98.06 382 ASN B N 1
ATOM 6154 C CA . ASN B 1 382 ? -1.274 41.781 12.086 1 98.06 382 ASN B CA 1
ATOM 6155 C C . ASN B 1 382 ? -0.59 41.312 10.812 1 98.06 382 ASN B C 1
ATOM 6157 O O . ASN B 1 382 ? -0.894 41.812 9.719 1 98.06 382 ASN B O 1
ATOM 6161 N N . GLU B 1 383 ? 0.293 40.312 10.953 1 98.5 383 GLU B N 1
ATOM 6162 C CA . GLU B 1 383 ? 1 39.75 9.797 1 98.5 383 GLU B CA 1
ATOM 6163 C C . GLU B 1 383 ? 0.429 38.406 9.398 1 98.5 383 GLU B C 1
ATOM 6165 O O . GLU B 1 383 ? 1.021 37.688 8.578 1 98.5 383 GLU B O 1
ATOM 6170 N N . THR B 1 384 ? -0.715 38.062 9.938 1 98.62 384 THR B N 1
ATOM 6171 C CA . THR B 1 384 ? -1.316 36.75 9.664 1 98.62 384 THR B CA 1
ATOM 6172 C C . THR B 1 384 ? -1.554 36.562 8.172 1 98.62 384 THR B C 1
ATOM 6174 O O . THR B 1 384 ? -1.167 35.562 7.594 1 98.62 384 THR B O 1
ATOM 6177 N N . ALA B 1 385 ? -2.135 37.531 7.547 1 98.62 385 ALA B N 1
ATOM 6178 C CA . ALA B 1 385 ? -2.383 37.469 6.109 1 98.62 385 ALA B CA 1
ATOM 6179 C C . ALA B 1 385 ? -1.075 37.375 5.328 1 98.62 385 ALA B C 1
ATOM 6181 O O . ALA B 1 385 ? -0.963 36.594 4.375 1 98.62 385 ALA B O 1
ATOM 6182 N N . HIS B 1 386 ? -0.162 38.156 5.754 1 98.44 386 HIS B N 1
ATOM 6183 C CA . HIS B 1 386 ? 1.137 38.219 5.094 1 98.44 386 HIS B CA 1
ATOM 6184 C C . HIS B 1 386 ? 1.847 36.875 5.164 1 98.44 386 HIS B C 1
ATOM 6186 O O . HIS B 1 386 ? 2.426 36.406 4.176 1 98.44 386 HIS B O 1
ATOM 6192 N N . SER B 1 387 ? 1.869 36.281 6.297 1 98.12 387 SER B N 1
ATOM 6193 C CA . SER B 1 387 ? 2.52 34.969 6.457 1 98.12 387 SER B CA 1
ATOM 6194 C C . SER B 1 387 ? 1.931 33.938 5.508 1 98.12 387 SER B C 1
ATOM 6196 O O . SER B 1 387 ? 2.666 33.156 4.91 1 98.12 387 SER B O 1
ATOM 6198 N N . HIS B 1 388 ? 0.639 33.938 5.305 1 98.38 388 HIS B N 1
ATOM 6199 C CA . HIS B 1 388 ? -0.018 33 4.426 1 98.38 388 HIS B CA 1
ATOM 6200 C C . HIS B 1 388 ? 0.227 33.312 2.957 1 98.38 388 HIS B C 1
ATOM 6202 O O . HIS B 1 388 ? 0.308 32.438 2.115 1 98.38 388 HIS B O 1
ATOM 6208 N N . GLN B 1 389 ? 0.331 34.594 2.686 1 98.25 389 GLN B N 1
ATOM 6209 C CA . GLN B 1 389 ? 0.693 35 1.331 1 98.25 389 GLN B CA 1
ATOM 6210 C C . GLN B 1 389 ? 2.084 34.5 0.958 1 98.25 389 GLN B C 1
ATOM 6212 O O . GLN B 1 389 ? 2.295 34.031 -0.154 1 98.25 389 GLN B O 1
ATOM 6217 N N . LEU B 1 390 ? 3.031 34.625 1.881 1 96.69 390 LEU B N 1
ATOM 6218 C CA . LEU B 1 390 ? 4.379 34.094 1.672 1 96.69 390 LEU B CA 1
ATOM 6219 C C . LEU B 1 390 ? 4.344 32.594 1.392 1 96.69 390 LEU B C 1
ATOM 6221 O O . LEU B 1 390 ? 5.051 32.125 0.508 1 96.69 390 LEU B O 1
ATOM 6225 N N . MET B 1 391 ? 3.498 31.922 2.139 1 94.62 391 MET B N 1
ATOM 6226 C CA . MET B 1 391 ? 3.371 30.484 1.973 1 94.62 391 MET B CA 1
ATOM 6227 C C . MET B 1 391 ? 2.814 30.141 0.594 1 94.62 391 MET B C 1
ATOM 6229 O O . MET B 1 391 ? 3.326 29.25 -0.083 1 94.62 391 MET B O 1
ATOM 6233 N N . LYS B 1 392 ? 1.793 30.812 0.192 1 94.94 392 LYS B N 1
ATOM 6234 C CA . LYS B 1 392 ? 1.197 30.578 -1.122 1 94.94 392 LYS B CA 1
ATOM 6235 C C . LYS B 1 392 ? 2.229 30.766 -2.232 1 94.94 392 LYS B C 1
ATOM 6237 O O . LYS B 1 392 ? 2.215 30.047 -3.227 1 94.94 392 LYS B O 1
ATOM 6242 N N . GLU B 1 393 ? 3.113 31.75 -1.981 1 94.62 393 GLU B N 1
ATOM 6243 C CA . GLU B 1 393 ? 4.094 32.125 -2.994 1 94.62 393 GLU B CA 1
ATOM 6244 C C . GLU B 1 393 ? 5.379 31.312 -2.848 1 94.62 393 GLU B C 1
ATOM 6246 O O . GLU B 1 393 ? 6.336 31.516 -3.592 1 94.62 393 GLU B O 1
ATOM 6251 N N . ASN B 1 394 ? 5.441 30.438 -1.924 1 88.31 394 ASN B N 1
ATOM 6252 C CA . ASN B 1 394 ? 6.609 29.609 -1.648 1 88.31 394 ASN B CA 1
ATOM 6253 C C . ASN B 1 394 ? 7.84 30.453 -1.349 1 88.31 394 ASN B C 1
ATOM 6255 O O . ASN B 1 394 ? 8.93 30.172 -1.853 1 88.31 394 ASN B O 1
ATOM 6259 N N . LYS B 1 395 ? 7.645 31.516 -0.594 1 91.12 395 LYS B N 1
ATOM 6260 C CA . LYS B 1 395 ? 8.719 32.438 -0.241 1 91.12 395 LYS B CA 1
ATOM 6261 C C . LYS B 1 395 ? 9.016 32.375 1.256 1 91.12 395 LYS B C 1
ATOM 6263 O O . LYS B 1 395 ? 9.828 33.156 1.759 1 91.12 395 LYS B O 1
ATOM 6268 N N . HIS B 1 396 ? 8.344 31.469 1.877 1 89.38 396 HIS B N 1
ATOM 6269 C CA . HIS B 1 396 ? 8.57 31.359 3.312 1 89.38 396 HIS B CA 1
ATOM 6270 C C . HIS B 1 396 ? 9.883 30.625 3.604 1 89.38 396 HIS B C 1
ATOM 6272 O O . HIS B 1 396 ? 10.383 29.891 2.76 1 89.38 396 HIS B O 1
ATOM 6278 N N . PRO B 1 397 ? 10.453 30.906 4.715 1 90.62 397 PRO B N 1
ATOM 6279 C CA . PRO B 1 397 ? 11.703 30.234 5.074 1 90.62 397 PRO B CA 1
ATOM 6280 C C . PRO B 1 397 ? 11.516 28.75 5.352 1 90.62 397 PRO B C 1
ATOM 6282 O O . PRO B 1 397 ? 10.383 28.281 5.504 1 90.62 397 PRO B O 1
ATOM 6285 N N . ALA B 1 398 ? 12.695 28.016 5.434 1 90.69 398 ALA B N 1
ATOM 6286 C CA . ALA B 1 398 ? 12.664 26.609 5.801 1 90.69 398 ALA B CA 1
ATOM 6287 C C . ALA B 1 398 ? 12.172 26.422 7.234 1 90.69 398 ALA B C 1
ATOM 6289 O O . ALA B 1 398 ? 12.398 27.281 8.086 1 90.69 398 ALA B O 1
ATOM 6290 N N . GLY B 1 399 ? 11.477 25.312 7.414 1 93.31 399 GLY B N 1
ATOM 6291 C CA . GLY B 1 399 ? 10.945 25.047 8.742 1 93.31 399 GLY B CA 1
ATOM 6292 C C . GLY B 1 399 ? 9.5 25.469 8.898 1 93.31 399 GLY B C 1
ATOM 6293 O O . GLY B 1 399 ? 8.719 25.406 7.945 1 93.31 399 GLY B O 1
ATOM 6294 N N . ASN B 1 400 ? 9.117 25.75 10.141 1 97 400 ASN B N 1
ATOM 6295 C CA . ASN B 1 400 ? 7.734 26.078 10.477 1 97 400 ASN B CA 1
ATOM 6296 C C . ASN B 1 400 ? 7.598 27.531 10.938 1 97 400 ASN B C 1
ATOM 6298 O O . ASN B 1 400 ? 8.586 28.172 11.281 1 97 400 ASN B O 1
ATOM 6302 N N . MET B 1 401 ? 6.379 28.047 10.891 1 98.06 401 MET B N 1
ATOM 6303 C CA . MET B 1 401 ? 6.105 29.438 11.258 1 98.06 401 MET B CA 1
ATOM 6304 C C . MET B 1 401 ? 4.984 29.516 12.289 1 98.06 401 MET B C 1
ATOM 6306 O O . MET B 1 401 ? 4.199 28.562 12.43 1 98.06 401 MET B O 1
ATOM 6310 N N . SER B 1 402 ? 4.973 30.594 13.008 1 98.62 402 SER B N 1
ATOM 6311 C CA . SER B 1 402 ? 3.932 30.828 14.008 1 98.62 402 SER B CA 1
ATOM 6312 C C . SER B 1 402 ? 3.514 32.312 14.031 1 98.62 402 SER B C 1
ATOM 6314 O O . SER B 1 402 ? 4.168 33.156 13.422 1 98.62 402 SER B O 1
ATOM 6316 N N . ILE B 1 403 ? 2.424 32.562 14.68 1 98.81 403 ILE B N 1
ATOM 6317 C CA . ILE B 1 403 ? 1.861 33.875 14.867 1 98.81 403 ILE B CA 1
ATOM 6318 C C . ILE B 1 403 ? 1.585 34.125 16.359 1 98.81 403 ILE B C 1
ATOM 6320 O O . ILE B 1 403 ? 1.002 33.281 17.031 1 98.81 403 ILE B O 1
ATOM 6324 N N . LEU B 1 404 ? 2.025 35.25 16.828 1 98.81 404 LEU B N 1
ATOM 6325 C CA . LEU B 1 404 ? 1.686 35.625 18.203 1 98.81 404 LEU B CA 1
ATOM 6326 C C . LEU B 1 404 ? 0.238 36.094 18.297 1 98.81 404 LEU B C 1
ATOM 6328 O O . LEU B 1 404 ? -0.24 36.812 17.438 1 98.81 404 LEU B O 1
ATOM 6332 N N . VAL B 1 405 ? -0.437 35.625 19.344 1 98.81 405 VAL B N 1
ATOM 6333 C CA . VAL B 1 405 ? -1.827 36 19.562 1 98.81 405 VAL B CA 1
ATOM 6334 C C . VAL B 1 405 ? -1.989 36.562 20.984 1 98.81 405 VAL B C 1
ATOM 6336 O O . VAL B 1 405 ? -1.997 37.781 21.188 1 98.81 405 VAL B O 1
ATOM 6339 N N . GLY B 1 406 ? -1.994 35.688 21.938 1 98.5 406 GLY B N 1
ATOM 6340 C CA . GLY B 1 406 ? -2.092 36.094 23.328 1 98.5 406 GLY B CA 1
ATOM 6341 C C . GLY B 1 406 ? -0.747 36.406 23.953 1 98.5 406 GLY B C 1
ATOM 6342 O O . GLY B 1 406 ? -0.675 37.125 24.953 1 98.5 406 GLY B O 1
ATOM 6343 N N . ALA B 1 407 ? 0.289 35.781 23.422 1 98.44 407 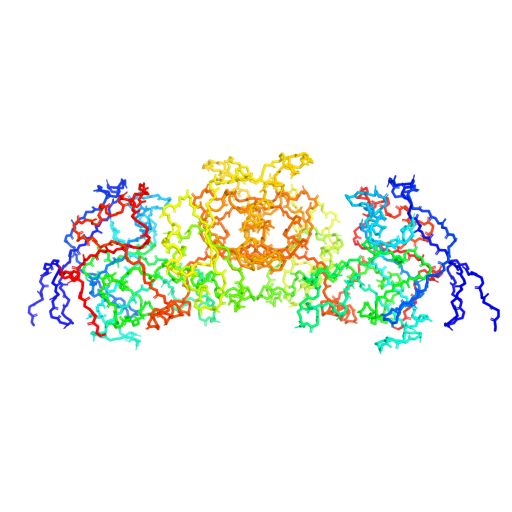ALA B N 1
ATOM 6344 C CA . ALA B 1 407 ? 1.635 36.125 23.859 1 98.44 407 ALA B CA 1
ATOM 6345 C C . ALA B 1 407 ? 2.047 37.5 23.328 1 98.44 407 ALA B C 1
ATOM 6347 O O . ALA B 1 407 ? 2.018 37.75 22.125 1 98.44 407 ALA B O 1
ATOM 6348 N N . GLU B 1 408 ? 2.492 38.375 24.203 1 97.12 408 GLU B N 1
ATOM 6349 C CA . GLU B 1 408 ? 2.771 39.75 23.828 1 97.12 408 GLU B CA 1
ATOM 6350 C C . GLU B 1 408 ? 4.062 39.844 23.031 1 97.12 408 GLU B C 1
ATOM 6352 O O . GLU B 1 408 ? 4.23 40.781 22.234 1 97.12 408 GLU B O 1
ATOM 6357 N N . LYS B 1 409 ? 4.969 39 23.312 1 97.62 409 LYS B N 1
ATOM 6358 C CA . LYS B 1 409 ? 6.258 38.969 22.625 1 97.62 409 LYS B CA 1
ATOM 6359 C C . LYS B 1 409 ? 6.809 37.531 22.578 1 97.62 409 LYS B C 1
ATOM 6361 O O . LYS B 1 409 ? 6.32 36.656 23.281 1 97.62 409 LYS B O 1
ATOM 6366 N N . THR B 1 410 ? 7.758 37.344 21.734 1 98.06 410 THR B N 1
ATOM 6367 C CA . THR B 1 410 ? 8.398 36.031 21.641 1 98.06 410 THR B CA 1
ATOM 6368 C C . THR B 1 410 ? 9.117 35.688 22.938 1 98.06 410 THR B C 1
ATOM 6370 O O . THR B 1 410 ? 9.438 36.562 23.734 1 98.06 410 THR B O 1
ATOM 6373 N N . GLY B 1 411 ? 9.32 34.438 23.141 1 98.06 411 GLY B N 1
ATOM 6374 C CA . GLY B 1 411 ? 10.188 34 24.219 1 98.06 411 GLY B CA 1
ATOM 6375 C C . GLY B 1 411 ? 9.422 33.656 25.484 1 98.06 411 GLY B C 1
ATOM 6376 O O . GLY B 1 411 ? 10.016 33.188 26.469 1 98.06 411 GLY B O 1
ATOM 6377 N N . LEU B 1 412 ? 8.141 33.812 25.484 1 98.25 412 LEU B N 1
ATOM 6378 C CA . LEU B 1 412 ? 7.344 33.562 26.688 1 98.25 412 LEU B CA 1
ATOM 6379 C C . LEU B 1 412 ? 6.863 32.094 26.719 1 98.25 412 LEU B C 1
ATOM 6381 O O . LEU B 1 412 ? 6.824 31.438 25.672 1 98.25 412 LEU B O 1
ATOM 6385 N N . GLY B 1 413 ? 6.5 31.594 27.953 1 97 413 GLY B N 1
ATOM 6386 C CA . GLY B 1 413 ? 5.848 30.297 28.094 1 97 413 GLY B CA 1
ATOM 6387 C C . GLY B 1 413 ? 6.797 29.188 28.516 1 97 413 GLY B C 1
ATOM 6388 O O . GLY B 1 413 ? 6.371 28.062 28.766 1 97 413 GLY B O 1
ATOM 6389 N N . LYS B 1 414 ? 8.078 29.469 28.531 1 96.12 414 LYS B N 1
ATOM 6390 C CA . LYS B 1 414 ? 9.047 28.469 28.953 1 96.12 414 LYS B CA 1
ATOM 6391 C C . LYS B 1 414 ? 9.016 28.281 30.469 1 96.12 414 LYS B C 1
ATOM 6393 O O . LYS B 1 414 ? 8.867 29.25 31.219 1 96.12 414 LYS B O 1
ATOM 6398 N N . LYS B 1 415 ? 9.195 26.938 30.766 1 92.69 415 LYS B N 1
ATOM 6399 C CA . LYS B 1 415 ? 9.336 26.578 32.188 1 92.69 415 LYS B CA 1
ATOM 6400 C C . LYS B 1 415 ? 10.469 25.578 32.375 1 92.69 415 LYS B C 1
ATOM 6402 O O . LYS B 1 415 ? 10.727 24.75 31.5 1 92.69 415 LYS B O 1
#

Sequence (830 aa):
MSQIESVPIGTLPPLGQVPKKMYAQVVRPERYGDPITAIQEELIDVPEIAPDEVLVAVMAAGVNYNNVWAALGFPVDVIGARNKKGEPEKFHIGGSDASGIVYKVGADVKNVKVGDEVVLHCGIWDKNDPWVKAGKDPMFAPSQLIWAYETNWGSFAQFCKVQDHQCLPKPKHLTWEESAAYMLVGATAYRMLHHWKPNDVQKDDVVLIWGGAGGLGAMAIQIVKAAGGIPIAVVSEDDKIDFCKKLGAAGVINRKKFNHWGALTSEINKTEKFIEWTKAAREFGKAIWDIAGKGNNPRIVFEHPGETTIPTSMFVCETGGMVVICAGTTGYNATVDLRYLWMRQKRLQGSHFANDENSKGLNDLVIDKKVDPCLSKTFAWNETAHSHQLMKENKHPAGNMSILVGAEKTGLGKKMSQIESVPIGTLPPLGQVPKKMYAQVVRPERYGDPITAIQEELIDVPEIAPDEVLVAVMAAGVNYNNVWAALGFPVDVIGARNKKGEPEKFHIGGSDASGIVYKVGADVKNVKVGDEVVLHCGIWDKNDPWVKAGKDPMFAPSQLIWAYETNWGSFAQFCKVQDHQCLPKPKHLTWEESAAYMLVGATAYRMLHHWKPNDVQKDDVVLIWGGAGGLGAMAIQIVKAAGGIPIAVVSEDDKIDFCKKLGAAGVINRKKFNHWGALTSEINKTEKFIEWTKAAREFGKAIWDIAGKGNNPRIVFEHPGETTIPTSMFVCETGGMVVICAGTTGYNATVDLRYLWMRQKRLQGSHFANDENSKGLNDLVIDKKVDPCLSKTFAWNETAHSHQLMKENKHPAGNMSILVGAEKTGLGKK

Radius of gyration: 30.67 Å; Cα contacts (8 Å, |Δi|>4): 2177; chains: 2; bounding box: 53×98×69 Å

Foldseek 3Di:
DDQAQEDDWQADDPAQRDHQKWKFFKAAPVQQDALLGRTDIDIGGDDDAAQQKFKWQFQKFWDDLLVRCCSNCPPHVLQVLVVVVPDDDRMAGATQFTWGFTRDHHNNADPDDGGATWIFGFWDFDCPQPCNVVVHFRCVTPRIDGHRRNDGFHNRMRMGMDGNLRTDHFQQADWRFQSRWQQFLLLQLLCQAAVDPPQHAAAAAEEEAEPCQAANNLNNLLSNVLRNYAYEYEDQDPVSFVVSVVSPHLYYHHCVVADLWFADDPCCVPPVVVVVSVVRLVVVLVVSCVRSNPPRFGLEYEEEQAGGCQQSVLVRHAQQGEYEYDHHNNDHDHHYDVCSCVVSVYYYHYTDGHGSVSSVVSSVCVSVVSGGQQEDEEAESVCSSVQNSCVVVVNDGGGIYMYGTNNNDTDHSHD/DDQAQEDDWQADDPAQRDHQKWWFFKAAPVQQDALLGRTDIDIGGDDDAAQQKFKWQFQWFWDDLLVRCCSNCPPHVLQVVVVVVPDDDRMAGATQFTWGFTRDHHNNADQDDGGATWIFGFWDFDCPQPCNVVVHFRCVTPRIDGHRRNDGFHNRMSMGMDGNLRTDHFQQADWRFQSRWQQFLLLQLLCLAAVDPPQHAAAAAEEEAEPCQAANNLNNLLNNVLRNYAYEYEDQDPVCFVVNVVSPHLYYHHCVVADLWFADDPCCVPPVVVVVSVVRLVVVLVVSCVRSNPPRFGLEYEEEQAGGCQQSVLQRHAQQGEYEYDHHNNDHDHHYDVCSCVVSVYYYHYTDGHGSVSSVVSSVCVSVVSGGQQEDEEAESVCSSVQNSCVVVVNDGGGIYMYGTNNNDTDHSHD

Organism: Leptospira interrogans serogroup Icterohaemorrhagiae serovar Lai (strain 56601) (NCBI:txid189518)

Nearest PDB structures (foldseek):
  4y1b-assembly1_A  TM=9.750E-01  e=2.709E-66  Streptomyces sp. NRRL 2288
  4y0k-assembly1_A  TM=9.704E-01  e=1.545E-66  Streptomyces sp. NRRL 2288
  4gi2-assembly1_A  TM=9.848E-01  e=9.613E-63  Methylorubrum extorquens AM1
  4a10-assembly1_B  TM=9.010E-01  e=5.449E-44  Streptomyces cinnabarigriseus
  4a10-assembly1_D  TM=9.013E-01  e=9.146E-41  Streptomyces cinnabarigriseus

Solvent-accessible surface area (backbone atoms only — not comparable to full-atom values): 40271 Å² total; per-residue (Å²): 128,85,74,48,57,60,66,59,84,34,48,76,65,63,88,61,52,71,41,52,30,33,49,27,43,34,29,35,79,93,35,48,35,60,25,64,71,10,40,38,79,41,80,41,70,53,79,86,73,52,46,51,19,31,37,29,39,20,23,5,18,19,66,61,68,61,43,41,32,53,15,42,39,41,97,51,44,45,48,61,54,38,36,77,75,66,47,82,60,76,49,36,24,27,29,40,15,21,10,28,31,30,36,42,70,22,85,66,42,78,88,70,52,69,68,44,54,26,23,34,46,28,60,39,62,50,74,81,35,70,51,36,63,70,71,44,67,46,76,63,27,92,59,41,45,43,39,14,52,67,41,60,43,12,30,40,21,44,54,23,58,43,52,50,85,26,57,38,76,46,47,43,79,32,26,32,48,46,47,4,28,26,43,48,43,34,12,27,32,37,26,59,40,56,61,53,54,88,65,34,71,39,67,71,34,32,31,38,28,48,46,18,45,35,48,46,18,43,36,36,26,17,54,33,38,67,47,45,24,39,18,32,26,28,35,79,46,76,87,43,43,64,61,33,43,71,50,46,26,72,36,69,44,54,54,71,82,55,82,71,70,36,57,73,54,80,59,49,76,40,68,68,48,33,52,53,46,50,54,49,48,45,53,55,43,47,57,47,16,75,63,64,34,83,88,49,44,24,42,35,32,43,43,35,45,32,10,36,44,38,38,53,50,54,63,49,36,26,65,60,16,33,38,31,30,43,71,26,78,67,28,42,63,25,24,41,58,31,67,53,28,11,72,33,28,20,33,43,33,25,36,55,57,41,46,67,69,31,37,49,54,38,49,52,34,37,60,69,66,53,37,73,48,48,64,60,47,76,38,53,58,91,35,53,24,52,55,38,36,31,50,76,66,70,67,54,74,64,34,22,32,19,29,36,36,30,39,71,57,86,80,42,69,56,97,129,85,76,48,56,60,67,59,84,35,47,76,65,63,88,60,53,72,40,52,29,32,51,27,42,35,30,36,79,94,36,47,35,59,26,65,71,10,40,38,80,42,81,40,70,52,80,83,74,53,46,52,18,31,36,28,39,21,24,6,17,19,65,60,69,60,44,40,31,53,16,41,38,42,98,50,45,45,48,61,54,37,37,75,73,65,46,82,60,76,49,36,24,28,30,41,15,21,11,29,31,31,35,41,70,22,85,65,42,78,88,70,51,70,67,43,54,27,21,33,45,27,60,40,63,50,74,80,34,69,51,36,62,69,70,44,69,49,76,63,28,92,59,42,45,42,39,15,53,69,41,60,42,12,30,40,20,42,56,22,59,42,51,48,84,25,57,37,78,45,48,43,78,33,27,32,49,47,46,4,27,26,43,49,43,32,11,27,33,37,25,60,40,57,62,52,55,88,64,33,72,39,68,70,33,32,30,37,28,48,47,19,46,35,50,46,18,44,37,36,26,18,54,33,39,68,48,46,23,40,17,31,26,28,35,79,46,75,87,42,43,63,60,33,43,74,50,47,26,73,36,69,43,53,54,72,81,55,81,70,70,37,57,74,55,80,58,50,76,38,67,67,49,35,52,52,46,50,52,49,48,45,52,56,44,47,57,50,16,73,62,65,34,84,88,50,43,24,42,34,30,44,43,33,44,32,11,37,43,38,39,55,50,56,64,49,37,25,66,60,17,33,42,32,30,44,68,27,77,67,29,41,62,25,24,41,58,31,68,52,28,12,74,34,29,19,33,43,32,24,35,55,56,41,46,66,68,31,38,50,53,37,48,51,35,38,58,68,66,52,35,73,48,46,65,60,48,75,38,52,58,91,35,53,24,52,57,39,36,31,50,75,67,69,66,55,71,64,35,22,31,19,30,35,36,29,40,71,55,85,78,43,70,55,96

InterPro domains:
  IPR002364 Quinone oxidoreductase/zeta-crystallin, conserved site [PS01162] (204-225)
  IPR010085 Crotonyl-CoA reductase [TIGR01751] (17-413)
  IPR010085 Crotonyl-CoA reductase [cd08246] (10-405)
  IPR011032 GroES-like superfamily [SSF50129] (27-207)
  IPR013149 Alcohol dehydrogenase-like, C-terminal [PF00107] (215-364)
  IPR013154 Alcohol dehydrogenase-like, N-terminal [PF08240] (51-172)
  IPR020843 Enoylreductase domain [SM00829] (33-396)
  IPR036291 NAD(P)-binding domain superfamily [SSF51735] (177-381)
  IPR051603 Zinc-Containing ADH Family: Quinone Oxidoreductase/CCCR [PTHR44154] (30-403)

=== Feature glossary ===
The record interleaves many kinds of information about one protein. Here is each kind framed as the question it answers.

Q: What does the local fold look like, residue by residue?
A: The Foldseek 3Di string encodes local tertiary geometry as a 20-letter alphabet — one character per residue — derived from the relative positions of nearby Cα atoms. Unlike the amino-acid sequence, 3Di is a direct function of the 3D structure, so two proteins with the same fold have similar 3Di strings even at low sequence identity.

Q: Which residues are in helices, strands, or loops?
A: The SS8 string is DSSP's per-residue secondary-structure call. α-helix (H) means an i→i+4 H-bond ladder; β-strand (E) means the residue participates in a β-sheet; 3₁₀ (G) and π (I) are tighter and wider helices; T/S are turns/bends; '-' is loop.

Q: How big and how compact is the whole molecule?
A: Radius of gyration (Rg) is the root-mean-square distance of Cα atoms from their centroid — a single number for overall size and compactness. A globular domain of N residues has Rg ≈ 2.2·N^0.38 Å; an extended or disordered chain has a much larger Rg. The Cα contact count is the number of residue pairs whose Cα atoms are within 8 Å and are more than four positions apart in sequence — a standard proxy for tertiary packing density. The bounding box is the smallest axis-aligned box enclosing all Cα atoms.

Q: Where is each backbone atom in 3D?
A: Structure coordinates are given as an mmCIF _atom_site loop: one row per atom with element, residue name, chain id, sequence number, and x/y/z position in Å. Only the four main-chain atoms per residue are included here; side chains are omitted to keep the record compact.

Q: What is the amino-acid chain?
A: Primary structure: the covalent order of the twenty standard amino acids along the backbone. Two proteins with the same sequence will (almost always) fold to the same structure; two with 30% identity often share a fold but not the details.

Q: What if only a Cα trace is available?
A: Three-state secondary structure (P-SEA) collapses the eight DSSP classes into helix (a), strand (b), and coil (c). P-SEA assigns these from Cα geometry alone — distances and angles — without requiring backbone oxygens, so it works on any Cα trace.

Q: What family and function is it annotated with?
A: Database cross-references. InterPro integrates a dozen domain/family signature databases into unified entries with residue-range hits. GO terms attach function/process/location labels with evidence codes. CATH codes position the fold in a four-level structural taxonomy. Organism is the NCBI-taxonomy species name.

Q: How confident is the AlphaFold model at each residue?
A: pLDDT is the predicted lDDT-Cα score: AlphaFold's confidence that the local environment of each residue (all inter-atomic distances within 15 Å) is correctly placed. It is a per-residue number between 0 and 100, with higher meaning more reliable.

Q: How mobile is each atom in the crystal?
A: B-factor (Debye–Waller factor) reflects atomic displacement in the crystal lattice. It is an experimental observable (units Å²), not a prediction; low values mean the atom is pinned down, high values mean it moves or is heterogeneous across the crystal.

Q: Which residues are buried vs exposed?
A: SASA measures how much of the protein is reachable by solvent. It is computed by rolling a water-sized probe over the atomic surface and summing the exposed area (Å²). Per-residue SASA distinguishes core (buried, low SASA) from surface (exposed, high SASA) residues; total SASA is a whole-molecule size measure.

Q: What do the diagnostic plots show?
A: Plot images: a contact map (which residues are close in 3D, as an N×N binary image), a Ramachandran scatter (backbone torsion angles, revealing secondary-structure composition at a glance), and — for AlphaFold structures — a PAE heatmap (pairwise prediction confidence).

Q: What known structures does this most resemble?
A: The Foldseek neighbor list gives the closest experimentally determined structures in the PDB, ranked by structural alignment. TM-score near 1 means near-identical fold; near 0.3 means only rough topology match. This is how one finds what a novel AlphaFold prediction most resembles in the solved-structure universe.

Q: Are the domains correctly placed relative to each other?
A: Predicted aligned error is AlphaFold's pairwise confidence. Unlike pLDDT (per-residue), PAE is per-residue-pair and captures whether two parts of the structure are correctly placed relative to each other. Units are ångströms of expected positional error.

Q: What do the rendered images show?
A: Structure images are PyMOL renders from six orthogonal camera directions. Cartoon representation draws helices as coils and strands as arrows; sticks shows the backbone as bonds; surface shows the solvent-excluded envelope. Rainbow coloring maps sequence position to hue (blue→red, N→C); chain coloring assigns a distinct color per polypeptide.

Q: What are the backbone torsion angles?
A: φ (phi) and ψ (psi) are the two rotatable backbone dihedrals per residue: φ is the C(i-1)–N–Cα–C torsion, ψ is the N–Cα–C–N(i+1) torsion, both in degrees on (−180°, 180°]. α-helical residues cluster near (−60°, −45°); β-strand residues near (−120°, +130°). A Ramachandran plot is simply a scatter of (φ, ψ) for every residue.